Protein AF-0000000086128213 (afdb_homodimer)

Solvent-accessible surface area (backbone atoms only — not comparable to full-atom values): 48565 Å² total; per-residue (Å²): 128,81,66,23,46,34,36,31,38,19,73,45,68,38,25,42,46,24,54,49,35,20,37,54,46,65,36,55,32,73,35,34,35,38,28,21,56,48,69,54,88,73,51,80,83,50,65,62,48,69,38,49,36,29,31,48,45,47,50,52,29,46,54,71,69,47,35,66,79,56,52,76,80,42,42,78,33,49,55,42,60,59,35,61,39,79,62,55,26,59,40,31,49,88,59,57,24,44,94,56,29,32,30,35,35,42,38,42,45,57,52,43,49,53,45,51,50,52,35,52,74,66,50,39,46,73,41,56,8,30,35,69,78,40,67,49,74,59,98,70,37,32,41,37,33,24,38,48,55,66,82,80,62,69,67,78,70,81,67,69,52,72,44,77,47,52,20,48,30,38,37,26,25,48,31,75,77,21,52,54,40,57,57,67,66,50,55,70,53,66,48,76,46,75,48,46,32,32,40,31,37,27,35,32,71,44,90,70,67,64,66,49,52,32,70,44,96,57,40,34,40,34,38,34,51,41,41,96,45,30,33,35,40,34,41,41,54,44,66,87,74,50,61,57,74,80,57,81,72,75,52,66,49,69,65,58,50,40,53,51,28,32,67,44,67,71,44,50,46,56,62,72,45,71,73,35,57,37,58,44,49,62,29,34,34,46,38,78,53,36,61,59,90,54,34,34,44,31,24,38,34,31,38,37,60,46,80,63,73,40,42,48,66,35,51,10,42,52,39,18,52,60,45,15,49,46,51,19,35,56,73,69,46,73,51,63,87,43,68,67,58,45,51,50,52,59,51,42,47,38,64,42,48,50,58,31,49,50,50,49,49,38,52,40,34,38,23,49,53,43,49,67,37,74,49,74,46,39,45,29,41,43,53,50,54,44,54,47,44,68,36,64,71,53,20,36,53,50,34,27,36,73,30,64,73,53,53,70,59,64,50,76,70,71,62,91,64,59,85,80,78,57,64,83,60,65,72,55,82,88,57,60,74,43,67,88,78,37,50,60,59,53,52,27,50,46,59,62,43,87,74,86,75,83,76,76,76,73,68,80,124,130,80,66,22,47,34,35,30,37,19,72,44,67,38,25,40,45,25,53,48,35,20,38,54,47,63,37,56,32,73,35,34,34,38,28,20,56,48,70,52,89,74,52,80,83,51,64,62,49,68,39,49,37,30,30,46,45,46,51,52,30,46,54,70,70,47,36,66,78,55,52,78,81,43,40,76,33,50,53,40,60,59,34,61,37,79,61,55,27,61,41,32,50,88,60,56,23,44,95,54,29,31,30,35,36,42,39,42,44,57,53,44,50,54,44,51,50,51,37,52,74,64,49,38,48,72,42,55,8,30,36,70,76,40,66,50,75,60,97,71,36,31,40,37,32,25,37,50,55,62,83,79,61,70,66,76,70,80,68,69,51,71,43,75,48,52,21,49,28,39,35,26,24,48,32,75,76,21,54,54,40,57,58,67,66,51,55,69,53,65,48,77,45,75,48,44,33,34,41,33,35,28,35,29,71,44,90,72,67,63,67,49,51,33,70,42,96,60,38,35,40,35,39,33,52,40,41,95,45,31,33,35,40,36,41,42,54,44,69,86,73,49,59,58,72,82,58,79,73,77,51,66,50,68,64,57,50,40,53,50,28,32,67,45,66,70,44,50,45,56,62,73,46,71,72,33,60,37,61,44,48,62,29,35,33,45,38,81,54,35,61,59,91,55,35,34,43,29,26,37,32,30,38,36,58,46,81,64,73,41,42,48,66,36,51,9,42,51,39,17,52,60,44,14,50,47,51,20,36,54,74,70,45,75,52,64,86,42,70,66,57,46,50,52,52,59,52,44,45,39,66,42,47,50,57,30,50,49,50,49,49,38,53,40,34,38,24,48,54,42,51,68,38,72,49,72,48,40,45,30,41,43,53,50,54,44,53,47,45,68,37,64,71,54,21,36,52,50,33,26,36,72,29,63,71,53,50,70,57,65,49,74,70,72,62,90,63,58,84,79,77,56,63,85,60,64,74,54,81,88,57,62,72,44,66,88,80,37,48,60,60,52,51,27,49,47,60,61,42,85,74,86,74,82,76,76,76,76,67,81,124

Structure (mmCIF, N/CA/C/O backbone):
data_AF-0000000086128213-model_v1
#
loop_
_entity.id
_entity.type
_entity.pdbx_description
1 polymer 'FAD-binding domain-containing protein'
#
loop_
_atom_site.group_PDB
_atom_site.id
_atom_site.type_symbol
_atom_site.label_atom_id
_atom_site.label_alt_id
_atom_site.label_comp_id
_atom_site.label_asym_id
_atom_site.label_entity_id
_atom_site.label_seq_id
_atom_site.pdbx_PDB_ins_code
_atom_site.Cartn_x
_atom_site.Cartn_y
_atom_site.Cartn_z
_atom_site.occupancy
_atom_site.B_iso_or_equiv
_atom_site.auth_seq_id
_atom_site.auth_comp_id
_atom_site.auth_asym_id
_atom_site.auth_atom_id
_atom_site.pdbx_PDB_model_num
ATOM 1 N N . MET A 1 1 ? -2.09 47.625 29.469 1 49.41 1 MET A N 1
ATOM 2 C CA . MET A 1 1 ? -2.043 47.375 28.031 1 49.41 1 MET A CA 1
ATOM 3 C C . MET A 1 1 ? -3.449 47.281 27.453 1 49.41 1 MET A C 1
ATOM 5 O O . MET A 1 1 ? -4.359 46.781 28.125 1 49.41 1 MET A O 1
ATOM 9 N N . THR A 1 2 ? -3.857 48.062 26.469 1 73.12 2 THR A N 1
ATOM 10 C CA . THR A 1 2 ? -5.16 47.969 25.812 1 73.12 2 THR A CA 1
ATOM 11 C C . THR A 1 2 ? -5.449 46.531 25.406 1 73.12 2 THR A C 1
ATOM 13 O O . THR A 1 2 ? -4.539 45.781 25.031 1 73.12 2 THR A O 1
ATOM 16 N N . SER A 1 3 ? -6.562 46.125 25.766 1 89.25 3 SER A N 1
ATOM 17 C CA . SER A 1 3 ? -6.977 44.75 25.516 1 89.25 3 SER A CA 1
ATOM 18 C C . SER A 1 3 ? -6.875 44.406 24.031 1 89.25 3 SER A C 1
ATOM 20 O O . SER A 1 3 ? -7.457 45.094 23.188 1 89.25 3 SER A O 1
ATOM 22 N N . PRO A 1 4 ? -5.996 43.469 23.719 1 95.25 4 PRO A N 1
ATOM 23 C CA . PRO A 1 4 ? -5.914 43.062 22.312 1 95.25 4 PRO A CA 1
ATOM 24 C C . PRO A 1 4 ? -7.215 42.438 21.797 1 95.25 4 PRO A C 1
ATOM 26 O O . PRO A 1 4 ? -7.984 41.875 22.578 1 95.25 4 PRO A O 1
ATOM 29 N N . GLN A 1 5 ? -7.445 42.594 20.578 1 96.75 5 GLN A N 1
ATOM 30 C CA . GLN A 1 5 ? -8.602 41.938 19.969 1 96.75 5 GLN A CA 1
ATOM 31 C C . GLN A 1 5 ? -8.344 40.469 19.75 1 96.75 5 GLN A C 1
ATOM 33 O O . GLN A 1 5 ? -9.273 39.656 19.812 1 96.75 5 GLN A O 1
ATOM 38 N N . VAL A 1 6 ? -7.102 40.125 19.391 1 98.38 6 VAL A N 1
ATOM 39 C CA . VAL A 1 6 ? -6.719 38.719 19.219 1 98.38 6 VAL A CA 1
ATOM 40 C C . VAL A 1 6 ? -5.512 38.406 20.094 1 98.38 6 VAL A C 1
ATOM 42 O O . VAL A 1 6 ? -4.469 39.062 20 1 98.38 6 VAL A O 1
ATOM 45 N N . LEU A 1 7 ? -5.648 37.469 20.969 1 98.75 7 LEU A N 1
ATOM 46 C CA . LEU A 1 7 ? -4.566 36.938 21.797 1 98.75 7 LEU A CA 1
ATOM 47 C C . LEU A 1 7 ? -4.082 35.594 21.266 1 98.75 7 LEU A C 1
ATOM 49 O O . LEU A 1 7 ? -4.883 34.656 21.078 1 98.75 7 LEU A O 1
ATOM 53 N N . ILE A 1 8 ? -2.85 35.469 20.969 1 98.88 8 ILE A N 1
ATOM 54 C CA . ILE A 1 8 ? -2.23 34.219 20.531 1 98.88 8 ILE A CA 1
ATOM 55 C C . ILE A 1 8 ? -1.35 33.656 21.641 1 98.88 8 ILE A C 1
ATOM 57 O O . ILE A 1 8 ? -0.45 34.344 22.141 1 98.88 8 ILE A O 1
ATOM 61 N N . VAL A 1 9 ? -1.614 32.469 22.062 1 98.75 9 VAL A N 1
ATOM 62 C CA . VAL A 1 9 ? -0.809 31.812 23.094 1 98.75 9 VAL A CA 1
ATOM 63 C C . VAL A 1 9 ? 0.173 30.844 22.438 1 98.75 9 VAL A C 1
ATOM 65 O O . VAL A 1 9 ? -0.229 29.797 21.906 1 98.75 9 VAL A O 1
ATOM 68 N N . GLY A 1 10 ? 1.437 31.109 22.516 1 97.62 10 GLY A N 1
ATOM 69 C CA . GLY A 1 10 ? 2.498 30.359 21.875 1 97.62 10 GLY A CA 1
ATOM 70 C C . GLY A 1 10 ? 3.23 31.141 20.797 1 97.62 10 GLY A C 1
ATOM 71 O O . GLY A 1 10 ? 2.623 31.578 19.812 1 97.62 10 GLY A O 1
ATOM 72 N N . ALA A 1 11 ? 4.508 31.312 20.953 1 96.62 11 ALA A N 1
ATOM 73 C CA . ALA A 1 11 ? 5.324 32.062 20.016 1 96.62 11 ALA A CA 1
ATOM 74 C C . ALA A 1 11 ? 6.246 31.156 19.219 1 96.62 11 ALA A C 1
ATOM 76 O O . ALA A 1 11 ? 7.414 31.484 19 1 96.62 11 ALA A O 1
ATOM 77 N N . GLY A 1 12 ? 5.762 29.953 18.906 1 94.25 12 GLY A N 1
ATOM 78 C CA . GLY A 1 12 ? 6.422 29.125 17.922 1 94.25 12 GLY A CA 1
ATOM 79 C C . GLY A 1 12 ? 6.121 29.531 16.5 1 94.25 12 GLY A C 1
ATOM 80 O O . GLY A 1 12 ? 5.441 30.531 16.266 1 94.25 12 GLY A O 1
ATOM 81 N N . PRO A 1 13 ? 6.586 28.75 15.547 1 94.44 13 PRO A N 1
ATOM 82 C CA . PRO A 1 13 ? 6.402 29.109 14.133 1 94.44 13 PRO A CA 1
ATOM 83 C C . PRO A 1 13 ? 4.938 29.328 13.766 1 94.44 13 PRO A C 1
ATOM 85 O O . PRO A 1 13 ? 4.609 30.281 13.062 1 94.44 13 PRO A O 1
ATOM 88 N N . VAL A 1 14 ? 4.055 28.5 14.242 1 97.5 14 VAL A N 1
ATOM 89 C CA . VAL A 1 14 ? 2.643 28.578 13.891 1 97.5 14 VAL A CA 1
ATOM 90 C C . VAL A 1 14 ? 2.021 29.828 14.516 1 97.5 14 VAL A C 1
ATOM 92 O O . VAL A 1 14 ? 1.276 30.547 13.852 1 97.5 14 VAL A O 1
ATOM 95 N N . GLY A 1 15 ? 2.32 30.109 15.797 1 98.44 15 GLY A N 1
ATOM 96 C CA . GLY A 1 15 ? 1.799 31.297 16.453 1 98.44 15 GLY A CA 1
ATOM 97 C C . GLY A 1 15 ? 2.279 32.594 15.82 1 98.44 15 GLY A C 1
ATOM 98 O O . GLY A 1 15 ? 1.49 33.5 15.602 1 98.44 15 GLY A O 1
ATOM 99 N N . LEU A 1 16 ? 3.533 32.656 15.531 1 97.88 16 LEU A N 1
ATOM 100 C CA . LEU A 1 16 ? 4.113 33.844 14.914 1 97.88 16 LEU A CA 1
ATOM 101 C C . LEU A 1 16 ? 3.557 34.031 13.508 1 97.88 16 LEU A C 1
ATOM 103 O O . LEU A 1 16 ? 3.287 35.188 13.109 1 97.88 16 LEU A O 1
ATOM 107 N N . THR A 1 17 ? 3.4 32.969 12.781 1 97.94 17 THR A N 1
ATOM 108 C CA . THR A 1 17 ? 2.799 33.031 11.453 1 97.94 17 THR A CA 1
ATOM 109 C C . THR A 1 17 ? 1.35 33.5 11.547 1 97.94 17 THR A C 1
ATOM 111 O O . THR A 1 17 ? 0.891 34.312 10.727 1 97.94 17 THR A O 1
ATOM 114 N N . THR A 1 18 ? 0.648 33 12.555 1 98.62 18 THR A N 1
ATOM 115 C CA . THR A 1 18 ? -0.725 33.438 12.766 1 98.62 18 THR A CA 1
ATOM 116 C C . THR A 1 18 ? -0.777 34.969 12.977 1 98.62 18 THR A C 1
ATOM 118 O O . THR A 1 18 ? -1.593 35.656 12.367 1 98.62 18 THR A O 1
ATOM 121 N N . ALA A 1 19 ? 0.103 35.469 13.781 1 98.56 19 ALA A N 1
ATOM 122 C CA . ALA A 1 19 ? 0.157 36.906 14.078 1 98.56 19 ALA A CA 1
ATOM 123 C C . ALA A 1 19 ? 0.418 37.719 12.812 1 98.56 19 ALA A C 1
ATOM 125 O O . ALA A 1 19 ? -0.291 38.688 12.539 1 98.56 19 ALA A O 1
ATOM 126 N N . LEU A 1 20 ? 1.381 37.312 12.078 1 97.69 20 LEU A N 1
ATOM 127 C CA . LEU A 1 20 ? 1.769 38.031 10.867 1 97.69 20 LEU A CA 1
ATOM 128 C C . LEU A 1 20 ? 0.676 37.938 9.812 1 97.69 20 LEU A C 1
ATOM 130 O O . LEU A 1 20 ? 0.425 38.906 9.094 1 97.69 20 LEU A O 1
ATOM 134 N N . ALA A 1 21 ? 0.095 36.781 9.68 1 95.88 21 ALA A N 1
ATOM 135 C CA . ALA A 1 21 ? -0.978 36.594 8.703 1 95.88 21 ALA A CA 1
ATOM 136 C C . ALA A 1 21 ? -2.184 37.469 9.055 1 95.88 21 ALA A C 1
ATOM 138 O O . ALA A 1 21 ? -2.844 38 8.164 1 95.88 21 ALA A O 1
ATOM 139 N N . LEU A 1 22 ? -2.512 37.562 10.344 1 96.44 22 LEU A N 1
ATOM 140 C CA . LEU A 1 22 ? -3.574 38.469 10.789 1 96.44 22 LEU A CA 1
ATOM 141 C C . LEU A 1 22 ? -3.273 39.906 10.391 1 96.44 22 LEU A C 1
ATOM 143 O O . LEU A 1 22 ? -4.137 40.594 9.844 1 96.44 22 LEU A O 1
ATOM 147 N N . HIS A 1 23 ? -2.074 40.25 10.664 1 96.12 23 HIS A N 1
ATOM 148 C CA . HIS A 1 23 ? -1.669 41.625 10.32 1 96.12 23 HIS A CA 1
ATOM 149 C C . HIS A 1 23 ? -1.754 41.844 8.812 1 96.12 23 HIS A C 1
ATOM 151 O O . HIS A 1 23 ? -2.254 42.906 8.375 1 96.12 23 HIS A O 1
ATOM 157 N N . GLN A 1 24 ? -1.249 40.906 8.078 1 91.38 24 GLN A N 1
ATOM 158 C CA . GLN A 1 24 ? -1.293 40.969 6.625 1 91.38 24 GLN A CA 1
ATOM 159 C C . GLN A 1 24 ? -2.73 41.094 6.125 1 91.38 24 GLN A C 1
ATOM 161 O O . GLN A 1 24 ? -2.998 41.75 5.129 1 91.38 24 GLN A O 1
ATOM 166 N N . ALA A 1 25 ? -3.604 40.469 6.863 1 88.56 25 ALA A N 1
ATOM 167 C CA . ALA A 1 25 ? -5.012 40.469 6.469 1 88.56 25 ALA A CA 1
ATOM 168 C C . ALA A 1 25 ? -5.727 41.719 6.922 1 88.56 25 ALA A C 1
ATOM 170 O O . ALA A 1 25 ? -6.918 41.906 6.652 1 88.56 25 ALA A O 1
ATOM 171 N N . GLY A 1 26 ? -5.051 42.562 7.672 1 90.19 26 GLY A N 1
ATOM 172 C CA . GLY A 1 26 ? -5.625 43.875 7.93 1 90.19 26 GLY A CA 1
ATOM 173 C C . GLY A 1 26 ? -5.836 44.156 9.406 1 90.19 26 GLY A C 1
ATOM 174 O O . GLY A 1 26 ? -6.262 45.25 9.781 1 90.19 26 GLY A O 1
ATOM 175 N N . VAL A 1 27 ? -5.531 43.312 10.297 1 94.81 27 VAL A N 1
ATOM 176 C CA . VAL A 1 27 ? -5.656 43.531 11.727 1 94.81 27 VAL A CA 1
ATOM 177 C C . VAL A 1 27 ? -4.496 44.406 12.203 1 94.81 27 VAL A C 1
ATOM 179 O O . VAL A 1 27 ? -3.33 44.094 11.969 1 94.81 27 VAL A O 1
ATOM 182 N N . PRO A 1 28 ? -4.824 45.5 12.828 1 95.5 28 PRO A N 1
ATOM 183 C CA . PRO A 1 28 ? -3.732 46.344 13.32 1 95.5 28 PRO A CA 1
ATOM 184 C C . PRO A 1 28 ? -2.803 45.594 14.273 1 95.5 28 PRO A C 1
ATOM 186 O O . PRO A 1 28 ? -3.264 44.781 15.102 1 95.5 28 PRO A O 1
ATOM 189 N N . ALA A 1 29 ? -1.559 45.844 14.164 1 97.25 29 ALA A N 1
ATOM 190 C CA . ALA A 1 29 ? -0.564 45.219 15.008 1 97.25 29 ALA A CA 1
ATOM 191 C C . ALA A 1 29 ? -0.905 45.375 16.484 1 97.25 29 ALA A C 1
ATOM 193 O O . ALA A 1 29 ? -0.747 44.438 17.281 1 97.25 29 ALA A O 1
ATOM 194 N N . SER A 1 30 ? -1.435 46.531 16.828 1 96.31 30 SER A N 1
ATOM 195 C CA . SER A 1 30 ? -1.74 46.875 18.219 1 96.31 30 SER A CA 1
ATOM 196 C C . SER A 1 30 ? -2.916 46.031 18.734 1 96.31 30 SER A C 1
ATOM 198 O O . SER A 1 30 ? -3.127 45.938 19.938 1 96.31 30 SER A O 1
ATOM 200 N N . ALA A 1 31 ? -3.65 45.469 17.812 1 97.31 31 ALA A N 1
ATOM 201 C CA . ALA A 1 31 ? -4.824 44.688 18.188 1 97.31 31 ALA A CA 1
ATOM 202 C C . ALA A 1 31 ? -4.457 43.219 18.391 1 97.31 31 ALA A C 1
ATOM 204 O O . ALA A 1 31 ? -5.309 42.406 18.781 1 97.31 31 ALA A O 1
ATOM 205 N N . ILE A 1 32 ? -3.227 42.875 18.188 1 98.44 32 ILE A N 1
ATOM 206 C CA . ILE A 1 32 ? -2.727 41.5 18.328 1 98.44 32 ILE A CA 1
ATOM 207 C C . ILE A 1 32 ? -1.748 41.438 19.5 1 98.44 32 ILE A C 1
ATOM 209 O O . ILE A 1 32 ? -0.925 42.344 19.688 1 98.44 32 ILE A O 1
ATOM 213 N N . LEU A 1 33 ? -1.835 40.375 20.281 1 98.62 33 LEU A N 1
ATOM 214 C CA . LEU A 1 33 ? -0.857 40.125 21.328 1 98.62 33 LEU A CA 1
ATOM 215 C C . LEU A 1 33 ? -0.41 38.656 21.297 1 98.62 33 LEU A C 1
ATOM 217 O O . LEU A 1 33 ? -1.242 37.75 21.25 1 98.62 33 LEU A O 1
ATOM 221 N N . VAL A 1 34 ? 0.89 38.438 21.234 1 98.5 34 VAL A N 1
ATOM 222 C CA . VAL A 1 34 ? 1.445 37.094 21.328 1 98.5 34 VAL A CA 1
ATOM 223 C C . VAL A 1 34 ? 2.033 36.875 22.719 1 98.5 34 VAL A C 1
ATOM 225 O O . VAL A 1 34 ? 2.924 37.625 23.141 1 98.5 34 VAL A O 1
ATOM 228 N N . ALA A 1 35 ? 1.541 35.875 23.406 1 97.75 35 ALA A N 1
ATOM 229 C CA . ALA A 1 35 ? 2.041 35.531 24.734 1 97.75 35 ALA A CA 1
ATOM 230 C C . ALA A 1 35 ? 2.766 34.188 24.719 1 97.75 35 ALA A C 1
ATOM 232 O O . ALA A 1 35 ? 2.359 33.25 24 1 97.75 35 ALA A O 1
ATOM 233 N N . ASP A 1 36 ? 3.764 34.062 25.484 1 96.5 36 ASP A N 1
ATOM 234 C CA . ASP A 1 36 ? 4.527 32.812 25.562 1 96.5 36 ASP A CA 1
ATOM 235 C C . ASP A 1 36 ? 5.137 32.625 26.953 1 96.5 36 ASP A C 1
ATOM 237 O O . ASP A 1 36 ? 5.422 33.625 27.641 1 96.5 36 ASP A O 1
ATOM 241 N N . VAL A 1 37 ? 5.387 31.406 27.266 1 93.5 37 VAL A N 1
ATOM 242 C CA . VAL A 1 37 ? 5.938 31.078 28.578 1 93.5 37 VAL A CA 1
ATOM 243 C C . VAL A 1 37 ? 7.438 31.344 28.594 1 93.5 37 VAL A C 1
ATOM 245 O O . VAL A 1 37 ? 8.023 31.562 29.656 1 93.5 37 VAL A O 1
ATOM 248 N N . ARG A 1 38 ? 8.102 31.531 27.406 1 89.88 38 ARG A N 1
ATOM 249 C CA . ARG A 1 38 ? 9.523 31.875 27.359 1 89.88 38 ARG A CA 1
ATOM 250 C C . ARG A 1 38 ? 9.766 33.25 27.938 1 89.88 38 ARG A C 1
ATOM 252 O O . ARG A 1 38 ? 9.008 34.188 27.688 1 89.88 38 ARG A O 1
ATOM 259 N N . PRO A 1 39 ? 10.789 33.25 28.672 1 83.5 39 PRO A N 1
ATOM 260 C CA . PRO A 1 39 ? 11.031 34.531 29.391 1 83.5 39 PRO A CA 1
ATOM 261 C C . PRO A 1 39 ? 11.398 35.656 28.453 1 83.5 39 PRO A C 1
ATOM 263 O O . PRO A 1 39 ? 11.211 36.844 28.812 1 83.5 39 PRO A O 1
ATOM 266 N N . SER A 1 40 ? 12.008 35.312 27.406 1 82.56 40 SER A N 1
ATOM 267 C CA . SER A 1 40 ? 12.398 36.344 26.453 1 82.56 40 SER A CA 1
ATOM 268 C C . SER A 1 40 ? 12.398 35.812 25.031 1 82.56 40 SER A C 1
ATOM 270 O O . SER A 1 40 ? 12.078 34.656 24.797 1 82.56 40 SER A O 1
ATOM 272 N N . ARG A 1 41 ? 12.727 36.719 24.219 1 79.88 41 ARG A N 1
ATOM 273 C CA . ARG A 1 41 ? 12.812 36.344 22.812 1 79.88 41 ARG A CA 1
ATOM 274 C C . ARG A 1 41 ? 14.078 35.562 22.516 1 79.88 41 ARG A C 1
ATOM 276 O O . ARG A 1 41 ? 14.336 35.156 21.375 1 79.88 41 ARG A O 1
ATOM 283 N N . ASP A 1 42 ? 14.844 35.312 23.5 1 76.5 42 ASP A N 1
ATOM 284 C CA . ASP A 1 42 ? 16.125 34.625 23.344 1 76.5 42 ASP A CA 1
ATOM 285 C C . ASP A 1 42 ? 15.93 33.188 22.875 1 76.5 42 ASP A C 1
ATOM 287 O O . ASP A 1 42 ? 15.211 32.438 23.516 1 76.5 42 ASP A O 1
ATOM 291 N N . LEU A 1 43 ? 16.531 32.938 21.719 1 70.44 43 LEU A N 1
ATOM 292 C CA . LEU A 1 43 ? 16.391 31.625 21.094 1 70.44 43 LEU A CA 1
ATOM 293 C C . LEU A 1 43 ? 17.594 30.734 21.375 1 70.44 43 LEU A C 1
ATOM 295 O O . LEU A 1 43 ? 17.766 29.688 20.75 1 70.44 43 LEU A O 1
ATOM 299 N N . THR A 1 44 ? 18.5 31.203 22.109 1 59.91 44 THR A N 1
ATOM 300 C CA . THR A 1 44 ? 19.781 30.547 22.344 1 59.91 44 THR A CA 1
ATOM 301 C C . THR A 1 44 ? 19.578 29.094 22.766 1 59.91 44 THR A C 1
ATOM 303 O O . THR A 1 44 ? 20.406 28.234 22.469 1 59.91 44 THR A O 1
ATOM 306 N N . HIS A 1 45 ? 18.641 28.859 23.547 1 50.69 45 HIS A N 1
ATOM 307 C CA . HIS A 1 45 ? 18.516 27.516 24.078 1 50.69 45 HIS A CA 1
ATOM 308 C C . HIS A 1 45 ? 17.828 26.594 23.094 1 50.69 45 HIS A C 1
ATOM 310 O O . HIS A 1 45 ? 17.625 25.406 23.359 1 50.69 45 HIS A O 1
ATOM 316 N N . ASN A 1 46 ? 17.484 27.188 21.984 1 53.66 46 ASN A N 1
ATOM 317 C CA . ASN A 1 46 ? 16.688 26.359 21.078 1 53.66 46 ASN A CA 1
ATOM 318 C C . ASN A 1 46 ? 17.578 25.5 20.203 1 53.66 46 ASN A C 1
ATOM 320 O O . ASN A 1 46 ? 18.562 25.969 19.641 1 53.66 46 ASN A O 1
ATOM 324 N N . TRP A 1 47 ? 17.672 24.281 20.547 1 54.16 47 TRP A N 1
ATOM 325 C CA . TRP A 1 47 ? 18.375 23.281 19.75 1 54.16 47 TRP A CA 1
ATOM 326 C C . TRP A 1 47 ? 17.984 23.375 18.281 1 54.16 47 TRP A C 1
ATOM 328 O O . TRP A 1 47 ? 16.891 23.859 17.953 1 54.16 47 TRP A O 1
ATOM 338 N N . SER A 1 48 ? 18.922 23.234 17.312 1 62.09 48 SER A N 1
ATOM 339 C CA . SER A 1 48 ? 19.062 23.453 15.883 1 62.09 48 SER A CA 1
ATOM 340 C C . SER A 1 48 ? 18.297 22.391 15.094 1 62.09 48 SER A C 1
ATOM 342 O O . SER A 1 48 ? 18.797 21.875 14.086 1 62.09 48 SER A O 1
ATOM 344 N N . LYS A 1 49 ? 17.109 22.047 15.609 1 70.19 49 LYS A N 1
ATOM 345 C CA . LYS A 1 49 ? 16.359 21.125 14.766 1 70.19 49 LYS A CA 1
ATOM 346 C C . LYS A 1 49 ? 16.016 21.766 13.422 1 70.19 49 LYS A C 1
ATOM 348 O O . LYS A 1 49 ? 15.578 22.906 13.367 1 70.19 49 LYS A O 1
ATOM 353 N N . GLY A 1 50 ? 16.484 21.156 12.422 1 73.31 50 GLY A N 1
ATOM 354 C CA . GLY A 1 50 ? 16.078 21.547 11.086 1 73.31 50 GLY A CA 1
ATOM 355 C C . GLY A 1 50 ? 14.609 21.266 10.805 1 73.31 50 GLY A C 1
ATOM 356 O O . GLY A 1 50 ? 14.102 20.188 11.125 1 73.31 50 GLY A O 1
ATOM 357 N N . LEU A 1 51 ? 13.938 22.328 10.414 1 79.12 51 LEU A N 1
ATOM 358 C CA . LEU A 1 51 ? 12.547 22.188 10.016 1 79.12 51 LEU A CA 1
ATOM 359 C C . LEU A 1 51 ? 12.414 22.203 8.492 1 79.12 51 LEU A C 1
ATOM 361 O O . LEU A 1 51 ? 13.047 23.016 7.816 1 79.12 51 LEU A O 1
ATOM 365 N N . THR A 1 52 ? 11.703 21.266 8 1 87.81 52 THR A N 1
ATOM 366 C CA . THR A 1 52 ? 11.438 21.234 6.566 1 87.81 52 THR A CA 1
ATOM 367 C C . THR A 1 52 ? 10.211 22.094 6.23 1 87.81 52 THR A C 1
ATOM 369 O O . THR A 1 52 ? 9.156 21.953 6.852 1 87.81 52 THR A O 1
ATOM 372 N N . PHE A 1 53 ? 10.414 22.969 5.266 1 92.56 53 PHE A N 1
ATOM 373 C CA . PHE A 1 53 ? 9.32 23.797 4.762 1 92.56 53 PHE A CA 1
ATOM 374 C C . PHE A 1 53 ? 8.906 23.359 3.363 1 92.56 53 PHE A C 1
ATOM 376 O O . PHE A 1 53 ? 9.742 23.266 2.465 1 92.56 53 PHE A O 1
ATOM 383 N N . SER A 1 54 ? 7.684 23.109 3.248 1 94.44 54 SER A N 1
ATOM 384 C CA . SER A 1 54 ? 7.125 22.703 1.963 1 94.44 54 SER A CA 1
ATOM 385 C C . SER A 1 54 ? 6.871 23.922 1.064 1 94.44 54 SER A C 1
ATOM 387 O O . SER A 1 54 ? 6.863 25.062 1.533 1 94.44 54 SER A O 1
ATOM 389 N N . ALA A 1 55 ? 6.59 23.641 -0.147 1 91.31 55 ALA A N 1
ATOM 390 C CA . ALA A 1 55 ? 6.309 24.688 -1.135 1 91.31 55 ALA A CA 1
ATOM 391 C C . ALA A 1 55 ? 5.105 25.531 -0.717 1 91.31 55 ALA A C 1
ATOM 393 O O . ALA A 1 55 ? 5.086 26.734 -0.936 1 91.31 55 ALA A O 1
ATOM 394 N N . SER A 1 56 ? 4.133 24.938 -0.121 1 90.94 56 SER A N 1
ATOM 395 C CA . SER A 1 56 ? 2.957 25.672 0.324 1 90.94 56 SER A CA 1
ATOM 396 C C . SER A 1 56 ? 3.303 26.641 1.452 1 90.94 56 SER A C 1
ATOM 398 O O . SER A 1 56 ? 2.775 27.75 1.508 1 90.94 56 SER A O 1
ATOM 400 N N . SER A 1 57 ? 4.152 26.203 2.35 1 93.38 57 SER A N 1
ATOM 401 C CA . SER A 1 57 ? 4.602 27.062 3.432 1 93.38 57 SER A CA 1
ATOM 402 C C . SER A 1 57 ? 5.43 28.234 2.896 1 93.38 57 SER A C 1
ATOM 404 O O . SER A 1 57 ? 5.316 29.359 3.387 1 93.38 57 SER A O 1
ATOM 406 N N . LEU A 1 58 ? 6.219 27.938 1.919 1 90.81 58 LEU A N 1
ATOM 407 C CA . LEU A 1 58 ? 7.008 29 1.301 1 90.81 58 LEU A CA 1
ATOM 408 C C . LEU A 1 58 ? 6.109 30.031 0.627 1 90.81 58 LEU A C 1
ATOM 410 O O . LEU A 1 58 ? 6.426 31.219 0.607 1 90.81 58 LEU A O 1
ATOM 414 N N . GLU A 1 59 ? 5.035 29.594 0.112 1 87.25 59 GLU A N 1
ATOM 415 C CA . GLU A 1 59 ? 4.062 30.516 -0.463 1 87.25 59 GLU A CA 1
ATOM 416 C C . GLU A 1 59 ? 3.463 31.422 0.609 1 87.25 59 GLU A C 1
ATOM 418 O O . GLU A 1 59 ? 3.217 32.594 0.364 1 87.25 59 GLU A O 1
ATOM 423 N N . ILE A 1 60 ? 3.195 30.844 1.74 1 89.88 60 ILE A N 1
ATOM 424 C CA . ILE A 1 60 ? 2.707 31.641 2.857 1 89.88 60 ILE A CA 1
ATOM 425 C C . ILE A 1 60 ? 3.75 32.688 3.236 1 89.88 60 ILE A C 1
ATOM 427 O O . ILE A 1 60 ? 3.426 33.875 3.395 1 89.88 60 ILE A O 1
ATOM 431 N N . PHE A 1 61 ? 4.98 32.281 3.299 1 92.19 61 PHE A N 1
ATOM 432 C CA . PHE A 1 61 ? 6.051 33.219 3.652 1 92.19 61 PHE A CA 1
ATOM 433 C C . PHE A 1 61 ? 6.203 34.312 2.59 1 92.19 61 PHE A C 1
ATOM 435 O O . PHE A 1 61 ? 6.527 35.438 2.906 1 92.19 61 PHE A O 1
ATOM 442 N N . ARG A 1 62 ? 5.98 33.875 1.4 1 86.38 62 ARG A N 1
ATOM 443 C CA . ARG A 1 62 ? 6.004 34.844 0.314 1 86.38 62 ARG A CA 1
ATOM 444 C C . ARG A 1 62 ? 4.93 35.938 0.514 1 86.38 62 ARG A C 1
ATOM 446 O O . ARG A 1 62 ? 5.203 37.125 0.381 1 86.38 62 ARG A O 1
ATOM 453 N N . THR A 1 63 ? 3.775 35.5 0.864 1 83.75 63 THR A N 1
ATOM 454 C CA . THR A 1 63 ? 2.66 36.406 1.07 1 83.75 63 THR A CA 1
ATOM 455 C C . THR A 1 63 ? 2.922 37.312 2.268 1 83.75 63 THR A C 1
ATOM 457 O O . THR A 1 63 ? 2.492 38.469 2.283 1 83.75 63 THR A O 1
ATOM 460 N N . LEU A 1 64 ? 3.719 36.812 3.203 1 89 64 LEU A N 1
ATOM 461 C CA . LEU A 1 64 ? 4.027 37.594 4.406 1 89 64 LEU A CA 1
ATOM 462 C C . LEU A 1 64 ? 5.242 38.469 4.184 1 89 64 LEU A C 1
ATOM 464 O O . LEU A 1 64 ? 5.621 39.25 5.066 1 89 64 LEU A O 1
ATOM 468 N N . GLY A 1 65 ? 5.918 38.312 3.016 1 84.56 65 GLY A N 1
ATOM 469 C CA . GLY A 1 65 ? 7.043 39.156 2.639 1 84.56 65 GLY A CA 1
ATOM 470 C C . GLY A 1 65 ? 8.344 38.719 3.295 1 84.56 65 GLY A C 1
ATOM 471 O O . GLY A 1 65 ? 9.258 39.562 3.453 1 84.56 65 GLY A O 1
ATOM 472 N N . ILE A 1 66 ? 8.422 37.531 3.703 1 90.56 66 ILE A N 1
ATOM 473 C CA . ILE A 1 66 ? 9.617 37.125 4.441 1 90.56 66 ILE A CA 1
ATOM 474 C C . ILE A 1 66 ? 10.305 35.969 3.744 1 90.56 66 ILE A C 1
ATOM 476 O O . ILE A 1 66 ? 11.328 35.469 4.211 1 90.56 66 ILE A O 1
ATOM 480 N N . ALA A 1 67 ? 9.82 35.5 2.635 1 88.44 67 ALA A N 1
ATOM 481 C CA . ALA A 1 67 ? 10.367 34.312 1.969 1 88.44 67 ALA A CA 1
ATOM 482 C C . ALA A 1 67 ? 11.844 34.531 1.636 1 88.44 67 ALA A C 1
ATOM 484 O O . ALA A 1 67 ? 12.656 33.594 1.811 1 88.44 67 ALA A O 1
ATOM 485 N N . THR A 1 68 ? 12.219 35.625 1.189 1 87.69 68 THR A N 1
ATOM 486 C CA . THR A 1 68 ? 13.578 35.906 0.736 1 87.69 68 THR A CA 1
ATOM 487 C C . THR A 1 68 ? 14.562 35.844 1.901 1 87.69 68 THR A C 1
ATOM 489 O O . THR A 1 68 ? 15.727 35.469 1.717 1 87.69 68 THR A O 1
ATOM 492 N N . ARG A 1 69 ? 14.055 36.188 3.08 1 89.38 69 ARG A N 1
ATOM 493 C CA . ARG A 1 69 ? 14.898 36.125 4.27 1 89.38 69 ARG A CA 1
ATOM 494 C C . ARG A 1 69 ? 15.297 34.688 4.582 1 89.38 69 ARG A C 1
ATOM 496 O O . ARG A 1 69 ? 16.328 34.438 5.207 1 89.38 69 ARG A O 1
ATOM 503 N N . PHE A 1 70 ? 14.477 33.812 4.152 1 85.88 70 PHE A N 1
ATOM 504 C CA . PHE A 1 70 ? 14.75 32.375 4.371 1 85.88 70 PHE A CA 1
ATOM 505 C C . PHE A 1 70 ? 15.562 31.797 3.221 1 85.88 70 PHE A C 1
ATOM 507 O O . PHE A 1 70 ? 16.484 31.016 3.439 1 85.88 70 PHE A O 1
ATOM 514 N N . LEU A 1 71 ? 15.328 32.188 2.035 1 85.19 71 LEU A N 1
ATOM 515 C CA . LEU A 1 71 ? 15.789 31.484 0.833 1 85.19 71 LEU A CA 1
ATOM 516 C C . LEU A 1 71 ? 17.219 31.906 0.479 1 85.19 71 LEU A C 1
ATOM 518 O O . LEU A 1 71 ? 17.891 31.219 -0.292 1 85.19 71 LEU A O 1
ATOM 522 N N . GLU A 1 72 ? 17.703 33 1.035 1 77.56 72 GLU A N 1
ATOM 523 C CA . GLU A 1 72 ? 19.047 33.469 0.724 1 77.56 72 GLU A CA 1
ATOM 524 C C . GLU A 1 72 ? 20.094 32.406 1.023 1 77.56 72 GLU A C 1
ATOM 526 O O . GLU A 1 72 ? 21.047 32.25 0.269 1 77.56 72 GLU A O 1
ATOM 531 N N . ASP A 1 73 ? 19.906 31.641 1.992 1 70.25 73 ASP A N 1
ATOM 532 C CA . ASP A 1 73 ? 20.891 30.641 2.369 1 70.25 73 ASP A CA 1
ATOM 533 C C . ASP A 1 73 ? 20.297 29.234 2.367 1 70.25 73 ASP A C 1
ATOM 535 O O . ASP A 1 73 ? 20.891 28.297 2.906 1 70.25 73 ASP A O 1
ATOM 539 N N . ALA A 1 74 ? 19.188 29.172 1.682 1 76.44 74 ALA A N 1
ATOM 540 C CA . ALA A 1 74 ? 18.484 27.891 1.78 1 76.44 74 ALA A CA 1
ATOM 541 C C . ALA A 1 74 ? 18.906 26.938 0.659 1 76.44 74 ALA A C 1
ATOM 543 O O . ALA A 1 74 ? 19.266 27.391 -0.433 1 76.44 74 ALA A O 1
ATOM 544 N N . THR A 1 75 ? 19 25.688 0.987 1 77.38 75 THR A N 1
ATOM 545 C CA . THR A 1 75 ? 19.203 24.656 -0.023 1 77.38 75 THR A CA 1
ATOM 546 C C . THR A 1 75 ? 17.875 24.094 -0.503 1 77.38 75 THR A C 1
ATOM 548 O O . THR A 1 75 ? 17.109 23.547 0.288 1 77.38 75 THR A O 1
ATOM 551 N N . ALA A 1 76 ? 17.609 24.344 -1.808 1 85.31 76 ALA A N 1
ATOM 552 C CA . ALA A 1 76 ? 16.406 23.781 -2.416 1 85.31 76 ALA A CA 1
ATOM 553 C C . ALA A 1 76 ? 16.5 22.266 -2.549 1 85.31 76 ALA A C 1
ATOM 555 O O . ALA A 1 76 ? 17.516 21.75 -3.006 1 85.31 76 ALA A O 1
ATOM 556 N N . VAL A 1 77 ? 15.523 21.609 -2.141 1 86.88 77 VAL A N 1
ATOM 557 C CA . VAL A 1 77 ? 15.43 20.172 -2.295 1 86.88 77 VAL A CA 1
ATOM 558 C C . VAL A 1 77 ? 14.312 19.828 -3.283 1 86.88 77 VAL A C 1
ATOM 560 O O . VAL A 1 77 ? 13.133 19.859 -2.932 1 86.88 77 VAL A O 1
ATOM 563 N N . PRO A 1 78 ? 14.641 19.438 -4.469 1 90.5 78 PRO A N 1
ATOM 564 C CA . PRO A 1 78 ? 13.656 19.25 -5.535 1 90.5 78 PRO A CA 1
ATOM 565 C C . PRO A 1 78 ? 12.945 17.891 -5.457 1 90.5 78 PRO A C 1
ATOM 567 O O . PRO A 1 78 ? 12.344 17.453 -6.438 1 90.5 78 PRO A O 1
ATOM 570 N N . ASN A 1 79 ? 13.078 17.219 -4.32 1 92.69 79 ASN A N 1
ATOM 571 C CA . ASN A 1 79 ? 12.422 15.93 -4.113 1 92.69 79 ASN A CA 1
ATOM 572 C C . ASN A 1 79 ? 11.898 15.789 -2.688 1 92.69 79 ASN A C 1
ATOM 574 O O . ASN A 1 79 ? 12.32 16.516 -1.791 1 92.69 79 ASN A O 1
ATOM 578 N N . ALA A 1 80 ? 11.031 14.953 -2.561 1 94.12 80 ALA A N 1
ATOM 579 C CA . ALA A 1 80 ? 10.539 14.547 -1.244 1 94.12 80 ALA A CA 1
ATOM 580 C C . ALA A 1 80 ? 10.484 13.023 -1.125 1 94.12 80 ALA A C 1
ATOM 582 O O . ALA A 1 80 ? 10.172 12.328 -2.096 1 94.12 80 ALA A O 1
ATOM 583 N N . HIS A 1 81 ? 10.898 12.523 -0.014 1 93.69 81 HIS A N 1
ATOM 584 C CA . HIS A 1 81 ? 10.703 11.094 0.199 1 93.69 81 HIS A CA 1
ATOM 585 C C . HIS A 1 81 ? 9.281 10.797 0.662 1 93.69 81 HIS A C 1
ATOM 587 O O . HIS A 1 81 ? 8.578 11.688 1.139 1 93.69 81 HIS A O 1
ATOM 593 N N . PHE A 1 82 ? 8.836 9.641 0.532 1 96.31 82 PHE A N 1
ATOM 594 C CA . PHE A 1 82 ? 7.574 9.117 1.035 1 96.31 82 PHE A CA 1
ATOM 595 C C . PHE A 1 82 ? 7.793 7.812 1.793 1 96.31 82 PHE A C 1
ATOM 597 O O . PHE A 1 82 ? 7.949 6.75 1.184 1 96.31 82 PHE A O 1
ATOM 604 N N . GLY A 1 83 ? 7.824 7.867 3.148 1 94.5 83 GLY A N 1
ATOM 605 C CA . GLY A 1 83 ? 8.039 6.68 3.959 1 94.5 83 GLY A CA 1
ATOM 606 C C . GLY A 1 83 ? 9.43 6.09 3.789 1 94.5 83 GLY A C 1
ATOM 607 O O . GLY A 1 83 ? 9.602 4.871 3.824 1 94.5 83 GLY A O 1
ATOM 608 N N . ALA A 1 84 ? 10.344 6.941 3.369 1 93.38 84 ALA A N 1
ATOM 609 C CA . ALA A 1 84 ? 11.727 6.527 3.158 1 93.38 84 ALA A CA 1
ATOM 610 C C . ALA A 1 84 ? 11.844 5.574 1.974 1 93.38 84 ALA A C 1
ATOM 612 O O . ALA A 1 84 ? 12.672 4.66 1.98 1 93.38 84 ALA A O 1
ATOM 613 N N . LEU A 1 85 ? 11.016 5.691 1.058 1 94.44 85 LEU A N 1
ATOM 614 C CA . LEU A 1 85 ? 11.156 4.934 -0.179 1 94.44 85 LEU A CA 1
ATOM 615 C C . LEU A 1 85 ? 12.367 5.418 -0.975 1 94.44 85 LEU A C 1
ATOM 617 O O . LEU A 1 85 ? 12.734 6.594 -0.901 1 94.44 85 LEU A O 1
ATOM 621 N N . ARG A 1 86 ? 12.906 4.508 -1.747 1 91 86 ARG A N 1
ATOM 622 C CA . ARG A 1 86 ? 13.977 4.895 -2.66 1 91 86 ARG A CA 1
ATOM 623 C C . ARG A 1 86 ? 13.445 5.777 -3.785 1 91 86 ARG A C 1
ATOM 625 O O . ARG A 1 86 ? 14.125 6.711 -4.223 1 91 86 ARG A O 1
ATOM 632 N N . ARG A 1 87 ? 12.266 5.414 -4.246 1 94.44 87 ARG A N 1
ATOM 633 C CA . ARG A 1 87 ? 11.633 6.266 -5.246 1 94.44 87 ARG A CA 1
ATOM 634 C C . ARG A 1 87 ? 11.094 7.547 -4.613 1 94.44 87 ARG A C 1
ATOM 636 O O . ARG A 1 87 ? 10.211 7.504 -3.762 1 94.44 87 ARG A O 1
ATOM 643 N N . LEU A 1 88 ? 11.617 8.633 -5.062 1 95.56 88 LEU A N 1
ATOM 644 C CA . LEU A 1 88 ? 11.258 9.93 -4.492 1 95.56 88 LEU A CA 1
ATOM 645 C C . LEU A 1 88 ? 10.117 10.57 -5.281 1 95.56 88 LEU A C 1
ATOM 647 O O . LEU A 1 88 ? 9.82 10.156 -6.402 1 95.56 88 LEU A O 1
ATOM 651 N N . LEU A 1 89 ? 9.438 11.5 -4.656 1 96.25 89 LEU A N 1
ATOM 652 C CA . LEU A 1 89 ? 8.492 12.383 -5.328 1 96.25 89 LEU A CA 1
ATOM 653 C C . LEU A 1 89 ? 9.203 13.562 -5.965 1 96.25 89 LEU A C 1
ATOM 655 O O . LEU A 1 89 ? 10.047 14.203 -5.328 1 96.25 89 LEU A O 1
ATOM 659 N N . ASP A 1 90 ? 8.898 13.844 -7.156 1 94.38 90 ASP A N 1
ATOM 660 C CA . ASP A 1 90 ? 9.578 14.898 -7.902 1 94.38 90 ASP A CA 1
ATOM 661 C C . ASP A 1 90 ? 8.867 16.234 -7.723 1 94.38 90 ASP A C 1
ATOM 663 O O . ASP A 1 90 ? 7.664 16.344 -7.965 1 94.38 90 ASP A O 1
ATOM 667 N N . LEU A 1 91 ? 9.648 17.234 -7.328 1 94.38 91 LEU A N 1
ATOM 668 C CA . LEU A 1 91 ? 9.133 18.578 -7.168 1 94.38 91 LEU A CA 1
ATOM 669 C C . LEU A 1 91 ? 9.719 19.516 -8.219 1 94.38 91 LEU A C 1
ATOM 671 O O . LEU A 1 91 ? 10.945 19.609 -8.352 1 94.38 91 LEU A O 1
ATOM 675 N N . ASN A 1 92 ? 8.906 20.156 -8.984 1 92.5 92 ASN A N 1
ATOM 676 C CA . ASN A 1 92 ? 9.312 21.172 -9.953 1 92.5 92 ASN A CA 1
ATOM 677 C C . ASN A 1 92 ? 8.148 22.094 -10.312 1 92.5 92 ASN A C 1
ATOM 679 O O . ASN A 1 92 ? 7.031 21.906 -9.82 1 92.5 92 ASN A O 1
ATOM 683 N N . TYR A 1 93 ? 8.453 23.016 -11.109 1 89.31 93 TYR A N 1
ATOM 684 C CA . TYR A 1 93 ? 7.461 24.031 -11.469 1 89.31 93 TYR A CA 1
ATOM 685 C C . TYR A 1 93 ? 6.273 23.391 -12.188 1 89.31 93 TYR A C 1
ATOM 687 O O . TYR A 1 93 ? 5.125 23.781 -11.961 1 89.31 93 TYR A O 1
ATOM 695 N N . ASP A 1 94 ? 6.566 22.438 -12.984 1 86.81 94 ASP A N 1
ATOM 696 C CA . ASP A 1 94 ? 5.492 21.797 -13.742 1 86.81 94 ASP A CA 1
ATOM 697 C C . ASP A 1 94 ? 4.535 21.047 -12.812 1 86.81 94 ASP A C 1
ATOM 699 O O . ASP A 1 94 ? 3.334 20.969 -13.086 1 86.81 94 ASP A O 1
ATOM 703 N N . VAL A 1 95 ? 5.062 20.547 -11.773 1 90.38 95 VAL A N 1
ATOM 704 C CA . VAL A 1 95 ? 4.285 19.734 -10.844 1 90.38 95 VAL A CA 1
ATOM 705 C C . VAL A 1 95 ? 3.533 20.625 -9.867 1 90.38 95 VAL A C 1
ATOM 707 O O . VAL A 1 95 ? 2.326 20.469 -9.672 1 90.38 95 VAL A O 1
ATOM 710 N N . LEU A 1 96 ? 4.203 21.625 -9.328 1 90.25 96 LEU A N 1
ATOM 711 C CA . LEU A 1 96 ? 3.643 22.359 -8.203 1 90.25 96 LEU A CA 1
ATOM 712 C C . LEU A 1 96 ? 3.045 23.688 -8.664 1 90.25 96 LEU A C 1
ATOM 714 O O . LEU A 1 96 ? 2.178 24.25 -7.988 1 90.25 96 LEU A O 1
ATOM 718 N N . GLY A 1 97 ? 3.584 24.297 -9.758 1 85.06 97 GLY A N 1
ATOM 719 C CA . GLY A 1 97 ? 3.035 25.516 -10.336 1 85.06 97 GLY A CA 1
ATOM 720 C C . GLY A 1 97 ? 3.211 26.734 -9.445 1 85.06 97 GLY A C 1
ATOM 721 O O . GLY A 1 97 ? 2.326 27.594 -9.367 1 85.06 97 GLY A O 1
ATOM 722 N N . THR A 1 98 ? 4.254 26.766 -8.625 1 85.56 98 THR A N 1
ATOM 723 C CA . THR A 1 98 ? 4.535 27.891 -7.746 1 85.56 98 THR A CA 1
ATOM 724 C C . THR A 1 98 ? 5.969 28.375 -7.934 1 85.56 98 THR A C 1
ATOM 726 O O . THR A 1 98 ? 6.797 27.672 -8.523 1 85.56 98 THR A O 1
ATOM 729 N N . LYS A 1 99 ? 6.234 29.562 -7.508 1 83.81 99 LYS A N 1
ATOM 730 C CA . LYS A 1 99 ? 7.547 30.188 -7.645 1 83.81 99 LYS A CA 1
ATOM 731 C C . LYS A 1 99 ? 8.625 29.375 -6.938 1 83.81 99 LYS A C 1
ATOM 733 O O . LYS A 1 99 ? 9.758 29.297 -7.402 1 83.81 99 LYS A O 1
ATOM 738 N N . TYR A 1 100 ? 8.25 28.891 -5.82 1 88.56 100 TYR A N 1
ATOM 739 C CA . TYR A 1 100 ? 9.172 28.078 -5.031 1 88.56 100 TYR A CA 1
ATOM 740 C C . TYR A 1 100 ? 8.758 26.609 -5.051 1 88.56 100 TYR A C 1
ATOM 742 O O . TYR A 1 100 ? 8.289 26.078 -4.047 1 88.56 100 TYR A O 1
ATOM 750 N N . PRO A 1 101 ? 9.023 25.938 -6.191 1 90.69 101 PRO A N 1
ATOM 751 C CA . PRO A 1 101 ? 8.523 24.578 -6.391 1 90.69 101 PRO A CA 1
ATOM 752 C C . PRO A 1 101 ? 9.445 23.516 -5.797 1 90.69 101 PRO A C 1
ATOM 754 O O . PRO A 1 101 ? 9.812 22.547 -6.484 1 90.69 101 PRO A O 1
ATOM 757 N N . PHE A 1 102 ? 9.844 23.688 -4.52 1 91.06 102 PHE A N 1
ATOM 758 C CA . PHE A 1 102 ? 10.766 22.797 -3.818 1 91.06 102 PHE A CA 1
ATOM 759 C C . PHE A 1 102 ? 10.531 22.859 -2.312 1 91.06 102 PHE A C 1
ATOM 761 O O . PHE A 1 102 ? 9.742 23.672 -1.832 1 91.06 102 PHE A O 1
ATOM 768 N N . ASN A 1 103 ? 11.094 21.953 -1.6 1 90.38 103 ASN A N 1
ATOM 769 C CA . ASN A 1 103 ? 11.188 22.016 -0.146 1 90.38 103 ASN A CA 1
ATOM 770 C C . ASN A 1 103 ? 12.516 22.625 0.298 1 90.38 103 ASN A C 1
ATOM 772 O O . ASN A 1 103 ? 13.492 22.625 -0.46 1 90.38 103 ASN A O 1
ATOM 776 N N . CYS A 1 104 ? 12.492 23.25 1.409 1 89 104 CYS A N 1
ATOM 777 C CA . CYS A 1 104 ? 13.711 23.75 2.02 1 89 104 CYS A CA 1
ATOM 778 C C . CYS A 1 104 ? 13.734 23.469 3.516 1 89 104 CYS A C 1
ATOM 780 O O . CYS A 1 104 ? 12.688 23.25 4.129 1 89 104 CYS A O 1
ATOM 782 N N . THR A 1 105 ? 14.914 23.375 4.008 1 86.12 105 THR A N 1
ATOM 783 C CA . THR A 1 105 ? 15.07 23.141 5.441 1 86.12 105 THR A CA 1
ATOM 784 C C . THR A 1 105 ? 15.789 24.328 6.102 1 86.12 105 THR A C 1
ATOM 786 O O . THR A 1 105 ? 16.797 24.812 5.582 1 86.12 105 THR A O 1
ATOM 789 N N . PHE A 1 106 ? 15.211 24.781 7.188 1 83.19 106 PHE A N 1
ATOM 790 C CA . PHE A 1 106 ? 15.82 25.828 8 1 83.19 106 PHE A CA 1
ATOM 791 C C . PHE A 1 106 ? 15.906 25.406 9.461 1 83.19 106 PHE A C 1
ATOM 793 O O . PHE A 1 106 ? 15.016 24.719 9.969 1 83.19 106 PHE A O 1
ATOM 800 N N . PRO A 1 107 ? 17 25.828 10.039 1 79.62 107 PRO A N 1
ATOM 801 C CA . PRO A 1 107 ? 16.984 25.625 11.492 1 79.62 107 PRO A CA 1
ATOM 802 C C . PRO A 1 107 ? 15.82 26.328 12.172 1 79.62 107 PRO A C 1
ATOM 804 O O . PRO A 1 107 ? 15.453 27.438 11.781 1 79.62 107 PRO A O 1
ATOM 807 N N . GLN A 1 108 ? 15.281 25.656 13.094 1 80.19 108 GLN A N 1
ATOM 808 C CA . GLN A 1 108 ? 14.148 26.219 13.805 1 80.19 108 GLN A CA 1
ATOM 809 C C . GLN A 1 108 ? 14.508 27.578 14.406 1 80.19 108 GLN A C 1
ATOM 811 O O . GLN A 1 108 ? 13.695 28.516 14.375 1 80.19 108 GLN A O 1
ATOM 816 N N . VAL A 1 109 ? 15.695 27.766 14.891 1 81.5 109 VAL A N 1
ATOM 817 C CA . VAL A 1 109 ? 16.141 29 15.5 1 81.5 109 VAL A CA 1
ATOM 818 C C . VAL A 1 109 ? 16.094 30.141 14.477 1 81.5 109 VAL A C 1
ATOM 820 O O . VAL A 1 109 ? 15.656 31.25 14.781 1 81.5 109 VAL A O 1
ATOM 823 N N . LYS A 1 110 ? 16.531 29.828 13.367 1 83.38 110 LYS A N 1
ATOM 824 C CA . LYS A 1 110 ? 16.469 30.828 12.297 1 83.38 110 LYS A CA 1
ATOM 825 C C . LYS A 1 110 ? 15.031 31.172 11.945 1 83.38 110 LYS A C 1
ATOM 827 O O . LYS A 1 110 ? 14.711 32.344 11.711 1 83.38 110 LYS A O 1
ATOM 832 N N . THR A 1 111 ? 14.227 30.188 11.867 1 88.44 111 THR A N 1
ATOM 833 C CA . THR A 1 111 ? 12.82 30.391 11.516 1 88.44 111 THR A CA 1
ATOM 834 C C . THR A 1 111 ? 12.141 31.312 12.516 1 88.44 111 THR A C 1
ATOM 836 O O . THR A 1 111 ? 11.508 32.281 12.125 1 88.44 111 THR A O 1
ATOM 839 N N . GLU A 1 112 ? 12.305 31.031 13.742 1 90.12 112 GLU A N 1
ATOM 840 C CA . GLU A 1 112 ? 11.672 31.844 14.781 1 90.12 112 GLU A CA 1
ATOM 841 C C . GLU A 1 112 ? 12.266 33.25 14.82 1 90.12 112 GLU A C 1
ATOM 843 O O . GLU A 1 112 ? 11.539 34.219 15.016 1 90.12 112 GLU A O 1
ATOM 848 N N . ALA A 1 113 ? 13.539 33.312 14.594 1 90.38 113 ALA A N 1
ATOM 849 C CA . ALA A 1 113 ? 14.195 34.625 14.586 1 90.38 113 ALA A CA 1
ATOM 850 C C . ALA A 1 113 ? 13.625 35.5 13.492 1 90.38 113 ALA A C 1
ATOM 852 O O . ALA A 1 113 ? 13.344 36.688 13.727 1 90.38 113 ALA A O 1
ATOM 853 N N . VAL A 1 114 ? 13.492 34.938 12.359 1 91.94 114 VAL A N 1
ATOM 854 C CA . VAL A 1 114 ? 12.977 35.719 11.227 1 91.94 114 VAL A CA 1
ATOM 855 C C . VAL A 1 114 ? 11.539 36.125 11.5 1 91.94 114 VAL A C 1
ATOM 857 O O . VAL A 1 114 ? 11.172 37.281 11.258 1 91.94 114 VAL A O 1
ATOM 860 N N . LEU A 1 115 ? 10.781 35.281 12.039 1 95.19 115 LEU A N 1
ATOM 861 C CA . LEU A 1 115 ? 9.375 35.562 12.289 1 95.19 115 LEU A CA 1
ATOM 862 C C . LEU A 1 115 ? 9.219 36.562 13.406 1 95.19 115 LEU A C 1
ATOM 864 O O . LEU A 1 115 ? 8.414 37.5 13.289 1 95.19 115 LEU A O 1
ATOM 868 N N . ILE A 1 116 ? 9.992 36.438 14.477 1 95.88 116 ILE A N 1
ATOM 869 C CA . ILE A 1 116 ? 9.945 37.375 15.594 1 95.88 116 ILE A CA 1
ATOM 870 C C . ILE A 1 116 ? 10.352 38.75 15.117 1 95.88 116 ILE A C 1
ATOM 872 O O . ILE A 1 116 ? 9.664 39.75 15.406 1 95.88 116 ILE A O 1
ATOM 876 N N . LYS A 1 117 ? 11.414 38.781 14.375 1 95.44 117 LYS A N 1
ATOM 877 C CA . LYS A 1 117 ? 11.898 40.062 13.867 1 95.44 117 LYS A CA 1
ATOM 878 C C . LYS A 1 117 ? 10.836 40.75 13.016 1 95.44 117 LYS A C 1
ATOM 880 O O . LYS A 1 117 ? 10.617 41.938 13.141 1 95.44 117 LYS A O 1
ATOM 885 N N . ARG A 1 118 ? 10.219 39.969 12.18 1 96.31 118 ARG A N 1
ATOM 886 C CA . ARG A 1 118 ? 9.18 40.562 11.32 1 96.31 118 ARG A CA 1
ATOM 887 C C . ARG A 1 118 ? 8.008 41.062 12.148 1 96.31 118 ARG A C 1
ATOM 889 O O . ARG A 1 118 ? 7.453 42.125 11.852 1 96.31 118 ARG A O 1
ATOM 896 N N . CYS A 1 119 ? 7.609 40.344 13.172 1 97.38 119 CYS A N 1
ATOM 897 C CA . CYS A 1 119 ? 6.551 40.781 14.078 1 97.38 119 CYS A CA 1
ATOM 898 C C . CYS A 1 119 ? 6.918 42.125 14.734 1 97.38 119 CYS A C 1
ATOM 900 O O . CYS A 1 119 ? 6.09 43.031 14.797 1 97.38 119 CYS A O 1
ATOM 902 N N . GLU A 1 120 ? 8.133 42.188 15.125 1 96.69 120 GLU A N 1
ATOM 903 C CA . GLU A 1 120 ? 8.609 43.438 15.766 1 96.69 120 GLU A CA 1
ATOM 904 C C . GLU A 1 120 ? 8.617 44.594 14.781 1 96.69 120 GLU A C 1
ATOM 906 O O . GLU A 1 120 ? 8.234 45.719 15.133 1 96.69 120 GLU A O 1
ATOM 911 N N . GLU A 1 121 ? 9.062 44.312 13.602 1 96.75 121 GLU A N 1
ATOM 912 C CA . GLU A 1 121 ? 9.125 45.344 12.562 1 96.75 121 GLU A CA 1
ATOM 913 C C . GLU A 1 121 ? 7.75 45.938 12.305 1 96.75 121 GLU A C 1
ATOM 915 O O . GLU A 1 121 ? 7.637 47.125 12.016 1 96.75 121 GLU A O 1
ATOM 920 N N . VAL A 1 122 ? 6.727 45.156 12.414 1 96.31 122 VAL A N 1
ATOM 921 C CA . VAL A 1 122 ? 5.398 45.656 12.078 1 96.31 122 VAL A CA 1
ATOM 922 C C . VAL A 1 122 ? 4.684 46.125 13.344 1 96.31 122 VAL A C 1
ATOM 924 O O . VAL A 1 122 ? 3.559 46.625 13.273 1 96.31 122 VAL A O 1
ATOM 927 N N . GLY A 1 123 ? 5.266 45.875 14.508 1 97.44 123 GLY A N 1
ATOM 928 C CA . GLY A 1 123 ? 4.789 46.5 15.75 1 97.44 123 GLY A CA 1
ATOM 929 C C . GLY A 1 123 ? 3.893 45.562 16.547 1 97.44 123 GLY A C 1
ATOM 930 O O . GLY A 1 123 ? 3.129 46.031 17.406 1 97.44 123 GLY A O 1
ATOM 931 N N . ILE A 1 124 ? 3.91 44.281 16.344 1 97.94 124 ILE A N 1
ATOM 932 C CA . ILE A 1 124 ? 3.109 43.312 17.109 1 97.94 124 ILE A CA 1
ATOM 933 C C . ILE A 1 124 ? 3.732 43.125 18.484 1 97.94 124 ILE A C 1
ATOM 935 O O . ILE A 1 124 ? 4.906 42.75 18.609 1 97.94 124 ILE A O 1
ATOM 939 N N . PRO A 1 125 ? 2.988 43.375 19.484 1 97.5 125 PRO A N 1
ATOM 940 C CA . PRO A 1 125 ? 3.549 43.25 20.828 1 97.5 125 PRO A CA 1
ATOM 941 C C . PRO A 1 125 ? 3.631 41.781 21.297 1 97.5 125 PRO A C 1
ATOM 943 O O . PRO A 1 125 ? 2.84 40.969 20.859 1 97.5 125 PRO A O 1
ATOM 946 N N . PHE A 1 126 ? 4.57 41.562 22.219 1 97 126 PHE A N 1
ATOM 947 C CA . PHE A 1 126 ? 4.773 40.25 22.844 1 97 126 PHE A CA 1
ATOM 948 C C . PHE A 1 126 ? 4.625 40.344 24.359 1 97 126 PHE A C 1
ATOM 950 O O . PHE A 1 126 ? 4.957 41.344 24.953 1 97 126 PHE A O 1
ATOM 957 N N . ALA A 1 127 ? 4.039 39.375 24.984 1 96 127 ALA A N 1
ATOM 958 C CA . ALA A 1 127 ? 4.078 39.156 26.422 1 96 127 ALA A CA 1
ATOM 959 C C . ALA A 1 127 ? 4.879 37.906 26.766 1 96 127 ALA A C 1
ATOM 961 O O . ALA A 1 127 ? 4.328 36.812 26.828 1 96 127 ALA A O 1
ATOM 962 N N . TRP A 1 128 ? 6.145 38.094 27.016 1 94.69 128 TRP A N 1
ATOM 963 C CA . TRP A 1 128 ? 7.043 37 27.359 1 94.69 128 TRP A CA 1
ATOM 964 C C . TRP A 1 128 ? 6.91 36.594 28.828 1 94.69 128 TRP A C 1
ATOM 966 O O . TRP A 1 128 ? 6.422 37.406 29.641 1 94.69 128 TRP A O 1
ATOM 976 N N . GLY A 1 129 ? 7.293 35.344 29.188 1 93.06 129 GLY A N 1
ATOM 977 C CA . GLY A 1 129 ? 7.258 34.844 30.562 1 93.06 129 GLY A CA 1
ATOM 978 C C . GLY A 1 129 ? 5.852 34.688 31.094 1 93.06 129 GLY A C 1
ATOM 979 O O . GLY A 1 129 ? 5.605 34.906 32.281 1 93.06 129 GLY A O 1
ATOM 980 N N . ARG A 1 130 ? 4.918 34.469 30.25 1 95.06 130 ARG A N 1
ATOM 981 C CA . ARG A 1 130 ? 3.518 34.312 30.625 1 95.06 130 ARG A CA 1
ATOM 982 C C . ARG A 1 130 ? 3.064 32.875 30.391 1 95.06 130 ARG A C 1
ATOM 984 O O . ARG A 1 130 ? 2.85 32.469 29.25 1 95.06 130 ARG A O 1
ATOM 991 N N . LYS A 1 131 ? 2.955 32.156 31.422 1 96.06 131 LYS A N 1
ATOM 992 C CA . LYS A 1 131 ? 2.428 30.797 31.328 1 96.06 131 LYS A CA 1
ATOM 993 C C . LYS A 1 131 ? 0.902 30.797 31.375 1 96.06 131 LYS A C 1
ATOM 995 O O . LYS A 1 131 ? 0.308 31.188 32.375 1 96.06 131 LYS A O 1
ATOM 1000 N N . PHE A 1 132 ? 0.307 30.375 30.328 1 97.94 132 PHE A N 1
ATOM 1001 C CA . PHE A 1 132 ? -1.146 30.266 30.297 1 97.94 132 PHE A CA 1
ATOM 1002 C C . PHE A 1 132 ? -1.623 29.172 31.234 1 97.94 132 PHE A C 1
ATOM 1004 O O . PHE A 1 132 ? -1.131 28.047 31.188 1 97.94 132 PHE A O 1
ATOM 1011 N N . VAL A 1 133 ? -2.717 29.453 32.062 1 96.75 133 VAL A N 1
ATOM 1012 C CA . VAL A 1 133 ? -3.1 28.438 33.031 1 96.75 133 VAL A CA 1
ATOM 1013 C C . VAL A 1 133 ? -4.609 28.219 33 1 96.75 133 VAL A C 1
ATOM 1015 O O . VAL A 1 133 ? -5.121 27.25 33.562 1 96.75 133 VAL A O 1
ATOM 1018 N N . GLY A 1 134 ? -5.297 29.156 32.281 1 97.62 134 GLY A N 1
ATOM 1019 C CA . GLY A 1 134 ? -6.734 28.953 32.219 1 97.62 134 GLY A CA 1
ATOM 1020 C C . GLY A 1 134 ? -7.457 30.078 31.484 1 97.62 134 GLY A C 1
ATOM 1021 O O . GLY A 1 134 ? -6.832 31.047 31.062 1 97.62 134 GLY A O 1
ATOM 1022 N N . LEU A 1 135 ? -8.828 29.844 31.328 1 97.94 135 LEU A N 1
ATOM 1023 C CA . LEU A 1 135 ? -9.625 30.875 30.672 1 97.94 135 LEU A CA 1
ATOM 1024 C C . LEU A 1 135 ? -11.078 30.812 31.125 1 97.94 135 LEU A C 1
ATOM 1026 O O . LEU A 1 135 ? -11.516 29.797 31.672 1 97.94 135 LEU A O 1
ATOM 1030 N N . GLU A 1 136 ? -11.727 31.969 31.047 1 97.25 136 GLU A N 1
ATOM 1031 C CA . GLU A 1 136 ? -13.18 32.094 31.094 1 97.25 136 GLU A CA 1
ATOM 1032 C C . GLU A 1 136 ? -13.711 32.812 29.859 1 97.25 136 GLU A C 1
ATOM 1034 O O . GLU A 1 136 ? -13.102 33.781 29.391 1 97.25 136 GLU A O 1
ATOM 1039 N N . GLN A 1 137 ? -14.727 32.25 29.25 1 96.12 137 GLN A N 1
ATOM 1040 C CA . GLN A 1 137 ? -15.25 32.875 28.047 1 96.12 137 GLN A CA 1
ATOM 1041 C C . GLN A 1 137 ? -16.703 33.281 28.234 1 96.12 137 GLN A C 1
ATOM 1043 O O . GLN A 1 137 ? -17.484 32.562 28.875 1 96.12 137 GLN A O 1
ATOM 1048 N N . LYS A 1 138 ? -17.016 34.469 27.797 1 94.75 138 LYS A N 1
ATOM 1049 C CA . LYS A 1 138 ? -18.375 35 27.625 1 94.75 138 LYS A CA 1
ATOM 1050 C C . LYS A 1 138 ? -18.703 35.188 26.141 1 94.75 138 LYS A C 1
ATOM 1052 O O . LYS A 1 138 ? -17.953 34.75 25.266 1 94.75 138 LYS A O 1
ATOM 1057 N N . ALA A 1 139 ? -19.875 35.75 25.859 1 91.12 139 ALA A N 1
ATOM 1058 C CA . ALA A 1 139 ? -20.359 35.875 24.484 1 91.12 139 ALA A CA 1
ATOM 1059 C C . ALA A 1 139 ? -19.453 36.781 23.672 1 91.12 139 ALA A C 1
ATOM 1061 O O . ALA A 1 139 ? -19.281 36.594 22.469 1 91.12 139 ALA A O 1
ATOM 1062 N N . ASP A 1 140 ? -18.797 37.75 24.406 1 91.31 140 ASP A N 1
ATOM 1063 C CA . ASP A 1 140 ? -18.109 38.75 23.625 1 91.31 140 ASP A CA 1
ATOM 1064 C C . ASP A 1 140 ? -16.656 38.906 24.062 1 91.31 140 ASP A C 1
ATOM 1066 O O . ASP A 1 140 ? -15.914 39.719 23.484 1 91.31 140 ASP A O 1
ATOM 1070 N N . VAL A 1 141 ? -16.266 38.094 25.078 1 95.88 141 VAL A N 1
ATOM 1071 C CA . VAL A 1 141 ? -14.93 38.312 25.594 1 95.88 141 VAL A CA 1
ATOM 1072 C C . VAL A 1 141 ? -14.367 37.031 26.188 1 95.88 141 VAL A C 1
ATOM 1074 O O . VAL A 1 141 ? -15.125 36.188 26.656 1 95.88 141 VAL A O 1
ATOM 1077 N N . VAL A 1 142 ? -13.078 36.844 26.062 1 98 142 VAL A N 1
ATOM 1078 C CA . VAL A 1 142 ? -12.336 35.781 26.734 1 98 142 VAL A CA 1
ATOM 1079 C C . VAL A 1 142 ? -11.375 36.375 27.75 1 98 142 VAL A C 1
ATOM 1081 O O . VAL A 1 142 ? -10.633 37.312 27.438 1 98 142 VAL A O 1
ATOM 1084 N N . SER A 1 143 ? -11.477 35.906 28.953 1 98.19 143 SER A N 1
ATOM 1085 C CA . SER A 1 143 ? -10.492 36.25 29.984 1 98.19 143 SER A CA 1
ATOM 1086 C C . SER A 1 143 ? -9.43 35.156 30.109 1 98.19 143 SER A C 1
ATOM 1088 O O . SER A 1 143 ? -9.695 34.094 30.641 1 98.19 143 SER A O 1
ATOM 1090 N N . ALA A 1 144 ? -8.242 35.438 29.641 1 98.25 144 ALA A N 1
ATOM 1091 C CA . ALA A 1 144 ? -7.133 34.5 29.703 1 98.25 144 ALA A CA 1
ATOM 1092 C C . ALA A 1 144 ? -6.301 34.719 30.969 1 98.25 144 ALA A C 1
ATOM 1094 O O . ALA A 1 144 ? -5.91 35.844 31.266 1 98.25 144 ALA A O 1
ATOM 1095 N N . ILE A 1 145 ? -6.023 33.688 31.656 1 97.75 145 ILE A N 1
ATOM 1096 C CA . ILE A 1 145 ? -5.309 33.75 32.938 1 97.75 145 ILE A CA 1
ATOM 1097 C C . ILE A 1 145 ? -3.871 33.281 32.75 1 97.75 145 ILE A C 1
ATOM 1099 O O . ILE A 1 145 ? -3.641 32.188 32.219 1 97.75 145 ILE A O 1
ATOM 1103 N N . PHE A 1 146 ? -2.908 34.125 33.156 1 96.75 146 PHE A N 1
ATOM 1104 C CA . PHE A 1 146 ? -1.494 33.812 33.031 1 96.75 146 PHE A CA 1
ATOM 1105 C C . PHE A 1 146 ? -0.798 33.844 34.375 1 96.75 146 PHE A C 1
ATOM 1107 O O . PHE A 1 146 ? -1.155 34.625 35.25 1 96.75 146 PHE A O 1
ATOM 1114 N N . GLU A 1 147 ? 0.142 32.969 34.562 1 95.31 147 GLU A N 1
ATOM 1115 C CA . GLU A 1 147 ? 1.133 33.062 35.656 1 95.31 147 GLU A CA 1
ATOM 1116 C C . GLU A 1 147 ? 2.412 33.719 35.125 1 95.31 147 GLU A C 1
ATOM 1118 O O . GLU A 1 147 ? 2.977 33.312 34.125 1 95.31 147 GLU A O 1
ATOM 1123 N N . ARG A 1 148 ? 2.826 34.75 35.781 1 90.38 148 ARG A N 1
ATOM 1124 C CA . ARG A 1 148 ? 4.047 35.438 35.375 1 90.38 148 ARG A CA 1
ATOM 1125 C C . ARG A 1 148 ? 5.277 34.781 35.969 1 90.38 148 ARG A C 1
ATOM 1127 O O . ARG A 1 148 ? 5.309 34.5 37.188 1 90.38 148 ARG A O 1
ATOM 1134 N N . HIS A 1 149 ? 6.137 34.25 35.062 1 78.12 149 HIS A N 1
ATOM 1135 C CA . HIS A 1 149 ? 7.387 33.656 35.531 1 78.12 149 HIS A CA 1
ATOM 1136 C C . HIS A 1 149 ? 8.555 34.594 35.344 1 78.12 149 HIS A C 1
ATOM 1138 O O . HIS A 1 149 ? 8.758 35.125 34.25 1 78.12 149 HIS A O 1
ATOM 1144 N N . GLY A 1 150 ? 8.68 35.844 35.594 1 57.53 150 GLY A N 1
ATOM 1145 C CA . GLY A 1 150 ? 9.719 36.844 35.344 1 57.53 150 GLY A CA 1
ATOM 1146 C C . GLY A 1 150 ? 10.992 36.562 36.125 1 57.53 150 GLY A C 1
ATOM 1147 O O . GLY A 1 150 ? 10.977 35.875 37.125 1 57.53 150 GLY A O 1
ATOM 1148 N N . SER A 1 151 ? 12.188 36.656 35.375 1 50.34 151 SER A N 1
ATOM 1149 C CA . SER A 1 151 ? 13.516 36.656 36 1 50.34 151 SER A CA 1
ATOM 1150 C C . SER A 1 151 ? 13.555 37.531 37.25 1 50.34 151 SER A C 1
ATOM 1152 O O . SER A 1 151 ? 14.305 37.25 38.188 1 50.34 151 SER A O 1
ATOM 1154 N N . ASP A 1 152 ? 13.328 38.969 36.906 1 42.31 152 ASP A N 1
ATOM 1155 C CA . ASP A 1 152 ? 13.875 39.938 37.844 1 42.31 152 ASP A CA 1
ATOM 1156 C C . ASP A 1 152 ? 13.211 39.844 39.219 1 42.31 152 ASP A C 1
ATOM 1158 O O . ASP A 1 152 ? 13.367 40.719 40.062 1 42.31 152 ASP A O 1
ATOM 1162 N N . ASN A 1 153 ? 12.109 39.219 39.219 1 39.34 153 ASN A N 1
ATOM 1163 C CA . ASN A 1 153 ? 11.617 39.344 40.594 1 39.34 153 ASN A CA 1
ATOM 1164 C C . ASN A 1 153 ? 12.523 38.656 41.594 1 39.34 153 ASN A C 1
ATOM 1166 O O . ASN A 1 153 ? 12.602 37.406 41.594 1 39.34 153 ASN A O 1
ATOM 1170 N N . ASN A 1 154 ? 13.695 39.188 41.812 1 38.16 154 ASN A N 1
ATOM 1171 C CA . ASN A 1 154 ? 14.414 38.938 43.062 1 38.16 154 ASN A CA 1
ATOM 1172 C C . ASN A 1 154 ? 13.469 38.594 44.219 1 38.16 154 ASN A C 1
ATOM 1174 O O . ASN A 1 154 ? 13.883 38.5 45.344 1 38.16 154 ASN A O 1
ATOM 1178 N N . ASP A 1 155 ? 12.352 39.406 44.281 1 39.38 155 ASP A N 1
ATOM 1179 C CA . ASP A 1 155 ? 11.68 39.188 45.562 1 39.38 155 ASP A CA 1
ATOM 1180 C C . ASP A 1 155 ? 11.242 37.719 45.719 1 39.38 155 ASP A C 1
ATOM 1182 O O . ASP A 1 155 ? 10.695 37.125 44.812 1 39.38 155 ASP A O 1
ATOM 1186 N N . ASP A 1 156 ? 11.977 36.938 46.438 1 39.66 156 ASP A N 1
ATOM 1187 C CA . ASP A 1 156 ? 11.773 35.656 47.125 1 39.66 156 ASP A CA 1
ATOM 1188 C C . ASP A 1 156 ? 10.289 35.344 47.25 1 39.66 156 ASP A C 1
ATOM 1190 O O . ASP A 1 156 ? 9.906 34.406 47.938 1 39.66 156 ASP A O 1
ATOM 1194 N N . ASN A 1 157 ? 9.453 36.406 47.5 1 40 157 ASN A N 1
ATOM 1195 C CA . ASN A 1 157 ? 8.164 35.969 48 1 40 157 ASN A CA 1
ATOM 1196 C C . ASN A 1 157 ? 7.375 35.219 46.938 1 40 157 ASN A C 1
ATOM 1198 O O . ASN A 1 157 ? 7.227 35.656 45.812 1 40 157 ASN A O 1
ATOM 1202 N N . GLY A 1 158 ? 7.41 33.875 46.719 1 44.56 158 GLY A N 1
ATOM 1203 C CA . GLY A 1 158 ? 6.68 32.75 46.156 1 44.56 158 GLY A CA 1
ATOM 1204 C C . GLY A 1 158 ? 5.441 33.156 45.406 1 44.56 158 GLY A C 1
ATOM 1205 O O . GLY A 1 158 ? 4.578 32.344 45.094 1 44.56 158 GLY A O 1
ATOM 1206 N N . ASP A 1 159 ? 4.914 34.312 45.531 1 47.81 159 ASP A N 1
ATOM 1207 C CA . ASP A 1 159 ? 3.539 34.5 45.062 1 47.81 159 ASP A CA 1
ATOM 1208 C C . ASP A 1 159 ? 3.475 34.625 43.562 1 47.81 159 ASP A C 1
ATOM 1210 O O . ASP A 1 159 ? 4.059 35.562 43 1 47.81 159 ASP A O 1
ATOM 1214 N N . ASN A 1 160 ? 3.541 33.656 42.75 1 58.75 160 ASN A N 1
ATOM 1215 C CA . ASN A 1 160 ? 3.184 33.656 41.344 1 58.75 160 ASN A CA 1
ATOM 1216 C C . ASN A 1 160 ? 2.064 34.656 41.062 1 58.75 160 ASN A C 1
ATOM 1218 O O . ASN A 1 160 ? 0.977 34.562 41.625 1 58.75 160 ASN A O 1
ATOM 1222 N N . ASP A 1 161 ? 2.371 35.875 40.531 1 81.94 161 ASP A N 1
ATOM 1223 C CA . ASP A 1 161 ? 1.379 36.906 40.188 1 81.94 161 ASP A CA 1
ATOM 1224 C C . ASP A 1 161 ? 0.543 36.469 39 1 81.94 161 ASP A C 1
ATOM 1226 O O . ASP A 1 161 ? 1.081 36 38 1 81.94 161 ASP A O 1
ATOM 1230 N N . VAL A 1 162 ? -0.6 36.281 39.156 1 90.56 162 VAL A N 1
ATOM 1231 C CA . VAL A 1 162 ? -1.596 35.938 38.156 1 90.56 162 VAL A CA 1
ATOM 1232 C C . VAL A 1 162 ? -2.07 37.188 37.438 1 90.56 162 VAL A C 1
ATOM 1234 O O . VAL A 1 162 ? -2.268 38.25 38.062 1 90.56 162 VAL A O 1
ATOM 1237 N N . GLU A 1 163 ? -2.021 37.125 36.188 1 93.25 163 GLU A N 1
ATOM 1238 C CA . GLU A 1 163 ? -2.482 38.188 35.312 1 93.25 163 GLU A CA 1
ATOM 1239 C C . GLU A 1 163 ? -3.617 37.75 34.406 1 93.25 163 GLU A C 1
ATOM 1241 O O . GLU A 1 163 ? -3.627 36.594 33.938 1 93.25 163 GLU A O 1
ATOM 1246 N N . THR A 1 164 ? -4.594 38.625 34.25 1 95.81 164 THR A N 1
ATOM 1247 C CA . THR A 1 164 ? -5.695 38.312 33.344 1 95.81 164 THR A CA 1
ATOM 1248 C C . THR A 1 164 ? -5.656 39.25 32.125 1 95.81 164 THR A C 1
ATOM 1250 O O . THR A 1 164 ? -5.52 40.469 32.25 1 95.81 164 THR A O 1
ATOM 1253 N N . VAL A 1 165 ? -5.719 38.688 30.953 1 96.94 165 VAL A N 1
ATOM 1254 C CA . VAL A 1 165 ? -5.793 39.438 29.719 1 96.94 165 VAL A CA 1
ATOM 1255 C C . VAL A 1 165 ? -7.156 39.25 29.062 1 96.94 165 VAL A C 1
ATOM 1257 O O . VAL A 1 165 ? -7.555 38.125 28.781 1 96.94 165 VAL A O 1
ATOM 1260 N N . GLU A 1 166 ? -7.895 40.344 28.875 1 97.69 166 GLU A N 1
ATOM 1261 C CA . GLU A 1 166 ? -9.164 40.281 28.141 1 97.69 166 GLU A CA 1
ATOM 1262 C C . GLU A 1 166 ? -8.953 40.406 26.641 1 97.69 166 GLU A C 1
ATOM 1264 O O . GLU A 1 166 ? -8.164 41.25 26.203 1 97.69 166 GLU A O 1
ATOM 1269 N N . THR A 1 167 ? -9.594 39.562 25.875 1 97.94 167 THR A N 1
ATOM 1270 C CA . THR A 1 167 ? -9.469 39.594 24.422 1 97.94 167 THR A CA 1
ATOM 1271 C C . THR A 1 167 ? -10.781 39.188 23.766 1 97.94 167 THR A C 1
ATOM 1273 O O . THR A 1 167 ? -11.648 38.594 24.406 1 97.94 167 THR A O 1
ATOM 1276 N N . SER A 1 168 ? -11.008 39.594 22.578 1 96.38 168 SER A N 1
ATOM 1277 C CA . SER A 1 168 ? -12.195 39.188 21.844 1 96.38 168 SER A CA 1
ATOM 1278 C C . SER A 1 168 ? -12.055 37.75 21.328 1 96.38 168 SER A C 1
ATOM 1280 O O . SER A 1 168 ? -13.031 37 21.297 1 96.38 168 SER A O 1
ATOM 1282 N N . TRP A 1 169 ? -10.836 37.375 20.875 1 97.75 169 TRP A N 1
ATOM 1283 C CA . TRP A 1 169 ? -10.555 36.062 20.297 1 97.75 169 TRP A CA 1
ATOM 1284 C C . TRP A 1 169 ? -9.227 35.531 20.812 1 97.75 169 TRP A C 1
ATOM 1286 O O . TRP A 1 169 ? -8.258 36.281 20.953 1 97.75 169 TRP A O 1
ATOM 1296 N N . LEU A 1 170 ? -9.211 34.219 21.125 1 98.75 170 LEU A N 1
ATOM 1297 C CA . LEU A 1 170 ? -8.008 33.562 21.625 1 98.75 170 LEU A CA 1
ATOM 1298 C C . LEU A 1 170 ? -7.602 32.438 20.688 1 98.75 170 LEU A C 1
ATOM 1300 O O . LEU A 1 170 ? -8.438 31.625 20.281 1 98.75 170 LEU A O 1
ATOM 1304 N N . VAL A 1 171 ? -6.391 32.375 20.266 1 98.88 171 VAL A N 1
ATOM 1305 C CA . VAL A 1 171 ? -5.863 31.297 19.422 1 98.88 171 VAL A CA 1
ATOM 1306 C C . VAL A 1 171 ? -4.781 30.531 20.188 1 98.88 171 VAL A C 1
ATOM 1308 O O . VAL A 1 171 ? -3.75 31.094 20.547 1 98.88 171 VAL A O 1
ATOM 1311 N N . GLY A 1 172 ? -5.027 29.297 20.453 1 98.88 172 GLY A N 1
ATOM 1312 C CA . GLY A 1 172 ? -4.027 28.438 21.047 1 98.88 172 GLY A CA 1
ATOM 1313 C C . GLY A 1 172 ? -3.049 27.859 20.031 1 98.88 172 GLY A C 1
ATOM 1314 O O . GLY A 1 172 ? -3.436 27.094 19.156 1 98.88 172 GLY A O 1
ATOM 1315 N N . CYS A 1 173 ? -1.829 28.203 20.094 1 98.69 173 CYS A N 1
ATOM 1316 C CA . CYS A 1 173 ? -0.688 27.688 19.344 1 98.69 173 CYS A CA 1
ATOM 1317 C C . CYS A 1 173 ? 0.41 27.203 20.281 1 98.69 173 CYS A C 1
ATOM 1319 O O . CYS A 1 173 ? 1.593 27.453 20.031 1 98.69 173 CYS A O 1
ATOM 1321 N N . ASP A 1 174 ? 0.02 26.531 21.328 1 97.94 174 ASP A N 1
ATOM 1322 C CA . ASP A 1 174 ? 0.928 26.281 22.438 1 97.94 174 ASP A CA 1
ATOM 1323 C C . ASP A 1 174 ? 1.371 24.812 22.469 1 97.94 174 ASP A C 1
ATOM 1325 O O . ASP A 1 174 ? 1.675 24.266 23.531 1 97.94 174 ASP A O 1
ATOM 1329 N N . GLY A 1 175 ? 1.303 24.125 21.391 1 96.25 175 GLY A N 1
ATOM 1330 C CA . GLY A 1 175 ? 1.987 22.859 21.203 1 96.25 175 GLY A CA 1
ATOM 1331 C C . GLY A 1 175 ? 1.125 21.656 21.562 1 96.25 175 GLY A C 1
ATOM 1332 O O . GLY A 1 175 ? -0.08 21.797 21.781 1 96.25 175 GLY A O 1
ATOM 1333 N N . THR A 1 176 ? 1.751 20.5 21.625 1 95.19 176 THR A N 1
ATOM 1334 C CA . THR A 1 176 ? 1.083 19.203 21.766 1 95.19 176 THR A CA 1
ATOM 1335 C C . THR A 1 176 ? 0.423 19.078 23.125 1 95.19 176 THR A C 1
ATOM 1337 O O . THR A 1 176 ? -0.578 18.375 23.281 1 95.19 176 THR A O 1
ATOM 1340 N N . HIS A 1 177 ? 0.95 19.781 24.141 1 96.56 177 HIS A N 1
ATOM 1341 C CA . HIS A 1 177 ? 0.372 19.781 25.469 1 96.56 177 HIS A CA 1
ATOM 1342 C C . HIS A 1 177 ? -0.427 21.047 25.734 1 96.56 177 HIS A C 1
ATOM 1344 O O . HIS A 1 177 ? -0.436 21.562 26.859 1 96.56 177 HIS A O 1
ATOM 1350 N N . SER A 1 178 ? -1.001 21.453 24.797 1 98.31 178 SER A N 1
ATOM 1351 C CA . SER A 1 178 ? -1.708 22.719 24.781 1 98.31 178 SER A CA 1
ATOM 1352 C C . SER A 1 178 ? -2.578 22.875 26.031 1 98.31 178 SER A C 1
ATOM 1354 O O . SER A 1 178 ? -3.551 22.141 26.203 1 98.31 178 SER A O 1
ATOM 1356 N N . ALA A 1 179 ? -2.275 23.875 26.844 1 98.44 179 ALA A N 1
ATOM 1357 C CA . ALA A 1 179 ? -3.105 24.266 27.984 1 98.44 179 ALA A CA 1
ATOM 1358 C C . ALA A 1 179 ? -4.402 24.922 27.516 1 98.44 179 ALA A C 1
ATOM 1360 O O . ALA A 1 179 ? -5.445 24.766 28.156 1 98.44 179 ALA A O 1
ATOM 1361 N N . VAL A 1 180 ? -4.34 25.594 26.391 1 98.81 180 VAL A N 1
ATOM 1362 C CA . VAL A 1 180 ? -5.523 26.234 25.844 1 98.81 180 VAL A CA 1
ATOM 1363 C C . VAL A 1 180 ? -6.555 25.188 25.438 1 98.81 180 VAL A C 1
ATOM 1365 O O . VAL A 1 180 ? -7.738 25.312 25.766 1 98.81 180 VAL A O 1
ATOM 1368 N N . ARG A 1 181 ? -6.117 24.109 24.703 1 98.69 181 ARG A N 1
ATOM 1369 C CA . ARG A 1 181 ? -7.012 23.031 24.312 1 98.69 181 ARG A CA 1
ATOM 1370 C C . ARG A 1 181 ? -7.691 22.406 25.531 1 98.69 181 ARG A C 1
ATOM 1372 O O . ARG A 1 181 ? -8.906 22.188 25.516 1 98.69 181 ARG A O 1
ATOM 1379 N N . LYS A 1 182 ? -6.895 22.156 26.562 1 98.38 182 LYS A N 1
ATOM 1380 C CA . LYS A 1 182 ? -7.406 21.547 27.797 1 98.38 182 LYS A CA 1
ATOM 1381 C C . LYS A 1 182 ? -8.414 22.453 28.484 1 98.38 182 LYS A C 1
ATOM 1383 O O . LYS A 1 182 ? -9.469 22 28.938 1 98.38 182 LYS A O 1
ATOM 1388 N N . ALA A 1 183 ? -8.062 23.75 28.578 1 98.38 183 ALA A N 1
ATOM 1389 C CA . ALA A 1 183 ? -8.938 24.719 29.234 1 98.38 183 ALA A CA 1
ATOM 1390 C C . ALA A 1 183 ? -10.258 24.859 28.484 1 98.38 183 ALA A C 1
ATOM 1392 O O . ALA A 1 183 ? -11.305 25.094 29.094 1 98.38 183 ALA A O 1
ATOM 1393 N N . ALA A 1 184 ? -10.195 24.75 27.219 1 97.81 184 ALA A N 1
ATOM 1394 C CA . ALA A 1 184 ? -11.391 24.859 26.375 1 97.81 184 ALA A CA 1
ATOM 1395 C C . ALA A 1 184 ? -12.172 23.547 26.375 1 97.81 184 ALA A C 1
ATOM 1397 O O . ALA A 1 184 ? -13.242 23.453 25.766 1 97.81 184 ALA A O 1
ATOM 1398 N N . ARG A 1 185 ? -11.625 22.469 26.922 1 96.62 185 ARG A N 1
ATOM 1399 C CA . ARG A 1 185 ? -12.234 21.141 27.031 1 96.62 185 ARG A CA 1
ATOM 1400 C C . ARG A 1 185 ? -12.492 20.531 25.656 1 96.62 185 ARG A C 1
ATOM 1402 O O . ARG A 1 185 ? -13.531 19.922 25.438 1 96.62 185 ARG A O 1
ATOM 1409 N N . ILE A 1 186 ? -11.609 20.859 24.75 1 97.94 186 ILE A N 1
ATOM 1410 C CA . ILE A 1 186 ? -11.688 20.25 23.438 1 97.94 186 ILE A CA 1
ATOM 1411 C C . ILE A 1 186 ? -11.102 18.844 23.484 1 97.94 186 ILE A C 1
ATOM 1413 O O . ILE A 1 186 ? -9.977 18.641 23.953 1 97.94 186 ILE A O 1
ATOM 1417 N N . SER A 1 187 ? -11.859 17.875 22.984 1 97.88 187 SER A N 1
ATOM 1418 C CA . SER A 1 187 ? -11.453 16.469 22.984 1 97.88 187 SER A CA 1
ATOM 1419 C C . SER A 1 187 ? -10.188 16.25 22.172 1 97.88 187 SER A C 1
ATOM 1421 O O . SER A 1 187 ? -9.992 16.906 21.141 1 97.88 187 SER A O 1
ATOM 1423 N N . TRP A 1 188 ? -9.383 15.266 22.578 1 97.31 188 TRP A N 1
ATOM 1424 C CA . TRP A 1 188 ? -8.055 15.008 22.047 1 97.31 188 TRP A CA 1
ATOM 1425 C C . TRP A 1 188 ? -7.855 13.516 21.766 1 97.31 188 TRP A C 1
ATOM 1427 O O . TRP A 1 188 ? -6.949 12.891 22.328 1 97.31 188 TRP A O 1
ATOM 1437 N N . PRO A 1 189 ? -8.633 12.961 20.891 1 97.38 189 PRO A N 1
ATOM 1438 C CA . PRO A 1 189 ? -8.484 11.531 20.609 1 97.38 189 PRO A CA 1
ATOM 1439 C C . PRO A 1 189 ? -7.219 11.219 19.812 1 97.38 189 PRO A C 1
ATOM 1441 O O . PRO A 1 189 ? -6.742 12.055 19.031 1 97.38 189 PRO A O 1
ATOM 1444 N N . GLY A 1 190 ? -6.652 10.008 20.016 1 95.19 190 GLY A N 1
ATOM 1445 C CA . GLY A 1 190 ? -5.469 9.555 19.297 1 95.19 190 GLY A CA 1
ATOM 1446 C C . GLY A 1 190 ? -4.969 8.203 19.766 1 95.19 190 GLY A C 1
ATOM 1447 O O . GLY A 1 190 ? -5.707 7.449 20.406 1 95.19 190 GLY A O 1
ATOM 1448 N N . THR A 1 191 ? -3.824 7.844 19.297 1 92.31 191 THR A N 1
ATOM 1449 C CA . THR A 1 191 ? -3.189 6.578 19.656 1 92.31 191 THR A CA 1
ATOM 1450 C C . THR A 1 191 ? -1.813 6.82 20.266 1 92.31 191 THR A C 1
ATOM 1452 O O . THR A 1 191 ? -1.075 7.699 19.812 1 92.31 191 THR A O 1
ATOM 1455 N N . GLN A 1 192 ? -1.504 6 21.203 1 91.12 192 GLN A N 1
ATOM 1456 C CA . GLN A 1 192 ? -0.194 6.082 21.844 1 91.12 192 GLN A CA 1
ATOM 1457 C C . GLN A 1 192 ? 0.891 5.496 20.938 1 91.12 192 GLN A C 1
ATOM 1459 O O . GLN A 1 192 ? 0.608 4.652 20.078 1 91.12 192 GLN A O 1
ATOM 1464 N N . ALA A 1 193 ? 2.074 5.902 21.188 1 90.12 193 ALA A N 1
ATOM 1465 C CA . ALA A 1 193 ? 3.213 5.391 20.422 1 90.12 193 ALA A CA 1
ATOM 1466 C C . ALA A 1 193 ? 3.506 3.939 20.781 1 90.12 193 ALA A C 1
ATOM 1468 O O . ALA A 1 193 ? 3.514 3.578 21.969 1 90.12 193 ALA A O 1
ATOM 1469 N N . THR A 1 194 ? 3.705 3.117 19.766 1 87.5 194 THR A N 1
ATOM 1470 C CA . THR A 1 194 ? 4.098 1.728 19.969 1 87.5 194 THR A CA 1
ATOM 1471 C C . THR A 1 194 ? 5.41 1.426 19.25 1 87.5 194 THR A C 1
ATOM 1473 O O . THR A 1 194 ? 6.043 0.4 19.516 1 87.5 194 THR A O 1
ATOM 1476 N N . ARG A 1 195 ? 5.707 2.244 18.391 1 88.88 195 ARG A N 1
ATOM 1477 C CA . ARG A 1 195 ? 6.953 2.154 17.625 1 88.88 195 ARG A CA 1
ATOM 1478 C C . ARG A 1 195 ? 7.723 3.471 17.688 1 88.88 195 ARG A C 1
ATOM 1480 O O . ARG A 1 195 ? 7.121 4.543 17.797 1 88.88 195 ARG A O 1
ATOM 1487 N N . TYR A 1 196 ? 9.039 3.348 17.562 1 90.19 196 TYR A N 1
ATOM 1488 C CA . TYR A 1 196 ? 9.859 4.543 17.734 1 90.19 196 TYR A CA 1
ATOM 1489 C C . TYR A 1 196 ? 10.938 4.613 16.656 1 90.19 196 TYR A C 1
ATOM 1491 O O . TYR A 1 196 ? 11.344 3.588 16.109 1 90.19 196 TYR A O 1
ATOM 1499 N N . GLY A 1 197 ? 11.32 5.785 16.328 1 90.69 197 GLY A N 1
ATOM 1500 C CA . GLY A 1 197 ? 12.516 6.133 15.57 1 90.69 197 GLY A CA 1
ATOM 1501 C C . GLY A 1 197 ? 13.305 7.27 16.188 1 90.69 197 GLY A C 1
ATOM 1502 O O . GLY A 1 197 ? 12.977 7.742 17.281 1 90.69 197 GLY A O 1
ATOM 1503 N N . TRP A 1 198 ? 14.406 7.527 15.602 1 91.5 198 TRP A N 1
ATOM 1504 C CA . TRP A 1 198 ? 15.18 8.664 16.078 1 91.5 198 TRP A CA 1
ATOM 1505 C C . TRP A 1 198 ? 15.602 9.57 14.93 1 91.5 198 TRP A C 1
ATOM 1507 O O . TRP A 1 198 ? 15.625 9.133 13.773 1 91.5 198 TRP A O 1
ATOM 1517 N N . LEU A 1 199 ? 15.812 10.789 15.242 1 92.88 199 LEU A N 1
ATOM 1518 C CA . LEU A 1 199 ? 16.312 11.82 14.336 1 92.88 199 LEU A CA 1
ATOM 1519 C C . LEU A 1 199 ? 17.594 12.438 14.883 1 92.88 199 LEU A C 1
ATOM 1521 O O . LEU A 1 199 ? 17.734 12.617 16.094 1 92.88 199 LEU A O 1
ATOM 1525 N N . ALA A 1 200 ? 18.5 12.781 13.969 1 94.06 200 ALA A N 1
ATOM 1526 C CA . ALA A 1 200 ? 19.719 13.461 14.359 1 94.06 200 ALA A CA 1
ATOM 1527 C C . ALA A 1 200 ? 20.219 14.391 13.25 1 94.06 200 ALA A C 1
ATOM 1529 O O . ALA A 1 200 ? 20.297 13.992 12.086 1 94.06 200 ALA A O 1
ATOM 1530 N N . ASP A 1 201 ? 20.469 15.602 13.602 1 92.56 201 ASP A N 1
ATOM 1531 C CA . ASP A 1 201 ? 21.172 16.531 12.719 1 92.56 201 ASP A CA 1
ATOM 1532 C C . ASP A 1 201 ? 22.672 16.516 12.984 1 92.56 201 ASP A C 1
ATOM 1534 O O . ASP A 1 201 ? 23.109 16.828 14.094 1 92.56 201 ASP A O 1
ATOM 1538 N N . CYS A 1 202 ? 23.375 16.234 11.922 1 94.44 202 CYS A N 1
ATOM 1539 C CA . CYS A 1 202 ? 24.812 16.016 12.086 1 94.44 202 CYS A CA 1
ATOM 1540 C C . CYS A 1 202 ? 25.609 16.859 11.102 1 94.44 202 CYS A C 1
ATOM 1542 O O . CYS A 1 202 ? 25.141 17.125 9.984 1 94.44 202 CYS A O 1
ATOM 1544 N N . THR A 1 203 ? 26.766 17.234 11.562 1 94.88 203 THR A N 1
ATOM 1545 C CA . THR A 1 203 ? 27.734 17.828 10.648 1 94.88 203 THR A CA 1
ATOM 1546 C C . THR A 1 203 ? 28.609 16.766 10.016 1 94.88 203 THR A C 1
ATOM 1548 O O . THR A 1 203 ? 29.078 15.844 10.695 1 94.88 203 THR A O 1
ATOM 1551 N N . VAL A 1 204 ? 28.766 16.875 8.711 1 96.19 204 VAL A N 1
ATOM 1552 C CA . VAL A 1 204 ? 29.547 15.891 7.969 1 96.19 204 VAL A CA 1
ATOM 1553 C C . VAL A 1 204 ? 30.578 16.594 7.098 1 96.19 204 VAL A C 1
ATOM 1555 O O . VAL A 1 204 ? 30.422 17.781 6.77 1 96.19 204 VAL A O 1
ATOM 1558 N N . GLN A 1 205 ? 31.609 15.883 6.715 1 96.56 205 GLN A N 1
ATOM 1559 C CA . GLN A 1 205 ? 32.719 16.453 5.949 1 96.56 205 GLN A CA 1
ATOM 1560 C C . GLN A 1 205 ? 32.531 16.219 4.453 1 96.56 205 GLN A C 1
ATOM 1562 O O . GLN A 1 205 ? 32.875 17.078 3.639 1 96.56 205 GLN A O 1
ATOM 1567 N N . ASP A 1 206 ? 31.953 15.102 4.129 1 95.44 206 ASP A N 1
ATOM 1568 C CA . ASP A 1 206 ? 31.859 14.695 2.73 1 95.44 206 ASP A CA 1
ATOM 1569 C C . ASP A 1 206 ? 30.625 15.273 2.066 1 95.44 206 ASP A C 1
ATOM 1571 O O . ASP A 1 206 ? 29.672 15.672 2.752 1 95.44 206 ASP A O 1
ATOM 1575 N N . LYS A 1 207 ? 30.75 15.422 0.743 1 92.5 207 LYS A N 1
ATOM 1576 C CA . LYS A 1 207 ? 29.547 15.758 -0.014 1 92.5 207 LYS A CA 1
ATOM 1577 C C . LYS A 1 207 ? 28.5 14.656 0.102 1 92.5 207 LYS A C 1
ATOM 1579 O O . LYS A 1 207 ? 28.844 13.469 0.074 1 92.5 207 LYS A O 1
ATOM 1584 N N . THR A 1 208 ? 27.328 15.07 0.33 1 92.5 208 THR A N 1
ATOM 1585 C CA . THR A 1 208 ? 26.234 14.109 0.508 1 92.5 208 THR A CA 1
ATOM 1586 C C . THR A 1 208 ? 25.203 14.25 -0.604 1 92.5 208 THR A C 1
ATOM 1588 O O . THR A 1 208 ? 25.047 15.336 -1.172 1 92.5 208 THR A O 1
ATOM 1591 N N . PRO A 1 209 ? 24.562 13.07 -0.91 1 89.19 209 PRO A N 1
ATOM 1592 C CA . PRO A 1 209 ? 23.391 13.219 -1.772 1 89.19 209 PRO A CA 1
ATOM 1593 C C . PRO A 1 209 ? 22.25 13.961 -1.089 1 89.19 209 PRO A C 1
ATOM 1595 O O . PRO A 1 209 ? 22.297 14.195 0.121 1 89.19 209 PRO A O 1
ATOM 1598 N N . GLY A 1 210 ? 21.266 14.43 -1.862 1 87.5 210 GLY A N 1
ATOM 1599 C CA . GLY A 1 210 ? 20.109 15.125 -1.302 1 87.5 210 GLY A CA 1
ATOM 1600 C C . GLY A 1 210 ? 19.328 14.266 -0.33 1 87.5 210 GLY A C 1
ATOM 1601 O O . GLY A 1 210 ? 19.125 14.656 0.824 1 87.5 210 GLY A O 1
ATOM 1602 N N . ILE A 1 211 ? 18.922 13.141 -0.769 1 92.75 211 ILE A N 1
ATOM 1603 C CA . ILE A 1 211 ? 18.188 12.164 0.024 1 92.75 211 ILE A CA 1
ATOM 1604 C C . ILE A 1 211 ? 18.672 10.758 -0.305 1 92.75 211 ILE A C 1
ATOM 1606 O O . ILE A 1 211 ? 18.891 10.43 -1.474 1 92.75 211 ILE A O 1
ATOM 1610 N N . ARG A 1 212 ? 18.906 10 0.686 1 93.94 212 ARG A N 1
ATOM 1611 C CA . ARG A 1 212 ? 19.312 8.609 0.518 1 93.94 212 ARG A CA 1
ATOM 1612 C C . ARG A 1 212 ? 18.641 7.715 1.553 1 93.94 212 ARG A C 1
ATOM 1614 O O . ARG A 1 212 ? 18.516 8.086 2.723 1 93.94 212 ARG A O 1
ATOM 1621 N N . THR A 1 213 ? 18.156 6.566 1.111 1 93.62 213 THR A N 1
ATOM 1622 C CA . THR A 1 213 ? 17.547 5.586 1.998 1 93.62 213 THR A CA 1
ATOM 1623 C C . THR A 1 213 ? 18.156 4.207 1.798 1 93.62 213 THR A C 1
ATOM 1625 O O . THR A 1 213 ? 18.609 3.873 0.696 1 93.62 213 THR A O 1
ATOM 1628 N N . ALA A 1 214 ? 18.234 3.498 2.842 1 91.38 214 ALA A N 1
ATOM 1629 C CA . ALA A 1 214 ? 18.703 2.113 2.775 1 91.38 214 ALA A CA 1
ATOM 1630 C C . ALA A 1 214 ? 18.078 1.275 3.893 1 91.38 214 ALA A C 1
ATOM 1632 O O . ALA A 1 214 ? 17.703 1.807 4.941 1 91.38 214 ALA A O 1
ATOM 1633 N N . MET A 1 215 ? 17.875 0.095 3.568 1 86.25 215 MET A N 1
ATOM 1634 C CA . MET A 1 215 ? 17.469 -0.889 4.562 1 86.25 215 MET A CA 1
ATOM 1635 C C . MET A 1 215 ? 18.391 -2.096 4.559 1 86.25 215 MET A C 1
ATOM 1637 O O . MET A 1 215 ? 18.594 -2.727 3.521 1 86.25 215 MET A O 1
ATOM 1641 N N . VAL A 1 216 ? 18.953 -2.373 5.645 1 82.69 216 VAL A N 1
ATOM 1642 C CA . VAL A 1 216 ? 19.844 -3.518 5.801 1 82.69 216 VAL A CA 1
ATOM 1643 C C . VAL A 1 216 ? 19.484 -4.289 7.066 1 82.69 216 VAL A C 1
ATOM 1645 O O . VAL A 1 216 ? 19.438 -3.713 8.156 1 82.69 216 VAL A O 1
ATOM 1648 N N . GLN A 1 217 ? 19.25 -5.605 6.93 1 75.88 217 GLN A N 1
ATOM 1649 C CA . GLN A 1 217 ? 18.953 -6.5 8.047 1 75.88 217 GLN A CA 1
ATOM 1650 C C . GLN A 1 217 ? 17.828 -5.949 8.914 1 75.88 217 GLN A C 1
ATOM 1652 O O . GLN A 1 217 ? 17.953 -5.891 10.141 1 75.88 217 GLN A O 1
ATOM 1657 N N . GLY A 1 218 ? 16.922 -5.262 8.328 1 72.69 218 GLY A N 1
ATOM 1658 C CA . GLY A 1 218 ? 15.742 -4.812 9.039 1 72.69 218 GLY A CA 1
ATOM 1659 C C . GLY A 1 218 ? 15.859 -3.391 9.562 1 72.69 218 GLY A C 1
ATOM 1660 O O . GLY A 1 218 ? 14.891 -2.824 10.062 1 72.69 218 GLY A O 1
ATOM 1661 N N . GLU A 1 219 ? 17.078 -2.893 9.516 1 77.31 219 GLU A N 1
ATOM 1662 C CA . GLU A 1 219 ? 17.281 -1.508 9.938 1 77.31 219 GLU A CA 1
ATOM 1663 C C . GLU A 1 219 ? 17.172 -0.55 8.758 1 77.31 219 GLU A C 1
ATOM 1665 O O . GLU A 1 219 ? 17.938 -0.647 7.797 1 77.31 219 GLU A O 1
ATOM 1670 N N . LYS A 1 220 ? 16.266 0.287 8.898 1 89.31 220 LYS A N 1
ATOM 1671 C CA . LYS A 1 220 ? 16.047 1.281 7.852 1 89.31 220 LYS A CA 1
ATOM 1672 C C . LYS A 1 220 ? 16.594 2.646 8.273 1 89.31 220 LYS A C 1
ATOM 1674 O O . LYS A 1 220 ? 16.422 3.059 9.422 1 89.31 220 LYS A O 1
ATOM 1679 N N . MET A 1 221 ? 17.328 3.34 7.379 1 93.38 221 MET A N 1
ATOM 1680 C CA . MET A 1 221 ? 17.875 4.668 7.648 1 93.38 221 MET A CA 1
ATOM 1681 C C . MET A 1 221 ? 17.625 5.605 6.469 1 93.38 221 MET A C 1
ATOM 1683 O O . MET A 1 221 ? 17.719 5.191 5.312 1 93.38 221 MET A O 1
ATOM 1687 N N . LEU A 1 222 ? 17.25 6.797 6.82 1 94.81 222 LEU A N 1
ATOM 1688 C CA . LEU A 1 222 ? 17.078 7.887 5.863 1 94.81 222 LEU A CA 1
ATOM 1689 C C . LEU A 1 222 ? 18.047 9.023 6.152 1 94.81 222 LEU A C 1
ATOM 1691 O O . LEU A 1 222 ? 18.25 9.391 7.312 1 94.81 222 LEU A O 1
ATOM 1695 N N . MET A 1 223 ? 18.703 9.492 5.137 1 94.5 223 MET A N 1
ATOM 1696 C CA . MET A 1 223 ? 19.562 10.664 5.219 1 94.5 223 MET A CA 1
ATOM 1697 C C . MET A 1 223 ? 19.062 11.773 4.301 1 94.5 223 MET A C 1
ATOM 1699 O O . MET A 1 223 ? 18.719 11.523 3.143 1 94.5 223 MET A O 1
ATOM 1703 N N . GLN A 1 224 ? 18.984 12.922 4.816 1 91.81 224 GLN A N 1
ATOM 1704 C CA . GLN A 1 224 ? 18.625 14.102 4.039 1 91.81 224 GLN A CA 1
ATOM 1705 C C . GLN A 1 224 ? 19.594 15.25 4.281 1 91.81 224 GLN A C 1
ATOM 1707 O O . GLN A 1 224 ? 19.875 15.602 5.43 1 91.81 224 GLN A O 1
ATOM 1712 N N . THR A 1 225 ? 20.078 15.781 3.256 1 89.12 225 THR A N 1
ATOM 1713 C CA . THR A 1 225 ? 20.906 16.969 3.389 1 89.12 225 THR A CA 1
ATOM 1714 C C . THR A 1 225 ? 20.062 18.203 3.686 1 89.12 225 THR A C 1
ATOM 1716 O O . THR A 1 225 ? 19.141 18.531 2.932 1 89.12 225 THR A O 1
ATOM 1719 N N . ILE A 1 226 ? 20.312 18.859 4.762 1 83.81 226 ILE A N 1
ATOM 1720 C CA . ILE A 1 226 ? 19.547 20.031 5.191 1 83.81 226 ILE A CA 1
ATOM 1721 C C . ILE A 1 226 ? 20.234 21.312 4.719 1 83.81 226 ILE A C 1
ATOM 1723 O O . ILE A 1 226 ? 19.578 22.281 4.359 1 83.81 226 ILE A O 1
ATOM 1727 N N . SER A 1 227 ? 21.531 21.344 4.754 1 80.81 227 SER A N 1
ATOM 1728 C CA . SER A 1 227 ? 22.406 22.406 4.277 1 80.81 227 SER A CA 1
ATOM 1729 C C . SER A 1 227 ? 23.812 21.875 4 1 80.81 227 SER A C 1
ATOM 1731 O O . SER A 1 227 ? 24.125 20.734 4.324 1 80.81 227 SER A O 1
ATOM 1733 N N . PRO A 1 228 ? 24.547 22.672 3.268 1 82.25 228 PRO A N 1
ATOM 1734 C CA . PRO A 1 228 ? 25.891 22.188 3.014 1 82.25 228 PRO A CA 1
ATOM 1735 C C . PRO A 1 228 ? 26.625 21.781 4.293 1 82.25 228 PRO A C 1
ATOM 1737 O O . PRO A 1 228 ? 26.766 22.594 5.207 1 82.25 228 PRO A O 1
ATOM 1740 N N . GLY A 1 229 ? 26.969 20.531 4.406 1 88.38 229 GLY A N 1
ATOM 1741 C CA . GLY A 1 229 ? 27.75 20.031 5.523 1 88.38 229 GLY A CA 1
ATOM 1742 C C . GLY A 1 229 ? 26.891 19.578 6.691 1 88.38 229 GLY A C 1
ATOM 1743 O O . GLY A 1 229 ? 27.406 19.109 7.707 1 88.38 229 GLY A O 1
ATOM 1744 N N . VAL A 1 230 ? 25.656 19.703 6.582 1 89.69 230 VAL A N 1
ATOM 1745 C CA . VAL A 1 230 ? 24.75 19.281 7.641 1 89.69 230 VAL A CA 1
ATOM 1746 C C . VAL A 1 230 ? 23.719 18.312 7.074 1 89.69 230 VAL A C 1
ATOM 1748 O O . VAL A 1 230 ? 23.062 18.609 6.07 1 89.69 230 VAL A O 1
ATOM 1751 N N . VAL A 1 231 ? 23.609 17.156 7.73 1 92.25 231 VAL A N 1
ATOM 1752 C CA . VAL A 1 231 ? 22.641 16.172 7.281 1 92.25 231 VAL A CA 1
ATOM 1753 C C . VAL A 1 231 ? 21.734 15.773 8.445 1 92.25 231 VAL A C 1
ATOM 1755 O O . VAL A 1 231 ? 22.125 15.852 9.609 1 92.25 231 VAL A O 1
ATOM 1758 N N . ARG A 1 232 ? 20.516 15.414 8.086 1 93.5 232 ARG A N 1
ATOM 1759 C CA . ARG A 1 232 ? 19.609 14.75 9.016 1 93.5 232 ARG A CA 1
ATOM 1760 C C . ARG A 1 232 ? 19.547 13.25 8.758 1 93.5 232 ARG A C 1
ATOM 1762 O O . ARG A 1 232 ? 19.297 12.812 7.633 1 93.5 232 ARG A O 1
ATOM 1769 N N . TYR A 1 233 ? 19.828 12.531 9.836 1 93.94 233 TYR A N 1
ATOM 1770 C CA . TYR A 1 233 ? 19.625 11.086 9.82 1 93.94 233 TYR A CA 1
ATOM 1771 C C . TYR A 1 233 ? 18.344 10.711 10.547 1 93.94 233 TYR A C 1
ATOM 1773 O O . TYR A 1 233 ? 18.016 11.289 11.586 1 93.94 233 TYR A O 1
ATOM 1781 N N . MET A 1 234 ? 17.656 9.812 9.984 1 93.62 234 MET A N 1
ATOM 1782 C CA . MET A 1 234 ? 16.531 9.18 10.648 1 93.62 234 MET A CA 1
ATOM 1783 C C . MET A 1 234 ? 16.688 7.664 10.688 1 93.62 234 MET A C 1
ATOM 1785 O O . MET A 1 234 ? 16.969 7.039 9.664 1 93.62 234 MET A O 1
ATOM 1789 N N . GLY A 1 235 ? 16.625 7.117 11.852 1 92.12 235 GLY A N 1
ATOM 1790 C CA . GLY A 1 235 ? 16.625 5.676 12.023 1 92.12 235 GLY A CA 1
ATOM 1791 C C . GLY A 1 235 ? 15.32 5.137 12.57 1 92.12 235 GLY A C 1
ATOM 1792 O O . GLY A 1 235 ? 14.734 5.719 13.484 1 92.12 235 GLY A O 1
ATOM 1793 N N . LEU A 1 236 ? 14.836 4.094 11.984 1 84.12 236 LEU A N 1
ATOM 1794 C CA . LEU A 1 236 ? 13.609 3.451 12.445 1 84.12 236 LEU A CA 1
ATOM 1795 C C . LEU A 1 236 ? 13.922 2.156 13.188 1 84.12 236 LEU A C 1
ATOM 1797 O O . LEU A 1 236 ? 14.562 1.258 12.641 1 84.12 236 LEU A O 1
ATOM 1801 N N . ILE A 1 237 ? 13.445 2.104 14.367 1 74.25 237 ILE A N 1
ATOM 1802 C CA . ILE A 1 237 ? 13.812 1.018 15.273 1 74.25 237 ILE A CA 1
ATOM 1803 C C . ILE A 1 237 ? 12.898 -0.182 15.031 1 74.25 237 ILE A C 1
ATOM 1805 O O . ILE A 1 237 ? 11.672 -0.056 15.086 1 74.25 237 ILE A O 1
ATOM 1809 N N . PRO A 1 238 ? 13.516 -1.253 14.727 1 67.94 238 PRO A N 1
ATOM 1810 C CA . PRO A 1 238 ? 12.695 -2.453 14.555 1 67.94 238 PRO A CA 1
ATOM 1811 C C 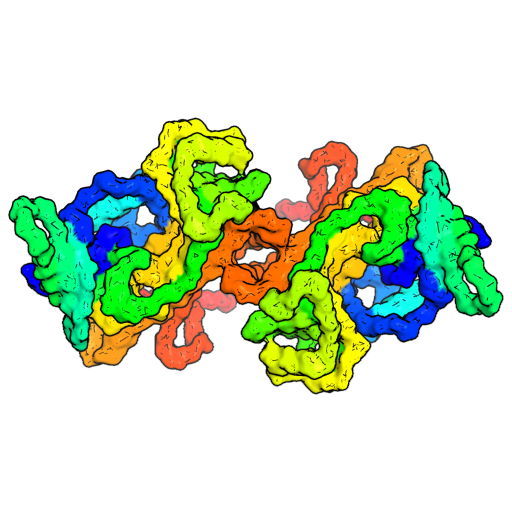. PRO A 1 238 ? 11.977 -2.867 15.836 1 67.94 238 PRO A C 1
ATOM 1813 O O . PRO A 1 238 ? 12.438 -2.557 16.938 1 67.94 238 PRO A O 1
ATOM 1816 N N . PRO A 1 239 ? 10.766 -3.379 15.688 1 60.88 239 PRO A N 1
ATOM 1817 C CA . PRO A 1 239 ? 10.008 -3.809 16.859 1 60.88 239 PRO A CA 1
ATOM 1818 C C . PRO A 1 239 ? 10.836 -4.668 17.812 1 60.88 239 PRO A C 1
ATOM 1820 O O . PRO A 1 239 ? 10.617 -4.637 19.031 1 60.88 239 PRO A O 1
ATOM 1823 N N . SER A 1 240 ? 11.508 -5.625 17.25 1 53.62 240 SER A N 1
ATOM 1824 C CA . SER A 1 240 ? 12.25 -6.531 18.125 1 53.62 240 SER A CA 1
ATOM 1825 C C . SER A 1 240 ? 13.133 -5.762 19.094 1 53.62 240 SER A C 1
ATOM 1827 O O . SER A 1 240 ? 13.438 -6.246 20.188 1 53.62 240 SER A O 1
ATOM 1829 N N . ALA A 1 241 ? 13.695 -4.766 18.641 1 48.38 241 ALA A N 1
ATOM 1830 C CA . ALA A 1 241 ? 14.602 -4.027 19.531 1 48.38 241 ALA A CA 1
ATOM 1831 C C . ALA A 1 241 ? 13.82 -3.168 20.516 1 48.38 241 ALA A C 1
ATOM 1833 O O . ALA A 1 241 ? 14.406 -2.572 21.422 1 48.38 241 ALA A O 1
ATOM 1834 N N . ALA A 1 242 ? 12.539 -2.881 20 1 50.91 242 ALA A N 1
ATOM 1835 C CA . ALA A 1 242 ? 11.727 -2.008 20.844 1 50.91 242 ALA A CA 1
ATOM 1836 C C . ALA A 1 242 ? 11.406 -2.672 22.188 1 50.91 242 ALA A C 1
ATOM 1838 O O . ALA A 1 242 ? 10.922 -3.807 22.219 1 50.91 242 ALA A O 1
ATOM 1839 N N . THR A 1 243 ? 12.078 -2.414 23.094 1 48.44 243 THR A N 1
ATOM 1840 C CA . THR A 1 243 ? 11.828 -2.812 24.469 1 48.44 243 THR A CA 1
ATOM 1841 C C . THR A 1 243 ? 10.344 -2.727 24.797 1 48.44 243 THR A C 1
ATOM 1843 O O . THR A 1 243 ? 9.539 -2.32 23.969 1 48.44 243 THR A O 1
ATOM 1846 N N . ASP A 1 244 ? 9.992 -2.662 26.031 1 50.59 244 ASP A N 1
ATOM 1847 C CA . ASP A 1 244 ? 8.719 -2.479 26.734 1 50.59 244 ASP A CA 1
ATOM 1848 C C . ASP A 1 244 ? 7.953 -1.285 26.172 1 50.59 244 ASP A C 1
ATOM 1850 O O . ASP A 1 244 ? 8.492 -0.177 26.094 1 50.59 244 ASP A O 1
ATOM 1854 N N . PRO A 1 245 ? 6.883 -1.688 25.312 1 53.81 245 PRO A N 1
ATOM 1855 C CA . PRO A 1 245 ? 6.07 -0.576 24.812 1 53.81 245 PRO A CA 1
ATOM 1856 C C . PRO A 1 245 ? 6.133 0.654 25.719 1 53.81 245 PRO A C 1
ATOM 1858 O O . PRO A 1 245 ? 5.84 1.767 25.266 1 53.81 245 PRO A O 1
ATOM 1861 N N . VAL A 1 246 ? 6.484 0.355 26.984 1 54.75 246 VAL A N 1
ATOM 1862 C CA . VAL A 1 246 ? 6.328 1.416 27.969 1 54.75 246 VAL A CA 1
ATOM 1863 C C . VAL A 1 246 ? 7.578 2.291 28 1 54.75 246 VAL A C 1
ATOM 1865 O O . VAL A 1 246 ? 7.508 3.477 28.328 1 54.75 246 VAL A O 1
ATOM 1868 N N . GLN A 1 247 ? 8.695 1.706 27.453 1 64.88 247 GLN A N 1
ATOM 1869 C CA . GLN A 1 247 ? 9.82 2.584 27.75 1 64.88 247 GLN A CA 1
ATOM 1870 C C . GLN A 1 247 ? 10.328 3.279 26.484 1 64.88 247 GLN A C 1
ATOM 1872 O O . GLN A 1 247 ? 10.695 2.619 25.516 1 64.88 247 GLN A O 1
ATOM 1877 N N . ARG A 1 248 ? 10.242 4.539 26.312 1 77.69 248 ARG A N 1
ATOM 1878 C CA . ARG A 1 248 ? 10.773 5.422 25.266 1 77.69 248 ARG A CA 1
ATOM 1879 C C . ARG A 1 248 ? 12.281 5.277 25.141 1 77.69 248 ARG A C 1
ATOM 1881 O O . ARG A 1 248 ? 13.008 5.387 26.141 1 77.69 248 ARG A O 1
ATOM 1888 N N . PRO A 1 249 ? 12.805 4.961 23.953 1 83.25 249 PRO A N 1
ATOM 1889 C CA . PRO A 1 249 ? 14.25 4.844 23.766 1 83.25 249 PRO A CA 1
ATOM 1890 C C . PRO A 1 249 ? 14.984 6.168 23.984 1 83.25 249 PRO A C 1
ATOM 1892 O O . PRO A 1 249 ? 14.359 7.23 23.969 1 83.25 249 PRO A O 1
ATOM 1895 N N . ALA A 1 250 ? 16.25 6.086 24.312 1 86.12 250 ALA A N 1
ATOM 1896 C CA . ALA A 1 250 ? 17.094 7.273 24.406 1 86.12 250 ALA A CA 1
ATOM 1897 C C . ALA A 1 250 ? 17.5 7.77 23.016 1 86.12 250 ALA A C 1
ATOM 1899 O O . ALA A 1 250 ? 17.578 6.984 22.078 1 86.12 250 ALA A O 1
ATOM 1900 N N . PRO A 1 251 ? 17.75 9.078 22.906 1 90.12 251 PRO A N 1
ATOM 1901 C CA . PRO A 1 251 ? 18.297 9.57 21.641 1 90.12 251 PRO A CA 1
ATOM 1902 C C . PRO A 1 251 ? 19.625 8.922 21.266 1 90.12 251 PRO A C 1
ATOM 1904 O O . PRO A 1 251 ? 20.391 8.539 22.156 1 90.12 251 PRO A O 1
ATOM 1907 N N . PRO A 1 252 ? 19.828 8.828 19.984 1 91.75 252 PRO A N 1
ATOM 1908 C CA . PRO A 1 252 ? 21.078 8.188 19.578 1 91.75 252 PRO A CA 1
ATOM 1909 C C . PRO A 1 252 ? 22.312 9.055 19.844 1 91.75 252 PRO A C 1
ATOM 1911 O O . PRO A 1 252 ? 22.234 10.281 19.797 1 91.75 252 PRO A O 1
ATOM 1914 N N . ASP A 1 253 ? 23.375 8.43 20.141 1 93.94 253 ASP A N 1
ATOM 1915 C CA . ASP A 1 253 ? 24.656 9.133 20.219 1 93.94 253 ASP A CA 1
ATOM 1916 C C . ASP A 1 253 ? 25.438 9.016 18.922 1 93.94 253 ASP A C 1
ATOM 1918 O O . ASP A 1 253 ? 24.969 8.359 17.969 1 93.94 253 ASP A O 1
ATOM 1922 N N . LYS A 1 254 ? 26.562 9.672 18.953 1 96.5 254 LYS A N 1
ATOM 1923 C CA . LYS A 1 254 ? 27.375 9.75 17.734 1 96.5 254 LYS A CA 1
ATOM 1924 C C . LYS A 1 254 ? 27.797 8.359 17.266 1 96.5 254 LYS A C 1
ATOM 1926 O O . LYS A 1 254 ? 27.766 8.062 16.062 1 96.5 254 LYS A O 1
ATOM 1931 N N . ASP A 1 255 ? 28.109 7.512 18.141 1 95.75 255 ASP A N 1
ATOM 1932 C CA . ASP A 1 255 ? 28.594 6.176 17.7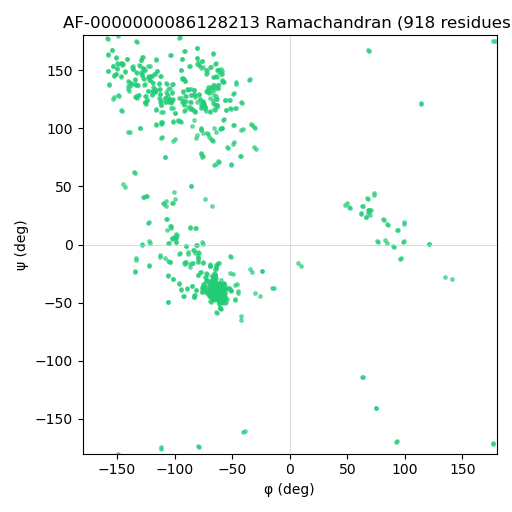97 1 95.75 255 ASP A CA 1
ATOM 1933 C C . ASP A 1 255 ? 27.484 5.344 17.156 1 95.75 255 ASP A C 1
ATOM 1935 O O . ASP A 1 255 ? 27.719 4.633 16.172 1 95.75 255 ASP A O 1
ATOM 1939 N N . LEU A 1 256 ? 26.344 5.418 17.75 1 93 256 LEU A N 1
ATOM 1940 C CA . LEU A 1 256 ? 25.219 4.672 17.203 1 93 256 LEU A CA 1
ATOM 1941 C C . LEU A 1 256 ? 24.891 5.156 15.797 1 93 256 LEU A C 1
ATOM 1943 O O . LEU A 1 256 ? 24.625 4.348 14.906 1 93 256 LEU A O 1
ATOM 1947 N N . ILE A 1 257 ? 24.891 6.43 15.602 1 95.69 257 ILE A N 1
ATOM 1948 C CA . ILE A 1 257 ? 24.562 7.012 14.305 1 95.69 257 ILE A CA 1
ATOM 1949 C C . ILE A 1 257 ? 25.578 6.559 13.258 1 95.69 257 ILE A C 1
ATOM 1951 O O . ILE A 1 257 ? 25.219 6.152 12.156 1 95.69 257 ILE A O 1
ATOM 1955 N N . ARG A 1 258 ? 26.812 6.586 13.656 1 96.19 258 ARG A N 1
ATOM 1956 C CA . ARG A 1 258 ? 27.891 6.168 12.758 1 96.19 258 ARG A CA 1
ATOM 1957 C C . ARG A 1 258 ? 27.734 4.699 12.367 1 96.19 258 ARG A C 1
ATOM 1959 O O . ARG A 1 258 ? 27.891 4.34 11.203 1 96.19 258 ARG A O 1
ATOM 1966 N N . LYS A 1 259 ? 27.5 3.949 13.305 1 93.88 259 LYS A N 1
ATOM 1967 C CA . LYS A 1 259 ? 27.344 2.518 13.07 1 93.88 259 LYS A CA 1
ATOM 1968 C C . LYS A 1 259 ? 26.203 2.248 12.086 1 93.88 259 LYS A C 1
ATOM 1970 O O . LYS A 1 259 ? 26.344 1.432 11.172 1 93.88 259 LYS A O 1
ATOM 1975 N N . TRP A 1 260 ? 25.094 2.881 12.328 1 92.81 260 TRP A N 1
ATOM 1976 C CA . TRP A 1 260 ? 23.953 2.701 11.438 1 92.81 260 TRP A CA 1
ATOM 1977 C C . TRP A 1 260 ? 24.266 3.197 10.031 1 92.81 260 TRP A C 1
ATOM 1979 O O . TRP A 1 260 ? 23.906 2.551 9.039 1 92.81 260 TRP A O 1
ATOM 1989 N N . ALA A 1 261 ? 24.891 4.348 9.945 1 95.38 261 ALA A N 1
ATOM 1990 C CA . ALA A 1 261 ? 25.234 4.93 8.648 1 95.38 261 ALA A CA 1
ATOM 1991 C C . ALA A 1 261 ? 26.188 4.02 7.883 1 95.38 261 ALA A C 1
ATOM 1993 O O . ALA A 1 261 ? 26.016 3.793 6.684 1 95.38 261 ALA A O 1
ATOM 1994 N N . ASP A 1 262 ? 27.109 3.469 8.555 1 95 262 ASP A N 1
ATOM 1995 C CA . ASP A 1 262 ? 28.062 2.564 7.93 1 95 262 ASP A CA 1
ATOM 1996 C C . ASP A 1 262 ? 27.375 1.3 7.426 1 95 262 ASP A C 1
ATOM 1998 O O . ASP A 1 262 ? 27.688 0.815 6.332 1 95 262 ASP A O 1
ATOM 2002 N N . ARG A 1 263 ? 26.609 0.847 8.203 1 93.44 263 ARG A N 1
ATOM 2003 C CA . ARG A 1 263 ? 25.906 -0.383 7.848 1 93.44 263 ARG A CA 1
ATOM 2004 C C . ARG A 1 263 ? 24.953 -0.152 6.676 1 93.44 263 ARG A C 1
ATOM 2006 O O . ARG A 1 263 ? 24.922 -0.949 5.734 1 93.44 263 ARG A O 1
ATOM 2013 N N . CYS A 1 264 ? 24.203 0.871 6.719 1 93 264 CYS A N 1
ATOM 2014 C CA . CYS A 1 264 ? 23.141 1.109 5.742 1 93 264 CYS A CA 1
ATOM 2015 C C . CYS A 1 264 ? 23.703 1.724 4.465 1 93 264 CYS A C 1
ATOM 2017 O O . CYS A 1 264 ? 23.281 1.363 3.363 1 93 264 CYS A O 1
ATOM 2019 N N . PHE A 1 265 ? 24.672 2.648 4.637 1 94.62 265 PHE A N 1
ATOM 2020 C CA . PHE A 1 265 ? 25.109 3.426 3.482 1 94.62 265 PHE A CA 1
ATOM 2021 C C . PHE A 1 265 ? 26.531 3.08 3.102 1 94.62 265 PHE A C 1
ATOM 2023 O O . PHE A 1 265 ? 27.016 3.488 2.041 1 94.62 265 PHE A O 1
ATOM 2030 N N . GLY A 1 266 ? 27.266 2.346 3.891 1 95.19 266 GLY A N 1
ATOM 2031 C CA . GLY A 1 266 ? 28.672 2.061 3.656 1 95.19 266 GLY A CA 1
ATOM 2032 C C . GLY A 1 266 ? 29.578 3.225 4 1 95.19 266 GLY A C 1
ATOM 2033 O O . GLY A 1 266 ? 30.781 3.17 3.754 1 95.19 266 GLY A O 1
ATOM 2034 N N . THR A 1 267 ? 28.984 4.328 4.512 1 96.5 267 THR A N 1
ATOM 2035 C CA . THR A 1 267 ? 29.719 5.539 4.879 1 96.5 267 THR A CA 1
ATOM 2036 C C . THR A 1 267 ? 28.922 6.355 5.895 1 96.5 267 THR A C 1
ATOM 2038 O O . THR A 1 267 ? 27.688 6.332 5.895 1 96.5 267 THR A O 1
ATOM 2041 N N . ASP A 1 268 ? 29.656 7.027 6.715 1 95.38 268 ASP A N 1
ATOM 2042 C CA . ASP A 1 268 ? 29.016 7.992 7.598 1 95.38 268 ASP A CA 1
ATOM 2043 C C . ASP A 1 268 ? 29.203 9.422 7.09 1 95.38 268 ASP A C 1
ATOM 2045 O O . ASP A 1 268 ? 28.922 10.383 7.805 1 95.38 268 ASP A O 1
ATOM 2049 N N . TYR A 1 269 ? 29.828 9.516 5.871 1 96.19 269 TYR A N 1
ATOM 2050 C CA . TYR A 1 269 ? 30.094 10.766 5.168 1 96.19 269 TYR A CA 1
ATOM 2051 C C . TYR A 1 269 ? 31.016 11.664 5.988 1 96.19 269 TYR A C 1
ATOM 2053 O O . TYR A 1 269 ? 30.875 12.891 5.957 1 96.19 269 TYR A O 1
ATOM 2061 N N . GLY A 1 270 ? 31.812 11.055 6.82 1 97.25 270 GLY A N 1
ATOM 2062 C CA . GLY A 1 270 ? 32.719 11.836 7.648 1 97.25 270 GLY A CA 1
ATOM 2063 C C . GLY A 1 270 ? 32 12.57 8.773 1 97.25 270 GLY A C 1
ATOM 2064 O O . GLY A 1 270 ? 32.219 13.766 8.984 1 97.25 270 GLY A O 1
ATOM 2065 N N . LEU A 1 271 ? 31.141 11.922 9.398 1 97.5 271 LEU A N 1
ATOM 2066 C CA . LEU A 1 271 ? 30.359 12.492 10.5 1 97.5 271 LEU A CA 1
ATOM 2067 C C . LEU A 1 271 ? 31.281 13.109 11.547 1 97.5 271 LEU A C 1
ATOM 2069 O O . LEU A 1 271 ? 32.188 12.438 12.062 1 97.5 271 LEU A O 1
ATOM 2073 N N . GLN A 1 272 ? 31.062 14.383 11.852 1 96.38 272 GLN A N 1
ATOM 2074 C CA . GLN A 1 272 ? 31.938 15.117 12.758 1 96.38 272 GLN A CA 1
ATOM 2075 C C . GLN A 1 272 ? 31.266 15.32 14.117 1 96.38 272 GLN A C 1
ATOM 2077 O O . GLN A 1 272 ? 31.891 15.102 15.164 1 96.38 272 GLN A O 1
ATOM 2082 N N . ASP A 1 273 ? 30.062 15.781 14.086 1 94.56 273 ASP A N 1
ATOM 2083 C CA . ASP A 1 273 ? 29.375 16.125 15.328 1 94.56 273 ASP A CA 1
ATOM 2084 C C . ASP A 1 273 ? 27.859 15.93 15.188 1 94.56 273 ASP A C 1
ATOM 2086 O O . ASP A 1 273 ? 27.328 15.938 14.078 1 94.56 273 ASP A O 1
ATOM 2090 N N . VAL A 1 274 ? 27.25 15.648 16.328 1 93.88 274 VAL A N 1
ATOM 2091 C CA . VAL A 1 274 ? 25.781 15.594 16.422 1 93.88 274 VAL A CA 1
ATOM 2092 C C . VAL A 1 274 ? 25.266 16.875 17.062 1 93.88 274 VAL A C 1
ATOM 2094 O O . VAL A 1 274 ? 25.344 17.031 18.281 1 93.88 274 VAL A O 1
ATOM 2097 N N . GLY A 1 275 ? 24.703 17.703 16.297 1 88.94 275 GLY A N 1
ATOM 2098 C CA . GLY A 1 275 ? 24.172 18.969 16.797 1 88.94 275 GLY A CA 1
ATOM 2099 C C . GLY A 1 275 ? 22.875 18.812 17.562 1 88.94 275 GLY A C 1
ATOM 2100 O O . GLY A 1 275 ? 22.609 19.562 18.5 1 88.94 275 GLY A O 1
ATOM 2101 N N . TRP A 1 276 ? 22.094 17.891 17.156 1 89.19 276 TRP A N 1
ATOM 2102 C CA . TRP A 1 276 ? 20.781 17.641 17.766 1 89.19 276 TRP A CA 1
ATOM 2103 C C . TRP A 1 276 ? 20.328 16.203 17.5 1 89.19 276 TRP A C 1
ATOM 2105 O O . TRP A 1 276 ? 20.562 15.672 16.406 1 89.19 276 TRP A O 1
ATOM 2115 N N . SER A 1 277 ? 19.781 15.555 18.5 1 91.88 277 SER A N 1
ATOM 2116 C CA . SER A 1 277 ? 19.141 14.25 18.297 1 91.88 277 SER A CA 1
ATOM 2117 C C . SER A 1 277 ? 17.891 14.109 19.172 1 91.88 277 SER A C 1
ATOM 2119 O O . SER A 1 277 ? 17.781 14.75 20.203 1 91.88 277 SER A O 1
ATOM 2121 N N . SER A 1 278 ? 16.969 13.391 18.688 1 90.06 278 SER A N 1
ATOM 2122 C CA . SER A 1 278 ? 15.719 13.164 19.406 1 90.06 278 SER A CA 1
ATOM 2123 C C . SER A 1 278 ? 15.102 11.82 19.047 1 90.06 278 SER A C 1
ATOM 2125 O O . SER A 1 278 ? 15.516 11.188 18.062 1 90.06 278 SER A O 1
ATOM 2127 N N . VAL A 1 279 ? 14.203 11.352 19.906 1 91.12 279 VAL A N 1
ATOM 2128 C CA . VAL A 1 279 ? 13.414 10.148 19.641 1 91.12 279 VAL A CA 1
ATOM 2129 C C . VAL A 1 279 ? 11.969 10.547 19.328 1 91.12 279 VAL A C 1
ATOM 2131 O O . VAL A 1 279 ? 11.43 11.477 19.938 1 91.12 279 VAL A O 1
ATOM 2134 N N . THR A 1 280 ? 11.43 9.922 18.406 1 89.19 280 THR A N 1
ATOM 2135 C CA . THR A 1 280 ? 10.047 10.188 18.016 1 89.19 280 THR A CA 1
ATOM 2136 C C . THR A 1 280 ? 9.242 8.891 18.016 1 89.19 280 THR A C 1
ATOM 2138 O O . THR A 1 280 ? 9.75 7.832 17.641 1 89.19 280 THR A O 1
ATOM 2141 N N . GLY A 1 281 ? 8.031 8.984 18.547 1 90.19 281 GLY A N 1
ATOM 2142 C CA . GLY A 1 281 ? 7.094 7.871 18.516 1 90.19 281 GLY A CA 1
ATOM 2143 C C . GLY A 1 281 ? 6.008 8.031 17.469 1 90.19 281 GLY A C 1
ATOM 2144 O O . GLY A 1 281 ? 5.758 9.148 17 1 90.19 281 GLY A O 1
ATOM 2145 N N . ASN A 1 282 ? 5.355 6.918 17.156 1 91.06 282 ASN A N 1
ATOM 2146 C CA . ASN A 1 282 ? 4.352 6.934 16.094 1 91.06 282 ASN A CA 1
ATOM 2147 C C . ASN A 1 282 ? 2.98 7.34 16.641 1 91.06 282 ASN A C 1
ATOM 2149 O O . ASN A 1 282 ? 1.963 7.137 15.969 1 91.06 282 ASN A O 1
ATOM 2153 N N . GLY A 1 283 ? 2.91 7.891 17.828 1 92.88 283 GLY A N 1
ATOM 2154 C CA . GLY A 1 283 ? 1.653 8.375 18.375 1 92.88 283 GLY A CA 1
ATOM 2155 C C . GLY A 1 283 ? 1.145 9.625 17.672 1 92.88 283 GLY A C 1
ATOM 2156 O O . GLY A 1 283 ? 1.926 10.516 17.328 1 92.88 283 GLY A O 1
ATOM 2157 N N . MET A 1 284 ? -0.144 9.656 17.359 1 96.56 284 MET A N 1
ATOM 2158 C CA . MET A 1 284 ? -0.781 10.812 16.734 1 96.56 284 MET A CA 1
ATOM 2159 C C . MET A 1 284 ? -2.102 11.141 17.422 1 96.56 284 MET A C 1
ATOM 2161 O O . MET A 1 284 ? -2.836 10.242 17.828 1 96.56 284 MET A O 1
ATOM 2165 N N . TYR A 1 285 ? -2.34 12.406 17.547 1 97.88 285 TYR A N 1
ATOM 2166 C CA . TYR A 1 285 ? -3.566 12.922 18.141 1 97.88 285 TYR A CA 1
ATOM 2167 C C . TYR A 1 285 ? -4.16 14.031 17.281 1 97.88 285 TYR A C 1
ATOM 2169 O O . TYR A 1 285 ? -3.432 14.758 16.609 1 97.88 285 TYR A O 1
ATOM 2177 N N . HIS A 1 286 ? -5.441 14.117 17.281 1 98.25 286 HIS A N 1
ATOM 2178 C CA . HIS A 1 286 ? -6.168 15.062 16.453 1 98.25 286 HIS A CA 1
ATOM 2179 C C . HIS A 1 286 ? -7.422 15.57 17.141 1 98.25 286 HIS A C 1
ATOM 2181 O O . HIS A 1 286 ? -8.352 14.805 17.391 1 98.25 286 HIS A O 1
ATOM 2187 N N . ALA A 1 287 ? -7.422 16.859 17.422 1 98.69 287 ALA A N 1
ATOM 2188 C CA . ALA A 1 287 ? -8.547 17.469 18.141 1 98.69 287 ALA A CA 1
ATOM 2189 C C . ALA A 1 287 ? -9.852 17.281 17.375 1 98.69 287 ALA A C 1
ATOM 2191 O O . ALA A 1 287 ? -9.875 17.391 16.141 1 98.69 287 ALA A O 1
ATOM 2192 N N . ASP A 1 288 ? -10.977 17.125 18.047 1 97.75 288 ASP A N 1
ATOM 2193 C CA . ASP A 1 288 ? -12.273 16.906 17.422 1 97.75 288 ASP A CA 1
ATOM 2194 C C . ASP A 1 288 ? -12.797 18.172 16.766 1 97.75 288 ASP A C 1
ATOM 2196 O O . ASP A 1 288 ? -13.609 18.109 15.836 1 97.75 288 ASP A O 1
ATOM 2200 N N . THR A 1 289 ? -12.367 19.297 17.328 1 98.25 289 THR A N 1
ATOM 2201 C CA . THR A 1 289 ? -12.711 20.609 16.766 1 98.25 289 THR A CA 1
ATOM 2202 C C . THR A 1 289 ? -11.562 21.594 16.953 1 98.25 289 THR A C 1
ATOM 2204 O O . THR A 1 289 ? -10.695 21.391 17.812 1 98.25 289 THR A O 1
ATOM 2207 N N . TYR A 1 290 ? -11.562 22.578 16.094 1 98.5 290 TYR A N 1
ATOM 2208 C CA . TYR A 1 290 ? -10.516 23.578 16.156 1 98.5 290 TYR A CA 1
ATOM 2209 C C . TYR A 1 290 ? -11.047 24.891 16.734 1 98.5 290 TYR A C 1
ATOM 2211 O O . TYR A 1 290 ? -10.305 25.859 16.875 1 98.5 290 TYR A O 1
ATOM 2219 N N . ARG A 1 291 ? -12.328 24.812 17.078 1 98.31 291 ARG A N 1
ATOM 2220 C CA . ARG A 1 291 ? -12.961 26.016 17.625 1 98.31 291 ARG A CA 1
ATOM 2221 C C . ARG A 1 291 ? -13.898 25.656 18.766 1 98.31 291 ARG A C 1
ATOM 2223 O O . ARG A 1 291 ? -14.609 24.656 18.719 1 98.31 291 ARG A O 1
ATOM 2230 N N . TRP A 1 292 ? -13.898 26.469 19.781 1 97.56 292 TRP A N 1
ATOM 2231 C CA . TRP A 1 292 ? -14.867 26.453 20.859 1 97.56 292 TRP A CA 1
ATOM 2232 C C . TRP A 1 292 ? -15.242 27.875 21.266 1 97.56 292 TRP A C 1
ATOM 2234 O O . TRP A 1 292 ? -14.57 28.5 22.094 1 97.56 292 TRP A O 1
ATOM 2244 N N . GLY A 1 293 ? -16.406 28.359 20.688 1 96.5 293 GLY A N 1
ATOM 2245 C CA . GLY A 1 293 ? -16.75 29.766 20.906 1 96.5 293 GLY A CA 1
ATOM 2246 C C . GLY A 1 293 ? -15.75 30.734 20.312 1 96.5 293 GLY A C 1
ATOM 2247 O O . GLY A 1 293 ? -15.523 30.719 19.094 1 96.5 293 GLY A O 1
ATOM 2248 N N . ARG A 1 294 ? -15.078 31.469 21.188 1 97.44 294 ARG A N 1
ATOM 2249 C CA . ARG A 1 294 ? -14.133 32.5 20.766 1 97.44 294 ARG A CA 1
ATOM 2250 C C . ARG A 1 294 ? -12.703 31.969 20.797 1 97.44 294 ARG A C 1
ATOM 2252 O O . ARG A 1 294 ? -11.758 32.719 20.547 1 97.44 294 ARG A O 1
ATOM 2259 N N . ILE A 1 295 ? -12.547 30.625 21.031 1 98.56 295 ILE A N 1
ATOM 2260 C CA . ILE A 1 295 ? -11.242 30 21.156 1 98.56 295 ILE A CA 1
ATOM 2261 C C . ILE A 1 295 ? -10.953 29.172 19.906 1 98.56 295 ILE A C 1
ATOM 2263 O O . ILE A 1 295 ? -11.797 28.391 19.469 1 98.56 295 ILE A O 1
ATOM 2267 N N . PHE A 1 296 ? -9.797 29.328 19.328 1 98.81 296 PHE A N 1
ATOM 2268 C CA . PHE A 1 296 ? -9.344 28.547 18.172 1 98.81 296 PHE A CA 1
ATOM 2269 C C . PHE A 1 296 ? -8.039 27.844 18.484 1 98.81 296 PHE A C 1
ATOM 2271 O O . PHE A 1 296 ? -7.285 28.266 19.375 1 98.81 296 PHE A O 1
ATOM 2278 N N . LEU A 1 297 ? -7.773 26.75 17.828 1 98.88 297 LEU A N 1
ATOM 2279 C CA . LEU A 1 297 ? -6.512 26.016 17.906 1 98.88 297 LEU A CA 1
ATOM 2280 C C . LEU A 1 297 ? -5.828 25.984 16.531 1 98.88 297 LEU A C 1
ATOM 2282 O O . LEU A 1 297 ? -6.496 25.906 15.508 1 98.88 297 LEU A O 1
ATOM 2286 N N . ALA A 1 298 ? -4.508 26 16.5 1 98.75 298 ALA A N 1
ATOM 2287 C CA . ALA A 1 298 ? -3.727 25.828 15.281 1 98.75 298 ALA A CA 1
ATOM 2288 C C . ALA A 1 298 ? -2.424 25.094 15.555 1 98.75 298 ALA A C 1
ATOM 2290 O O . ALA A 1 298 ? -1.818 25.25 16.625 1 98.75 298 ALA A O 1
ATOM 2291 N N . GLY A 1 299 ? -1.985 24.266 14.609 1 98.06 299 GLY A N 1
ATOM 2292 C CA . GLY A 1 299 ? -0.735 23.531 14.727 1 98.06 299 GLY A CA 1
ATOM 2293 C C . GLY A 1 299 ? -0.814 22.359 15.688 1 98.06 299 GLY A C 1
ATOM 2294 O O . GLY A 1 299 ? -1.827 21.656 15.742 1 98.06 299 GLY A O 1
ATOM 2295 N N . ASP A 1 300 ? 0.286 22.172 16.453 1 97.38 300 ASP A N 1
ATOM 2296 C CA . ASP A 1 300 ? 0.408 21.016 17.344 1 97.38 300 ASP A CA 1
ATOM 2297 C C . ASP A 1 300 ? -0.634 21.062 18.453 1 97.38 300 ASP A C 1
ATOM 2299 O O . ASP A 1 300 ? -0.943 20.047 19.062 1 97.38 300 ASP A O 1
ATOM 2303 N N . ALA A 1 301 ? -1.142 22.234 18.703 1 98.62 301 ALA A N 1
ATOM 2304 C CA . ALA A 1 301 ? -2.229 22.344 19.672 1 98.62 301 ALA A CA 1
ATOM 2305 C C . ALA A 1 301 ? -3.48 21.625 19.172 1 98.62 301 ALA A C 1
ATOM 2307 O O . ALA A 1 301 ? -4.305 21.188 19.969 1 98.62 301 ALA A O 1
ATOM 2308 N N . ALA A 1 302 ? -3.598 21.5 17.844 1 98.62 302 ALA A N 1
ATOM 2309 C CA . ALA A 1 302 ? -4.781 20.891 17.25 1 98.62 302 ALA A CA 1
ATOM 2310 C C . ALA A 1 302 ? -4.477 19.484 16.734 1 98.62 302 ALA A C 1
ATOM 2312 O O . ALA A 1 302 ? -5.379 18.656 16.625 1 98.62 302 ALA A O 1
ATOM 2313 N N . HIS A 1 303 ? -3.254 19.234 16.391 1 98.25 303 HIS A N 1
ATOM 2314 C CA . HIS A 1 303 ? -2.9 17.938 15.812 1 98.25 303 HIS A CA 1
ATOM 2315 C C . HIS A 1 303 ? -1.439 17.594 16.078 1 98.25 303 HIS A C 1
ATOM 2317 O O . HIS A 1 303 ? -0.552 18.406 15.844 1 98.25 303 HIS A O 1
ATOM 2323 N N . GLN A 1 304 ? -1.194 16.484 16.641 1 97.31 304 GLN A N 1
ATOM 2324 C CA . GLN A 1 304 ? 0.127 15.883 16.812 1 97.31 304 GLN A CA 1
ATOM 2325 C C . GLN A 1 304 ? 0.37 14.781 15.781 1 97.31 304 GLN A C 1
ATOM 2327 O O . GLN A 1 304 ? -0.336 13.773 15.766 1 97.31 304 GLN A O 1
ATOM 2332 N N . LEU A 1 305 ? 1.314 14.992 14.992 1 96.5 305 LEU A N 1
ATOM 2333 C CA . LEU A 1 305 ? 1.549 14.086 13.867 1 96.5 305 LEU A CA 1
ATOM 2334 C C . LEU A 1 305 ? 2.938 13.461 13.953 1 96.5 305 LEU A C 1
ATOM 2336 O O . LEU A 1 305 ? 3.881 14.102 14.43 1 96.5 305 LEU A O 1
ATOM 2340 N N . PHE A 1 306 ? 3.07 12.242 13.547 1 94.31 306 PHE A N 1
ATOM 2341 C CA . PHE A 1 306 ? 4.371 11.617 13.352 1 94.31 306 PHE A CA 1
ATOM 2342 C C . PHE A 1 306 ? 5.172 12.344 12.281 1 94.31 306 PHE A C 1
ATOM 2344 O O . PHE A 1 306 ? 4.621 12.75 11.258 1 94.31 306 PHE A O 1
ATOM 2351 N N . PRO A 1 307 ? 6.43 12.531 12.555 1 91.31 307 PRO A N 1
ATOM 2352 C CA . PRO A 1 307 ? 7.219 13.312 11.594 1 91.31 307 PRO A CA 1
ATOM 2353 C C . PRO A 1 307 ? 7.578 12.523 10.344 1 91.31 307 PRO A C 1
ATOM 2355 O O . PRO A 1 307 ? 8.742 12.156 10.148 1 91.31 307 PRO A O 1
ATOM 2358 N N . ALA A 1 308 ? 6.68 12.328 9.492 1 91.31 308 ALA A N 1
ATOM 2359 C CA . ALA A 1 308 ? 6.879 11.688 8.195 1 91.31 308 ALA A CA 1
ATOM 2360 C C . ALA A 1 308 ? 6.992 12.727 7.078 1 91.31 308 ALA A C 1
ATOM 2362 O O . ALA A 1 308 ? 6 13.047 6.422 1 91.31 308 ALA A O 1
ATOM 2363 N N . GLY A 1 309 ? 8.148 13.172 6.77 1 84.75 309 GLY A N 1
ATOM 2364 C CA . GLY A 1 309 ? 8.352 14.133 5.695 1 84.75 309 GLY A CA 1
ATOM 2365 C C . GLY A 1 309 ? 8.133 15.57 6.129 1 84.75 309 GLY A C 1
ATOM 2366 O O . GLY A 1 309 ? 7.828 16.438 5.305 1 84.75 309 GLY A O 1
ATOM 2367 N N . GLY A 1 310 ? 8.156 15.789 7.422 1 87.81 310 GLY A N 1
ATOM 2368 C CA . GLY A 1 310 ? 8.07 17.141 7.926 1 87.81 310 GLY A CA 1
ATOM 2369 C C . GLY A 1 310 ? 6.73 17.797 7.664 1 87.81 310 GLY A C 1
ATOM 2370 O O . GLY A 1 310 ? 6.664 19 7.367 1 87.81 310 GLY A O 1
ATOM 2371 N N . GLN A 1 311 ? 5.715 17.125 7.789 1 91.25 311 GLN A N 1
ATOM 2372 C CA . GLN A 1 311 ? 4.414 17.656 7.395 1 91.25 311 GLN A CA 1
ATOM 2373 C C . GLN A 1 311 ? 3.729 18.359 8.562 1 91.25 311 GLN A C 1
ATOM 2375 O O . GLN A 1 311 ? 2.797 19.141 8.367 1 91.25 311 GLN A O 1
ATOM 2380 N N . GLY A 1 312 ? 4.16 18.172 9.812 1 93.12 312 GLY A N 1
ATOM 2381 C CA . GLY A 1 312 ? 3.48 18.703 10.984 1 93.12 312 GLY A CA 1
ATOM 2382 C C . GLY A 1 312 ? 3.453 20.219 11.031 1 93.12 312 GLY A C 1
ATOM 2383 O O . GLY A 1 312 ? 2.381 20.812 11 1 93.12 312 GLY A O 1
ATOM 2384 N N . MET A 1 313 ? 4.641 20.781 11.016 1 93.06 313 MET A N 1
ATOM 2385 C CA . MET A 1 313 ? 4.727 22.234 11.078 1 93.06 313 MET A CA 1
ATOM 2386 C C . MET A 1 313 ? 4.078 22.875 9.852 1 93.06 313 MET A C 1
ATOM 2388 O O . MET A 1 313 ? 3.35 23.859 9.961 1 93.06 313 MET A O 1
ATOM 2392 N N . ASN A 1 314 ? 4.332 22.281 8.711 1 95.5 314 ASN A N 1
ATOM 2393 C CA . ASN A 1 314 ? 3.768 22.812 7.473 1 95.5 314 ASN A CA 1
ATOM 2394 C C . ASN A 1 314 ? 2.242 22.828 7.516 1 95.5 314 ASN A C 1
ATOM 2396 O O . ASN A 1 314 ? 1.613 23.781 7.066 1 95.5 314 ASN A O 1
ATOM 2400 N N . THR A 1 315 ? 1.701 21.781 8.047 1 95.56 315 THR A N 1
ATOM 2401 C CA . THR A 1 315 ? 0.255 21.719 8.219 1 95.56 315 THR A CA 1
ATOM 2402 C C . THR A 1 315 ? -0.223 22.812 9.172 1 95.56 315 THR A C 1
ATOM 2404 O O . THR A 1 315 ? -1.27 23.422 8.945 1 95.56 315 THR A O 1
ATOM 2407 N N . GLY A 1 316 ? 0.496 23.062 10.188 1 97.06 316 GLY A N 1
ATOM 2408 C CA . GLY A 1 316 ? 0.173 24.109 11.133 1 97.06 316 GLY A CA 1
ATOM 2409 C C . GLY A 1 316 ? 0.207 25.5 10.516 1 97.06 316 GLY A C 1
ATOM 2410 O O . GLY A 1 316 ? -0.616 26.359 10.844 1 97.06 316 GLY A O 1
ATOM 2411 N N . LEU A 1 317 ? 1.166 25.734 9.641 1 96.69 317 LEU A N 1
ATOM 2412 C CA . LEU A 1 317 ? 1.255 27.016 8.961 1 96.69 317 LEU A CA 1
ATOM 2413 C C . LEU A 1 317 ? 0.038 27.25 8.07 1 96.69 317 LEU A C 1
ATOM 2415 O O . LEU A 1 317 ? -0.439 28.375 7.938 1 96.69 317 LEU A O 1
ATOM 2419 N N . LEU A 1 318 ? -0.412 26.156 7.484 1 94.31 318 LEU A N 1
ATOM 2420 C CA . LEU A 1 318 ? -1.625 26.266 6.68 1 94.31 318 LEU A CA 1
ATOM 2421 C C . LEU A 1 318 ? -2.836 26.562 7.559 1 94.31 318 LEU A C 1
ATOM 2423 O O . LEU A 1 318 ? -3.744 27.281 7.137 1 94.31 318 LEU A O 1
ATOM 2427 N N . ASP A 1 319 ? -2.857 26.016 8.781 1 96.81 319 ASP A N 1
ATOM 2428 C CA . ASP A 1 319 ? -3.895 26.391 9.742 1 96.81 319 ASP A CA 1
ATOM 2429 C C . ASP A 1 319 ? -3.877 27.891 10 1 96.81 319 ASP A C 1
ATOM 2431 O O . ASP A 1 319 ? -4.922 28.547 9.961 1 96.81 319 ASP A O 1
ATOM 2435 N N . ALA A 1 320 ? -2.693 28.391 10.258 1 97.38 320 ALA A N 1
ATOM 2436 C CA . ALA A 1 320 ? -2.506 29.797 10.594 1 97.38 320 ALA A CA 1
ATOM 2437 C C . ALA A 1 320 ? -3.045 30.703 9.492 1 97.38 320 ALA A C 1
ATOM 2439 O O . ALA A 1 320 ? -3.801 31.641 9.758 1 97.38 320 ALA A O 1
ATOM 2440 N N . ALA A 1 321 ? -2.676 30.375 8.281 1 93.06 321 ALA A N 1
ATOM 2441 C CA . ALA A 1 321 ? -3.088 31.188 7.137 1 93.06 321 ALA A CA 1
ATOM 2442 C C . ALA A 1 321 ? -4.602 31.125 6.945 1 93.06 321 ALA A C 1
ATOM 2444 O O . ALA A 1 321 ? -5.234 32.156 6.684 1 93.06 321 ALA A O 1
ATOM 2445 N N . ASN A 1 322 ? -5.125 29.938 7.059 1 92.88 322 ASN A N 1
ATOM 2446 C CA . ASN A 1 322 ? -6.562 29.766 6.883 1 92.88 322 ASN A CA 1
ATOM 2447 C C . ASN A 1 322 ? -7.355 30.516 7.949 1 92.88 322 ASN A C 1
ATOM 2449 O O . ASN A 1 322 ? -8.328 31.203 7.633 1 92.88 322 ASN A O 1
ATOM 2453 N N . LEU A 1 323 ? -6.941 30.469 9.164 1 97.06 323 LEU A N 1
ATOM 2454 C CA . LEU A 1 323 ? -7.645 31.094 10.273 1 97.06 323 LEU A CA 1
ATOM 2455 C C . LEU A 1 323 ? -7.527 32.625 10.203 1 97.06 323 LEU A C 1
ATOM 2457 O O . LEU A 1 323 ? -8.484 33.344 10.5 1 97.06 323 LEU A O 1
ATOM 2461 N N . ALA A 1 324 ? -6.383 33.094 9.828 1 95.44 324 ALA A N 1
ATOM 2462 C CA . ALA A 1 324 ? -6.055 34.5 9.906 1 95.44 324 ALA A CA 1
ATOM 2463 C C . ALA A 1 324 ? -7.023 35.344 9.078 1 95.44 324 ALA A C 1
ATOM 2465 O O . ALA A 1 324 ? -7.555 36.344 9.555 1 95.44 324 ALA A O 1
ATOM 2466 N N . TRP A 1 325 ? -7.254 34.969 7.844 1 88.88 325 TRP A N 1
ATOM 2467 C CA . TRP A 1 325 ? -8.117 35.812 7.016 1 88.88 325 TRP A CA 1
ATOM 2468 C C . TRP A 1 325 ? -9.547 35.781 7.539 1 88.88 325 TRP A C 1
ATOM 2470 O O . TRP A 1 325 ? -10.258 36.781 7.449 1 88.88 325 TRP A O 1
ATOM 2480 N N . LYS A 1 326 ? -10 34.719 8.117 1 91.31 326 LYS A N 1
ATOM 2481 C CA . LYS A 1 326 ? -11.344 34.594 8.672 1 91.31 326 LYS A CA 1
ATOM 2482 C C . LYS A 1 326 ? -11.508 35.5 9.898 1 91.31 326 LYS A C 1
ATOM 2484 O O . LYS A 1 326 ? -12.477 36.25 9.992 1 91.31 326 LYS A O 1
ATOM 2489 N N . LEU A 1 327 ? -10.586 35.406 10.773 1 94.25 327 LEU A N 1
ATOM 2490 C CA . LEU A 1 327 ? -10.633 36.219 11.984 1 94.25 327 LEU A CA 1
ATOM 2491 C C . LEU A 1 327 ? -10.492 37.688 11.656 1 94.25 327 LEU A C 1
ATOM 2493 O O . LEU A 1 327 ? -11.141 38.531 12.273 1 94.25 327 LEU A O 1
ATOM 2497 N N . ALA A 1 328 ? -9.633 38 10.711 1 92.81 328 ALA A N 1
ATOM 2498 C CA . ALA A 1 328 ? -9.438 39.375 10.281 1 92.81 328 ALA A CA 1
ATOM 2499 C C . ALA A 1 328 ? -10.734 39.969 9.727 1 92.81 328 ALA A C 1
ATOM 2501 O O . ALA A 1 328 ? -11.047 41.125 9.969 1 92.81 328 ALA A O 1
ATOM 2502 N N . ALA A 1 329 ? -11.422 39.156 8.969 1 88.06 329 ALA A N 1
ATOM 2503 C CA . ALA A 1 329 ? -12.688 39.594 8.391 1 88.06 329 ALA A CA 1
ATOM 2504 C C . ALA A 1 329 ? -13.688 39.969 9.484 1 88.06 329 ALA A C 1
ATOM 2506 O O . ALA A 1 329 ? -14.484 40.875 9.32 1 88.06 329 ALA A O 1
ATOM 2507 N N . VAL A 1 330 ? -13.609 39.312 10.547 1 90.19 330 VAL A N 1
ATOM 2508 C CA . VAL A 1 330 ? -14.539 39.531 11.648 1 90.19 330 VAL A CA 1
ATOM 2509 C C . VAL A 1 330 ? -14.055 40.719 12.492 1 90.19 330 VAL A C 1
ATOM 2511 O O . VAL A 1 330 ? -14.844 41.594 12.852 1 90.19 330 VAL A O 1
ATOM 2514 N N . VAL A 1 331 ? -12.773 40.781 12.766 1 89.94 331 VAL A N 1
ATOM 2515 C CA . VAL A 1 331 ? -12.18 41.812 13.602 1 89.94 331 VAL A CA 1
ATOM 2516 C C . VAL A 1 331 ? -12.273 43.156 12.906 1 89.94 331 VAL A C 1
ATOM 2518 O O . VAL A 1 331 ? -12.508 44.188 13.547 1 89.94 331 VAL A O 1
ATOM 2521 N N . GLY A 1 332 ? -12.078 43.188 11.602 1 84.56 332 GLY A N 1
ATOM 2522 C CA . GLY A 1 332 ? -12.094 44.438 10.82 1 84.56 332 GLY A CA 1
ATOM 2523 C C . GLY A 1 332 ? -13.492 44.938 10.523 1 84.56 332 GLY A C 1
ATOM 2524 O O . GLY A 1 332 ? -13.664 46.031 10 1 84.56 332 GLY A O 1
ATOM 2525 N N . GLY A 1 333 ? -14.492 44.219 10.82 1 78.12 333 GLY A N 1
ATOM 2526 C CA . GLY A 1 333 ? -15.867 44.656 10.602 1 78.12 333 GLY A CA 1
ATOM 2527 C C . GLY A 1 333 ? -16.344 44.375 9.18 1 78.12 333 GLY A C 1
ATOM 2528 O O . GLY A 1 333 ? -17.391 44.906 8.773 1 78.12 333 GLY A O 1
ATOM 2529 N N . GLY A 1 334 ? -15.5 43.781 8.398 1 67.75 334 GLY A N 1
ATOM 2530 C CA . GLY A 1 334 ? -15.875 43.531 7.016 1 67.75 334 GLY A CA 1
ATOM 2531 C C . GLY A 1 334 ? -17.094 42.625 6.898 1 67.75 334 GLY A C 1
ATOM 2532 O O . GLY A 1 334 ? -17.812 42.688 5.902 1 67.75 334 GLY A O 1
ATOM 2533 N N . ILE A 1 335 ? -17.266 41.688 7.727 1 66.31 335 ILE A N 1
ATOM 2534 C CA . ILE A 1 335 ? -18.422 40.812 7.75 1 66.31 335 ILE A CA 1
ATOM 2535 C C . ILE A 1 335 ? -19.312 41.156 8.938 1 66.31 335 ILE A C 1
ATOM 2537 O O . ILE A 1 335 ? -20.188 40.375 9.32 1 66.31 335 ILE A O 1
ATOM 2541 N N . SER A 1 336 ? -19.391 42.562 9.219 1 61 336 SER A N 1
ATOM 2542 C CA . SER A 1 336 ? -20.094 43.062 10.391 1 61 336 SER A CA 1
ATOM 2543 C C . SER A 1 336 ? -21.594 43.156 10.141 1 61 336 SER A C 1
ATOM 2545 O O . SER A 1 336 ? -22.031 43.25 8.992 1 61 336 SER A O 1
ATOM 2547 N N . GLY A 1 337 ? -22.562 42.531 11.031 1 63.03 337 GLY A N 1
ATOM 2548 C CA . GLY A 1 337 ? -23.984 42.844 11.188 1 63.03 337 GLY A CA 1
ATOM 2549 C C . GLY A 1 337 ? -24.859 41.594 11.219 1 63.03 337 GLY A C 1
ATOM 2550 O O . GLY A 1 337 ? -25.984 41.656 11.734 1 63.03 337 GLY A O 1
ATOM 2551 N N . GLN A 1 338 ? -24.375 40.688 10.602 1 76.06 338 GLN A N 1
ATOM 2552 C CA . GLN A 1 338 ? -25.25 39.531 10.727 1 76.06 338 GLN A CA 1
ATOM 2553 C C . GLN A 1 338 ? -24.547 38.406 11.453 1 76.06 338 GLN A C 1
ATOM 2555 O O . GLN A 1 338 ? -23.625 37.781 10.906 1 76.06 338 GLN A O 1
ATOM 2560 N N . GLU A 1 339 ? -24.828 38.188 12.672 1 82.44 339 GLU A N 1
ATOM 2561 C CA . GLU A 1 339 ? -24.25 37.188 13.57 1 82.44 339 GLU A CA 1
ATOM 2562 C C . GLU A 1 339 ? -24.156 35.812 12.898 1 82.44 339 GLU A C 1
ATOM 2564 O O . GLU A 1 339 ? -23.156 35.094 13.078 1 82.44 339 GLU A O 1
ATOM 2569 N N . GLU A 1 340 ? -25.062 35.562 12.109 1 85.12 340 GLU A N 1
ATOM 2570 C CA . GLU A 1 340 ? -25.094 34.281 11.445 1 85.12 340 GLU A CA 1
ATOM 2571 C C . GLU A 1 340 ? -23.938 34.125 10.453 1 85.12 340 GLU A C 1
ATOM 2573 O O . GLU A 1 340 ? -23.359 33.062 10.312 1 85.12 340 GLU A O 1
ATOM 2578 N N . VAL A 1 341 ? -23.641 35.188 9.789 1 84.81 341 VAL A N 1
ATOM 2579 C CA . VAL A 1 341 ? -22.578 35.156 8.797 1 84.81 341 VAL A CA 1
ATOM 2580 C C . VAL A 1 341 ? -21.219 35.062 9.5 1 84.81 341 VAL A C 1
ATOM 2582 O O . VAL A 1 341 ? -20.328 34.312 9.055 1 84.81 341 VAL A O 1
ATOM 2585 N N . VAL A 1 342 ? -21.125 35.781 10.562 1 88.12 342 VAL A N 1
ATOM 2586 C CA . VAL A 1 342 ? -19.891 35.75 11.344 1 88.12 342 VAL A CA 1
ATOM 2587 C C . VAL A 1 342 ? -19.625 34.344 11.836 1 88.12 342 VAL A C 1
ATOM 2589 O O . VAL A 1 342 ? -18.531 33.812 11.656 1 88.12 342 VAL A O 1
ATOM 2592 N N . GLU A 1 343 ? -20.688 33.688 12.344 1 92 343 GLU A N 1
ATOM 2593 C CA . GLU A 1 343 ? -20.547 32.344 12.859 1 92 343 GLU A CA 1
ATOM 2594 C C . GLU A 1 343 ? -20.203 31.344 11.742 1 92 343 GLU A C 1
ATOM 2596 O O . GLU A 1 343 ? -19.391 30.438 11.938 1 92 343 GLU A O 1
ATOM 2601 N N . ARG A 1 344 ? -20.766 31.531 10.656 1 89.12 344 ARG A N 1
ATOM 2602 C CA . ARG A 1 344 ? -20.516 30.641 9.516 1 89.12 344 ARG A CA 1
ATOM 2603 C C . ARG A 1 344 ? -19.062 30.75 9.055 1 89.12 344 ARG A C 1
ATOM 2605 O O . ARG A 1 344 ? -18.438 29.734 8.742 1 89.12 344 ARG A O 1
ATOM 2612 N N . VAL A 1 345 ? -18.547 31.922 9 1 88.88 345 VAL A N 1
ATOM 2613 C CA . VAL A 1 345 ? -17.172 32.156 8.57 1 88.88 345 VAL A CA 1
ATOM 2614 C C . VAL A 1 345 ? -16.203 31.531 9.586 1 88.88 345 VAL A C 1
ATOM 2616 O O . VAL A 1 345 ? -15.281 30.812 9.211 1 88.88 345 VAL A O 1
ATOM 2619 N N . LEU A 1 346 ? -16.5 31.75 10.828 1 93.81 346 LEU A N 1
ATOM 2620 C CA . LEU A 1 346 ? -15.609 31.234 11.875 1 93.81 346 LEU A CA 1
ATOM 2621 C C . LEU A 1 346 ? -15.68 29.719 11.945 1 93.81 346 LEU A C 1
ATOM 2623 O O . LEU A 1 346 ? -14.656 29.047 12.109 1 93.81 346 LEU A O 1
ATOM 2627 N N . ASP A 1 347 ? -16.828 29.125 11.719 1 93.81 347 ASP A N 1
ATOM 2628 C CA . ASP A 1 347 ? -17.031 27.688 11.773 1 93.81 347 ASP A CA 1
ATOM 2629 C C . ASP A 1 347 ? -16.375 27 10.57 1 93.81 347 ASP A C 1
ATOM 2631 O O . ASP A 1 347 ? -16.062 25.797 10.633 1 93.81 347 ASP A O 1
ATOM 2635 N N . SER A 1 348 ? -16.234 27.719 9.523 1 91 348 SER A N 1
ATOM 2636 C CA . SER A 1 348 ? -15.633 27.125 8.328 1 91 348 SER A CA 1
ATOM 2637 C C . SER A 1 348 ? -14.188 26.719 8.578 1 91 348 SER A C 1
ATOM 2639 O O . SER A 1 348 ? -13.641 25.875 7.863 1 91 348 SER A O 1
ATOM 2641 N N . TYR A 1 349 ? -13.602 27.297 9.625 1 94.94 349 TYR A N 1
ATOM 2642 C CA . TYR A 1 349 ? -12.227 26.938 9.953 1 94.94 349 TYR A CA 1
ATOM 2643 C C . TYR A 1 349 ? -12.102 25.453 10.266 1 94.94 349 TYR A C 1
ATOM 2645 O O . TYR A 1 349 ? -11.328 24.734 9.617 1 94.94 349 TYR A O 1
ATOM 2653 N N . THR A 1 350 ? -12.891 25 11.188 1 96.56 350 THR A N 1
ATOM 2654 C CA . THR A 1 350 ? -12.883 23.578 11.516 1 96.56 350 THR A CA 1
ATOM 2655 C C . THR A 1 350 ? -13.32 22.734 10.32 1 96.56 350 THR A C 1
ATOM 2657 O O . THR A 1 350 ? -12.711 21.703 10.016 1 96.56 350 THR A O 1
ATOM 2660 N N . ARG A 1 351 ? -14.258 23.172 9.656 1 92.62 351 ARG A N 1
ATOM 2661 C CA . ARG A 1 351 ? -14.836 22.422 8.547 1 92.62 351 ARG A CA 1
ATOM 2662 C C . ARG A 1 351 ? -13.828 22.25 7.418 1 92.62 351 ARG A C 1
ATOM 2664 O O . ARG A 1 351 ? -13.859 21.25 6.699 1 92.62 351 ARG A O 1
ATOM 2671 N N . GLU A 1 352 ? -12.969 23.188 7.301 1 89.19 352 GLU A N 1
ATOM 2672 C CA . GLU A 1 352 ? -12 23.141 6.215 1 89.19 352 GLU A CA 1
ATOM 2673 C C . GLU A 1 352 ? -10.711 22.453 6.664 1 89.19 352 GLU A C 1
ATOM 2675 O O . GLU A 1 352 ? -10.188 21.578 5.965 1 89.19 352 GLU A O 1
ATOM 2680 N N . ARG A 1 353 ? -10.25 22.781 7.801 1 94.38 353 ARG A N 1
ATOM 2681 C CA . ARG A 1 353 ? -8.906 22.375 8.18 1 94.38 353 ARG A CA 1
ATOM 2682 C C . ARG A 1 353 ? -8.914 20.953 8.766 1 94.38 353 ARG A C 1
ATOM 2684 O O . ARG A 1 353 ? -7.969 20.188 8.562 1 94.38 353 ARG A O 1
ATOM 2691 N N . ARG A 1 354 ? -9.938 20.594 9.492 1 95.12 354 ARG A N 1
ATOM 2692 C CA . ARG A 1 354 ? -9.93 19.281 10.133 1 95.12 354 ARG A CA 1
ATOM 2693 C C . ARG A 1 354 ? -9.883 18.172 9.094 1 95.12 354 ARG A C 1
ATOM 2695 O O . ARG A 1 354 ? -9.062 17.25 9.188 1 95.12 354 ARG A O 1
ATOM 2702 N N . PRO A 1 355 ? -10.758 18.219 8.016 1 92 355 PRO A N 1
ATOM 2703 C CA . PRO A 1 355 ? -10.641 17.172 6.988 1 92 355 PRO A CA 1
ATOM 2704 C C . PRO A 1 355 ? -9.297 17.203 6.27 1 92 355 PRO A C 1
ATOM 2706 O O . PRO A 1 355 ? -8.781 16.156 5.863 1 92 355 PRO A O 1
ATOM 2709 N N . ALA A 1 356 ? -8.734 18.359 6.102 1 90.94 356 ALA A N 1
ATOM 2710 C CA . ALA A 1 356 ? -7.414 18.453 5.477 1 90.94 356 ALA A CA 1
ATOM 2711 C C . ALA A 1 356 ? -6.355 17.734 6.309 1 90.94 356 ALA A C 1
ATOM 2713 O O . ALA A 1 356 ? -5.527 17 5.77 1 90.94 356 ALA A O 1
ATOM 2714 N N . VAL A 1 357 ? -6.422 17.969 7.586 1 95.19 357 VAL A N 1
ATOM 2715 C CA . VAL A 1 357 ? -5.461 17.328 8.477 1 95.19 357 VAL A CA 1
ATOM 2716 C C . VAL A 1 357 ? -5.715 15.82 8.523 1 95.19 357 VAL A C 1
ATOM 2718 O O . VAL A 1 357 ? -4.773 15.031 8.617 1 95.19 357 VAL A O 1
ATOM 2721 N N . GLN A 1 358 ? -6.973 15.445 8.461 1 94 358 GLN A N 1
ATOM 2722 C CA . GLN A 1 358 ? -7.285 14.016 8.391 1 94 358 GLN A CA 1
ATOM 2723 C C . GLN A 1 358 ? -6.645 13.375 7.164 1 94 358 GLN A C 1
ATOM 2725 O O . GLN A 1 358 ? -6.184 12.234 7.227 1 94 358 GLN A O 1
ATOM 2730 N N . ALA A 1 359 ? -6.664 14.07 6.113 1 92.69 359 ALA A N 1
ATOM 2731 C CA . ALA A 1 359 ? -6.008 13.578 4.902 1 92.69 359 ALA A CA 1
ATOM 2732 C C . ALA A 1 359 ? -4.504 13.438 5.109 1 92.69 359 ALA A C 1
ATOM 2734 O O . ALA A 1 359 ? -3.895 12.469 4.645 1 92.69 359 ALA A O 1
ATOM 2735 N N . VAL A 1 360 ? -3.916 14.359 5.77 1 94.88 360 VAL A N 1
ATOM 2736 C CA . VAL A 1 360 ? -2.49 14.305 6.082 1 94.88 360 VAL A CA 1
ATOM 2737 C C . VAL A 1 360 ? -2.211 13.109 6.992 1 94.88 360 VAL A C 1
ATOM 2739 O O . VAL A 1 360 ? -1.212 12.406 6.816 1 94.88 360 VAL A O 1
ATOM 2742 N N . ILE A 1 361 ? -3.078 12.93 7.91 1 95.56 361 ILE A N 1
ATOM 2743 C CA . ILE A 1 361 ? -2.93 11.805 8.828 1 95.56 361 ILE A CA 1
ATOM 2744 C C . ILE A 1 361 ? -2.953 10.492 8.047 1 95.56 361 ILE A C 1
ATOM 2746 O O . ILE A 1 361 ? -2.137 9.602 8.297 1 95.56 361 ILE A O 1
ATOM 2750 N N . LYS A 1 362 ? -3.873 10.359 7.137 1 93.69 362 LYS A N 1
ATOM 2751 C CA . LYS A 1 362 ? -3.936 9.164 6.309 1 93.69 362 LYS A CA 1
ATOM 2752 C C . LYS A 1 362 ? -2.646 8.977 5.516 1 93.69 362 LYS A C 1
ATOM 2754 O O . LYS A 1 362 ? -2.139 7.855 5.398 1 93.69 362 LYS A O 1
ATOM 2759 N N . ASN A 1 363 ? -2.219 10.031 5.012 1 93.81 363 ASN A N 1
ATOM 2760 C CA . ASN A 1 363 ? -0.939 10.055 4.312 1 93.81 363 ASN A CA 1
ATOM 2761 C C . ASN A 1 363 ? 0.194 9.547 5.203 1 93.81 363 ASN A C 1
ATOM 2763 O O . ASN A 1 363 ? 0.985 8.703 4.785 1 93.81 363 ASN A O 1
ATOM 2767 N N . ILE A 1 364 ? 0.257 10.07 6.348 1 96.19 364 ILE A N 1
ATOM 2768 C CA . ILE A 1 364 ? 1.307 9.727 7.301 1 96.19 364 ILE A CA 1
ATOM 2769 C C . ILE A 1 364 ? 1.177 8.258 7.707 1 96.19 364 ILE A C 1
ATOM 2771 O O . ILE A 1 364 ? 2.182 7.559 7.859 1 96.19 364 ILE A O 1
ATOM 2775 N N . LYS A 1 365 ? -0.014 7.816 7.855 1 96.12 365 LYS A N 1
ATOM 2776 C CA . LYS A 1 365 ? -0.241 6.414 8.203 1 96.12 365 LYS A CA 1
ATOM 2777 C C . LYS A 1 365 ? 0.31 5.484 7.125 1 96.12 365 LYS A C 1
ATOM 2779 O O . LYS A 1 365 ? 0.89 4.441 7.438 1 96.12 365 LYS A O 1
ATOM 2784 N N . VAL A 1 366 ? 0.134 5.801 5.883 1 96.62 366 VAL A N 1
ATOM 2785 C CA . VAL A 1 366 ? 0.728 5.023 4.797 1 96.62 366 VAL A CA 1
ATOM 2786 C C . VAL A 1 366 ? 2.25 5.039 4.926 1 96.62 366 VAL A C 1
ATOM 2788 O O . VAL A 1 366 ? 2.896 3.994 4.84 1 96.62 366 VAL A O 1
ATOM 2791 N N . GLN A 1 367 ? 2.754 6.188 5.148 1 96.31 367 GLN A N 1
ATOM 2792 C CA . GLN A 1 367 ? 4.203 6.309 5.27 1 96.31 367 GLN A CA 1
ATOM 2793 C C . GLN A 1 367 ? 4.727 5.492 6.449 1 96.31 367 GLN A C 1
ATOM 2795 O O . GLN A 1 367 ? 5.789 4.871 6.359 1 96.31 367 GLN A O 1
ATOM 2800 N N . MET A 1 368 ? 4.004 5.516 7.551 1 94.19 368 MET A N 1
ATOM 2801 C CA . MET A 1 368 ? 4.414 4.762 8.734 1 94.19 368 MET A CA 1
ATOM 2802 C C . MET A 1 368 ? 4.516 3.271 8.414 1 94.19 368 MET A C 1
ATOM 2804 O O . MET A 1 368 ? 5.441 2.598 8.867 1 94.19 368 MET A O 1
ATOM 2808 N N . ALA A 1 369 ? 3.549 2.807 7.648 1 93.25 369 ALA A N 1
ATOM 2809 C CA . ALA A 1 369 ? 3.584 1.402 7.25 1 93.25 369 ALA A CA 1
ATOM 2810 C C . ALA A 1 369 ? 4.844 1.093 6.445 1 93.25 369 ALA A C 1
ATOM 2812 O O . ALA A 1 369 ? 5.395 -0.006 6.539 1 93.25 369 ALA A O 1
ATOM 2813 N N . LEU A 1 370 ? 5.277 1.993 5.668 1 94.06 370 LEU A N 1
ATOM 2814 C CA . LEU A 1 370 ? 6.473 1.828 4.852 1 94.06 370 LEU A CA 1
ATOM 2815 C C . LEU A 1 370 ? 7.734 1.963 5.699 1 94.06 370 LEU A C 1
ATOM 2817 O O . LEU A 1 370 ? 8.672 1.175 5.555 1 94.06 370 LEU A O 1
ATOM 2821 N N . PHE A 1 371 ? 7.711 2.936 6.617 1 91.69 371 PHE A N 1
ATOM 2822 C CA . PHE A 1 371 ? 8.844 3.189 7.5 1 91.69 371 PHE A CA 1
ATOM 2823 C C . PHE A 1 371 ? 9.172 1.954 8.328 1 91.69 371 PHE A C 1
ATOM 2825 O O . PHE A 1 371 ? 10.336 1.576 8.453 1 91.69 371 PHE A O 1
ATOM 2832 N N . PHE A 1 372 ? 8.203 1.341 8.805 1 89.75 372 PHE A N 1
ATOM 2833 C CA . PHE A 1 372 ? 8.414 0.323 9.828 1 89.75 372 PHE A CA 1
ATOM 2834 C C . PHE A 1 372 ? 8.289 -1.075 9.234 1 89.75 372 PHE A C 1
ATOM 2836 O O . PHE A 1 372 ? 8.117 -2.053 9.961 1 89.75 372 PHE A O 1
ATOM 2843 N N . ALA A 1 373 ? 8.352 -1.158 7.93 1 90.31 373 ALA A N 1
ATOM 2844 C CA . ALA A 1 373 ? 8.211 -2.453 7.266 1 90.31 373 ALA A CA 1
ATOM 2845 C C . ALA A 1 373 ? 9.359 -3.385 7.645 1 90.31 373 ALA A C 1
ATOM 2847 O O . ALA A 1 373 ? 10.531 -3.041 7.465 1 90.31 373 ALA A O 1
ATOM 2848 N N . THR A 1 374 ? 9 -4.645 8.18 1 84.75 374 THR A N 1
ATOM 2849 C CA . THR A 1 374 ? 10.031 -5.602 8.57 1 84.75 374 THR A CA 1
ATOM 2850 C C . THR A 1 374 ? 9.695 -7 8.055 1 84.75 374 THR A C 1
ATOM 2852 O O . THR A 1 374 ? 10.578 -7.844 7.91 1 84.75 374 THR A O 1
ATOM 2855 N N . THR A 1 375 ? 8.414 -7.254 7.797 1 87.25 375 THR A N 1
ATOM 2856 C CA . THR A 1 375 ? 7.988 -8.57 7.34 1 87.25 375 THR A CA 1
ATOM 2857 C C . THR A 1 375 ? 7.996 -8.648 5.816 1 87.25 375 THR A C 1
ATOM 2859 O O . THR A 1 375 ? 8.047 -7.613 5.141 1 87.25 375 THR A O 1
ATOM 2862 N N . GLU A 1 376 ? 7.898 -9.844 5.305 1 89.62 376 GLU A N 1
ATOM 2863 C CA . GLU A 1 376 ? 7.848 -10.031 3.857 1 89.62 376 GLU A CA 1
ATOM 2864 C C . GLU A 1 376 ? 6.613 -9.37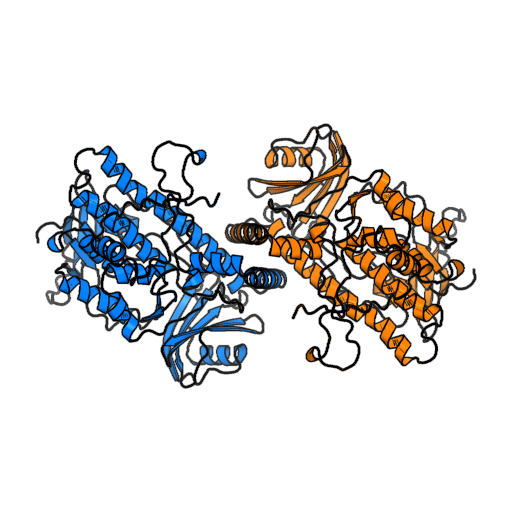5 3.254 1 89.62 376 GLU A C 1
ATOM 2866 O O . GLU A 1 376 ? 6.668 -8.82 2.152 1 89.62 376 GLU A O 1
ATOM 2871 N N . GLN A 1 377 ? 5.539 -9.484 3.945 1 92.12 377 GLN A N 1
ATOM 2872 C CA . GLN A 1 377 ? 4.312 -8.867 3.459 1 92.12 377 GLN A CA 1
ATOM 2873 C C . GLN A 1 377 ? 4.445 -7.348 3.404 1 92.12 377 GLN A C 1
ATOM 2875 O O . GLN A 1 377 ? 4.023 -6.715 2.43 1 92.12 377 GLN A O 1
ATOM 2880 N N . GLU A 1 378 ? 5.031 -6.781 4.43 1 91.94 378 GLU A N 1
ATOM 2881 C CA . GLU A 1 378 ? 5.238 -5.336 4.461 1 91.94 378 GLU A CA 1
ATOM 2882 C C . GLU A 1 378 ? 6.207 -4.895 3.369 1 91.94 378 GLU A C 1
ATOM 2884 O O . GLU A 1 378 ? 6.023 -3.838 2.762 1 91.94 378 GLU A O 1
ATOM 2889 N N . GLN A 1 379 ? 7.195 -5.711 3.17 1 92.19 379 GLN A N 1
ATOM 2890 C CA . GLN A 1 379 ? 8.148 -5.398 2.105 1 92.19 379 GLN A CA 1
ATOM 2891 C C . GLN A 1 379 ? 7.477 -5.457 0.736 1 92.19 379 GLN A C 1
ATOM 2893 O O . GLN A 1 379 ? 7.805 -4.672 -0.156 1 92.19 379 GLN A O 1
ATOM 2898 N N . ALA A 1 380 ? 6.562 -6.391 0.549 1 94.56 380 ALA A N 1
ATOM 2899 C CA . ALA A 1 380 ? 5.797 -6.441 -0.693 1 94.56 380 ALA A CA 1
ATOM 2900 C C . ALA A 1 380 ? 5.008 -5.152 -0.906 1 94.56 380 ALA A C 1
ATOM 2902 O O . ALA A 1 380 ? 4.902 -4.664 -2.031 1 94.56 380 ALA A O 1
ATOM 2903 N N . MET A 1 381 ? 4.477 -4.621 0.151 1 95.69 381 MET A N 1
ATOM 2904 C CA . MET A 1 381 ? 3.752 -3.354 0.085 1 95.69 381 MET A CA 1
ATOM 2905 C C . MET A 1 381 ? 4.691 -2.209 -0.286 1 95.69 381 MET A C 1
ATOM 2907 O O . MET A 1 381 ? 4.328 -1.339 -1.08 1 95.69 381 MET A O 1
ATOM 2911 N N . VAL A 1 382 ? 5.883 -2.238 0.326 1 94.69 382 VAL A N 1
ATOM 2912 C CA . VAL A 1 382 ? 6.891 -1.235 -0.011 1 94.69 382 VAL A CA 1
ATOM 2913 C C . VAL A 1 382 ? 7.164 -1.263 -1.513 1 94.69 382 VAL A C 1
ATOM 2915 O O . VAL A 1 382 ? 7.164 -0.218 -2.17 1 94.69 382 VAL A O 1
ATOM 2918 N N . ASP A 1 383 ? 7.332 -2.482 -2.047 1 94.69 383 ASP A N 1
ATOM 2919 C CA . ASP A 1 383 ? 7.609 -2.639 -3.473 1 94.69 383 ASP A CA 1
ATOM 2920 C C . ASP A 1 383 ? 6.438 -2.146 -4.316 1 94.69 383 ASP A C 1
ATOM 2922 O O . ASP A 1 383 ? 6.637 -1.503 -5.352 1 94.69 383 ASP A O 1
ATOM 2926 N N . PHE A 1 384 ? 5.281 -2.453 -3.893 1 96.5 384 PHE A N 1
ATOM 2927 C CA . PHE A 1 384 ? 4.082 -2.037 -4.613 1 96.5 384 PHE A CA 1
ATOM 2928 C C . PHE A 1 384 ? 3.99 -0.517 -4.68 1 96.5 384 PHE A C 1
ATOM 2930 O O . PHE A 1 384 ? 3.777 0.051 -5.754 1 96.5 384 PHE A O 1
ATOM 2937 N N . VAL A 1 385 ? 4.125 0.188 -3.51 1 97.62 385 VAL A N 1
ATOM 2938 C CA . VAL A 1 385 ? 4.004 1.641 -3.443 1 97.62 385 VAL A CA 1
ATOM 2939 C C . VAL A 1 385 ? 5.113 2.291 -4.27 1 97.62 385 VAL A C 1
ATOM 2941 O O . VAL A 1 385 ? 4.879 3.289 -4.953 1 97.62 385 VAL A O 1
ATOM 2944 N N . THR A 1 386 ? 6.309 1.704 -4.227 1 96 386 THR A N 1
ATOM 2945 C CA . THR A 1 386 ? 7.426 2.191 -5.031 1 96 386 THR A CA 1
ATOM 2946 C C . THR A 1 386 ? 7.07 2.17 -6.516 1 96 386 THR A C 1
ATOM 2948 O O . THR A 1 386 ? 7.277 3.158 -7.227 1 96 386 THR A O 1
ATOM 2951 N N . GLU A 1 387 ? 6.492 1.087 -6.898 1 95.56 387 GLU A N 1
ATOM 2952 C CA . GLU A 1 387 ? 6.117 0.947 -8.305 1 95.56 387 GLU A CA 1
ATOM 2953 C C . GLU A 1 387 ? 4.996 1.914 -8.672 1 95.56 387 GLU A C 1
ATOM 2955 O O . GLU A 1 387 ? 4.965 2.436 -9.789 1 95.56 387 GLU A O 1
ATOM 2960 N N . ALA A 1 388 ? 4.047 2.113 -7.773 1 97 388 ALA A N 1
ATOM 2961 C CA . ALA A 1 388 ? 2.98 3.08 -8.016 1 97 388 ALA A CA 1
ATOM 2962 C C . ALA A 1 388 ? 3.551 4.469 -8.281 1 97 388 ALA A C 1
ATOM 2964 O O . ALA A 1 388 ? 3.1 5.168 -9.195 1 97 388 ALA A O 1
ATOM 2965 N N . PHE A 1 389 ? 4.594 4.82 -7.574 1 97.19 389 PHE A N 1
ATOM 2966 C CA . PHE A 1 389 ? 5.176 6.152 -7.703 1 97.19 389 PHE A CA 1
ATOM 2967 C C . PHE A 1 389 ? 6.059 6.238 -8.945 1 97.19 389 PHE A C 1
ATOM 2969 O O . PHE A 1 389 ? 6.465 7.328 -9.344 1 97.19 389 PHE A O 1
ATOM 2976 N N . ASP A 1 390 ? 6.352 5.078 -9.555 1 95.19 390 ASP A N 1
ATOM 2977 C CA . ASP A 1 390 ? 7.023 5.109 -10.852 1 95.19 390 ASP A CA 1
ATOM 2978 C C . ASP A 1 390 ? 6.098 5.652 -11.938 1 95.19 390 ASP A C 1
ATOM 2980 O O . ASP A 1 390 ? 6.555 6.035 -13.016 1 95.19 390 ASP A O 1
ATOM 2984 N N . GLN A 1 391 ? 4.797 5.637 -11.648 1 95.12 391 GLN A N 1
ATOM 2985 C CA . GLN A 1 391 ? 3.842 6.27 -12.555 1 95.12 391 GLN A CA 1
ATOM 2986 C C . GLN A 1 391 ? 3.9 7.793 -12.438 1 95.12 391 GLN A C 1
ATOM 2988 O O . GLN A 1 391 ? 3.58 8.352 -11.391 1 95.12 391 GLN A O 1
ATOM 2993 N N . PRO A 1 392 ? 4.188 8.477 -13.5 1 95.12 392 PRO A N 1
ATOM 2994 C CA . PRO A 1 392 ? 4.422 9.922 -13.406 1 95.12 392 PRO A CA 1
ATOM 2995 C C . PRO A 1 392 ? 3.203 10.688 -12.898 1 95.12 392 PRO A C 1
ATOM 2997 O O . PRO A 1 392 ? 3.342 11.594 -12.078 1 95.12 392 PRO A O 1
ATOM 3000 N N . THR A 1 393 ? 2.025 10.328 -13.367 1 94.25 393 THR A N 1
ATOM 3001 C CA . THR A 1 393 ? 0.823 11.047 -12.961 1 94.25 393 THR A CA 1
ATOM 3002 C C . THR A 1 393 ? 0.55 10.852 -11.469 1 94.25 393 THR A C 1
ATOM 3004 O O . THR A 1 393 ? 0.135 11.781 -10.781 1 94.25 393 THR A O 1
ATOM 3007 N N . PHE A 1 394 ? 0.797 9.656 -11.023 1 96 394 PHE A N 1
ATOM 3008 C CA . PHE A 1 394 ? 0.568 9.367 -9.609 1 96 394 PHE A CA 1
ATOM 3009 C C . PHE A 1 394 ? 1.619 10.047 -8.742 1 96 394 PHE A C 1
ATOM 3011 O O . PHE A 1 394 ? 1.303 10.562 -7.664 1 96 394 PHE A O 1
ATOM 3018 N N . ASN A 1 395 ? 2.867 10.031 -9.203 1 96.88 395 ASN A N 1
ATOM 3019 C CA . ASN A 1 395 ? 3.949 10.734 -8.516 1 96.88 395 ASN A CA 1
ATOM 3020 C C . ASN A 1 395 ? 3.646 12.219 -8.375 1 96.88 395 ASN A C 1
ATOM 3022 O O . ASN A 1 395 ? 3.766 12.781 -7.277 1 96.88 395 ASN A O 1
ATOM 3026 N N . ARG A 1 396 ? 3.141 12.852 -9.414 1 94.19 396 ARG A N 1
ATOM 3027 C CA . ARG A 1 396 ? 2.818 14.273 -9.398 1 94.19 396 ARG A CA 1
ATOM 3028 C C . ARG A 1 396 ? 1.702 14.57 -8.406 1 94.19 396 ARG A C 1
ATOM 3030 O O . ARG A 1 396 ? 1.758 15.57 -7.68 1 94.19 396 ARG A O 1
ATOM 3037 N N . LEU A 1 397 ? 0.731 13.727 -8.398 1 92.81 397 LEU A N 1
ATOM 3038 C CA . LEU A 1 397 ? -0.407 13.898 -7.504 1 92.81 397 LEU A CA 1
ATOM 3039 C C . LEU A 1 397 ? 0.044 13.898 -6.047 1 92.81 397 LEU A C 1
ATOM 3041 O O . LEU A 1 397 ? -0.336 14.781 -5.277 1 92.81 397 LEU A O 1
ATOM 3045 N N . TRP A 1 398 ? 0.854 12.969 -5.715 1 95.25 398 TRP A N 1
ATOM 3046 C CA . TRP A 1 398 ? 1.25 12.82 -4.316 1 95.25 398 TRP A CA 1
ATOM 3047 C C . TRP A 1 398 ? 2.326 13.836 -3.945 1 95.25 398 TRP A C 1
ATOM 3049 O O . TRP A 1 398 ? 2.43 14.242 -2.785 1 95.25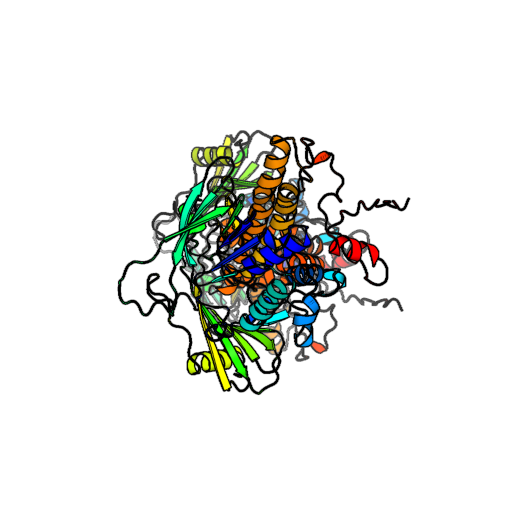 398 TRP A O 1
ATOM 3059 N N . ALA A 1 399 ? 3.125 14.297 -4.926 1 95.38 399 ALA A N 1
ATOM 3060 C CA . ALA A 1 399 ? 4.027 15.422 -4.688 1 95.38 399 ALA A CA 1
ATOM 3061 C C . ALA A 1 399 ? 3.252 16.656 -4.25 1 95.38 399 ALA A C 1
ATOM 3063 O O . ALA A 1 399 ? 3.639 17.328 -3.295 1 95.38 399 ALA A O 1
ATOM 3064 N N . ARG A 1 400 ? 2.168 16.922 -4.906 1 92.56 400 ARG A N 1
ATOM 3065 C CA . ARG A 1 400 ? 1.325 18.062 -4.555 1 92.56 400 ARG A CA 1
ATOM 3066 C C . ARG A 1 400 ? 0.706 17.875 -3.174 1 92.56 400 ARG A C 1
ATOM 3068 O O . ARG A 1 400 ? 0.646 18.828 -2.385 1 92.56 400 ARG A O 1
ATOM 3075 N N . ARG A 1 401 ? 0.336 16.672 -2.875 1 92.12 401 ARG A N 1
ATOM 3076 C CA . ARG A 1 401 ? -0.309 16.406 -1.596 1 92.12 401 ARG A CA 1
ATOM 3077 C C . ARG A 1 401 ? 0.671 16.562 -0.44 1 92.12 401 ARG A C 1
ATOM 3079 O O . ARG A 1 401 ? 0.363 17.234 0.549 1 92.12 401 ARG A O 1
ATOM 3086 N N . VAL A 1 402 ? 1.891 16.031 -0.596 1 93.94 402 VAL A N 1
ATOM 3087 C CA . VAL A 1 402 ? 2.834 16.031 0.517 1 93.94 402 VAL A CA 1
ATOM 3088 C C . VAL A 1 402 ? 3.408 17.438 0.706 1 93.94 402 VAL A C 1
ATOM 3090 O O . VAL A 1 402 ? 3.998 17.734 1.747 1 93.94 402 VAL A O 1
ATOM 3093 N N . THR A 1 403 ? 3.217 18.297 -0.342 1 93.06 403 THR A N 1
ATOM 3094 C CA . THR A 1 403 ? 3.717 19.672 -0.227 1 93.06 403 THR A CA 1
ATOM 3095 C C . THR A 1 403 ? 2.584 20.625 0.121 1 93.06 403 THR A C 1
ATOM 3097 O O . THR A 1 403 ? 2.754 21.844 0.044 1 93.06 403 THR A O 1
ATOM 3100 N N . GLY A 1 404 ? 1.406 20.141 0.379 1 89.19 404 GLY A N 1
ATOM 3101 C CA . GLY A 1 404 ? 0.327 20.922 0.954 1 89.19 404 GLY A CA 1
ATOM 3102 C C . GLY A 1 404 ? -0.6 21.516 -0.09 1 89.19 404 GLY A C 1
ATOM 3103 O O . GLY A 1 404 ? -1.368 22.438 0.205 1 89.19 404 GLY A O 1
ATOM 3104 N N . PHE A 1 405 ? -0.627 21.172 -1.433 1 78.19 405 PHE A N 1
ATOM 3105 C CA . PHE A 1 405 ? -1.428 21.797 -2.482 1 78.19 405 PHE A CA 1
ATOM 3106 C C . PHE A 1 405 ? -2.611 20.906 -2.854 1 78.19 405 PHE A C 1
ATOM 3108 O O . PHE A 1 405 ? -3.555 21.359 -3.504 1 78.19 405 PHE A O 1
ATOM 3115 N N . ASP A 1 406 ? -2.713 19.656 -2.529 1 67.94 406 ASP A N 1
ATOM 3116 C CA . ASP A 1 406 ? -3.801 18.812 -3.012 1 67.94 406 ASP A CA 1
ATOM 3117 C C . ASP A 1 406 ? -4.516 18.125 -1.851 1 67.94 406 ASP A C 1
ATOM 3119 O O . ASP A 1 406 ? -4.898 16.953 -1.952 1 67.94 406 ASP A O 1
ATOM 3123 N N . ASP A 1 407 ? -4.676 18.891 -0.89 1 61.44 407 ASP A N 1
ATOM 3124 C CA . ASP A 1 407 ? -5.516 18.359 0.179 1 61.44 407 ASP A CA 1
ATOM 3125 C C . ASP A 1 407 ? -6.992 18.422 -0.2 1 61.44 407 ASP A C 1
ATOM 3127 O O . ASP A 1 407 ? -7.422 19.344 -0.892 1 61.44 407 ASP A O 1
ATOM 3131 N N . PRO A 1 408 ? -7.711 17.219 -0.237 1 53.66 408 PRO A N 1
ATOM 3132 C CA . PRO A 1 408 ? -9.133 17.312 -0.578 1 53.66 408 PRO A CA 1
ATOM 3133 C C . PRO A 1 408 ? -9.836 18.469 0.141 1 53.66 408 PRO A C 1
ATOM 3135 O O . PRO A 1 408 ? -9.805 18.547 1.372 1 53.66 408 PRO A O 1
ATOM 3138 N N . THR A 1 409 ? -9.633 19.703 -0.311 1 46.88 409 THR A N 1
ATOM 3139 C CA . THR A 1 409 ? -10.406 20.75 0.339 1 46.88 409 THR A CA 1
ATOM 3140 C C . THR A 1 409 ? -11.906 20.484 0.202 1 46.88 409 THR A C 1
ATOM 3142 O O . THR A 1 409 ? -12.359 19.969 -0.823 1 46.88 409 THR A O 1
ATOM 3145 N N . GLU A 1 410 ? -12.555 19.969 1.188 1 44.44 410 GLU A N 1
ATOM 3146 C CA . GLU A 1 410 ? -13.992 20.125 1.019 1 44.44 410 GLU A CA 1
ATOM 3147 C C . GLU A 1 410 ? -14.32 21.438 0.312 1 44.44 410 GLU A C 1
ATOM 3149 O O . GLU A 1 410 ? -13.891 22.516 0.743 1 44.44 410 GLU A O 1
ATOM 3154 N N . PRO A 1 411 ? -14.641 21.375 -0.879 1 41.84 411 PRO A N 1
ATOM 3155 C CA . PRO A 1 411 ? -14.992 22.625 -1.538 1 41.84 411 PRO A CA 1
ATOM 3156 C C . PRO A 1 411 ? -15.859 23.531 -0.663 1 41.84 411 PRO A C 1
ATOM 3158 O O . PRO A 1 411 ? -16.609 23.047 0.186 1 41.84 411 PRO A O 1
ATOM 3161 N N . TYR A 1 412 ? -15.383 24.719 -0.433 1 40.84 412 TYR A N 1
ATOM 3162 C CA . TYR A 1 412 ? -16.266 25.734 0.115 1 40.84 412 TYR A CA 1
ATOM 3163 C C . TYR A 1 412 ? -17.703 25.516 -0.362 1 40.84 412 TYR A C 1
ATOM 3165 O O . TYR A 1 412 ? -17.953 25.438 -1.565 1 40.84 412 TYR A O 1
ATOM 3173 N N . HIS A 1 413 ? -18.406 24.688 0.291 1 41 413 HIS A N 1
ATOM 3174 C CA . HIS A 1 413 ? -19.828 24.578 -0.038 1 41 413 HIS A CA 1
ATOM 3175 C C . HIS A 1 413 ? -20.5 25.938 -0.04 1 41 413 HIS A C 1
ATOM 3177 O O . HIS A 1 413 ? -20.719 26.531 1.021 1 41 413 HIS A O 1
ATOM 3183 N N . LEU A 1 414 ? -20.047 26.609 -1.034 1 36.81 414 LEU A N 1
ATOM 3184 C CA . LEU A 1 414 ? -20.906 27.766 -1.235 1 36.81 414 LEU A CA 1
ATOM 3185 C C . LEU A 1 414 ? -22.344 27.344 -1.471 1 36.81 414 LEU A C 1
ATOM 3187 O O . LEU A 1 414 ? -22.641 26.656 -2.459 1 36.81 414 LEU A O 1
ATOM 3191 N N . GLY A 1 415 ? -23.172 27.562 -0.515 1 43.31 415 GLY A N 1
ATOM 3192 C CA . GLY A 1 415 ? -24.609 27.391 -0.435 1 43.31 415 GLY A CA 1
ATOM 3193 C C . GLY A 1 415 ? -25.031 25.922 -0.448 1 43.31 415 GLY A C 1
ATOM 3194 O O . GLY A 1 415 ? -24.188 25.031 -0.465 1 43.31 415 GLY A O 1
ATOM 3195 N N . ASP A 1 416 ? -26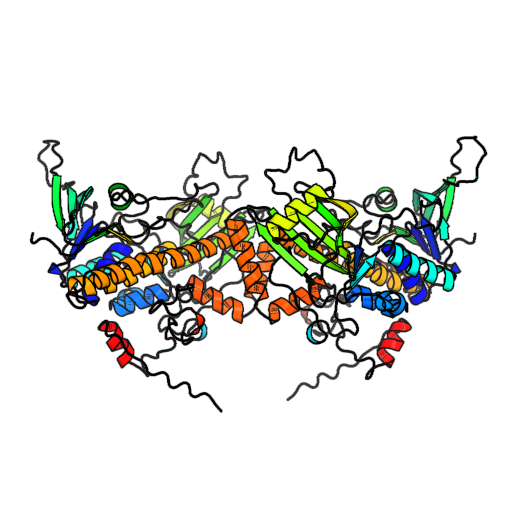.266 25.641 -0.115 1 42.88 416 ASP A N 1
ATOM 3196 C CA . ASP A 1 416 ? -27.016 24.391 -0.021 1 42.88 416 ASP A CA 1
ATOM 3197 C C . ASP A 1 416 ? -26.891 23.578 -1.306 1 42.88 416 ASP A C 1
ATOM 3199 O O . ASP A 1 416 ? -27.641 22.625 -1.521 1 42.88 416 ASP A O 1
ATOM 3203 N N . GLU A 1 417 ? -26.328 24.172 -2.342 1 46 417 GLU A N 1
ATOM 3204 C CA . GLU A 1 417 ? -26.484 23.438 -3.592 1 46 417 GLU A CA 1
ATOM 3205 C C . GLU A 1 417 ? -25.594 22.203 -3.625 1 46 417 GLU A C 1
ATOM 3207 O O . GLU A 1 417 ? -24.469 22.234 -3.117 1 46 417 GLU A O 1
ATOM 3212 N N . GLY A 1 418 ? -26.125 21.016 -3.684 1 46.16 418 GLY A N 1
ATOM 3213 C CA . GLY A 1 418 ? -25.531 19.688 -3.82 1 46.16 418 GLY A CA 1
ATOM 3214 C C . GLY A 1 418 ? -24.297 19.672 -4.699 1 46.16 418 GLY A C 1
ATOM 3215 O O . GLY A 1 418 ? -24.062 20.594 -5.477 1 46.16 418 GLY A O 1
ATOM 3216 N N . PRO A 1 419 ? -23.297 18.953 -4.41 1 50.06 419 PRO A N 1
ATOM 3217 C CA . PRO A 1 419 ? -22.062 18.781 -5.176 1 50.06 419 PRO A CA 1
ATOM 3218 C C . PRO A 1 419 ? -22.281 18.859 -6.684 1 50.06 419 PRO A C 1
ATOM 3220 O O . PRO A 1 419 ? -21.344 19.109 -7.445 1 50.06 419 PRO A O 1
ATOM 3223 N N . GLN A 1 420 ? -23.422 18.609 -7.121 1 49.84 420 GLN A N 1
ATOM 3224 C CA . GLN A 1 420 ? -23.688 18.391 -8.539 1 49.84 420 GLN A CA 1
ATOM 3225 C C . GLN A 1 420 ? -23.609 19.688 -9.328 1 49.84 420 GLN A C 1
ATOM 3227 O O . GLN A 1 420 ? -23.469 19.672 -10.547 1 49.84 420 GLN A O 1
ATOM 3232 N N . THR A 1 421 ? -23.938 20.828 -8.727 1 51.16 421 THR A N 1
ATOM 3233 C CA . THR A 1 421 ? -24.094 21.984 -9.609 1 51.16 421 THR A CA 1
ATOM 3234 C C . THR A 1 421 ? -22.828 22.844 -9.586 1 51.16 421 THR A C 1
ATOM 3236 O O . THR A 1 421 ? -22.797 23.906 -10.219 1 51.16 421 THR A O 1
ATOM 3239 N N . ARG A 1 422 ? -21.922 22.375 -8.969 1 54.81 422 ARG A N 1
ATOM 3240 C CA . ARG A 1 422 ? -20.781 23.25 -8.852 1 54.81 422 ARG A CA 1
ATOM 3241 C C . ARG A 1 422 ? -19.781 23.031 -9.984 1 54.81 422 ARG A C 1
ATOM 3243 O O . ARG A 1 422 ? -19.625 21.891 -10.453 1 54.81 422 ARG A O 1
ATOM 3250 N N . HIS A 1 423 ? -19.266 24.328 -10.406 1 56.22 423 HIS A N 1
ATOM 3251 C CA . HIS A 1 423 ? -18.234 24.234 -11.422 1 56.22 423 HIS A CA 1
ATOM 3252 C C . HIS A 1 423 ? -16.969 23.578 -10.867 1 56.22 423 HIS A C 1
ATOM 3254 O O . HIS A 1 423 ? -16.609 23.781 -9.711 1 56.22 423 HIS A O 1
ATOM 3260 N N . ARG A 1 424 ? -16.281 22.844 -11.539 1 59.19 424 ARG A N 1
ATOM 3261 C CA . ARG A 1 424 ? -15.133 22.016 -11.164 1 59.19 424 ARG A CA 1
ATOM 3262 C C . ARG A 1 424 ? -13.984 22.891 -10.656 1 59.19 424 ARG A C 1
ATOM 3264 O O . ARG A 1 424 ? -13.148 22.422 -9.875 1 59.19 424 ARG A O 1
ATOM 3271 N N . LEU A 1 425 ? -14.062 24.172 -10.922 1 59.28 425 LEU A N 1
ATOM 3272 C CA . LEU A 1 425 ? -12.938 25.031 -10.57 1 59.28 425 LEU A CA 1
ATOM 3273 C C . LEU A 1 425 ? -13.109 25.609 -9.172 1 59.28 425 LEU A C 1
ATOM 3275 O O . LEU A 1 425 ? -12.148 26.109 -8.578 1 59.28 425 LEU A O 1
ATOM 3279 N N . VAL A 1 426 ? -14.297 25.5 -8.766 1 58.69 426 VAL A N 1
ATOM 3280 C CA . VAL A 1 426 ? -14.539 26.062 -7.438 1 58.69 426 VAL A CA 1
ATOM 3281 C C . VAL A 1 426 ? -13.758 25.25 -6.398 1 58.69 426 VAL A C 1
ATOM 3283 O O . VAL A 1 426 ? -13.875 24.031 -6.328 1 58.69 426 VAL A O 1
ATOM 3286 N N . GLY A 1 427 ? -12.844 25.875 -5.746 1 61.78 427 GLY A N 1
ATOM 3287 C CA . GLY A 1 427 ? -12.062 25.219 -4.707 1 61.78 427 GLY A CA 1
ATOM 3288 C C . GLY A 1 427 ? -10.711 24.75 -5.188 1 61.78 427 GLY A C 1
ATOM 3289 O O . GLY A 1 427 ? -9.93 24.188 -4.414 1 61.78 427 GLY A O 1
ATOM 3290 N N . THR A 1 428 ? -10.531 25.094 -6.477 1 64.19 428 THR A N 1
ATOM 3291 C CA . THR A 1 428 ? -9.25 24.656 -7.023 1 64.19 428 THR A CA 1
ATOM 3292 C C . THR A 1 428 ? -8.195 25.75 -6.879 1 64.19 428 THR A C 1
ATOM 3294 O O . THR A 1 428 ? -8.5 26.938 -7.031 1 64.19 428 THR A O 1
ATOM 3297 N N . ARG A 1 429 ? -7.012 25.344 -6.617 1 69.06 429 ARG A N 1
ATOM 3298 C CA . ARG A 1 429 ? -5.875 26.25 -6.504 1 69.06 429 ARG A CA 1
ATOM 3299 C C . ARG A 1 429 ? -5.461 26.781 -7.875 1 69.06 429 ARG A C 1
ATOM 3301 O O . ARG A 1 429 ? -5.426 26.031 -8.852 1 69.06 429 ARG A O 1
ATOM 3308 N N . LEU A 1 430 ? -5.289 28.094 -7.926 1 65.94 430 LEU A N 1
ATOM 3309 C CA . LEU A 1 430 ? -4.688 28.688 -9.117 1 65.94 430 LEU A CA 1
ATOM 3310 C C . LEU A 1 430 ? -3.178 28.484 -9.125 1 65.94 430 LEU A C 1
ATOM 3312 O O . LEU A 1 430 ? -2.494 28.844 -8.164 1 65.94 430 LEU A O 1
ATOM 3316 N N . THR A 1 431 ? -2.738 27.766 -10.117 1 71.69 431 THR A N 1
ATOM 3317 C CA . THR A 1 431 ? -1.32 27.438 -10.195 1 71.69 431 THR A CA 1
ATOM 3318 C C . THR A 1 431 ? -0.683 28.062 -11.43 1 71.69 431 THR A C 1
ATOM 3320 O O . THR A 1 431 ? -1.383 28.594 -12.297 1 71.69 431 THR A O 1
ATOM 3323 N N . HIS A 1 432 ? 0.623 28.234 -11.461 1 64.75 432 HIS A N 1
ATOM 3324 C CA . HIS A 1 432 ? 1.425 28.656 -12.602 1 64.75 432 HIS A CA 1
ATOM 3325 C C . HIS A 1 432 ? 1.174 30.125 -12.938 1 64.75 432 HIS A C 1
ATOM 3327 O O . HIS A 1 432 ? 1.054 30.484 -14.109 1 64.75 432 HIS A O 1
ATOM 3333 N N . VAL A 1 433 ? 0.852 30.734 -11.836 1 61.44 433 VAL A N 1
ATOM 3334 C CA . VAL A 1 433 ? 0.688 32.188 -12.039 1 61.44 433 VAL A CA 1
ATOM 3335 C C . VAL A 1 433 ? 2.055 32.844 -12.039 1 61.44 433 VAL A C 1
ATOM 3337 O O . VAL A 1 433 ? 2.822 32.719 -11.078 1 61.44 433 VAL A O 1
ATOM 3340 N N . SER A 1 434 ? 2.66 33.031 -13.211 1 56.66 434 SER A N 1
ATOM 3341 C CA . SER A 1 434 ? 4.004 33.594 -13.344 1 56.66 434 SER A CA 1
ATOM 3342 C C . SER A 1 434 ? 4.047 35.031 -12.891 1 56.66 434 SER A C 1
ATOM 3344 O O . SER A 1 434 ? 3.068 35.781 -13.055 1 56.66 434 SER A O 1
ATOM 3346 N N . ASP A 1 435 ? 5.02 35.406 -11.961 1 55.94 435 ASP A N 1
ATOM 3347 C CA . ASP A 1 435 ? 5.285 36.781 -11.578 1 55.94 435 ASP A CA 1
ATOM 3348 C C . ASP A 1 435 ? 5.34 37.688 -12.805 1 55.94 435 ASP A C 1
ATOM 3350 O O . ASP A 1 435 ? 4.941 38.875 -12.742 1 55.94 435 ASP A O 1
ATOM 3354 N N . GLU A 1 436 ? 5.953 37.156 -13.758 1 51.5 436 GLU A N 1
ATOM 3355 C CA . GLU A 1 436 ? 6.152 37.969 -14.938 1 51.5 436 GLU A CA 1
ATOM 3356 C C . GLU A 1 436 ? 4.828 38.312 -15.617 1 51.5 436 GLU A C 1
ATOM 3358 O O . GLU A 1 436 ? 4.641 39.406 -16.141 1 51.5 436 GLU A O 1
ATOM 3363 N N . HIS A 1 437 ? 3.912 37.406 -15.508 1 48.78 437 HIS A N 1
ATOM 3364 C CA . HIS A 1 437 ? 2.738 37.594 -16.344 1 48.78 437 HIS A CA 1
ATOM 3365 C C . HIS A 1 437 ? 1.524 38 -15.516 1 48.78 437 HIS A C 1
ATOM 3367 O O . HIS A 1 437 ? 0.491 38.375 -16.062 1 48.78 437 HIS A O 1
ATOM 3373 N N . ALA A 1 438 ? 1.649 37.875 -14.117 1 53.34 438 ALA A N 1
ATOM 3374 C CA . ALA A 1 438 ? 0.464 38.281 -13.352 1 53.34 438 ALA A CA 1
ATOM 3375 C C . ALA A 1 438 ? 0.85 38.969 -12.055 1 53.34 438 ALA A C 1
ATOM 3377 O O . ALA A 1 438 ? 0.448 38.531 -10.969 1 53.34 438 ALA A O 1
ATOM 3378 N N . PRO A 1 439 ? 1.712 39.906 -12.172 1 53.53 439 PRO A N 1
ATOM 3379 C CA . PRO A 1 439 ? 2.125 40.625 -10.961 1 53.53 439 PRO A CA 1
ATOM 3380 C C . PRO A 1 439 ? 0.939 41.094 -10.133 1 53.53 439 PRO A C 1
ATOM 3382 O O . PRO A 1 439 ? 1.026 41.156 -8.906 1 53.53 439 PRO A O 1
ATOM 3385 N N . ASP A 1 440 ? -0.071 41.25 -10.82 1 52.03 440 ASP A N 1
ATOM 3386 C CA . ASP A 1 440 ? -1.242 41.844 -10.172 1 52.03 440 ASP A CA 1
ATOM 3387 C C . ASP A 1 440 ? -1.898 40.844 -9.227 1 52.03 440 ASP A C 1
ATOM 3389 O O . ASP A 1 440 ? -2.383 41.219 -8.156 1 52.03 440 ASP A O 1
ATOM 3393 N N . ILE A 1 441 ? -1.875 39.594 -9.625 1 57.44 441 ILE A N 1
ATOM 3394 C CA . ILE A 1 441 ? -2.508 38.594 -8.781 1 57.44 441 ILE A CA 1
ATOM 3395 C C . ILE A 1 441 ? -1.692 38.406 -7.504 1 57.44 441 ILE A C 1
ATOM 3397 O O . ILE A 1 441 ? -2.254 38.281 -6.41 1 57.44 441 ILE A O 1
ATOM 3401 N N . LEU A 1 442 ? -0.46 38.562 -7.703 1 56.22 442 LEU A N 1
ATOM 3402 C CA . LEU A 1 442 ? 0.405 38.438 -6.535 1 56.22 442 LEU A CA 1
ATOM 3403 C C . LEU A 1 442 ? 0.276 39.656 -5.629 1 56.22 442 LEU A C 1
ATOM 3405 O O . LEU A 1 442 ? 0.272 39.531 -4.402 1 56.22 442 LEU A O 1
ATOM 3409 N N . GLU A 1 443 ? 0.191 40.781 -6.355 1 57.56 443 GLU A N 1
ATOM 3410 C CA . GLU A 1 443 ? -0.008 42 -5.582 1 57.56 443 GLU A CA 1
ATOM 3411 C C . GLU A 1 443 ? -1.334 41.969 -4.828 1 57.56 443 GLU A C 1
ATOM 3413 O O . GLU A 1 443 ? -1.415 42.406 -3.682 1 57.56 443 GLU A O 1
ATOM 3418 N N . ALA A 1 444 ? -2.246 41.375 -5.496 1 57.06 444 ALA A N 1
ATOM 3419 C CA . ALA A 1 444 ? -3.553 41.25 -4.852 1 57.06 444 ALA A CA 1
ATOM 3420 C C . ALA A 1 444 ? -3.486 40.281 -3.658 1 57.06 444 ALA A C 1
ATOM 3422 O O . ALA A 1 444 ? -4.078 40.562 -2.609 1 57.06 444 ALA A O 1
ATOM 3423 N N . ALA A 1 445 ? -2.754 39.312 -3.793 1 58.59 445 ALA A N 1
ATOM 3424 C CA . ALA A 1 445 ? -2.588 38.375 -2.705 1 58.59 445 ALA A CA 1
ATOM 3425 C C . ALA A 1 445 ? -1.84 39 -1.531 1 58.59 445 ALA A C 1
ATOM 3427 O O . ALA A 1 445 ? -2.184 38.75 -0.371 1 58.59 445 ALA A O 1
ATOM 3428 N N . ARG A 1 446 ? -0.921 39.844 -1.959 1 55.41 446 ARG A N 1
ATOM 3429 C CA . ARG A 1 446 ? -0.141 40.531 -0.935 1 55.41 446 ARG A CA 1
ATOM 3430 C C . ARG A 1 446 ? -1.022 41.469 -0.108 1 55.41 446 ARG A C 1
ATOM 3432 O O . ARG A 1 446 ? -0.77 41.656 1.08 1 55.41 446 ARG A O 1
ATOM 3439 N N . LYS A 1 447 ? -2.074 41.812 -0.833 1 54.78 447 LYS A N 1
ATOM 3440 C CA . LYS A 1 447 ? -2.949 42.781 -0.179 1 54.78 447 LYS A CA 1
ATOM 3441 C C . LYS A 1 447 ? -4.234 42.125 0.307 1 54.78 447 LYS A C 1
ATOM 3443 O O . LYS A 1 447 ? -5.188 42.812 0.692 1 54.78 447 LYS A O 1
ATOM 3448 N N . ASN A 1 448 ? -4.141 40.719 0.269 1 52.75 448 ASN A N 1
ATOM 3449 C CA . ASN A 1 448 ? -5.289 39.906 0.686 1 52.75 448 ASN A CA 1
ATOM 3450 C C . ASN A 1 448 ? -6.57 40.375 -0.009 1 52.75 448 ASN A C 1
ATOM 3452 O O . ASN A 1 448 ? -7.605 40.531 0.638 1 52.75 448 ASN A O 1
ATOM 3456 N N . VAL A 1 449 ? -6.406 40.812 -1.293 1 52.25 449 VAL A N 1
ATOM 3457 C CA . VAL A 1 449 ? -7.562 41.219 -2.092 1 52.25 449 VAL A CA 1
ATOM 3458 C C . VAL A 1 449 ? -8.07 40 -2.881 1 52.25 449 VAL A C 1
ATOM 3460 O O . VAL A 1 449 ? -7.285 39.25 -3.461 1 52.25 449 VAL A O 1
ATOM 3463 N N . PHE A 1 450 ? -9.266 39.688 -2.699 1 54.53 450 PHE A N 1
ATOM 3464 C CA . PHE A 1 450 ? -9.891 38.625 -3.473 1 54.53 450 PHE A CA 1
ATOM 3465 C C . PHE A 1 450 ? -9.922 39 -4.957 1 54.53 450 PHE A C 1
ATOM 3467 O O . PHE A 1 450 ? -10.203 40.125 -5.324 1 54.53 450 PHE A O 1
ATOM 3474 N N . VAL A 1 451 ? -9.258 38.125 -5.734 1 53.78 451 VAL A N 1
ATOM 3475 C CA . VAL A 1 451 ? -9.273 38.344 -7.18 1 53.78 451 VAL A CA 1
ATOM 3476 C C . VAL A 1 451 ? -10.359 37.469 -7.816 1 53.78 451 VAL A C 1
ATOM 3478 O O . VAL A 1 451 ? -10.406 36.281 -7.578 1 53.78 451 VAL A O 1
ATOM 3481 N N . LEU A 1 452 ? -11.438 38.031 -8.219 1 47.59 452 LEU A N 1
ATOM 3482 C CA . LEU A 1 452 ? -12.398 37.312 -9.031 1 47.59 452 LEU A CA 1
ATOM 3483 C C . LEU A 1 452 ? -11.859 37.094 -10.445 1 47.59 452 LEU A C 1
ATOM 3485 O O . LEU A 1 452 ? -11.539 38.062 -11.148 1 47.59 452 LEU A O 1
ATOM 3489 N N . ALA A 1 453 ? -11.289 35.906 -10.609 1 48.44 453 ALA A N 1
ATOM 3490 C CA . ALA A 1 453 ? -10.82 35.625 -11.961 1 48.44 453 ALA A CA 1
ATOM 3491 C C . ALA A 1 453 ? -11.922 35 -12.805 1 48.44 453 ALA A C 1
ATOM 3493 O O . ALA A 1 453 ? -12.68 34.156 -12.312 1 48.44 453 ALA A O 1
ATOM 3494 N N . PHE A 1 454 ? -12.328 35.688 -13.922 1 41.81 454 PHE A N 1
ATOM 3495 C CA . PHE A 1 454 ? -13.188 35.062 -14.93 1 41.81 454 PHE A CA 1
ATOM 3496 C C . PHE A 1 454 ? -12.391 34.125 -15.812 1 41.81 454 PHE A C 1
ATOM 3498 O O . PHE A 1 454 ? -11.328 34.469 -16.328 1 41.81 454 PHE A O 1
ATOM 3505 N N . VAL A 1 455 ? -12.484 32.906 -15.461 1 44.25 455 VAL A N 1
ATOM 3506 C CA . VAL A 1 455 ? -11.875 31.891 -16.328 1 44.25 455 VAL A CA 1
ATOM 3507 C C . VAL A 1 455 ? -12.766 31.641 -17.547 1 44.25 455 VAL A C 1
ATOM 3509 O O . VAL A 1 455 ? -13.945 31.328 -17.406 1 44.25 455 VAL A O 1
ATOM 3512 N N . TYR A 1 456 ? -12.383 32.25 -18.641 1 36.91 456 TYR A N 1
ATOM 3513 C CA . TYR A 1 456 ? -13.023 31.891 -19.906 1 36.91 456 TYR A CA 1
ATOM 3514 C C . TYR A 1 456 ? -12.602 30.484 -20.344 1 36.91 456 TYR A C 1
ATOM 3516 O O . TYR A 1 456 ? -11.406 30.203 -20.469 1 36.91 456 TYR A O 1
ATOM 3524 N N . LEU A 1 457 ? -13.352 29.547 -19.969 1 37.84 457 LEU A N 1
ATOM 3525 C CA . LEU A 1 457 ? -13.148 28.203 -20.516 1 37.84 457 LEU A CA 1
ATOM 3526 C C . LEU A 1 457 ? -13.18 28.219 -22.031 1 37.84 457 LEU A C 1
ATOM 3528 O O . LEU A 1 457 ? -14.195 28.594 -22.625 1 37.84 457 LEU A O 1
ATOM 3532 N N . ILE A 1 458 ? -12.117 28.516 -22.641 1 35.47 458 ILE A N 1
ATOM 3533 C CA . ILE A 1 458 ? -12.094 28.328 -24.078 1 35.47 458 ILE A CA 1
ATOM 3534 C C . ILE A 1 458 ? -12.297 26.859 -24.422 1 35.47 458 ILE A C 1
ATOM 3536 O O . ILE A 1 458 ? -11.469 26.016 -24.062 1 35.47 458 ILE A O 1
ATOM 3540 N N . THR A 1 459 ? -13.461 26.422 -24.234 1 35.41 459 THR A N 1
ATOM 3541 C CA . THR A 1 459 ? -13.797 25.109 -24.766 1 35.41 459 THR A CA 1
ATOM 3542 C C . THR A 1 459 ? -13.367 24.984 -26.234 1 35.41 459 THR A C 1
ATOM 3544 O O . THR A 1 459 ? -13.672 25.859 -27.047 1 35.41 459 THR A O 1
ATOM 3547 N N . SER A 1 460 ? -12.172 24.578 -26.438 1 33.16 460 SER A N 1
ATOM 3548 C CA . SER A 1 460 ? -11.914 24.25 -27.828 1 33.16 460 SER A CA 1
ATOM 3549 C C . SER A 1 460 ? -13.102 23.516 -28.453 1 33.16 460 SER A C 1
ATOM 3551 O O . SER A 1 460 ? -13.57 22.516 -27.891 1 33.16 460 SER A O 1
ATOM 3553 N N . THR A 1 461 ? -13.922 24.172 -29.172 1 31.83 461 THR A N 1
ATOM 3554 C CA . THR A 1 461 ? -14.797 23.531 -30.141 1 31.83 461 THR A CA 1
ATOM 3555 C C . THR A 1 461 ? -14 22.547 -31 1 31.83 461 THR A C 1
ATOM 3557 O O . THR A 1 461 ? -12.898 22.859 -31.453 1 31.83 461 THR A O 1
ATOM 3560 N N . MET B 1 1 ? 2.852 -53.156 -18.609 1 49.44 1 MET B N 1
ATOM 3561 C CA . MET B 1 1 ? 2.732 -51.906 -19.344 1 49.44 1 MET B CA 1
ATOM 3562 C C . MET B 1 1 ? 4.105 -51.344 -19.703 1 49.44 1 MET B C 1
ATOM 3564 O O . MET B 1 1 ? 5.074 -51.562 -18.969 1 49.44 1 MET B O 1
ATOM 3568 N N . THR B 1 2 ? 4.438 -51.062 -20.984 1 73.25 2 THR B N 1
ATOM 3569 C CA . THR B 1 2 ? 5.695 -50.469 -21.406 1 73.25 2 THR B CA 1
ATOM 3570 C C . THR B 1 2 ? 6.016 -49.25 -20.562 1 73.25 2 THR B C 1
ATOM 3572 O O . THR B 1 2 ? 5.113 -48.5 -20.172 1 73.25 2 THR B O 1
ATOM 3575 N N . SER B 1 3 ? 7.172 -49.25 -20.094 1 89.12 3 SER B N 1
ATOM 3576 C CA . SER B 1 3 ? 7.621 -48.156 -19.203 1 89.12 3 SER B CA 1
ATOM 3577 C C . SER B 1 3 ? 7.438 -46.812 -19.859 1 89.12 3 SER B C 1
ATOM 3579 O O . SER B 1 3 ? 7.941 -46.562 -20.969 1 89.12 3 SER B O 1
ATOM 3581 N N . PRO B 1 4 ? 6.562 -45.969 -19.281 1 95.12 4 PRO B N 1
ATOM 3582 C CA . PRO B 1 4 ? 6.402 -44.625 -19.844 1 95.12 4 PRO B CA 1
ATOM 3583 C C . PRO B 1 4 ? 7.688 -43.812 -19.781 1 95.12 4 PRO B C 1
ATOM 3585 O O . PRO B 1 4 ? 8.516 -44.031 -18.891 1 95.12 4 PRO B O 1
ATOM 3588 N N . GLN B 1 5 ? 7.84 -42.969 -20.688 1 96.75 5 GLN B N 1
ATOM 3589 C CA . GLN B 1 5 ? 8.977 -42.031 -20.641 1 96.75 5 GLN B CA 1
ATOM 3590 C C . GLN B 1 5 ? 8.75 -40.938 -19.609 1 96.75 5 GLN B C 1
ATOM 3592 O O . GLN B 1 5 ? 9.703 -40.438 -19 1 96.75 5 GLN B O 1
ATOM 3597 N N . VAL B 1 6 ? 7.496 -40.5 -19.5 1 98.38 6 VAL B N 1
ATOM 3598 C CA . VAL B 1 6 ? 7.145 -39.5 -18.5 1 98.38 6 VAL B CA 1
ATOM 3599 C C . VAL B 1 6 ? 6.004 -40 -17.625 1 98.38 6 VAL B C 1
ATOM 3601 O O . VAL B 1 6 ? 4.941 -40.375 -18.125 1 98.38 6 VAL B O 1
ATOM 3604 N N . LEU B 1 7 ? 6.23 -40.062 -16.344 1 98.75 7 LEU B N 1
ATOM 3605 C CA . LEU B 1 7 ? 5.219 -40.406 -15.352 1 98.75 7 LEU B CA 1
ATOM 3606 C C . LEU B 1 7 ? 4.742 -39.156 -14.609 1 98.75 7 LEU B C 1
ATOM 3608 O O . LEU B 1 7 ? 5.555 -38.406 -14.062 1 98.75 7 LEU B O 1
ATOM 3612 N N . ILE B 1 8 ? 3.49 -38.906 -14.633 1 98.88 8 ILE B N 1
ATOM 3613 C CA . ILE B 1 8 ? 2.881 -37.781 -13.906 1 98.88 8 ILE B CA 1
ATOM 3614 C C . ILE B 1 8 ? 2.088 -38.312 -12.719 1 98.88 8 ILE B C 1
ATOM 3616 O O . ILE B 1 8 ? 1.201 -39.156 -12.883 1 98.88 8 ILE B O 1
ATOM 3620 N N . VAL B 1 9 ? 2.416 -37.875 -11.539 1 98.75 9 VAL B N 1
ATOM 3621 C CA . VAL B 1 9 ? 1.693 -38.281 -10.336 1 98.75 9 VAL B CA 1
ATOM 3622 C C . VAL B 1 9 ? 0.7 -37.188 -9.938 1 98.75 9 VAL B C 1
ATOM 3624 O O . VAL B 1 9 ? 1.098 -36.125 -9.484 1 98.75 9 VAL B O 1
ATOM 3627 N N . GLY B 1 10 ? -0.573 -37.469 -10.023 1 97.62 10 GLY B N 1
ATOM 3628 C CA . GLY B 1 10 ? -1.651 -36.531 -9.773 1 97.62 10 GLY B CA 1
ATOM 3629 C C . GLY B 1 10 ? -2.469 -36.219 -11.008 1 97.62 10 GLY B C 1
ATOM 3630 O O . GLY B 1 10 ? -1.935 -35.719 -12 1 97.62 10 GLY B O 1
ATOM 3631 N N . ALA B 1 11 ? -3.74 -36.469 -10.969 1 96.62 11 ALA B N 1
ATOM 3632 C CA . ALA B 1 11 ? -4.633 -36.25 -12.102 1 96.62 11 ALA B CA 1
ATOM 3633 C C . ALA B 1 11 ? -5.578 -35.094 -11.836 1 96.62 11 ALA B C 1
ATOM 3635 O O . ALA B 1 11 ? -6.77 -35.156 -12.148 1 96.62 11 ALA B O 1
ATOM 3636 N N . GLY B 1 12 ? -5.07 -34.062 -11.133 1 94.25 12 GLY B N 1
ATOM 3637 C CA . GLY B 1 12 ? -5.766 -32.812 -11.062 1 94.25 12 GLY B CA 1
ATOM 3638 C C . GLY B 1 12 ? -5.566 -31.938 -12.297 1 94.25 12 GLY B C 1
ATOM 3639 O O . GLY B 1 12 ? -4.938 -32.375 -13.266 1 94.25 12 GLY B O 1
ATOM 3640 N N . PRO B 1 13 ? -6.059 -30.734 -12.258 1 94.5 13 PRO B N 1
ATOM 3641 C CA . PRO B 1 13 ? -5.977 -29.859 -13.43 1 94.5 13 PRO B CA 1
ATOM 3642 C C . PRO B 1 13 ? -4.543 -29.656 -13.922 1 94.5 13 PRO B C 1
ATOM 3644 O O . PRO B 1 13 ? -4.289 -29.734 -15.133 1 94.5 13 PRO B O 1
ATOM 3647 N N . VAL B 1 14 ? -3.609 -29.484 -13.039 1 97.5 14 VAL B N 1
ATOM 3648 C CA . VAL B 1 14 ? -2.223 -29.219 -13.406 1 97.5 14 VAL B CA 1
ATOM 3649 C C . VAL B 1 14 ? -1.603 -30.469 -14.016 1 97.5 14 VAL B C 1
ATOM 3651 O O . VAL B 1 14 ? -0.918 -30.391 -15.039 1 97.5 14 VAL B O 1
ATOM 3654 N N . GLY B 1 15 ? -1.832 -31.656 -13.406 1 98.44 15 GLY B N 1
ATOM 3655 C CA . GLY B 1 15 ? -1.307 -32.906 -13.945 1 98.44 15 GLY B CA 1
ATOM 3656 C C . GLY B 1 15 ? -1.86 -33.25 -15.312 1 98.44 15 GLY B C 1
ATOM 3657 O O . GLY B 1 15 ? -1.111 -33.625 -16.219 1 98.44 15 GLY B O 1
ATOM 3658 N N . LEU B 1 16 ? -3.131 -33.094 -15.469 1 97.88 16 LEU B N 1
ATOM 3659 C CA . LEU B 1 16 ? -3.781 -33.375 -16.75 1 97.88 16 LEU B CA 1
ATOM 3660 C C . LEU B 1 16 ? -3.316 -32.406 -17.828 1 97.88 16 LEU B C 1
ATOM 3662 O O . LEU B 1 16 ? -3.1 -32.812 -18.969 1 97.88 16 LEU B O 1
ATOM 3666 N N . THR B 1 17 ? -3.174 -31.141 -17.453 1 97.94 17 THR B N 1
ATOM 3667 C CA . THR B 1 17 ? -2.658 -30.156 -18.391 1 97.94 17 THR B CA 1
ATOM 3668 C C . THR B 1 17 ? -1.22 -30.484 -18.781 1 97.94 17 THR B C 1
ATOM 3670 O O . THR B 1 17 ? -0.839 -30.328 -19.953 1 97.94 17 THR B O 1
ATOM 3673 N N . THR B 1 18 ? -0.445 -30.906 -17.797 1 98.56 18 THR B N 1
ATOM 3674 C CA . THR B 1 18 ? 0.925 -31.312 -18.094 1 98.56 18 THR B CA 1
ATOM 3675 C C . THR B 1 18 ? 0.947 -32.438 -19.141 1 98.56 18 THR B C 1
ATOM 3677 O O . THR B 1 18 ? 1.7 -32.375 -20.109 1 98.56 18 THR B O 1
ATOM 3680 N N . ALA B 1 19 ? 0.094 -33.406 -18.969 1 98.56 19 ALA B N 1
ATOM 3681 C CA . ALA B 1 19 ? 0.018 -34.562 -19.891 1 98.56 19 ALA B CA 1
ATOM 3682 C C . ALA B 1 19 ? -0.344 -34.094 -21.297 1 98.56 19 ALA B C 1
ATOM 3684 O O . ALA B 1 19 ? 0.323 -34.469 -22.266 1 98.56 19 ALA B O 1
ATOM 3685 N N . LEU B 1 20 ? -1.33 -33.281 -21.391 1 97.69 20 LEU B N 1
ATOM 3686 C CA . LEU B 1 20 ? -1.812 -32.812 -22.688 1 97.69 20 LEU B CA 1
ATOM 3687 C C . LEU B 1 20 ? -0.783 -31.922 -23.359 1 97.69 20 LEU B C 1
ATOM 3689 O O . LEU B 1 20 ? -0.6 -31.969 -24.578 1 97.69 20 LEU B O 1
ATOM 3693 N N . ALA B 1 21 ? -0.179 -31.062 -22.562 1 95.88 21 ALA B N 1
ATOM 3694 C CA . ALA B 1 21 ? 0.836 -30.156 -23.094 1 95.88 21 ALA B CA 1
ATOM 3695 C C . ALA B 1 21 ? 2.037 -30.938 -23.625 1 95.88 21 ALA B C 1
ATOM 3697 O O . ALA B 1 21 ? 2.625 -30.578 -24.641 1 95.88 21 ALA B O 1
ATOM 3698 N N . LEU B 1 22 ? 2.441 -32 -22.906 1 96.38 22 LEU B N 1
ATOM 3699 C CA . LEU B 1 22 ? 3.504 -32.875 -23.391 1 96.38 22 LEU B CA 1
ATOM 3700 C C . LEU B 1 22 ? 3.139 -33.469 -24.734 1 96.38 22 LEU B C 1
ATOM 3702 O O . LEU B 1 22 ? 3.947 -33.469 -25.672 1 96.38 22 LEU B O 1
ATOM 3706 N N . HIS B 1 23 ? 1.948 -33.969 -24.781 1 96.06 23 HIS B N 1
ATOM 3707 C CA . HIS B 1 23 ? 1.482 -34.562 -26.016 1 96.06 23 HIS B CA 1
ATOM 3708 C C . HIS B 1 23 ? 1.469 -33.531 -27.156 1 96.06 23 HIS B C 1
ATOM 3710 O O . HIS B 1 23 ? 1.916 -33.844 -28.266 1 96.06 23 HIS B O 1
ATOM 3716 N N . GLN B 1 24 ? 0.949 -32.375 -26.844 1 91.25 24 GLN B N 1
ATOM 3717 C CA . GLN B 1 24 ? 0.9 -31.312 -27.828 1 91.25 24 GLN B CA 1
ATOM 3718 C C . GLN B 1 24 ? 2.299 -30.938 -28.312 1 91.25 24 GLN B C 1
ATOM 3720 O O . GLN B 1 24 ? 2.486 -30.594 -29.484 1 91.25 24 GLN B O 1
ATOM 3725 N N . ALA B 1 25 ? 3.234 -31.109 -27.422 1 88.5 25 ALA B N 1
ATOM 3726 C CA . ALA B 1 25 ? 4.613 -30.75 -27.75 1 88.5 25 ALA B CA 1
ATOM 3727 C C . ALA B 1 25 ? 5.32 -31.875 -28.484 1 88.5 25 ALA B C 1
ATOM 3729 O O . ALA B 1 25 ? 6.484 -31.734 -28.875 1 88.5 25 ALA B O 1
ATOM 3730 N N . GLY B 1 26 ? 4.668 -33 -28.625 1 90.25 26 GLY B N 1
ATOM 3731 C CA . GLY B 1 26 ? 5.219 -34 -29.516 1 90.25 26 GLY B CA 1
ATOM 3732 C C . GLY B 1 26 ? 5.512 -35.312 -28.828 1 90.25 26 GLY B C 1
ATOM 3733 O O . GLY B 1 26 ? 5.934 -36.281 -29.453 1 90.25 26 GLY B O 1
ATOM 3734 N N . VAL B 1 27 ? 5.285 -35.5 -27.578 1 94.75 27 VAL B N 1
ATOM 3735 C CA . VAL B 1 27 ? 5.488 -36.75 -26.875 1 94.75 27 VAL B CA 1
ATOM 3736 C C . VAL B 1 27 ? 4.336 -37.688 -27.172 1 94.75 27 VAL B C 1
ATOM 3738 O O . VAL B 1 27 ? 3.168 -37.344 -27.016 1 94.75 27 VAL B O 1
ATOM 3741 N N . PRO B 1 28 ? 4.66 -38.844 -27.641 1 95.5 28 PRO B N 1
ATOM 3742 C CA . PRO B 1 28 ? 3.576 -39.781 -27.922 1 95.5 28 PRO B CA 1
ATOM 3743 C C . PRO B 1 28 ? 2.73 -40.094 -26.688 1 95.5 28 PRO B C 1
ATOM 3745 O O . PRO B 1 28 ? 3.262 -40.219 -25.578 1 95.5 28 PRO B O 1
ATOM 3748 N N . ALA B 1 29 ? 1.471 -40.219 -26.891 1 97.25 29 ALA B N 1
ATOM 3749 C CA . ALA B 1 29 ? 0.55 -40.469 -25.781 1 97.25 29 ALA B CA 1
ATOM 3750 C C . ALA B 1 29 ? 0.974 -41.719 -25.016 1 97.25 29 ALA B C 1
ATOM 3752 O O . ALA B 1 29 ? 0.902 -41.75 -23.781 1 97.25 29 ALA B O 1
ATOM 3753 N N . SER B 1 30 ? 1.487 -42.719 -25.734 1 96.25 30 SER B N 1
ATOM 3754 C CA . SER B 1 30 ? 1.866 -43.969 -25.125 1 96.25 30 SER B CA 1
ATOM 3755 C C . SER B 1 30 ? 3.094 -43.812 -24.234 1 96.25 30 SER B C 1
ATOM 3757 O O . SER B 1 30 ? 3.385 -44.688 -23.406 1 96.25 30 SER B O 1
ATOM 3759 N N . ALA B 1 31 ? 3.799 -42.719 -24.422 1 97.25 31 ALA B N 1
ATOM 3760 C CA . ALA B 1 31 ? 5.016 -42.5 -23.656 1 97.25 31 ALA B CA 1
ATOM 3761 C C . ALA B 1 31 ? 4.707 -41.75 -22.359 1 97.25 31 ALA B C 1
ATOM 3763 O O . ALA B 1 31 ? 5.598 -41.5 -21.547 1 97.25 31 ALA B O 1
ATOM 3764 N N . ILE B 1 32 ? 3.479 -41.406 -22.141 1 98.44 32 ILE B N 1
ATOM 3765 C CA . ILE B 1 32 ? 3.029 -40.656 -20.969 1 98.44 32 ILE B CA 1
ATOM 3766 C C . ILE B 1 32 ? 2.127 -41.562 -20.109 1 98.44 32 ILE B C 1
ATOM 3768 O O . ILE B 1 32 ? 1.286 -42.281 -20.641 1 98.44 32 ILE B O 1
ATOM 3772 N N . LEU B 1 33 ? 2.293 -41.5 -18.812 1 98.62 33 LEU B N 1
ATOM 3773 C CA . LEU B 1 33 ? 1.39 -42.156 -17.891 1 98.62 33 LEU B CA 1
ATOM 3774 C C . LEU B 1 33 ? 0.983 -41.219 -16.75 1 98.62 33 LEU B C 1
ATOM 3776 O O . LEU B 1 33 ? 1.838 -40.594 -16.125 1 98.62 33 LEU B O 1
ATOM 3780 N N . VAL B 1 34 ? -0.314 -41.094 -16.547 1 98.5 34 VAL B N 1
ATOM 3781 C CA . VAL B 1 34 ? -0.824 -40.312 -15.414 1 98.5 34 VAL B CA 1
ATOM 3782 C C . VAL B 1 34 ? -1.323 -41.281 -14.336 1 98.5 34 VAL B C 1
ATOM 3784 O O . VAL B 1 34 ? -2.205 -42.094 -14.586 1 98.5 34 VAL B O 1
ATOM 3787 N N . ALA B 1 35 ? -0.753 -41.156 -13.148 1 97.75 35 ALA B N 1
ATOM 3788 C CA . ALA B 1 35 ? -1.163 -42 -12.016 1 97.75 35 ALA B CA 1
ATOM 3789 C C . ALA B 1 35 ? -1.849 -41.156 -10.945 1 97.75 35 ALA B C 1
ATOM 3791 O O . ALA B 1 35 ? -1.462 -40 -10.703 1 97.75 35 ALA B O 1
ATOM 3792 N N . ASP B 1 36 ? -2.797 -41.688 -10.312 1 96.56 36 ASP B N 1
ATOM 3793 C CA . ASP B 1 36 ? -3.52 -41 -9.258 1 96.56 36 ASP B CA 1
ATOM 3794 C C . ASP B 1 36 ? -4.035 -41.969 -8.203 1 96.56 36 ASP B C 1
ATOM 3796 O O . ASP B 1 36 ? -4.312 -43.125 -8.508 1 96.56 36 ASP B O 1
ATOM 3800 N N . VAL B 1 37 ? -4.223 -41.438 -7.027 1 93.5 37 VAL B N 1
ATOM 3801 C CA . VAL B 1 37 ? -4.68 -42.281 -5.91 1 93.5 37 VAL B CA 1
ATOM 3802 C C . VAL B 1 37 ? -6.188 -42.5 -6.023 1 93.5 37 VAL B C 1
ATOM 3804 O O . VAL B 1 37 ? -6.715 -43.469 -5.48 1 93.5 37 VAL B O 1
ATOM 3807 N N . ARG B 1 38 ? -6.93 -41.688 -6.879 1 89.69 38 ARG B N 1
ATOM 3808 C CA . ARG B 1 38 ? -8.359 -41.938 -7.09 1 89.69 38 ARG B CA 1
ATOM 3809 C C . ARG B 1 38 ? -8.602 -43.25 -7.781 1 89.69 38 ARG B C 1
ATOM 3811 O O . ARG B 1 38 ? -7.883 -43.625 -8.711 1 89.69 38 ARG B O 1
ATOM 3818 N N . PRO B 1 39 ? -9.586 -43.875 -7.254 1 83.56 39 PRO B N 1
ATOM 3819 C CA . PRO B 1 39 ? -9.812 -45.219 -7.762 1 83.56 39 PRO B CA 1
ATOM 3820 C C . PRO B 1 39 ? -10.266 -45.25 -9.219 1 83.56 39 PRO B C 1
ATOM 3822 O O . PRO B 1 39 ? -10.102 -46.25 -9.906 1 83.56 39 PRO B O 1
ATOM 3825 N N . SER B 1 40 ? -10.93 -44.219 -9.57 1 83.12 40 SER B N 1
ATOM 3826 C CA . SER B 1 40 ? -11.406 -44.156 -10.945 1 83.12 40 SER B CA 1
ATOM 3827 C C . SER B 1 40 ? -11.484 -42.719 -11.43 1 83.12 40 SER B C 1
ATOM 3829 O O . SER B 1 40 ? -11.156 -41.781 -10.688 1 83.12 40 SER B O 1
ATOM 3831 N N . ARG B 1 41 ? -11.891 -42.656 -12.602 1 80.62 41 ARG B N 1
ATOM 3832 C CA . ARG B 1 41 ? -12.062 -41.344 -13.219 1 80.62 41 ARG B CA 1
ATOM 3833 C C . ARG B 1 41 ? -13.32 -40.656 -12.695 1 80.62 41 ARG B C 1
ATOM 3835 O O . ARG B 1 41 ? -13.633 -39.531 -13.102 1 80.62 41 ARG B O 1
ATOM 3842 N N . ASP B 1 42 ? -14.008 -41.281 -11.836 1 76.94 42 ASP B N 1
ATOM 3843 C CA . ASP B 1 42 ? -15.281 -40.75 -11.328 1 76.94 42 ASP B CA 1
ATOM 3844 C C . ASP B 1 42 ? -15.07 -39.5 -10.523 1 76.94 42 ASP B C 1
ATOM 3846 O O . ASP B 1 42 ? -14.281 -39.469 -9.578 1 76.94 42 ASP B O 1
ATOM 3850 N N . LEU B 1 43 ? -15.742 -38.438 -11.008 1 71.44 43 LEU B N 1
ATOM 3851 C CA . LEU B 1 43 ? -15.594 -37.125 -10.414 1 71.44 43 LEU B CA 1
ATOM 3852 C C . LEU B 1 43 ? -16.75 -36.812 -9.461 1 71.44 43 LEU B C 1
ATOM 3854 O O . LEU B 1 43 ? -16.922 -35.656 -9.047 1 71.44 43 LEU B O 1
ATOM 3858 N N . THR B 1 44 ? -17.594 -37.688 -9.289 1 60.91 44 THR B N 1
ATOM 3859 C CA . THR B 1 44 ? -18.844 -37.5 -8.539 1 60.91 44 THR B CA 1
ATOM 3860 C C . THR B 1 44 ? -18.562 -36.906 -7.168 1 60.91 44 THR B C 1
ATOM 3862 O O . THR B 1 44 ? -19.375 -36.156 -6.629 1 60.91 44 THR B O 1
ATOM 3865 N N . HIS B 1 45 ? -17.531 -37.344 -6.582 1 51.5 45 HIS B N 1
ATOM 3866 C CA . HIS B 1 45 ? -17.297 -36.875 -5.215 1 51.5 45 HIS B CA 1
ATOM 3867 C C . HIS B 1 45 ? -16.656 -35.5 -5.191 1 51.5 45 HIS B C 1
ATOM 3869 O O . HIS B 1 45 ? -16.391 -34.938 -4.121 1 51.5 45 HIS B O 1
ATOM 3875 N N . ASN B 1 46 ? -16.438 -35.031 -6.402 1 54.44 46 ASN B N 1
ATOM 3876 C CA . ASN B 1 46 ? -15.688 -33.781 -6.414 1 54.44 46 ASN B CA 1
ATOM 3877 C C . ASN B 1 46 ? -16.594 -32.562 -6.18 1 54.44 46 ASN B C 1
ATOM 3879 O O . ASN B 1 46 ? -17.688 -32.469 -6.75 1 54.44 46 ASN B O 1
ATOM 3883 N N . TRP B 1 47 ? -16.484 -32.031 -5.062 1 55.19 47 TRP B N 1
ATOM 3884 C CA . TRP B 1 47 ? -17.172 -30.797 -4.648 1 55.19 47 TRP B CA 1
ATOM 3885 C C . TRP B 1 47 ? -17.047 -29.719 -5.711 1 55.19 47 TRP B C 1
ATOM 3887 O O . TRP B 1 47 ? -16.094 -29.719 -6.5 1 55.19 47 TRP B O 1
ATOM 3897 N N . SER B 1 48 ? -18.109 -28.953 -6.023 1 62.06 48 SER B N 1
ATOM 3898 C CA . SER B 1 48 ? -18.484 -27.938 -7.008 1 62.06 48 SER B CA 1
ATOM 3899 C C . SER B 1 48 ? -17.703 -26.656 -6.809 1 62.06 48 SER B C 1
ATOM 3901 O O . SER B 1 48 ? -18.188 -25.562 -7.113 1 62.06 48 SER B O 1
ATOM 3903 N N . LYS B 1 49 ? -16.453 -26.828 -6.352 1 72.19 49 LYS B N 1
ATOM 3904 C CA . LYS B 1 49 ? -15.68 -25.609 -6.234 1 72.19 49 LYS B CA 1
ATOM 3905 C C . LYS B 1 49 ? -15.453 -24.969 -7.602 1 72.19 49 LYS B C 1
ATOM 3907 O O . LYS B 1 49 ? -15.062 -25.641 -8.555 1 72.19 49 LYS B O 1
ATOM 3912 N N . GLY B 1 50 ? -15.906 -23.797 -7.73 1 74.31 50 GLY B N 1
ATOM 3913 C CA . GLY B 1 50 ? -15.578 -23.016 -8.914 1 74.31 50 GLY B CA 1
ATOM 3914 C C . GLY B 1 50 ? -14.125 -22.594 -8.969 1 74.31 50 GLY B C 1
ATOM 3915 O O . GLY B 1 50 ? -13.57 -22.141 -7.969 1 74.31 50 GLY B O 1
ATOM 3916 N N . LEU B 1 51 ? -13.516 -22.938 -10.078 1 79.38 51 LEU B N 1
ATOM 3917 C CA . LEU B 1 51 ? -12.148 -22.5 -10.312 1 79.38 51 LEU B CA 1
ATOM 3918 C C . LEU B 1 51 ? -12.109 -21.328 -11.281 1 79.38 51 LEU B C 1
ATOM 3920 O O . LEU B 1 51 ? -12.797 -21.328 -12.305 1 79.38 51 LEU B O 1
ATOM 3924 N N . THR B 1 52 ? -11.406 -20.328 -10.898 1 88.06 52 THR B N 1
ATOM 3925 C CA . THR B 1 52 ? -11.234 -19.188 -11.789 1 88.06 52 THR B CA 1
ATOM 3926 C C . THR B 1 52 ? -10.062 -19.422 -12.742 1 88.06 52 THR B C 1
ATOM 3928 O O . THR B 1 52 ? -8.969 -19.797 -12.305 1 88.06 52 THR B O 1
ATOM 3931 N N . PHE B 1 53 ? -10.336 -19.234 -14.016 1 92.62 53 PHE B N 1
ATOM 3932 C CA . PHE B 1 53 ? -9.305 -19.328 -15.047 1 92.62 53 PHE B CA 1
ATOM 3933 C C . PHE B 1 53 ? -8.969 -17.953 -15.609 1 92.62 53 PHE B C 1
ATOM 3935 O O . PHE B 1 53 ? -9.859 -17.219 -16.047 1 92.62 53 PHE B O 1
ATOM 3942 N N . SER B 1 54 ? -7.746 -17.672 -15.562 1 94.5 54 SER B N 1
ATOM 3943 C CA . SER B 1 54 ? -7.258 -16.406 -16.094 1 94.5 54 SER B CA 1
ATOM 3944 C C . SER B 1 54 ? -7.098 -16.469 -17.609 1 94.5 54 SER B C 1
ATOM 3946 O O . SER B 1 54 ? -7.09 -17.547 -18.188 1 94.5 54 SER B O 1
ATOM 3948 N N . ALA B 1 55 ? -6.887 -15.344 -18.172 1 91.25 55 ALA B N 1
ATOM 3949 C CA . ALA B 1 55 ? -6.695 -15.227 -19.609 1 91.25 55 ALA B CA 1
ATOM 3950 C C . ALA B 1 55 ? -5.496 -16.047 -20.078 1 91.25 55 ALA B C 1
ATOM 3952 O O . ALA B 1 55 ? -5.527 -16.656 -21.156 1 91.25 55 ALA B O 1
ATOM 3953 N N . SER B 1 56 ? -4.473 -16.109 -19.312 1 90.88 56 SER B N 1
ATOM 3954 C CA . SER B 1 56 ? -3.291 -16.891 -19.672 1 90.88 56 SER B CA 1
ATOM 3955 C C . SER B 1 56 ? -3.596 -18.375 -19.688 1 90.88 56 SER B C 1
ATOM 3957 O O . SER B 1 56 ? -3.102 -19.109 -20.547 1 90.88 56 SER B O 1
ATOM 3959 N N . SER B 1 57 ? -4.375 -18.828 -18.734 1 93.38 57 SER B N 1
ATOM 3960 C CA . SER B 1 57 ? -4.781 -20.219 -18.688 1 93.38 57 SER B CA 1
ATOM 3961 C C . SER B 1 57 ? -5.676 -20.578 -19.875 1 93.38 57 SER B C 1
ATOM 3963 O O . SER B 1 57 ? -5.566 -21.656 -20.453 1 93.38 57 SER B O 1
ATOM 3965 N N . LEU B 1 58 ? -6.516 -19.656 -20.219 1 90.69 58 LEU B N 1
ATOM 3966 C CA . LEU B 1 58 ? -7.375 -19.875 -21.375 1 90.69 58 LEU B CA 1
ATOM 3967 C C . LEU B 1 58 ? -6.547 -19.969 -22.656 1 90.69 58 LEU B C 1
ATOM 3969 O O . LEU B 1 58 ? -6.898 -20.719 -23.562 1 90.69 58 LEU B O 1
ATOM 3973 N N . GLU B 1 59 ? -5.496 -19.25 -22.719 1 87.31 59 GLU B N 1
ATOM 3974 C CA . GLU B 1 59 ? -4.594 -19.359 -23.859 1 87.31 59 GLU B CA 1
ATOM 3975 C C . GLU B 1 59 ? -3.949 -20.734 -23.922 1 87.31 59 GLU B C 1
ATOM 3977 O O . GLU B 1 59 ? -3.756 -21.297 -25 1 87.31 59 GLU B O 1
ATOM 3982 N N . ILE B 1 60 ? -3.592 -21.25 -22.781 1 89.88 60 ILE B N 1
ATOM 3983 C CA . ILE B 1 60 ? -3.057 -22.609 -22.719 1 89.88 60 ILE B CA 1
ATOM 3984 C C . ILE B 1 60 ? -4.105 -23.594 -23.234 1 89.88 60 ILE B C 1
ATOM 3986 O O . ILE B 1 60 ? -3.803 -24.453 -24.062 1 89.88 60 ILE B O 1
ATOM 3990 N N . PHE B 1 61 ? -5.32 -23.438 -22.797 1 92 61 PHE B N 1
ATOM 3991 C CA . PHE B 1 61 ? -6.391 -24.328 -23.234 1 92 61 PHE B CA 1
ATOM 3992 C C . PHE B 1 61 ? -6.641 -24.188 -24.719 1 92 61 PHE B C 1
ATOM 3994 O O . PHE B 1 61 ? -6.977 -25.172 -25.391 1 92 61 PHE B O 1
ATOM 4001 N N . ARG B 1 62 ? -6.484 -22.984 -25.156 1 86.19 62 ARG B N 1
ATOM 4002 C CA . ARG B 1 62 ? -6.602 -22.766 -26.594 1 86.19 62 ARG B CA 1
ATOM 4003 C C . ARG B 1 62 ? -5.551 -23.562 -27.359 1 86.19 62 ARG B C 1
ATOM 4005 O O . ARG B 1 62 ? -5.867 -24.219 -28.359 1 86.19 62 ARG B O 1
ATOM 4012 N N . THR B 1 63 ? -4.359 -23.531 -26.891 1 83.62 63 THR B N 1
ATOM 4013 C CA . THR B 1 63 ? -3.264 -24.234 -27.531 1 83.62 63 THR B CA 1
ATOM 4014 C C . THR B 1 63 ? -3.475 -25.75 -27.469 1 83.62 63 THR B C 1
ATOM 4016 O O . THR B 1 63 ? -3.074 -26.484 -28.375 1 83.62 63 THR B O 1
ATOM 4019 N N . LEU B 1 64 ? -4.195 -26.172 -26.453 1 88.88 64 LEU B N 1
ATOM 4020 C CA . LEU B 1 64 ? -4.449 -27.609 -26.266 1 88.88 64 LEU B CA 1
ATOM 4021 C C . LEU B 1 64 ? -5.699 -28.031 -27.031 1 88.88 64 LEU B C 1
ATOM 4023 O O . LEU B 1 64 ? -6.039 -29.219 -27.047 1 88.88 64 LEU B O 1
ATOM 4027 N N . GLY B 1 65 ? -6.441 -27.031 -27.578 1 84.12 65 GLY B N 1
ATOM 4028 C CA . GLY B 1 65 ? -7.609 -27.312 -28.406 1 84.12 65 GLY B CA 1
ATOM 4029 C C . GLY B 1 65 ? -8.859 -27.594 -27.594 1 84.12 65 GLY B C 1
ATOM 4030 O O . GLY B 1 65 ? -9.781 -28.266 -28.078 1 84.12 65 GLY B O 1
ATOM 4031 N N . ILE B 1 66 ? -8.867 -27.156 -26.391 1 90.44 66 ILE B N 1
ATOM 4032 C CA . ILE B 1 66 ? -10.008 -27.516 -25.562 1 90.44 66 ILE B CA 1
ATOM 4033 C C . ILE B 1 66 ? -10.703 -26.25 -25.047 1 90.44 66 ILE B C 1
ATOM 4035 O O . ILE B 1 66 ? -11.688 -26.328 -24.312 1 90.44 66 ILE B O 1
ATOM 4039 N N . ALA B 1 67 ? -10.273 -25.094 -25.422 1 88.31 67 ALA B N 1
ATOM 4040 C CA . ALA B 1 67 ? -10.828 -23.844 -24.891 1 88.31 67 ALA B CA 1
ATOM 4041 C C . ALA B 1 67 ? -12.328 -23.75 -25.172 1 88.31 67 ALA B C 1
ATOM 4043 O O . ALA B 1 67 ? -13.102 -23.344 -24.297 1 88.31 67 ALA B O 1
ATOM 4044 N N . THR B 1 68 ? -12.758 -24.125 -26.297 1 87.5 68 THR B N 1
ATOM 4045 C CA . THR B 1 68 ? -14.148 -23.984 -26.703 1 87.5 68 THR B CA 1
ATOM 4046 C C . THR B 1 68 ? -15.055 -24.875 -25.844 1 87.5 68 THR B C 1
ATOM 4048 O O . THR B 1 68 ? -16.219 -24.547 -25.625 1 87.5 68 THR B O 1
ATOM 4051 N N . ARG B 1 69 ? -14.492 -26 -25.406 1 89.38 69 ARG B N 1
ATOM 4052 C CA . ARG B 1 69 ? -15.25 -26.906 -24.562 1 89.38 69 ARG B CA 1
ATOM 4053 C C . ARG B 1 69 ? -15.586 -26.25 -23.234 1 89.38 69 ARG B C 1
ATOM 4055 O O . ARG B 1 69 ? -16.578 -26.609 -22.578 1 89.38 69 ARG B O 1
ATOM 4062 N N . PHE B 1 70 ? -14.773 -25.328 -22.859 1 85.88 70 PHE B N 1
ATOM 4063 C CA . PHE B 1 70 ? -14.984 -24.609 -21.609 1 85.88 70 PHE B CA 1
ATOM 4064 C C . PHE B 1 70 ? -15.852 -23.375 -21.828 1 85.88 70 PHE B C 1
ATOM 4066 O O . PHE B 1 70 ? -16.734 -23.078 -21.031 1 85.88 70 PHE B O 1
ATOM 4073 N N . LEU B 1 71 ? -15.703 -22.688 -22.891 1 85.12 71 LEU B N 1
ATOM 4074 C CA . LEU B 1 71 ? -16.219 -21.344 -23.094 1 85.12 71 LEU B CA 1
ATOM 4075 C C . LEU B 1 71 ? -17.672 -21.375 -23.547 1 85.12 71 LEU B C 1
ATOM 4077 O O . LEU B 1 71 ? -18.375 -20.359 -23.469 1 85.12 71 LEU B O 1
ATOM 4081 N N . GLU B 1 72 ? -18.156 -22.516 -24 1 77.56 72 GLU B N 1
ATOM 4082 C CA . GLU B 1 72 ? -19.531 -22.609 -24.484 1 77.56 72 GLU B CA 1
ATOM 4083 C C . GLU B 1 72 ? -20.531 -22.188 -23.406 1 77.56 72 GLU B C 1
ATOM 4085 O O . GLU B 1 72 ? -21.516 -21.531 -23.688 1 77.56 72 GLU B O 1
ATOM 4090 N N . ASP B 1 73 ? -20.25 -22.453 -22.203 1 70.06 73 ASP B N 1
ATOM 4091 C CA . ASP B 1 73 ? -21.188 -22.141 -21.125 1 70.06 73 ASP B CA 1
ATOM 4092 C C . ASP B 1 73 ? -20.547 -21.219 -20.078 1 70.06 73 ASP B C 1
ATOM 4094 O O . ASP B 1 73 ? -21.078 -21.062 -18.984 1 70.06 73 ASP B O 1
ATOM 4098 N N . ALA B 1 74 ? -19.5 -20.609 -20.547 1 76.44 74 ALA B N 1
ATOM 4099 C CA . ALA B 1 74 ? -18.75 -19.859 -19.531 1 76.44 74 ALA B CA 1
ATOM 4100 C C . ALA B 1 74 ? -19.219 -18.406 -19.484 1 76.44 74 ALA B C 1
ATOM 4102 O O . ALA B 1 74 ? -19.672 -17.859 -20.484 1 76.44 74 ALA B O 1
ATOM 4103 N N . THR B 1 75 ? -19.266 -17.875 -18.297 1 77.56 75 THR B N 1
ATOM 4104 C CA . THR B 1 75 ? -19.5 -16.438 -18.109 1 77.56 75 THR B CA 1
ATOM 4105 C C . THR B 1 75 ? -18.172 -15.68 -18.062 1 77.56 75 THR B C 1
ATOM 4107 O O . THR B 1 75 ? -17.359 -15.914 -17.172 1 77.56 75 THR B O 1
ATOM 4110 N N . ALA B 1 76 ? -18 -14.812 -19.078 1 85.25 76 ALA B N 1
ATOM 4111 C CA . ALA B 1 76 ? -16.812 -13.961 -19.109 1 85.25 76 ALA B CA 1
ATOM 4112 C C . ALA B 1 76 ? -16.859 -12.898 -18.016 1 85.25 76 ALA B C 1
ATOM 4114 O O . ALA B 1 76 ? -17.891 -12.234 -17.844 1 85.25 76 ALA B O 1
ATOM 4115 N N . VAL B 1 77 ? -15.852 -12.789 -17.312 1 86.94 77 VAL B N 1
ATOM 4116 C CA . VAL B 1 77 ? -15.719 -11.742 -16.297 1 86.94 77 VAL B CA 1
ATOM 4117 C C . VAL B 1 77 ? -14.664 -10.734 -16.719 1 86.94 77 VAL B C 1
ATOM 4119 O O . VAL B 1 77 ? -13.461 -11 -16.625 1 86.94 77 VAL B O 1
ATOM 4122 N N . PRO B 1 78 ? -15.047 -9.578 -17.156 1 90.5 78 PRO B N 1
ATOM 4123 C CA . PRO B 1 78 ? -14.125 -8.602 -17.734 1 90.5 78 PRO B CA 1
ATOM 4124 C C . PRO B 1 78 ? -13.375 -7.793 -16.688 1 90.5 78 PRO B C 1
ATOM 4126 O O . PRO B 1 78 ? -12.82 -6.73 -17 1 90.5 78 PRO B O 1
ATOM 4129 N N . ASN B 1 79 ? -13.414 -8.258 -15.438 1 92.69 79 ASN B N 1
ATOM 4130 C CA . ASN B 1 79 ? -12.703 -7.586 -14.352 1 92.69 79 ASN B CA 1
ATOM 4131 C C . ASN B 1 79 ? -12.086 -8.586 -13.383 1 92.69 79 ASN B C 1
ATOM 4133 O O . ASN B 1 79 ? -12.477 -9.758 -13.367 1 92.69 79 ASN B O 1
ATOM 4137 N N . ALA B 1 80 ? -11.188 -8.125 -12.703 1 94.19 80 ALA B N 1
ATOM 4138 C CA . ALA B 1 80 ? -10.609 -8.875 -11.586 1 94.19 80 ALA B CA 1
ATOM 4139 C C . ALA B 1 80 ? -10.5 -8 -10.344 1 94.19 80 ALA B C 1
ATOM 4141 O O . ALA B 1 80 ? -10.227 -6.805 -10.438 1 94.19 80 ALA B O 1
ATOM 4142 N N . HIS B 1 81 ? -10.844 -8.555 -9.227 1 93.75 81 HIS B N 1
ATOM 4143 C CA . HIS B 1 81 ? -10.594 -7.812 -8 1 93.75 81 HIS B CA 1
ATOM 4144 C C . HIS B 1 81 ? -9.141 -7.938 -7.562 1 93.75 81 HIS B C 1
ATOM 4146 O O . HIS B 1 81 ? -8.43 -8.852 -7.996 1 93.75 81 HIS B O 1
ATOM 4152 N N . PHE B 1 82 ? -8.672 -7.098 -6.777 1 96.31 82 PHE B N 1
ATOM 4153 C CA . PHE B 1 82 ? -7.363 -7.121 -6.133 1 96.31 82 PHE B CA 1
ATOM 4154 C C . PHE B 1 82 ? -7.496 -6.891 -4.633 1 96.31 82 PHE B C 1
ATOM 4156 O O . PHE B 1 82 ? -7.664 -5.758 -4.184 1 96.31 82 PHE B O 1
ATOM 4163 N N . GLY B 1 83 ? -7.441 -7.977 -3.822 1 94.5 83 GLY B N 1
ATOM 4164 C CA . GLY B 1 83 ? -7.578 -7.859 -2.379 1 94.5 83 GLY B CA 1
ATOM 4165 C C . GLY B 1 83 ? -8.953 -7.398 -1.946 1 94.5 83 GLY B C 1
ATOM 4166 O O . GLY B 1 83 ? -9.086 -6.66 -0.969 1 94.5 83 GLY B O 1
ATOM 4167 N N . ALA B 1 84 ? -9.922 -7.641 -2.809 1 93.44 84 ALA B N 1
ATOM 4168 C CA . ALA B 1 84 ? -11.305 -7.258 -2.537 1 93.44 84 ALA B CA 1
ATOM 4169 C C . ALA B 1 84 ? -11.461 -5.742 -2.533 1 93.44 84 ALA B C 1
ATOM 4171 O O . ALA B 1 84 ? -12.258 -5.195 -1.767 1 93.44 84 ALA B O 1
ATOM 4172 N N . LEU B 1 85 ? -10.695 -5.082 -3.262 1 94.44 85 LEU B N 1
ATOM 4173 C CA . LEU B 1 85 ? -10.898 -3.646 -3.439 1 94.44 85 LEU B CA 1
ATOM 4174 C C . LEU B 1 85 ? -12.164 -3.371 -4.242 1 94.44 85 LEU B C 1
ATOM 4176 O O . LEU B 1 85 ? -12.555 -4.18 -5.086 1 94.44 85 LEU B O 1
ATOM 4180 N N . ARG B 1 86 ? -12.727 -2.203 -3.984 1 91 86 ARG B N 1
ATOM 4181 C CA . ARG B 1 86 ? -13.859 -1.771 -4.793 1 91 86 ARG B CA 1
ATOM 4182 C C . ARG B 1 86 ? -13.422 -1.442 -6.219 1 91 86 ARG B C 1
ATOM 4184 O O . ARG B 1 86 ? -14.156 -1.716 -7.176 1 91 86 ARG B O 1
ATOM 4191 N N . ARG B 1 87 ? -12.273 -0.823 -6.297 1 94.44 87 ARG B N 1
ATOM 4192 C CA . ARG B 1 87 ? -11.727 -0.568 -7.625 1 94.44 87 ARG B CA 1
ATOM 4193 C C . ARG B 1 87 ? -11.188 -1.852 -8.25 1 94.44 87 ARG B C 1
ATOM 4195 O O . ARG B 1 87 ? -10.25 -2.457 -7.73 1 94.44 87 ARG B O 1
ATOM 4202 N N . LEU B 1 88 ? -11.766 -2.209 -9.344 1 95.62 88 LEU B N 1
ATOM 4203 C CA . LEU B 1 88 ? -11.406 -3.457 -10.008 1 95.62 88 LEU B CA 1
ATOM 4204 C C . LEU B 1 88 ? -10.336 -3.219 -11.078 1 95.62 88 LEU B C 1
ATOM 4206 O O . LEU B 1 88 ? -10.094 -2.076 -11.477 1 95.62 88 LEU B O 1
ATOM 4210 N N . LEU B 1 89 ? -9.641 -4.27 -11.438 1 96.25 89 LEU B N 1
ATOM 4211 C CA . LEU B 1 89 ? -8.758 -4.277 -12.602 1 96.25 89 LEU B CA 1
ATOM 4212 C C . LEU B 1 89 ? -9.547 -4.551 -13.875 1 96.25 89 LEU B C 1
ATOM 4214 O O . LEU B 1 89 ? -10.359 -5.473 -13.922 1 96.25 89 LEU B O 1
ATOM 4218 N N . ASP B 1 90 ? -9.312 -3.789 -14.852 1 94.44 90 ASP B N 1
ATOM 4219 C CA . ASP B 1 90 ? -10.062 -3.893 -16.094 1 94.44 90 ASP B CA 1
ATOM 4220 C C . ASP B 1 90 ? -9.391 -4.859 -17.062 1 94.44 90 ASP B C 1
ATOM 4222 O O . ASP B 1 90 ? -8.211 -4.711 -17.375 1 94.44 90 ASP B O 1
ATOM 4226 N N . LEU B 1 91 ? -10.188 -5.824 -17.547 1 94.44 91 LEU B N 1
ATOM 4227 C CA . LEU B 1 91 ? -9.695 -6.789 -18.516 1 94.44 91 LEU B CA 1
ATOM 4228 C C . LEU B 1 91 ? -10.375 -6.582 -19.875 1 94.44 91 LEU B C 1
ATOM 4230 O O . LEU B 1 91 ? -11.609 -6.57 -19.953 1 94.44 91 LEU B O 1
ATOM 4234 N N . ASN B 1 92 ? -9.625 -6.355 -20.906 1 92.56 92 ASN B N 1
ATOM 4235 C CA . ASN B 1 92 ? -10.109 -6.262 -22.266 1 92.56 92 ASN B CA 1
ATOM 4236 C C . ASN B 1 92 ? -9 -6.523 -23.281 1 92.56 92 ASN B C 1
ATOM 4238 O O . ASN B 1 92 ? -7.852 -6.754 -22.906 1 92.56 92 ASN B O 1
ATOM 4242 N N . TYR B 1 93 ? -9.383 -6.516 -24.484 1 89.31 93 TYR B N 1
ATOM 4243 C CA . TYR B 1 93 ? -8.445 -6.848 -25.547 1 89.31 93 TYR B CA 1
ATOM 4244 C C . TYR B 1 93 ? -7.285 -5.859 -25.594 1 89.31 93 TYR B C 1
ATOM 4246 O O . TYR B 1 93 ? -6.137 -6.242 -25.812 1 89.31 93 TYR B O 1
ATOM 4254 N N . ASP B 1 94 ? -7.598 -4.637 -25.328 1 86.75 94 ASP B N 1
ATOM 4255 C CA . ASP B 1 94 ? -6.555 -3.615 -25.375 1 86.75 94 ASP B CA 1
ATOM 4256 C C . ASP B 1 94 ? -5.52 -3.84 -24.266 1 86.75 94 ASP B C 1
ATOM 4258 O O . ASP B 1 94 ? -4.336 -3.549 -24.453 1 86.75 94 ASP B O 1
ATOM 4262 N N . VAL B 1 95 ? -5.969 -4.344 -23.188 1 90.44 95 VAL B N 1
ATOM 4263 C CA . VAL B 1 95 ? -5.117 -4.52 -22.016 1 90.44 95 VAL B CA 1
ATOM 4264 C C . VAL B 1 95 ? -4.328 -5.824 -22.141 1 90.44 95 VAL B C 1
ATOM 4266 O O . VAL B 1 95 ? -3.107 -5.836 -21.969 1 90.44 95 VAL B O 1
ATOM 4269 N N . LEU B 1 96 ? -4.992 -6.883 -22.531 1 90.12 96 LEU B N 1
ATOM 4270 C CA . LEU B 1 96 ? -4.383 -8.203 -22.422 1 90.12 96 LEU B CA 1
ATOM 4271 C C . LEU B 1 96 ? -3.854 -8.672 -23.766 1 90.12 96 LEU B C 1
ATOM 4273 O O . LEU B 1 96 ? -2.965 -9.523 -23.828 1 90.12 96 LEU B O 1
ATOM 4277 N N . GLY B 1 97 ? -4.477 -8.234 -24.906 1 84.81 97 GLY B N 1
ATOM 4278 C CA . GLY B 1 97 ? -3.996 -8.547 -26.25 1 84.81 97 GLY B CA 1
ATOM 4279 C C . GLY B 1 97 ? -4.148 -10.008 -26.609 1 84.81 97 GLY B C 1
ATOM 4280 O O . GLY B 1 97 ? -3.285 -10.586 -27.281 1 84.81 97 GLY B O 1
ATOM 4281 N N . THR B 1 98 ? -5.148 -10.688 -26.062 1 85.5 98 THR B N 1
ATOM 4282 C CA . THR B 1 98 ? -5.41 -12.094 -26.359 1 85.5 98 THR B CA 1
ATOM 4283 C C . THR B 1 98 ? -6.863 -12.297 -26.766 1 85.5 98 THR B C 1
ATOM 4285 O O . THR B 1 98 ? -7.703 -11.422 -26.562 1 85.5 98 THR B O 1
ATOM 4288 N N . LYS B 1 99 ? -7.137 -13.383 -27.406 1 83.75 99 LYS B N 1
ATOM 4289 C CA . LYS B 1 99 ? -8.469 -13.711 -27.891 1 83.75 99 LYS B CA 1
ATOM 4290 C C . LYS B 1 99 ? -9.484 -13.773 -26.75 1 83.75 99 LYS B C 1
ATOM 4292 O O . LYS B 1 99 ? -10.641 -13.391 -26.922 1 83.75 99 LYS B O 1
ATOM 4297 N N . TYR B 1 100 ? -9.031 -14.32 -25.703 1 88.5 100 TYR B N 1
ATOM 4298 C CA . TYR B 1 100 ? -9.883 -14.445 -24.531 1 88.5 100 TYR B CA 1
ATOM 4299 C C . TYR B 1 100 ? -9.43 -13.492 -23.422 1 88.5 100 TYR B C 1
ATOM 4301 O O . TYR B 1 100 ? -8.883 -13.93 -22.406 1 88.5 100 TYR B O 1
ATOM 4309 N N . PRO B 1 101 ? -9.742 -12.188 -23.609 1 90.56 101 PRO B N 1
ATOM 4310 C CA . PRO B 1 101 ? -9.211 -11.164 -22.703 1 90.56 101 PRO B CA 1
ATOM 4311 C C . PRO B 1 101 ? -10.07 -10.984 -21.453 1 90.56 101 PRO B C 1
ATOM 4313 O O . PRO B 1 101 ? -10.453 -9.859 -21.109 1 90.56 101 PRO B O 1
ATOM 4316 N N . PHE B 1 102 ? -10.398 -12.094 -20.75 1 90.94 102 PHE B N 1
ATOM 4317 C CA . PHE B 1 102 ? -11.25 -12.102 -19.562 1 90.94 102 PHE B CA 1
ATOM 4318 C C . PHE B 1 102 ? -10.93 -13.297 -18.672 1 90.94 102 PHE B C 1
ATOM 4320 O O . PHE B 1 102 ? -10.141 -14.164 -19.062 1 90.94 102 PHE B O 1
ATOM 4327 N N . ASN B 1 103 ? -11.414 -13.289 -17.5 1 90.31 103 ASN B N 1
ATOM 4328 C CA . ASN B 1 103 ? -11.43 -14.461 -16.625 1 90.31 103 ASN B CA 1
ATOM 4329 C C . ASN B 1 103 ? -12.742 -15.227 -16.734 1 90.31 103 ASN B C 1
ATOM 4331 O O . ASN B 1 103 ? -13.758 -14.672 -17.156 1 90.31 103 ASN B O 1
ATOM 4335 N N . CYS B 1 104 ? -12.656 -16.484 -16.516 1 89.06 104 CYS B N 1
ATOM 4336 C CA . CYS B 1 104 ? -13.852 -17.312 -16.453 1 89.06 104 CYS B CA 1
ATOM 4337 C C . CYS B 1 104 ? -13.773 -18.297 -15.289 1 89.06 104 CYS B C 1
ATOM 4339 O O . CYS B 1 104 ? -12.688 -18.609 -14.812 1 89.06 104 CYS B O 1
ATOM 4341 N N . THR B 1 105 ? -14.93 -18.641 -14.836 1 86.38 105 THR B N 1
ATOM 4342 C CA . THR B 1 105 ? -14.984 -19.625 -13.75 1 86.38 105 THR B CA 1
ATOM 4343 C C . THR B 1 105 ? -15.703 -20.891 -14.203 1 86.38 105 THR B C 1
ATOM 4345 O O . THR B 1 105 ? -16.75 -20.812 -14.844 1 86.38 105 THR B O 1
ATOM 4348 N N . PHE B 1 106 ? -15.078 -22.016 -13.922 1 83.38 106 PHE B N 1
ATOM 4349 C CA . PHE B 1 106 ? -15.672 -23.312 -14.188 1 83.38 106 PHE B CA 1
ATOM 4350 C C . PHE B 1 106 ? -15.664 -24.188 -12.938 1 83.38 106 PHE B C 1
ATOM 4352 O O . PHE B 1 106 ? -14.727 -24.125 -12.141 1 83.38 106 PHE B O 1
ATOM 4359 N N . PRO B 1 107 ? -16.75 -24.922 -12.828 1 79.94 107 PRO B N 1
ATOM 4360 C CA . PRO B 1 107 ? -16.641 -25.922 -11.758 1 79.94 107 PRO B CA 1
ATOM 4361 C C . PRO B 1 107 ? -15.453 -26.859 -11.938 1 79.94 107 PRO B C 1
ATOM 4363 O O . PRO B 1 107 ? -15.133 -27.25 -13.07 1 79.94 107 PRO B O 1
ATOM 4366 N N . GLN B 1 108 ? -14.844 -27.141 -10.875 1 80.5 108 GLN B N 1
ATOM 4367 C CA . GLN B 1 108 ? -13.688 -28.031 -10.93 1 80.5 108 GLN B CA 1
ATOM 4368 C C . GLN B 1 108 ? -14.047 -29.359 -11.594 1 80.5 108 GLN B C 1
ATOM 4370 O O . GLN B 1 108 ? -13.266 -29.891 -12.383 1 80.5 108 GLN B O 1
ATOM 4375 N N . VAL B 1 109 ? -15.203 -29.875 -11.344 1 81.75 109 VAL B N 1
ATOM 4376 C CA . VAL B 1 109 ? -15.648 -31.141 -11.906 1 81.75 109 VAL B CA 1
ATOM 4377 C C . VAL B 1 109 ? -15.688 -31.062 -13.43 1 81.75 109 VAL B C 1
ATOM 4379 O O . VAL B 1 109 ? -15.258 -31.984 -14.125 1 81.75 109 VAL B O 1
ATOM 4382 N N . LYS B 1 110 ? -16.172 -30.016 -13.875 1 83.5 110 LYS B N 1
ATOM 4383 C CA . LYS B 1 110 ? -16.203 -29.812 -15.32 1 83.5 110 LYS B CA 1
ATOM 4384 C C . LYS B 1 110 ? -14.797 -29.719 -15.898 1 83.5 110 LYS B C 1
ATOM 4386 O O . LYS B 1 110 ? -14.516 -30.266 -16.953 1 83.5 110 LYS B O 1
ATOM 4391 N N . THR B 1 111 ? -13.969 -29.016 -15.227 1 88.44 111 THR B N 1
ATOM 4392 C CA . THR B 1 111 ? -12.594 -28.828 -15.68 1 88.44 111 THR B CA 1
ATOM 4393 C C . THR B 1 111 ? -11.883 -30.172 -15.812 1 88.44 111 THR B C 1
ATOM 4395 O O . THR B 1 111 ? -11.305 -30.469 -16.859 1 88.44 111 THR B O 1
ATOM 4398 N N . GLU B 1 112 ? -11.953 -30.953 -14.82 1 90.12 112 GLU B N 1
ATOM 4399 C CA . GLU B 1 112 ? -11.289 -32.25 -14.828 1 90.12 112 GLU B CA 1
ATOM 4400 C C . GLU B 1 112 ? -11.914 -33.188 -15.859 1 90.12 112 GLU B C 1
ATOM 4402 O O . GLU B 1 112 ? -11.203 -33.938 -16.547 1 90.12 112 GLU B O 1
ATOM 4407 N N . ALA B 1 113 ? -13.203 -33.094 -15.969 1 90.44 113 ALA B N 1
ATOM 4408 C CA . ALA B 1 113 ? -13.898 -33.938 -16.938 1 90.44 113 ALA B CA 1
ATOM 4409 C C . ALA B 1 113 ? -13.422 -33.625 -18.359 1 90.44 113 ALA B C 1
ATOM 4411 O O . ALA B 1 113 ? -13.148 -34.531 -19.141 1 90.44 113 ALA B O 1
ATOM 4412 N N . VAL B 1 114 ? -13.336 -32.375 -18.656 1 92 114 VAL B N 1
ATOM 4413 C CA . VAL B 1 114 ? -12.914 -31.969 -19.984 1 92 114 VAL B CA 1
ATOM 4414 C C . VAL B 1 114 ? -11.477 -32.406 -20.234 1 92 114 VAL B C 1
ATOM 4416 O O . VAL B 1 114 ? -11.156 -32.938 -21.297 1 92 114 VAL B O 1
ATOM 4419 N N . LEU B 1 115 ? -10.664 -32.25 -19.25 1 95.25 115 LEU B N 1
ATOM 4420 C CA . LEU B 1 115 ? -9.25 -32.594 -19.406 1 95.25 115 LEU B CA 1
ATOM 4421 C C . LEU B 1 115 ? -9.055 -34.094 -19.5 1 95.25 115 LEU B C 1
ATOM 4423 O O . LEU B 1 115 ? -8.289 -34.562 -20.344 1 95.25 115 LEU B O 1
ATOM 4427 N N . ILE B 1 116 ? -9.766 -34.844 -18.672 1 95.94 116 ILE B N 1
ATOM 4428 C CA . ILE B 1 116 ? -9.664 -36.312 -18.703 1 95.94 116 ILE B CA 1
ATOM 4429 C C . ILE B 1 116 ? -10.141 -36.844 -20.062 1 95.94 116 ILE B C 1
ATOM 4431 O O . ILE B 1 116 ? -9.469 -37.656 -20.688 1 95.94 116 ILE B O 1
ATOM 4435 N N . LYS B 1 117 ? -11.242 -36.312 -20.469 1 95.44 117 LYS B N 1
ATOM 4436 C CA . LYS B 1 117 ? -11.797 -36.719 -21.75 1 95.44 117 LYS B CA 1
ATOM 4437 C C . LYS B 1 117 ? -10.805 -36.469 -22.875 1 95.44 117 LYS B C 1
ATOM 4439 O O . LYS B 1 117 ? -10.609 -37.312 -23.75 1 95.44 117 LYS B O 1
ATOM 4444 N N . ARG B 1 118 ? -10.219 -35.312 -22.859 1 96.25 118 ARG B N 1
ATOM 4445 C CA . ARG B 1 118 ? -9.258 -34.969 -23.891 1 96.25 118 ARG B CA 1
ATOM 4446 C C . ARG B 1 118 ? -8.055 -35.906 -23.844 1 96.25 118 ARG B C 1
ATOM 4448 O O . ARG B 1 118 ? -7.551 -36.344 -24.891 1 96.25 118 ARG B O 1
ATOM 4455 N N . CYS B 1 119 ? -7.57 -36.25 -22.672 1 97.38 119 CYS B N 1
ATOM 4456 C CA . CYS B 1 119 ? -6.469 -37.188 -22.516 1 97.38 119 CYS B CA 1
ATOM 4457 C C . CYS B 1 119 ? -6.828 -38.531 -23.094 1 97.38 119 CYS B C 1
ATOM 4459 O O . CYS B 1 119 ? -6.027 -39.156 -23.812 1 97.38 119 CYS B O 1
ATOM 4461 N N . GLU B 1 120 ? -8.023 -38.938 -22.844 1 96.69 120 GLU B N 1
ATOM 4462 C CA . GLU B 1 120 ? -8.492 -40.219 -23.359 1 96.69 120 GLU B CA 1
ATOM 4463 C C . GLU B 1 120 ? -8.594 -40.188 -24.875 1 96.69 120 GLU B C 1
ATOM 4465 O O . GLU B 1 120 ? -8.219 -41.156 -25.547 1 96.69 120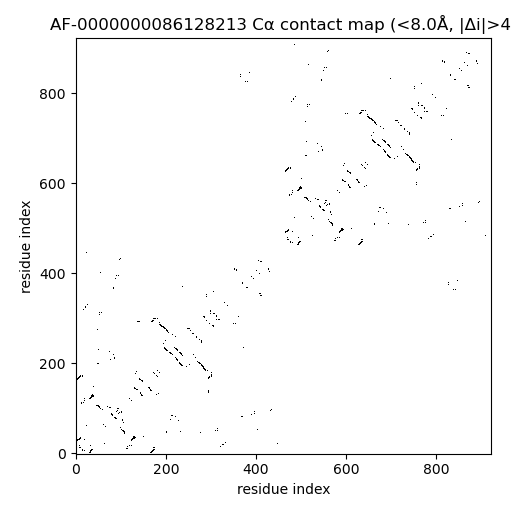 GLU B O 1
ATOM 4470 N N . GLU B 1 121 ? -9.102 -39.125 -25.391 1 96.69 121 GLU B N 1
ATOM 4471 C CA . GLU B 1 121 ? -9.266 -38.969 -26.828 1 96.69 121 GLU B CA 1
ATOM 4472 C C . GLU B 1 121 ? -7.922 -39.094 -27.547 1 96.69 121 GLU B C 1
ATOM 4474 O O . GLU B 1 121 ? -7.863 -39.625 -28.656 1 96.69 121 GLU B O 1
ATOM 4479 N N . VAL B 1 122 ? -6.871 -38.656 -26.938 1 96.25 122 VAL B N 1
ATOM 4480 C CA . VAL B 1 122 ? -5.582 -38.688 -27.609 1 96.25 122 VAL B CA 1
ATOM 4481 C C . VAL B 1 122 ? -4.805 -39.938 -27.234 1 96.25 122 VAL B C 1
ATOM 4483 O O . VAL B 1 122 ? -3.701 -40.156 -27.734 1 96.25 122 VAL B O 1
ATOM 4486 N N . GLY B 1 123 ? -5.305 -40.719 -26.266 1 97.38 123 GLY B N 1
ATOM 4487 C CA . GLY B 1 123 ? -4.77 -42.031 -26 1 97.38 123 GLY B CA 1
ATOM 4488 C C . GLY B 1 123 ? -3.801 -42.062 -24.828 1 97.38 123 GLY B C 1
ATOM 4489 O O . GLY B 1 123 ? -2.998 -42.969 -24.688 1 97.38 123 GLY B O 1
ATOM 4490 N N . ILE B 1 124 ? -3.789 -41.062 -23.953 1 97.94 124 ILE B N 1
ATOM 4491 C CA . ILE B 1 124 ? -2.916 -41.031 -22.797 1 97.94 124 ILE B CA 1
ATOM 4492 C C . ILE B 1 124 ? -3.449 -42 -21.734 1 97.94 124 ILE B C 1
ATOM 4494 O O . ILE B 1 124 ? -4.605 -41.906 -21.312 1 97.94 124 ILE B O 1
ATOM 4498 N N . PRO B 1 125 ? -2.652 -42.906 -21.344 1 97.44 125 PRO B N 1
ATOM 4499 C CA . PRO B 1 125 ? -3.127 -43.875 -20.359 1 97.44 125 PRO B CA 1
ATOM 4500 C C . PRO B 1 125 ? -3.137 -43.344 -18.938 1 97.44 125 PRO B C 1
ATOM 4502 O O . PRO B 1 125 ? -2.348 -42.438 -18.609 1 97.44 125 PRO B O 1
ATOM 4505 N N . PHE B 1 126 ? -4.012 -43.938 -18.109 1 97 126 PHE B N 1
ATOM 4506 C CA . PHE B 1 126 ? -4.137 -43.594 -16.688 1 97 126 PHE B CA 1
ATOM 4507 C C . PHE B 1 126 ? -3.896 -44.812 -15.82 1 97 126 PHE B C 1
ATOM 4509 O O . PHE B 1 126 ? -4.215 -45.938 -16.219 1 97 126 PHE B O 1
ATOM 4516 N N . ALA B 1 127 ? -3.254 -44.656 -14.719 1 96 127 ALA B N 1
ATOM 4517 C CA . ALA B 1 127 ? -3.193 -45.656 -13.641 1 96 127 ALA B CA 1
ATOM 4518 C C . ALA B 1 127 ? -3.939 -45.156 -12.398 1 96 127 ALA B C 1
ATOM 4520 O O . ALA B 1 127 ? -3.355 -44.5 -11.547 1 96 127 ALA B O 1
ATOM 4521 N N . TRP B 1 128 ? -5.199 -45.5 -12.32 1 94.62 128 TRP B N 1
ATOM 4522 C CA . TRP B 1 128 ? -6.043 -45.094 -11.203 1 94.62 128 TRP B CA 1
ATOM 4523 C C . TRP B 1 128 ? -5.816 -46 -9.992 1 94.62 128 TRP B C 1
ATOM 4525 O O . TRP B 1 128 ? -5.316 -47.094 -10.125 1 94.62 128 TRP B O 1
ATOM 4535 N N . GLY B 1 129 ? -6.113 -45.469 -8.75 1 93.06 129 GLY B N 1
ATOM 4536 C CA . GLY B 1 129 ? -5.984 -46.219 -7.523 1 93.06 129 GLY B CA 1
ATOM 4537 C C . GLY B 1 129 ? -4.543 -46.5 -7.133 1 93.06 129 GLY B C 1
ATOM 4538 O O . GLY B 1 129 ? -4.234 -47.531 -6.551 1 93.06 129 GLY B O 1
ATOM 4539 N N . ARG B 1 130 ? -3.654 -45.688 -7.578 1 95.06 130 ARG B N 1
ATOM 4540 C CA . ARG B 1 130 ? -2.23 -45.844 -7.285 1 95.06 130 ARG B CA 1
ATOM 4541 C C . ARG B 1 130 ? -1.755 -44.719 -6.344 1 95.06 130 ARG B C 1
ATOM 4543 O O . ARG B 1 130 ? -1.607 -43.594 -6.758 1 95.06 130 ARG B O 1
ATOM 4550 N N . LYS B 1 131 ? -1.564 -45.094 -5.148 1 96.06 131 LYS B N 1
ATOM 4551 C CA . LYS B 1 131 ? -1.008 -44.125 -4.184 1 96.06 131 LYS B CA 1
ATOM 4552 C C . LYS B 1 131 ? 0.517 -44.125 -4.238 1 96.06 131 LYS B C 1
ATOM 4554 O O . LYS B 1 131 ? 1.16 -45.125 -3.953 1 96.06 131 LYS B O 1
ATOM 4559 N N . PHE B 1 132 ? 1.06 -43.031 -4.621 1 97.94 132 PHE B N 1
ATOM 4560 C CA . PHE B 1 132 ? 2.51 -42.875 -4.637 1 97.94 132 PHE B CA 1
ATOM 4561 C C . PHE B 1 132 ? 3.074 -42.906 -3.223 1 97.94 132 PHE B C 1
ATOM 4563 O O . PHE B 1 132 ? 2.611 -42.188 -2.348 1 97.94 132 PHE B O 1
ATOM 4570 N N . VAL B 1 133 ? 4.207 -43.688 -2.99 1 96.75 133 VAL B N 1
ATOM 4571 C CA . VAL B 1 133 ? 4.676 -43.812 -1.613 1 96.75 133 VAL B CA 1
ATOM 4572 C C . VAL B 1 133 ? 6.188 -43.594 -1.564 1 96.75 133 VAL B C 1
ATOM 4574 O O . VAL B 1 133 ? 6.762 -43.406 -0.487 1 96.75 133 VAL B O 1
ATOM 4577 N N . GLY B 1 134 ? 6.805 -43.625 -2.77 1 97.62 134 GLY B N 1
ATOM 4578 C CA . GLY B 1 134 ? 8.242 -43.406 -2.748 1 97.62 134 GLY B CA 1
ATOM 4579 C C . GLY B 1 134 ? 8.883 -43.5 -4.117 1 97.62 134 GLY B C 1
ATOM 4580 O O . GLY B 1 134 ? 8.203 -43.812 -5.105 1 97.62 134 GLY B O 1
ATOM 4581 N N . LEU B 1 135 ? 10.25 -43.188 -4.125 1 97.94 135 LEU B N 1
ATOM 4582 C CA . LEU B 1 135 ? 10.969 -43.312 -5.387 1 97.94 135 LEU B CA 1
ATOM 4583 C C . LEU B 1 135 ? 12.453 -43.594 -5.141 1 97.94 135 LEU B C 1
ATOM 4585 O O . LEU B 1 135 ? 12.953 -43.344 -4.035 1 97.94 135 LEU B O 1
ATOM 4589 N N . GLU B 1 136 ? 13.062 -44.25 -6.113 1 97.25 136 GLU B N 1
ATOM 4590 C CA . GLU B 1 136 ? 14.516 -44.312 -6.273 1 97.25 136 GLU B CA 1
ATOM 4591 C C . GLU B 1 136 ? 14.945 -43.812 -7.645 1 97.25 136 GLU B C 1
ATOM 4593 O O . GLU B 1 136 ? 14.281 -44.062 -8.648 1 97.25 136 GLU B O 1
ATOM 4598 N N . GLN B 1 137 ? 15.938 -42.938 -7.645 1 96.06 137 GLN B N 1
ATOM 4599 C CA . GLN B 1 137 ? 16.375 -42.375 -8.922 1 96.06 137 GLN B CA 1
ATOM 4600 C C . GLN B 1 137 ? 17.828 -42.75 -9.219 1 96.06 137 GLN B C 1
ATOM 4602 O O . GLN B 1 137 ? 18.656 -42.781 -8.312 1 96.06 137 GLN B O 1
ATOM 4607 N N . LYS B 1 138 ? 18.062 -43.156 -10.445 1 94.69 138 LYS B N 1
ATOM 4608 C CA . LYS B 1 138 ? 19.391 -43.312 -11.023 1 94.69 138 LYS B CA 1
ATOM 4609 C C . LYS B 1 138 ? 19.641 -42.281 -12.125 1 94.69 138 LYS B C 1
ATOM 4611 O O . LYS B 1 138 ? 18.844 -41.375 -12.305 1 94.69 138 LYS B O 1
ATOM 4616 N N . ALA B 1 139 ? 20.766 -42.375 -12.812 1 91.06 139 ALA B N 1
ATOM 4617 C CA . ALA B 1 139 ? 21.172 -41.375 -13.797 1 91.06 139 ALA B CA 1
ATOM 4618 C C . ALA B 1 139 ? 20.188 -41.344 -14.977 1 91.06 139 ALA B C 1
ATOM 4620 O O . ALA B 1 139 ? 19.953 -40.281 -15.57 1 91.06 139 ALA B O 1
ATOM 4621 N N . ASP B 1 140 ? 19.547 -42.531 -15.195 1 91.25 140 ASP B N 1
ATOM 4622 C CA . ASP B 1 140 ? 18.781 -42.594 -16.438 1 91.25 140 ASP B CA 1
ATOM 4623 C C . ASP B 1 140 ? 17.359 -43.062 -16.188 1 91.25 140 ASP B C 1
ATOM 4625 O O . ASP B 1 140 ? 16.562 -43.156 -17.125 1 91.25 140 ASP B O 1
ATOM 4629 N N . VAL B 1 141 ? 17.062 -43.344 -14.898 1 95.81 141 VAL B N 1
ATOM 4630 C CA . VAL B 1 141 ? 15.742 -43.938 -14.664 1 95.81 141 VAL B CA 1
ATOM 4631 C C . VAL B 1 141 ? 15.258 -43.594 -13.258 1 95.81 141 VAL B C 1
ATOM 4633 O O . VAL B 1 141 ? 16.078 -43.375 -12.352 1 95.81 141 VAL B O 1
ATOM 4636 N N . VAL B 1 142 ? 13.977 -43.406 -13.117 1 97.94 142 VAL B N 1
ATOM 4637 C CA . VAL B 1 142 ? 13.305 -43.281 -11.828 1 97.94 142 VAL B CA 1
ATOM 4638 C C . VAL B 1 142 ? 12.391 -44.469 -11.586 1 97.94 142 VAL B C 1
ATOM 4640 O O . VAL B 1 142 ? 11.609 -44.844 -12.461 1 97.94 142 VAL B O 1
ATOM 4643 N N . SER B 1 143 ? 12.578 -45.125 -10.484 1 98.19 143 SER B N 1
ATOM 4644 C CA . SER B 1 143 ? 11.656 -46.156 -10.031 1 98.19 143 SER B CA 1
ATOM 4645 C C . SER B 1 143 ? 10.633 -45.594 -9.047 1 98.19 143 SER B C 1
ATOM 4647 O O . SER B 1 143 ? 10.953 -45.312 -7.891 1 98.19 143 SER B O 1
ATOM 4649 N N . ALA B 1 144 ? 9.414 -45.438 -9.492 1 98.25 144 ALA B N 1
ATOM 4650 C CA . ALA B 1 144 ? 8.336 -44.938 -8.648 1 98.25 144 ALA B CA 1
ATOM 4651 C C . ALA B 1 144 ? 7.57 -46.062 -7.984 1 98.25 144 ALA B C 1
ATOM 4653 O O . ALA B 1 144 ? 7.168 -47.031 -8.648 1 98.25 144 ALA B O 1
ATOM 4654 N N . ILE B 1 145 ? 7.367 -45.938 -6.723 1 97.75 145 ILE B N 1
ATOM 4655 C CA . ILE B 1 145 ? 6.727 -47 -5.945 1 97.75 145 ILE B CA 1
ATOM 4656 C C . ILE B 1 145 ? 5.297 -46.594 -5.602 1 97.75 145 ILE B C 1
ATOM 4658 O O . ILE B 1 145 ? 5.066 -45.5 -5.066 1 97.75 145 ILE B O 1
ATOM 4662 N N . PHE B 1 146 ? 4.344 -47.5 -5.934 1 96.75 146 PHE B N 1
ATOM 4663 C CA . PHE B 1 146 ? 2.932 -47.219 -5.684 1 96.75 146 PHE B CA 1
ATOM 4664 C C . PHE B 1 146 ? 2.318 -48.312 -4.816 1 96.75 146 PHE B C 1
ATOM 4666 O O . PHE B 1 146 ? 2.703 -49.5 -4.918 1 96.75 146 PHE B O 1
ATOM 4673 N N . GLU B 1 147 ? 1.414 -47.938 -3.945 1 95.31 147 GLU B N 1
ATOM 4674 C CA . GLU B 1 147 ? 0.487 -48.875 -3.303 1 95.31 147 GLU B CA 1
ATOM 4675 C C . GLU B 1 147 ? -0.837 -48.938 -4.059 1 95.31 147 GLU B C 1
ATOM 4677 O O . GLU B 1 147 ? -1.449 -47.906 -4.344 1 95.31 147 GLU B O 1
ATOM 4682 N N . ARG B 1 148 ? -1.25 -50.062 -4.426 1 90.44 148 ARG B N 1
ATOM 4683 C CA . ARG B 1 148 ? -2.508 -50.25 -5.145 1 90.44 148 ARG B CA 1
ATOM 4684 C C . ARG B 1 148 ? -3.684 -50.312 -4.176 1 90.44 148 ARG B C 1
ATOM 4686 O O . ARG B 1 148 ? -3.641 -51.094 -3.205 1 90.44 148 ARG B O 1
ATOM 4693 N N . HIS B 1 149 ? -4.582 -49.312 -4.262 1 78.56 149 HIS B N 1
ATOM 4694 C CA . HIS B 1 149 ? -5.781 -49.344 -3.434 1 78.56 149 HIS B CA 1
ATOM 4695 C C . HIS B 1 149 ? -6.992 -49.844 -4.223 1 78.56 149 HIS B C 1
ATOM 4697 O O . HIS B 1 149 ? -7.281 -49.312 -5.305 1 78.56 149 HIS B O 1
ATOM 4703 N N . GLY B 1 150 ? -7.109 -50.75 -5.09 1 57.97 150 GLY B N 1
ATOM 4704 C CA . GLY B 1 150 ? -8.195 -51.188 -5.957 1 57.97 150 GLY B CA 1
ATOM 4705 C C . GLY B 1 150 ? -9.383 -51.75 -5.199 1 57.97 150 GLY B C 1
ATOM 4706 O O . GLY B 1 150 ? -9.25 -52.125 -4.039 1 57.97 150 GLY B O 1
ATOM 4707 N N . SER B 1 151 ? -10.648 -51.312 -5.633 1 50.81 151 SER B N 1
ATOM 4708 C CA . SER B 1 151 ? -11.922 -51.875 -5.195 1 50.81 151 SER B CA 1
ATOM 4709 C C . SER B 1 151 ? -11.852 -53.406 -5.148 1 50.81 151 SER B C 1
ATOM 4711 O O . SER B 1 151 ? -12.562 -54.031 -4.367 1 50.81 151 SER B O 1
ATOM 4713 N N . ASP B 1 152 ? -11.586 -53.969 -6.477 1 42.69 152 ASP B N 1
ATOM 4714 C CA . ASP B 1 152 ? -12.031 -55.344 -6.676 1 42.69 152 ASP B CA 1
ATOM 4715 C C . ASP B 1 152 ? -11.289 -56.281 -5.742 1 42.69 152 ASP B C 1
ATOM 4717 O O . ASP B 1 152 ? -11.359 -57.531 -5.906 1 42.69 152 ASP B O 1
ATOM 4721 N N . ASN B 1 153 ? -10.227 -55.812 -5.219 1 39.69 153 ASN B N 1
ATOM 4722 C CA . ASN B 1 153 ? -9.648 -56.906 -4.441 1 39.69 153 ASN B CA 1
ATOM 4723 C C . ASN B 1 153 ? -10.539 -57.281 -3.27 1 39.69 153 ASN B C 1
ATOM 4725 O O . ASN B 1 153 ? -10.672 -56.531 -2.307 1 39.69 153 ASN B O 1
ATOM 4729 N N . ASN B 1 154 ? -11.68 -57.844 -3.547 1 38.44 154 ASN B N 1
ATOM 4730 C CA . ASN B 1 154 ? -12.359 -58.656 -2.545 1 38.44 154 ASN B CA 1
ATOM 4731 C C . ASN B 1 154 ? -11.375 -59.344 -1.597 1 38.44 154 ASN B C 1
ATOM 4733 O O . ASN B 1 154 ? -11.758 -60.188 -0.785 1 38.44 154 ASN B O 1
ATOM 4737 N N . ASP B 1 155 ? -10.242 -59.875 -2.189 1 39.72 155 ASP B N 1
ATOM 4738 C CA . ASP B 1 155 ? -9.523 -60.719 -1.245 1 39.72 155 ASP B CA 1
ATOM 4739 C C . ASP B 1 155 ? -9.07 -59.938 -0.024 1 39.72 155 ASP B C 1
ATOM 4741 O O . ASP B 1 155 ? -8.562 -58.812 -0.157 1 39.72 155 ASP B O 1
ATOM 4745 N N . ASP B 1 156 ? -9.75 -60 1.066 1 39.72 156 ASP B N 1
ATOM 4746 C CA . ASP B 1 156 ? -9.492 -59.719 2.471 1 39.72 156 ASP B CA 1
ATOM 4747 C C . ASP B 1 156 ? -7.992 -59.562 2.734 1 39.72 156 ASP B C 1
ATOM 4749 O O . ASP B 1 156 ? -7.57 -59.469 3.887 1 39.72 156 ASP B O 1
ATOM 4753 N N . ASN B 1 157 ? -7.164 -60.406 2.023 1 40.84 157 ASN B N 1
ATOM 4754 C CA . ASN B 1 157 ? -5.832 -60.469 2.623 1 40.84 157 ASN B CA 1
ATOM 4755 C C . ASN B 1 157 ? -5.098 -59.125 2.512 1 40.84 157 ASN B C 1
ATOM 4757 O O . ASN B 1 157 ? -5.059 -58.531 1.438 1 40.84 157 ASN B O 1
ATOM 4761 N N . GLY B 1 158 ? -5.141 -58.125 3.379 1 44.75 158 GLY B N 1
ATOM 4762 C CA . GLY B 1 158 ? -4.43 -56.969 3.857 1 44.75 158 GLY B CA 1
ATOM 4763 C C . GLY B 1 158 ? -3.236 -56.594 2.994 1 44.75 158 GLY B C 1
ATOM 4764 O O . GLY B 1 158 ? -2.4 -55.781 3.395 1 44.75 158 GLY B O 1
ATOM 4765 N N . ASP B 1 159 ? -2.713 -57.406 2.18 1 47.94 159 ASP B N 1
ATOM 4766 C CA . ASP B 1 159 ? -1.369 -57.156 1.678 1 47.94 159 ASP B CA 1
ATOM 4767 C C . ASP B 1 159 ? -1.393 -56.062 0.607 1 47.94 159 ASP B C 1
ATOM 4769 O O . ASP B 1 159 ? -2.025 -56.219 -0.438 1 47.94 159 ASP B O 1
ATOM 4773 N N . ASN B 1 160 ? -1.482 -54.781 0.871 1 59 160 ASN B N 1
ATOM 4774 C CA . ASN B 1 160 ? -1.214 -53.719 -0.062 1 59 160 ASN B CA 1
ATOM 4775 C C . ASN B 1 160 ? -0.142 -54.094 -1.078 1 59 160 ASN B C 1
ATOM 4777 O O . ASN B 1 160 ? 0.982 -54.438 -0.703 1 59 160 ASN B O 1
ATOM 4781 N N . ASP B 1 161 ? -0.507 -54.469 -2.324 1 81.88 161 ASP B N 1
ATOM 4782 C CA . ASP B 1 161 ? 0.429 -54.812 -3.383 1 81.88 161 ASP B CA 1
ATOM 4783 C C . ASP B 1 161 ? 1.197 -53.594 -3.883 1 81.88 161 ASP B C 1
ATOM 4785 O O . ASP B 1 161 ? 0.613 -52.531 -4.086 1 81.88 161 ASP B O 1
ATOM 4789 N N . VAL B 1 162 ? 2.352 -53.594 -3.676 1 90.44 162 VAL B N 1
ATOM 4790 C CA . VAL B 1 162 ? 3.291 -52.531 -4.098 1 90.44 162 VAL B CA 1
ATOM 4791 C C . VAL B 1 162 ? 3.684 -52.781 -5.555 1 90.44 162 VAL B C 1
ATOM 4793 O O . VAL B 1 162 ? 3.896 -53.906 -5.98 1 90.44 162 VAL B O 1
ATOM 4796 N N . GLU B 1 163 ? 3.557 -51.75 -6.297 1 93.25 163 GLU B N 1
ATOM 4797 C CA . GLU B 1 163 ? 3.932 -51.75 -7.711 1 93.25 163 GLU B CA 1
ATOM 4798 C C . GLU B 1 163 ? 5.02 -50.719 -7.988 1 93.25 163 GLU B C 1
ATOM 4800 O O . GLU B 1 163 ? 5.035 -49.656 -7.391 1 93.25 163 GLU B O 1
ATOM 4805 N N . THR B 1 164 ? 5.961 -51.125 -8.828 1 95.75 164 THR B N 1
ATOM 4806 C CA . THR B 1 164 ? 7.016 -50.188 -9.227 1 95.75 164 THR B CA 1
ATOM 4807 C C . THR B 1 164 ? 6.879 -49.844 -10.703 1 95.75 164 THR B C 1
ATOM 4809 O O . THR B 1 164 ? 6.703 -50.719 -11.555 1 95.75 164 THR B O 1
ATOM 4812 N N . VAL B 1 165 ? 6.891 -48.594 -11.016 1 96.88 165 VAL B N 1
ATOM 4813 C CA . VAL B 1 165 ? 6.863 -48.094 -12.391 1 96.88 165 VAL B CA 1
ATOM 4814 C C . VAL B 1 165 ? 8.188 -47.438 -12.727 1 96.88 165 VAL B C 1
ATOM 4816 O O . VAL B 1 165 ? 8.602 -46.469 -12.047 1 96.88 165 VAL B O 1
ATOM 4819 N N . GLU B 1 166 ? 8.875 -47.938 -13.734 1 97.62 166 GLU B N 1
ATOM 4820 C CA . GLU B 1 166 ? 10.102 -47.312 -14.219 1 97.62 166 GLU B CA 1
ATOM 4821 C C . GLU B 1 166 ? 9.789 -46.25 -15.258 1 97.62 166 GLU B C 1
ATOM 4823 O O . GLU B 1 166 ? 8.945 -46.438 -16.141 1 97.62 166 GLU B O 1
ATOM 4828 N N . THR B 1 167 ? 10.398 -45.094 -15.125 1 97.94 167 THR B N 1
ATOM 4829 C CA . THR B 1 167 ? 10.188 -43.969 -16.047 1 97.94 167 THR B CA 1
ATOM 4830 C C . THR B 1 167 ? 11.469 -43.156 -16.234 1 97.94 167 THR B C 1
ATOM 4832 O O . THR B 1 167 ? 12.383 -43.25 -15.414 1 97.94 167 THR B O 1
ATOM 4835 N N . SER B 1 168 ? 11.602 -42.5 -17.312 1 96.38 168 SER B N 1
ATOM 4836 C CA . SER B 1 168 ? 12.758 -41.625 -17.531 1 96.38 168 SER B CA 1
ATOM 4837 C C . SER B 1 168 ? 12.625 -40.344 -16.734 1 96.38 168 SER B C 1
ATOM 4839 O O . SER B 1 168 ? 13.617 -39.812 -16.219 1 96.38 168 SER B O 1
ATOM 4841 N N . TRP B 1 169 ? 11.398 -39.812 -16.672 1 97.75 169 TRP B N 1
ATOM 4842 C CA . TRP B 1 169 ? 11.117 -38.531 -15.992 1 97.75 169 TRP B CA 1
ATOM 4843 C C . TRP B 1 169 ? 9.844 -38.625 -15.164 1 97.75 169 TRP B C 1
ATOM 4845 O O . TRP B 1 169 ? 8.852 -39.219 -15.602 1 97.75 169 TRP B O 1
ATOM 4855 N N . LEU B 1 170 ? 9.883 -38.062 -13.969 1 98.75 170 LEU B N 1
ATOM 4856 C CA . LEU B 1 170 ? 8.734 -38.062 -13.062 1 98.75 170 LEU B CA 1
ATOM 4857 C C . LEU B 1 170 ? 8.305 -36.625 -12.742 1 98.75 170 LEU B C 1
ATOM 4859 O O . LEU B 1 170 ? 9.141 -35.781 -12.422 1 98.75 170 LEU B O 1
ATOM 4863 N N . VAL B 1 171 ? 7.062 -36.312 -12.891 1 98.88 171 VAL B N 1
ATOM 4864 C CA . VAL B 1 171 ? 6.52 -35 -12.555 1 98.88 171 VAL B CA 1
ATOM 4865 C C . VAL B 1 171 ? 5.508 -35.125 -11.422 1 98.88 171 VAL B C 1
ATOM 4867 O O . VAL B 1 171 ? 4.484 -35.781 -11.562 1 98.88 171 VAL B O 1
ATOM 4870 N N . GLY B 1 172 ? 5.812 -34.531 -10.32 1 98.88 172 GLY B N 1
ATOM 4871 C CA . GLY B 1 172 ? 4.875 -34.469 -9.211 1 98.88 172 GLY B CA 1
ATOM 4872 C C . GLY B 1 172 ? 3.854 -33.375 -9.344 1 98.88 172 GLY B C 1
ATOM 4873 O O . GLY B 1 172 ? 4.207 -32.188 -9.328 1 98.88 172 GLY B O 1
ATOM 4874 N N . CYS B 1 173 ? 2.621 -33.688 -9.5 1 98.69 173 CYS B N 1
ATOM 4875 C CA . CYS B 1 173 ? 1.451 -32.812 -9.5 1 98.69 173 CYS B CA 1
ATOM 4876 C C . CYS B 1 173 ? 0.426 -33.25 -8.469 1 98.69 173 CYS B C 1
ATOM 4878 O O . CYS B 1 173 ? -0.775 -33.281 -8.75 1 98.69 173 CYS B O 1
ATOM 4880 N N . ASP B 1 174 ? 0.909 -33.625 -7.309 1 98 174 ASP B N 1
ATOM 4881 C CA . ASP B 1 174 ? 0.076 -34.344 -6.355 1 98 174 ASP B CA 1
ATOM 4882 C C . ASP B 1 174 ? -0.323 -33.469 -5.184 1 98 174 ASP B C 1
ATOM 4884 O O . ASP B 1 174 ? -0.552 -33.938 -4.074 1 98 174 ASP B O 1
ATOM 4888 N N . GLY B 1 175 ? -0.303 -32.188 -5.336 1 96.31 175 GLY B N 1
ATOM 4889 C CA . GLY B 1 175 ? -0.96 -31.266 -4.418 1 96.31 175 GLY B CA 1
ATOM 4890 C C . GLY B 1 175 ? -0.045 -30.766 -3.314 1 96.31 175 GLY B C 1
ATOM 4891 O O . GLY B 1 175 ? 1.166 -31 -3.355 1 96.31 175 GLY B O 1
ATOM 4892 N N . THR B 1 176 ? -0.627 -30.094 -2.346 1 95.19 176 THR B N 1
ATOM 4893 C CA . THR B 1 176 ? 0.084 -29.375 -1.302 1 95.19 176 THR B CA 1
ATOM 4894 C C . THR B 1 176 ? 0.827 -30.328 -0.381 1 95.19 176 THR B C 1
ATOM 4896 O O . THR B 1 176 ? 1.854 -29.984 0.199 1 95.19 176 THR B O 1
ATOM 4899 N N . HIS B 1 177 ? 0.344 -31.562 -0.25 1 96.56 177 HIS B N 1
ATOM 4900 C CA . HIS B 1 177 ? 1.002 -32.594 0.557 1 96.56 177 HIS B CA 1
ATOM 4901 C C . HIS B 1 177 ? 1.779 -33.562 -0.319 1 96.56 177 HIS B C 1
ATOM 4903 O O . HIS B 1 177 ? 1.834 -34.75 -0.023 1 96.56 177 HIS B O 1
ATOM 4909 N N . SER B 1 178 ? 2.285 -33.062 -1.255 1 98.31 178 SER B N 1
ATOM 4910 C CA . SER B 1 178 ? 2.957 -33.844 -2.293 1 98.31 178 SER B CA 1
ATOM 4911 C C . SER B 1 178 ? 3.895 -34.875 -1.687 1 98.31 178 SER B C 1
ATOM 4913 O O . SER B 1 178 ? 4.895 -34.531 -1.056 1 98.31 178 SER B O 1
ATOM 4915 N N . ALA B 1 179 ? 3.611 -36.156 -1.925 1 98.44 179 ALA B N 1
ATOM 4916 C CA . ALA B 1 179 ? 4.496 -37.25 -1.561 1 98.44 179 ALA B CA 1
ATOM 4917 C C . ALA B 1 179 ? 5.742 -37.25 -2.439 1 98.44 179 ALA B C 1
ATOM 4919 O O . ALA B 1 179 ? 6.824 -37.625 -1.983 1 98.44 179 ALA B O 1
ATOM 4920 N N . VAL B 1 180 ? 5.59 -36.812 -3.658 1 98.81 180 VAL B N 1
ATOM 4921 C CA . VAL B 1 180 ? 6.719 -36.781 -4.582 1 98.81 180 VAL B CA 1
ATOM 4922 C C . VAL B 1 180 ? 7.754 -35.781 -4.078 1 98.81 180 VAL B C 1
ATOM 4924 O O . VAL B 1 180 ? 8.953 -36.062 -4.043 1 98.81 180 VAL B O 1
ATOM 4927 N N . ARG B 1 181 ? 7.309 -34.531 -3.691 1 98.69 181 ARG B N 1
ATOM 4928 C CA . ARG B 1 181 ? 8.203 -33.5 -3.152 1 98.69 181 ARG B CA 1
ATOM 4929 C C . ARG B 1 181 ? 8.977 -34.062 -1.947 1 98.69 181 ARG B C 1
ATOM 4931 O O . ARG B 1 181 ? 10.188 -33.875 -1.85 1 98.69 181 ARG B O 1
ATOM 4938 N N . LYS B 1 182 ? 8.242 -34.719 -1.044 1 98.38 182 LYS B N 1
ATOM 4939 C CA . LYS B 1 182 ? 8.844 -35.25 0.169 1 98.38 182 LYS B CA 1
ATOM 4940 C C . LYS B 1 182 ? 9.859 -36.344 -0.164 1 98.38 182 LYS B C 1
ATOM 4942 O O . LYS B 1 182 ? 10.961 -36.375 0.398 1 98.38 182 LYS B O 1
ATOM 4947 N N . ALA B 1 183 ? 9.484 -37.25 -1.091 1 98.31 183 ALA B N 1
ATOM 4948 C CA . ALA B 1 183 ? 10.367 -38.344 -1.477 1 98.31 183 ALA B CA 1
ATOM 4949 C C . ALA B 1 183 ? 11.633 -37.812 -2.145 1 98.31 183 ALA B C 1
ATOM 4951 O O . ALA B 1 183 ? 12.711 -38.406 -2.004 1 98.31 183 ALA B O 1
ATOM 4952 N N . ALA B 1 184 ? 11.508 -36.75 -2.848 1 97.75 184 ALA B N 1
ATOM 4953 C CA . ALA B 1 184 ? 12.648 -36.156 -3.527 1 97.75 184 ALA B CA 1
ATOM 4954 C C . ALA B 1 184 ? 13.461 -35.281 -2.564 1 97.75 184 ALA B C 1
ATOM 4956 O O . ALA B 1 184 ? 14.492 -34.719 -2.943 1 97.75 184 ALA B O 1
ATOM 4957 N N . ARG B 1 185 ? 12.969 -35.062 -1.349 1 96.62 185 ARG B N 1
ATOM 4958 C CA . ARG B 1 185 ? 13.633 -34.281 -0.292 1 96.62 185 ARG B CA 1
ATOM 4959 C C . ARG B 1 185 ? 13.82 -32.844 -0.703 1 96.62 185 ARG B C 1
ATOM 4961 O O . ARG B 1 185 ? 14.859 -32.25 -0.428 1 96.62 185 ARG B O 1
ATOM 4968 N N . ILE B 1 186 ? 12.883 -32.344 -1.473 1 97.94 186 ILE B N 1
ATOM 4969 C CA . ILE B 1 186 ? 12.898 -30.938 -1.834 1 97.94 186 ILE B CA 1
ATOM 4970 C C . ILE B 1 186 ? 12.359 -30.109 -0.677 1 97.94 186 ILE B C 1
ATOM 4972 O O . ILE B 1 186 ? 11.273 -30.375 -0.163 1 97.94 186 ILE B O 1
ATOM 4976 N N . SER B 1 187 ? 13.117 -29.078 -0.302 1 97.81 187 SER B N 1
ATOM 4977 C CA . SER B 1 187 ? 12.758 -28.219 0.815 1 97.81 187 SER B CA 1
ATOM 4978 C C . SER B 1 187 ? 11.453 -27.484 0.545 1 97.81 187 SER B C 1
ATOM 4980 O O . SER B 1 187 ? 11.172 -27.094 -0.592 1 97.81 187 SER B O 1
ATOM 4982 N N . TRP B 1 188 ? 10.703 -27.188 1.611 1 97.25 188 TRP B N 1
ATOM 4983 C CA . TRP B 1 188 ? 9.344 -26.656 1.556 1 97.25 188 TRP B CA 1
ATOM 4984 C C . TRP B 1 188 ? 9.172 -25.516 2.547 1 97.25 188 TRP B C 1
ATOM 4986 O O . TRP B 1 188 ? 8.328 -25.578 3.443 1 97.25 188 TRP B O 1
ATOM 4996 N N . PRO B 1 189 ? 9.922 -24.438 2.375 1 97.38 189 PRO B N 1
ATOM 4997 C CA . PRO B 1 189 ? 9.789 -23.328 3.314 1 97.38 189 PRO B CA 1
ATOM 4998 C C . PRO B 1 189 ? 8.484 -22.562 3.141 1 97.38 189 PRO B C 1
ATOM 5000 O O . PRO B 1 189 ? 7.941 -22.5 2.037 1 97.38 189 PRO B O 1
ATOM 5003 N N . GLY B 1 190 ? 7.969 -21.969 4.25 1 95.25 190 GLY B N 1
ATOM 5004 C CA . GLY B 1 190 ? 6.758 -21.172 4.219 1 95.25 190 GLY B CA 1
ATOM 5005 C C . GLY B 1 190 ? 6.328 -20.688 5.59 1 95.25 190 GLY B C 1
ATOM 5006 O O . GLY B 1 190 ? 7.125 -20.688 6.531 1 95.25 190 GLY B O 1
ATOM 5007 N N . THR B 1 191 ? 5.164 -20.125 5.645 1 92.38 191 THR B N 1
ATOM 5008 C CA . THR B 1 191 ? 4.59 -19.625 6.887 1 92.38 191 THR B CA 1
ATOM 5009 C C . THR B 1 191 ? 3.248 -20.297 7.168 1 92.38 191 THR B C 1
ATOM 5011 O O . THR B 1 191 ? 2.459 -20.516 6.25 1 92.38 191 THR B O 1
ATOM 5014 N N . GLN B 1 192 ? 3.012 -20.516 8.406 1 91.12 192 GLN B N 1
ATOM 5015 C CA . GLN B 1 192 ? 1.742 -21.094 8.828 1 91.12 192 GLN B CA 1
ATOM 5016 C C . GLN B 1 192 ? 0.62 -20.062 8.781 1 91.12 192 GLN B C 1
ATOM 5018 O O . GLN B 1 192 ? 0.873 -18.859 8.875 1 91.12 192 GLN B O 1
ATOM 5023 N N . ALA B 1 193 ? -0.562 -20.547 8.703 1 90.12 193 ALA B N 1
ATOM 5024 C CA . ALA B 1 193 ? -1.729 -19.672 8.695 1 90.12 193 ALA B CA 1
ATOM 5025 C C . ALA B 1 193 ? -1.956 -19.047 10.062 1 90.12 193 ALA B C 1
ATOM 5027 O O . ALA B 1 193 ? -1.88 -19.734 11.086 1 90.12 193 ALA B O 1
ATOM 5028 N N . THR B 1 194 ? -2.186 -17.734 10.062 1 87.44 194 THR B N 1
ATOM 5029 C CA . THR B 1 194 ? -2.523 -17.031 11.297 1 87.44 194 THR B CA 1
ATOM 5030 C C . THR B 1 194 ? -3.871 -16.328 11.164 1 87.44 194 THR B C 1
ATOM 5032 O O . THR B 1 194 ? -4.457 -15.898 12.164 1 87.44 194 THR B O 1
ATOM 5035 N N . ARG B 1 195 ? -4.246 -16.172 9.992 1 88.88 195 ARG B N 1
ATOM 5036 C CA . ARG B 1 195 ? -5.535 -15.578 9.672 1 88.88 195 ARG B CA 1
ATOM 5037 C C . ARG B 1 195 ? -6.332 -16.469 8.727 1 88.88 195 ARG B C 1
ATOM 5039 O O . ARG B 1 195 ? -5.758 -17.219 7.93 1 88.88 195 ARG B O 1
ATOM 5046 N N . TYR B 1 196 ? -7.656 -16.344 8.828 1 90.31 196 TYR B N 1
ATOM 5047 C CA . TYR B 1 196 ? -8.5 -17.25 8.055 1 90.31 196 TYR B CA 1
ATOM 5048 C C . TYR B 1 196 ? -9.641 -16.5 7.391 1 90.31 196 TYR B C 1
ATOM 5050 O O . TYR B 1 196 ? -10.047 -15.43 7.859 1 90.31 196 TYR B O 1
ATOM 5058 N N . GLY B 1 197 ? -10.078 -16.984 6.301 1 90.81 197 GLY B N 1
ATOM 5059 C CA . GLY B 1 197 ? -11.32 -16.656 5.625 1 90.81 197 GLY B CA 1
ATOM 5060 C C . GLY B 1 197 ? -12.109 -17.875 5.184 1 90.81 197 GLY B C 1
ATOM 5061 O O . GLY B 1 197 ? -11.719 -19.016 5.473 1 90.81 197 GLY B O 1
ATOM 5062 N N . TRP B 1 198 ? -13.25 -17.609 4.695 1 91.69 198 TRP B N 1
ATOM 5063 C CA . TRP B 1 198 ? -14.031 -18.734 4.164 1 91.69 198 TRP B CA 1
ATOM 5064 C C . TRP B 1 198 ? -14.547 -18.422 2.766 1 91.69 198 TRP B C 1
ATOM 5066 O O . TRP B 1 198 ? -14.633 -17.25 2.375 1 91.69 198 TRP B O 1
ATOM 5076 N N . LEU B 1 199 ? -14.773 -19.438 2.014 1 93.06 199 LEU B N 1
ATOM 5077 C CA . LEU B 1 199 ? -15.359 -19.406 0.679 1 93.06 199 LEU B CA 1
ATOM 5078 C C . LEU B 1 199 ? -16.625 -20.266 0.622 1 93.06 199 LEU B C 1
ATOM 5080 O O . LEU B 1 199 ? -16.703 -21.312 1.252 1 93.06 199 LEU B O 1
ATOM 5084 N N . ALA B 1 200 ? -17.578 -19.781 -0.156 1 94.25 200 ALA B N 1
ATOM 5085 C CA . ALA B 1 200 ? -18.812 -20.547 -0.361 1 94.25 200 ALA B CA 1
ATOM 5086 C C . ALA B 1 200 ? -19.391 -20.297 -1.748 1 94.25 200 ALA B C 1
ATOM 5088 O O . ALA B 1 200 ? -19.531 -19.141 -2.164 1 94.25 200 ALA B O 1
ATOM 5089 N N . ASP B 1 201 ? -19.656 -21.344 -2.461 1 92.81 201 ASP B N 1
ATOM 5090 C CA . ASP B 1 201 ? -20.438 -21.266 -3.695 1 92.81 201 ASP B CA 1
ATOM 5091 C C . ASP B 1 201 ? -21.906 -21.516 -3.432 1 92.81 201 ASP B C 1
ATOM 5093 O O . ASP B 1 201 ? -22.297 -22.578 -2.945 1 92.81 201 ASP B O 1
ATOM 5097 N N . CYS B 1 202 ? -22.672 -20.516 -3.826 1 94.56 202 CYS B N 1
ATOM 5098 C CA . CYS B 1 202 ? -24.094 -20.547 -3.473 1 94.56 202 CYS B CA 1
ATOM 5099 C C . CYS B 1 202 ? -24.969 -20.344 -4.703 1 94.56 202 CYS B C 1
ATOM 5101 O O . CYS B 1 202 ? -24.578 -19.641 -5.629 1 94.56 202 CYS B O 1
ATOM 5103 N N . THR B 1 203 ? -26.109 -20.984 -4.637 1 94.88 203 THR B N 1
ATOM 5104 C CA . THR B 1 203 ? -27.141 -20.688 -5.613 1 94.88 203 THR B CA 1
ATOM 5105 C C . THR B 1 203 ? -28.031 -19.531 -5.129 1 94.88 203 THR B C 1
ATOM 5107 O O . THR B 1 203 ? -28.422 -19.5 -3.967 1 94.88 203 THR B O 1
ATOM 5110 N N . VAL B 1 204 ? -28.25 -18.609 -6.043 1 96.12 204 VAL B N 1
ATOM 5111 C CA . VAL B 1 204 ? -29.047 -17.438 -5.695 1 96.12 204 VAL B CA 1
ATOM 5112 C C . VAL B 1 204 ? -30.156 -17.234 -6.727 1 96.12 204 VAL B C 1
ATOM 5114 O O . VAL B 1 204 ? -30.062 -17.719 -7.859 1 96.12 204 VAL B O 1
ATOM 5117 N N . GLN B 1 205 ? -31.188 -16.516 -6.352 1 96.56 205 GLN B N 1
ATOM 5118 C CA . GLN B 1 205 ? -32.344 -16.312 -7.211 1 96.56 205 GLN B CA 1
ATOM 5119 C C . GLN B 1 205 ? -32.25 -15 -7.98 1 96.56 205 GLN B C 1
ATOM 5121 O O . GLN B 1 205 ? -32.656 -14.922 -9.141 1 96.56 205 GLN B O 1
ATOM 5126 N N . ASP B 1 206 ? -31.656 -14.023 -7.352 1 95.44 206 ASP B N 1
ATOM 5127 C CA . ASP B 1 206 ? -31.641 -12.688 -7.93 1 95.44 206 ASP B CA 1
ATOM 5128 C C . ASP B 1 206 ? -30.453 -12.508 -8.867 1 95.44 206 ASP B C 1
ATOM 5130 O O . ASP B 1 206 ? -29.484 -13.258 -8.797 1 95.44 206 ASP B O 1
ATOM 5134 N N . LYS B 1 207 ? -30.656 -11.594 -9.812 1 92.5 207 LYS B N 1
ATOM 5135 C CA . LYS B 1 207 ? -29.516 -11.188 -10.617 1 92.5 207 LYS B CA 1
ATOM 5136 C C . LYS B 1 207 ? -28.438 -10.547 -9.75 1 92.5 207 LYS B C 1
ATOM 5138 O O . LYS B 1 207 ? -28.734 -9.781 -8.828 1 92.5 207 LYS B O 1
ATOM 5143 N N . THR B 1 208 ? -27.266 -10.953 -10 1 92.5 208 THR B N 1
ATOM 5144 C CA . THR B 1 208 ? -26.141 -10.453 -9.211 1 92.5 208 THR B CA 1
ATOM 5145 C C . THR B 1 208 ? -25.188 -9.648 -10.078 1 92.5 208 THR B C 1
ATOM 5147 O O . THR B 1 208 ? -25.078 -9.891 -11.281 1 92.5 208 THR B O 1
ATOM 5150 N N . PRO B 1 209 ? -24.531 -8.641 -9.398 1 89.06 209 PRO B N 1
ATOM 5151 C CA . PRO B 1 209 ? -23.406 -8.031 -10.125 1 89.06 209 PRO B CA 1
ATOM 5152 C C . PRO B 1 209 ? -22.25 -8.992 -10.344 1 89.06 209 PRO B C 1
ATOM 5154 O O . PRO B 1 209 ? -22.219 -10.078 -9.75 1 89.06 209 PRO B O 1
ATOM 5157 N N . GLY B 1 210 ? -21.328 -8.672 -11.25 1 87.38 210 GLY B N 1
ATOM 5158 C CA . GLY B 1 210 ? -20.172 -9.508 -11.5 1 87.38 210 GLY B CA 1
ATOM 5159 C C . GLY B 1 210 ? -19.297 -9.688 -10.273 1 87.38 210 GLY B C 1
ATOM 5160 O O . GLY B 1 210 ? -19.031 -10.82 -9.859 1 87.38 210 GLY B O 1
ATOM 5161 N N . ILE B 1 211 ? -18.891 -8.625 -9.719 1 92.81 211 ILE B N 1
ATOM 5162 C CA . ILE B 1 211 ? -18.078 -8.594 -8.508 1 92.81 211 ILE B CA 1
ATOM 5163 C C . ILE B 1 211 ? -18.547 -7.465 -7.594 1 92.81 211 ILE B C 1
ATOM 5165 O O . ILE B 1 211 ? -18.828 -6.359 -8.055 1 92.81 211 ILE B O 1
ATOM 5169 N N . ARG B 1 212 ? -18.719 -7.758 -6.367 1 93.88 212 ARG B N 1
ATOM 5170 C CA . ARG B 1 212 ? -19.094 -6.762 -5.371 1 93.88 212 ARG B CA 1
ATOM 5171 C C . ARG B 1 212 ? -18.328 -6.973 -4.062 1 93.88 212 ARG B C 1
ATOM 5173 O O . ARG B 1 212 ? -18.156 -8.109 -3.623 1 93.88 212 ARG B O 1
ATOM 5180 N N . THR B 1 213 ? -17.844 -5.902 -3.477 1 93.69 213 THR B N 1
ATOM 5181 C CA . THR B 1 213 ? -17.156 -5.949 -2.197 1 93.69 213 THR B CA 1
ATOM 5182 C C . THR B 1 213 ? -17.75 -4.941 -1.219 1 93.69 213 THR B C 1
ATOM 5184 O O . THR B 1 213 ? -18.234 -3.885 -1.628 1 93.69 213 THR B O 1
ATOM 5187 N N . ALA B 1 214 ? -17.75 -5.289 -0.013 1 91.38 214 ALA B N 1
ATOM 5188 C CA . ALA B 1 214 ? -18.172 -4.375 1.045 1 91.38 214 ALA B CA 1
ATOM 5189 C C . ALA B 1 214 ? -17.469 -4.691 2.359 1 91.38 214 ALA B C 1
ATOM 5191 O O . ALA B 1 214 ? -17.047 -5.828 2.588 1 91.38 214 ALA B O 1
ATOM 5192 N N . MET B 1 215 ? -17.25 -3.699 3.055 1 86.12 215 MET B N 1
ATOM 5193 C CA . MET B 1 215 ? -16.734 -3.83 4.418 1 86.12 215 MET B CA 1
ATOM 5194 C C . MET B 1 215 ? -17.641 -3.092 5.406 1 86.12 215 MET B C 1
ATOM 5196 O O . MET B 1 215 ? -17.875 -1.895 5.254 1 86.12 215 MET B O 1
ATOM 5200 N N . VAL B 1 216 ? -18.125 -3.758 6.336 1 82.56 216 VAL B N 1
ATOM 5201 C CA . VAL B 1 216 ? -18.969 -3.178 7.371 1 82.56 216 VAL B CA 1
ATOM 5202 C C . VAL B 1 216 ? -18.516 -3.664 8.742 1 82.56 216 VAL B C 1
ATOM 5204 O O . VAL B 1 216 ? -18.406 -4.871 8.977 1 82.56 216 VAL B O 1
ATOM 5207 N N . GLN B 1 217 ? -18.25 -2.725 9.68 1 75.62 217 GLN B N 1
ATOM 5208 C CA . GLN B 1 217 ? -17.875 -3.018 11.062 1 75.62 217 GLN B CA 1
ATOM 5209 C C . GLN B 1 217 ? -16.703 -3.996 11.109 1 75.62 217 GLN B C 1
ATOM 5211 O O . GLN B 1 217 ? -16.75 -4.984 11.844 1 75.62 217 GLN B O 1
ATOM 5216 N N . GLY B 1 218 ? -15.875 -3.941 10.156 1 72.56 218 GLY B N 1
ATOM 5217 C CA . GLY B 1 218 ? -14.648 -4.734 10.18 1 72.56 218 GLY B CA 1
ATOM 5218 C C . GLY B 1 218 ? -14.773 -6.039 9.422 1 72.56 218 GLY B C 1
ATOM 5219 O O . GLY B 1 218 ? -13.789 -6.758 9.242 1 72.56 218 GLY B O 1
ATOM 5220 N N . GLU B 1 219 ? -15.992 -6.355 9.078 1 77.31 219 GLU B N 1
ATOM 5221 C CA . GLU B 1 219 ? -16.203 -7.57 8.289 1 77.31 219 GLU B CA 1
ATOM 5222 C C . GLU B 1 219 ? -16.188 -7.266 6.793 1 77.31 219 GLU B C 1
ATOM 5224 O O . GLU B 1 219 ? -17.016 -6.492 6.312 1 77.31 219 GLU B O 1
ATOM 5229 N N . LYS B 1 220 ? -15.32 -7.891 6.176 1 89.06 220 LYS B N 1
ATOM 5230 C CA . LYS B 1 220 ? -15.203 -7.707 4.73 1 89.06 220 LYS B CA 1
ATOM 5231 C C . LYS B 1 220 ? -15.75 -8.914 3.977 1 89.06 220 LYS B C 1
ATOM 5233 O O . LYS B 1 220 ? -15.523 -10.055 4.375 1 89.06 220 LYS B O 1
ATOM 5238 N N . MET B 1 221 ? -16.562 -8.68 2.936 1 93.38 221 MET B N 1
ATOM 5239 C CA . MET B 1 221 ? -17.125 -9.75 2.107 1 93.38 221 MET B CA 1
ATOM 5240 C C . MET B 1 221 ? -16.969 -9.422 0.625 1 93.38 221 MET B C 1
ATOM 5242 O O . MET B 1 221 ? -17.125 -8.266 0.218 1 93.38 221 MET B O 1
ATOM 5246 N N . LEU B 1 222 ? -16.594 -10.438 -0.105 1 94.88 222 LEU B N 1
ATOM 5247 C CA . LEU B 1 222 ? -16.5 -10.383 -1.561 1 94.88 222 LEU B CA 1
ATOM 5248 C C . LEU B 1 222 ? -17.5 -11.352 -2.201 1 94.88 222 LEU B C 1
ATOM 5250 O O . LEU B 1 222 ? -17.641 -12.484 -1.743 1 94.88 222 LEU B O 1
ATOM 5254 N N . MET B 1 223 ? -18.203 -10.875 -3.166 1 94.56 223 MET B N 1
ATOM 5255 C CA . MET B 1 223 ? -19.109 -11.703 -3.971 1 94.56 223 MET B CA 1
ATOM 5256 C C . MET B 1 223 ? -18.688 -11.68 -5.438 1 94.56 223 MET B C 1
ATOM 5258 O O . MET B 1 223 ? -18.422 -10.617 -5.996 1 94.56 223 MET B O 1
ATOM 5262 N N . GLN B 1 224 ? -18.625 -12.82 -6 1 91.88 224 GLN B N 1
ATOM 5263 C CA . GLN B 1 224 ? -18.344 -12.953 -7.426 1 91.88 224 GLN B CA 1
ATOM 5264 C C . GLN B 1 224 ? -19.328 -13.891 -8.102 1 91.88 224 GLN B C 1
ATOM 5266 O O . GLN B 1 224 ? -19.562 -15.008 -7.633 1 91.88 224 GLN B O 1
ATOM 5271 N N . THR B 1 225 ? -19.891 -13.438 -9.141 1 89.19 225 THR B N 1
ATOM 5272 C CA . THR B 1 225 ? -20.75 -14.312 -9.922 1 89.19 225 THR B CA 1
ATOM 5273 C C . THR B 1 225 ? -19.922 -15.305 -10.742 1 89.19 225 THR B C 1
ATOM 5275 O O . THR B 1 225 ? -19.062 -14.898 -11.523 1 89.19 225 THR B O 1
ATOM 5278 N N . ILE B 1 226 ? -20.125 -16.562 -10.555 1 84.25 226 ILE B N 1
ATOM 5279 C CA . ILE B 1 226 ? -19.375 -17.625 -11.234 1 84.25 226 ILE B CA 1
ATOM 5280 C C . ILE B 1 226 ? -20.125 -18.078 -12.477 1 84.25 226 ILE B C 1
ATOM 5282 O O . ILE B 1 226 ? -19.516 -18.391 -13.5 1 84.25 226 ILE B O 1
ATOM 5286 N N . SER B 1 227 ? -21.406 -18.172 -12.414 1 81 227 SER B N 1
ATOM 5287 C CA . SER B 1 227 ? -22.344 -18.5 -13.484 1 81 227 SER B CA 1
ATOM 5288 C C . SER B 1 227 ? -23.75 -17.984 -13.164 1 81 227 SER B C 1
ATOM 5290 O O . SER B 1 227 ? -24 -17.516 -12.055 1 81 227 SER B O 1
ATOM 5292 N N . PRO B 1 228 ? -24.531 -17.938 -14.211 1 82.31 228 PRO B N 1
ATOM 5293 C CA . PRO B 1 228 ? -25.891 -17.469 -13.906 1 82.31 228 PRO B CA 1
ATOM 5294 C C . PRO B 1 228 ? -26.531 -18.219 -12.75 1 82.31 228 PRO B C 1
ATOM 5296 O O . PRO B 1 228 ? -26.641 -19.453 -12.797 1 82.31 228 PRO B O 1
ATOM 5299 N N . GLY B 1 229 ? -26.828 -17.531 -11.688 1 88.5 229 GLY B N 1
ATOM 5300 C CA . GLY B 1 229 ? -27.516 -18.109 -10.547 1 88.5 229 GLY B CA 1
ATOM 5301 C C . GLY B 1 229 ? -26.578 -18.688 -9.508 1 88.5 229 GLY B C 1
ATOM 5302 O O . GLY B 1 229 ? -27.031 -19.203 -8.484 1 88.5 229 GLY B O 1
ATOM 5303 N N . VAL B 1 230 ? -25.359 -18.656 -9.75 1 89.94 230 VAL B N 1
ATOM 5304 C CA . VAL B 1 230 ? -24.391 -19.188 -8.797 1 89.94 230 VAL B CA 1
ATOM 5305 C C . VAL B 1 230 ? -23.359 -18.109 -8.469 1 89.94 230 VAL B C 1
ATOM 5307 O O . VAL B 1 230 ? -22.781 -17.5 -9.375 1 89.94 230 VAL B O 1
ATOM 5310 N N . VAL B 1 231 ? -23.172 -17.875 -7.176 1 92.31 231 VAL B N 1
ATOM 5311 C CA . VAL B 1 231 ? -22.203 -16.875 -6.742 1 92.31 231 VAL B CA 1
ATOM 5312 C C . VAL B 1 231 ? -21.219 -17.5 -5.758 1 92.31 231 VAL B C 1
ATOM 5314 O O . VAL B 1 231 ? -21.547 -18.453 -5.059 1 92.31 231 VAL B O 1
ATOM 5317 N N . ARG B 1 232 ? -20.031 -16.953 -5.789 1 93.69 232 ARG B N 1
ATOM 5318 C CA . ARG B 1 232 ? -19.047 -17.234 -4.746 1 93.69 232 ARG B CA 1
ATOM 5319 C C . ARG B 1 232 ? -18.953 -16.078 -3.746 1 93.69 232 ARG B C 1
ATOM 5321 O O . ARG B 1 232 ? -18.766 -14.93 -4.137 1 93.69 232 ARG B O 1
ATOM 5328 N N . TYR B 1 233 ? -19.156 -16.469 -2.488 1 94.06 233 TYR B N 1
ATOM 5329 C CA . TYR B 1 233 ? -18.906 -15.539 -1.396 1 94.06 233 TYR B CA 1
ATOM 5330 C C . TYR B 1 233 ? -17.578 -15.828 -0.72 1 94.06 233 TYR B C 1
ATOM 5332 O O . TYR B 1 233 ? -17.203 -17 -0.536 1 94.06 233 TYR B O 1
ATOM 5340 N N . MET B 1 234 ? -16.891 -14.805 -0.421 1 93.62 234 MET B N 1
ATOM 5341 C CA . MET B 1 234 ? -15.711 -14.891 0.424 1 93.62 234 MET B CA 1
ATOM 5342 C C . MET B 1 234 ? -15.828 -13.969 1.631 1 93.62 234 MET B C 1
ATOM 5344 O O . MET B 1 234 ? -16.141 -12.781 1.481 1 93.62 234 MET B O 1
ATOM 5348 N N . GLY B 1 235 ? -15.695 -14.516 2.785 1 92.06 235 GLY B N 1
ATOM 5349 C CA . GLY B 1 235 ? -15.648 -13.734 4.012 1 92.06 235 GLY B CA 1
ATOM 5350 C C . GLY B 1 235 ? -14.297 -13.781 4.695 1 92.06 235 GLY B C 1
ATOM 5351 O O . GLY B 1 235 ? -13.68 -14.844 4.797 1 92.06 235 GLY B O 1
ATOM 5352 N N . LEU B 1 236 ? -13.805 -12.664 5.094 1 84.12 236 LEU B N 1
ATOM 5353 C CA . LEU B 1 236 ? -12.531 -12.578 5.805 1 84.12 236 LEU B CA 1
ATOM 5354 C C . LEU B 1 236 ? -12.758 -12.344 7.293 1 84.12 236 LEU B C 1
ATOM 5356 O O . LEU B 1 236 ? -13.391 -11.359 7.68 1 84.12 236 LEU B O 1
ATOM 5360 N N . ILE B 1 237 ? -12.195 -13.203 8.047 1 74.5 237 ILE B N 1
ATOM 5361 C CA . ILE B 1 237 ? -12.469 -13.219 9.484 1 74.5 237 ILE B CA 1
ATOM 5362 C C . ILE B 1 237 ? -11.531 -12.25 10.195 1 74.5 237 ILE B C 1
ATOM 5364 O O . ILE B 1 237 ? -10.305 -12.344 10.055 1 74.5 237 ILE B O 1
ATOM 5368 N N . PRO B 1 238 ? -12.133 -11.352 10.867 1 67.88 238 PRO B N 1
ATOM 5369 C CA . PRO B 1 238 ? -11.281 -10.43 11.617 1 67.88 238 PRO B CA 1
ATOM 5370 C C . PRO B 1 238 ? -10.477 -11.125 12.711 1 67.88 238 PRO B C 1
ATOM 5372 O O . PRO B 1 238 ? -10.883 -12.18 13.211 1 67.88 238 PRO B O 1
ATOM 5375 N N . PRO B 1 239 ? -9.273 -10.656 12.938 1 60.88 239 PRO B N 1
ATOM 5376 C CA . PRO B 1 239 ? -8.438 -11.266 13.977 1 60.88 239 PRO B CA 1
ATOM 5377 C C . PRO B 1 239 ? -9.18 -11.461 15.297 1 60.88 239 PRO B C 1
ATOM 5379 O O . PRO B 1 239 ? -8.898 -12.406 16.031 1 60.88 239 PRO B O 1
ATOM 5382 N N . SER B 1 240 ? -9.852 -10.438 15.695 1 53.91 240 SER B N 1
ATOM 5383 C CA . SER B 1 240 ? -10.508 -10.523 17 1 53.91 240 SER B CA 1
ATOM 5384 C C . SER B 1 240 ? -11.383 -11.773 17.094 1 53.91 240 SER B C 1
ATOM 5386 O O . SER B 1 240 ? -11.617 -12.289 18.188 1 53.91 240 SER B O 1
ATOM 5388 N N . ALA B 1 241 ? -11.984 -12.086 16.078 1 49.12 241 ALA B N 1
ATOM 5389 C CA . ALA B 1 241 ? -12.875 -13.242 16.125 1 49.12 241 ALA B CA 1
ATOM 5390 C C . ALA B 1 241 ? -12.086 -14.547 16.062 1 49.12 241 ALA B C 1
ATOM 5392 O O . ALA B 1 241 ? -12.648 -15.633 16.25 1 49.12 241 ALA B O 1
ATOM 5393 N N . ALA B 1 242 ? -10.844 -14.32 15.445 1 51.44 242 ALA B N 1
ATOM 5394 C CA . ALA B 1 242 ? -10.039 -15.531 15.242 1 51.44 242 ALA B CA 1
ATOM 5395 C C . ALA B 1 242 ? -9.609 -16.125 16.578 1 51.44 242 ALA B C 1
ATOM 5397 O O . ALA B 1 242 ? -9.109 -15.414 17.453 1 51.44 242 ALA B O 1
ATOM 5398 N N . THR B 1 243 ? -10.211 -17.031 16.984 1 49.22 243 THR B N 1
ATOM 5399 C CA . THR B 1 243 ? -9.852 -17.844 18.141 1 49.22 243 THR B CA 1
ATOM 5400 C C . THR B 1 243 ? -8.352 -18.109 18.188 1 49.22 243 THR B C 1
ATOM 5402 O O . THR B 1 243 ? -7.621 -17.672 17.281 1 49.22 243 THR B O 1
ATOM 5405 N N . ASP B 1 244 ? -7.918 -19.062 18.891 1 51.28 244 ASP B N 1
ATOM 5406 C CA . ASP B 1 244 ? -6.605 -19.672 19.094 1 51.28 244 ASP B CA 1
ATOM 5407 C C . ASP B 1 244 ? -5.922 -19.969 17.766 1 51.28 244 ASP B C 1
ATOM 5409 O O . ASP B 1 244 ? -6.492 -20.656 16.906 1 51.28 244 ASP B O 1
ATOM 5413 N N . PRO B 1 245 ? -4.922 -19.031 17.453 1 54.09 245 PRO B N 1
ATOM 5414 C CA . PRO B 1 245 ? -4.184 -19.328 16.219 1 54.09 245 PRO B CA 1
ATOM 5415 C C . PRO B 1 245 ? -4.207 -20.812 15.852 1 54.09 245 PRO B C 1
ATOM 5417 O O . PRO B 1 245 ? -3.988 -21.172 14.688 1 54.09 245 PRO B O 1
ATOM 5420 N N . VAL B 1 246 ? -4.449 -21.609 16.906 1 55.16 246 VAL B N 1
ATOM 5421 C CA . VAL B 1 246 ? -4.25 -23.047 16.703 1 55.16 246 VAL B CA 1
ATOM 5422 C C . VAL B 1 246 ? -5.52 -23.672 16.141 1 55.16 246 VAL B C 1
ATOM 5424 O O . VAL B 1 246 ? -5.465 -24.688 15.438 1 55.16 246 VAL B O 1
ATOM 5427 N N . GLN B 1 247 ? -6.645 -22.891 16.281 1 65.12 247 GLN B N 1
ATOM 5428 C CA . GLN B 1 247 ? -7.777 -23.719 15.875 1 65.12 247 GLN B CA 1
ATOM 5429 C C . GLN B 1 247 ? -8.383 -23.203 14.57 1 65.12 247 GLN B C 1
ATOM 5431 O O . GLN B 1 247 ? -8.812 -22.047 14.5 1 65.12 247 GLN B O 1
ATOM 5436 N N . ARG B 1 248 ? -8.344 -23.875 13.484 1 78.06 248 ARG B N 1
ATOM 5437 C CA . ARG B 1 248 ? -8.969 -23.641 12.188 1 78.06 248 ARG B CA 1
ATOM 5438 C C . ARG B 1 248 ? -10.484 -23.5 12.312 1 78.06 248 ARG B C 1
ATOM 5440 O O . ARG B 1 248 ? -11.141 -24.375 12.898 1 78.06 248 ARG B O 1
ATOM 5447 N N . PRO B 1 249 ? -11.07 -22.406 11.836 1 83.5 249 PRO B N 1
ATOM 5448 C CA . PRO B 1 249 ? -12.523 -22.234 11.898 1 83.5 249 PRO B CA 1
ATOM 5449 C C . PRO B 1 249 ? -13.281 -23.25 11.055 1 83.5 249 PRO B C 1
ATOM 5451 O O . PRO B 1 249 ? -12.688 -23.906 10.188 1 83.5 249 PRO B O 1
ATOM 5454 N N . ALA B 1 250 ? -14.523 -23.516 11.406 1 86.19 250 ALA B N 1
ATOM 5455 C CA . ALA B 1 250 ? -15.391 -24.359 10.594 1 86.19 250 ALA B CA 1
ATOM 5456 C C . ALA B 1 250 ? -15.891 -23.609 9.359 1 86.19 250 ALA B C 1
ATOM 5458 O O . ALA B 1 250 ? -16 -22.375 9.375 1 86.19 250 ALA B O 1
ATOM 5459 N N . PRO B 1 251 ? -16.188 -24.359 8.289 1 90.31 251 PRO B N 1
ATOM 5460 C CA . PRO B 1 251 ? -16.812 -23.703 7.137 1 90.31 251 PRO B CA 1
ATOM 5461 C C . PRO B 1 251 ? -18.141 -23.047 7.488 1 90.31 251 PRO B C 1
ATOM 5463 O O . PRO B 1 251 ? -18.859 -23.516 8.383 1 90.31 251 PRO B O 1
ATOM 5466 N N . PRO B 1 252 ? -18.438 -22 6.754 1 91.88 252 PRO B N 1
ATOM 5467 C CA . PRO B 1 252 ? -19.688 -21.312 7.066 1 91.88 252 PRO B CA 1
ATOM 5468 C C . PRO B 1 252 ? -20.922 -22.094 6.641 1 91.88 252 PRO B C 1
ATOM 5470 O O . PRO B 1 252 ? -20.875 -22.828 5.648 1 91.88 252 PRO B O 1
ATOM 5473 N N . ASP B 1 253 ? -21.953 -21.969 7.383 1 93.88 253 ASP B N 1
ATOM 5474 C CA . ASP B 1 253 ? -23.234 -22.516 6.961 1 93.88 253 ASP B CA 1
ATOM 5475 C C . ASP B 1 253 ? -24.078 -21.453 6.277 1 93.88 253 ASP B C 1
ATOM 5477 O O . ASP B 1 253 ? -23.672 -20.297 6.16 1 93.88 253 ASP B O 1
ATOM 5481 N N . LYS B 1 254 ? -25.25 -21.922 5.855 1 96.44 254 LYS B N 1
ATOM 5482 C CA . LYS B 1 254 ? -26.125 -21.047 5.078 1 96.44 254 LYS B CA 1
ATOM 5483 C C . LYS B 1 254 ? -26.531 -19.812 5.883 1 96.44 254 LYS B C 1
ATOM 5485 O O . LYS B 1 254 ? -26.562 -18.703 5.352 1 96.44 254 LYS B O 1
ATOM 5490 N N . ASP B 1 255 ? -26.766 -19.969 7.109 1 95.75 255 ASP B N 1
ATOM 5491 C CA . ASP B 1 255 ? -27.234 -18.875 7.953 1 95.75 255 ASP B CA 1
ATOM 5492 C C . ASP B 1 255 ? -26.141 -17.812 8.125 1 95.75 255 ASP B C 1
ATOM 5494 O O . ASP B 1 255 ? -26.406 -16.625 8.07 1 95.75 255 ASP B O 1
ATOM 5498 N N . LEU B 1 256 ? -24.984 -18.297 8.391 1 93.06 256 LEU B N 1
ATOM 5499 C CA . LEU B 1 256 ? -23.859 -17.359 8.547 1 93.06 256 LEU B CA 1
ATOM 5500 C C . LEU B 1 256 ? -23.625 -16.578 7.27 1 93.06 256 LEU B C 1
ATOM 5502 O O . LEU B 1 256 ? -23.406 -15.359 7.316 1 93.06 256 LEU B O 1
ATOM 5506 N N . ILE B 1 257 ? -23.688 -17.234 6.16 1 95.81 257 ILE B N 1
ATOM 5507 C CA . ILE B 1 257 ? -23.453 -16.578 4.871 1 95.81 257 ILE B CA 1
ATOM 5508 C C . ILE B 1 257 ? -24.516 -15.516 4.625 1 95.81 257 ILE B C 1
ATOM 5510 O O . ILE B 1 257 ? -24.203 -14.398 4.223 1 95.81 257 ILE B O 1
ATOM 5514 N N . ARG B 1 258 ? -25.719 -15.875 4.93 1 96.12 258 ARG B N 1
ATOM 5515 C CA . ARG B 1 258 ? -26.828 -14.945 4.754 1 96.12 258 ARG B CA 1
ATOM 5516 C C . ARG B 1 258 ? -26.656 -13.711 5.637 1 96.12 258 ARG B C 1
ATOM 5518 O O . ARG B 1 258 ? -26.859 -12.586 5.184 1 96.12 258 ARG B O 1
ATOM 5525 N N . LYS B 1 259 ? -26.344 -13.953 6.789 1 93.88 259 LYS B N 1
ATOM 5526 C CA . LYS B 1 259 ? -26.156 -12.867 7.742 1 93.88 259 LYS B CA 1
ATOM 5527 C C . LYS B 1 259 ? -25.078 -11.898 7.266 1 93.88 259 LYS B C 1
ATOM 5529 O O . LYS B 1 259 ? -25.25 -10.68 7.328 1 93.88 259 LYS B O 1
ATOM 5534 N N . TRP B 1 260 ? -23.969 -12.461 6.848 1 92.75 260 TRP B N 1
ATOM 5535 C CA . TRP B 1 260 ? -22.875 -11.625 6.359 1 92.75 260 TRP B CA 1
ATOM 5536 C C . TRP B 1 260 ? -23.297 -10.859 5.109 1 92.75 260 TRP B C 1
ATOM 5538 O O . TRP B 1 260 ? -22.984 -9.672 4.965 1 92.75 260 TRP B O 1
ATOM 5548 N N . ALA B 1 261 ? -23.969 -11.539 4.207 1 95.31 261 ALA B N 1
ATOM 5549 C CA . ALA B 1 261 ? -24.406 -10.914 2.961 1 95.31 261 ALA B CA 1
ATOM 5550 C C . ALA B 1 261 ? -25.375 -9.766 3.236 1 95.31 261 ALA B C 1
ATOM 5552 O O . ALA B 1 261 ? -25.266 -8.688 2.646 1 95.31 261 ALA B O 1
ATOM 5553 N N . ASP B 1 262 ? -26.234 -9.969 4.145 1 94.88 262 ASP B N 1
ATOM 5554 C CA . ASP B 1 262 ? -27.203 -8.938 4.504 1 94.88 262 ASP B CA 1
ATOM 5555 C C . ASP B 1 262 ? -26.5 -7.723 5.125 1 94.88 262 ASP B C 1
ATOM 5557 O O . ASP B 1 262 ? -26.859 -6.582 4.828 1 94.88 262 ASP B O 1
ATOM 5561 N N . ARG B 1 263 ? -25.672 -8.016 5.918 1 93.38 263 ARG B N 1
ATOM 5562 C CA . ARG B 1 263 ? -24.969 -6.938 6.605 1 93.38 263 ARG B CA 1
ATOM 5563 C C . ARG B 1 263 ? -24.094 -6.148 5.629 1 93.38 263 ARG B C 1
ATOM 5565 O O . ARG B 1 263 ? -24.094 -4.914 5.652 1 93.38 263 ARG B O 1
ATOM 5572 N N . CYS B 1 264 ? -23.375 -6.816 4.816 1 92.88 264 CYS B N 1
ATOM 5573 C CA . CYS B 1 264 ? -22.391 -6.184 3.957 1 92.88 264 CYS B CA 1
ATOM 5574 C C . CYS B 1 264 ? -23.047 -5.598 2.709 1 92.88 264 CYS B C 1
ATOM 5576 O O . CYS B 1 264 ? -22.672 -4.508 2.268 1 92.88 264 CYS B O 1
ATOM 5578 N N . PHE B 1 265 ? -24.031 -6.344 2.162 1 94.5 265 PHE B N 1
ATOM 5579 C CA . PHE B 1 265 ? -24.547 -5.953 0.859 1 94.5 265 PHE B CA 1
ATOM 5580 C C . PHE B 1 265 ? -26 -5.48 0.975 1 94.5 265 PHE B C 1
ATOM 5582 O O . PHE B 1 265 ? -26.547 -4.93 0.022 1 94.5 265 PHE B O 1
ATOM 5589 N N . GLY B 1 266 ? -26.641 -5.641 2.086 1 95.12 266 GLY B N 1
ATOM 5590 C CA . GLY B 1 266 ? -28.047 -5.32 2.248 1 95.12 266 GLY B CA 1
ATOM 5591 C C . GLY B 1 266 ? -28.969 -6.348 1.617 1 95.12 266 GLY B C 1
ATOM 5592 O O . GLY B 1 266 ? -30.188 -6.156 1.574 1 95.12 266 GLY B O 1
ATOM 5593 N N . THR B 1 267 ? -28.391 -7.43 1.049 1 96.5 267 THR B N 1
ATOM 5594 C CA . THR B 1 267 ? -29.125 -8.5 0.385 1 96.5 267 THR B CA 1
ATOM 5595 C C . THR B 1 267 ? -28.297 -9.781 0.345 1 96.5 267 THR B C 1
ATOM 5597 O O . THR B 1 267 ? -27.062 -9.727 0.291 1 96.5 267 THR B O 1
ATOM 5600 N N . ASP B 1 268 ? -29 -10.867 0.384 1 95.38 268 ASP B N 1
ATOM 5601 C CA . ASP B 1 268 ? -28.328 -12.141 0.154 1 95.38 268 ASP B CA 1
ATOM 5602 C C . ASP B 1 268 ? -28.594 -12.656 -1.258 1 95.38 268 ASP B C 1
ATOM 5604 O O . ASP B 1 268 ? -28.297 -13.812 -1.569 1 95.38 268 ASP B O 1
ATOM 5608 N N . TYR B 1 269 ? -29.297 -11.789 -2.061 1 96.06 269 TYR B N 1
ATOM 5609 C CA . TYR B 1 269 ? -29.641 -12.047 -3.455 1 96.06 269 TYR B CA 1
ATOM 5610 C C . TYR B 1 269 ? -30.531 -13.281 -3.586 1 96.06 269 TYR B C 1
ATOM 5612 O O . TYR B 1 269 ? -30.422 -14.031 -4.559 1 96.06 269 TYR B O 1
ATOM 5620 N N . GLY B 1 270 ? -31.266 -13.555 -2.537 1 97.25 270 GLY B N 1
ATOM 5621 C CA . GLY B 1 270 ? -32.125 -14.719 -2.574 1 97.25 270 GLY B CA 1
ATOM 5622 C C . GLY B 1 270 ? -31.375 -16.031 -2.471 1 97.25 270 GLY B C 1
ATOM 5623 O O . GLY B 1 270 ? -31.609 -16.953 -3.244 1 97.25 270 GLY B O 1
ATOM 5624 N N . LEU B 1 271 ? -30.438 -16.078 -1.63 1 97.5 271 LEU B N 1
ATOM 5625 C CA . LEU B 1 271 ? -29.625 -17.281 -1.423 1 97.5 271 LEU B CA 1
ATOM 5626 C C . LEU B 1 271 ? -30.5 -18.5 -1.185 1 97.5 271 LEU B C 1
ATOM 5628 O O . LEU B 1 271 ? -31.344 -18.5 -0.291 1 97.5 271 LEU B O 1
ATOM 5632 N N . GLN B 1 272 ? -30.297 -19.531 -1.996 1 96.31 272 GLN B N 1
ATOM 5633 C CA . GLN B 1 272 ? -31.141 -20.734 -1.939 1 96.31 272 GLN B CA 1
ATOM 5634 C C . GLN B 1 272 ? -30.391 -21.891 -1.277 1 96.31 272 GLN B C 1
ATOM 5636 O O . GLN B 1 272 ? -30.938 -22.578 -0.416 1 96.31 272 GLN B O 1
ATOM 5641 N N . ASP B 1 273 ? -29.203 -22.125 -1.728 1 94.44 273 ASP B N 1
ATOM 5642 C CA . ASP B 1 273 ? -28.453 -23.281 -1.258 1 94.44 273 ASP B CA 1
ATOM 5643 C C . ASP B 1 273 ? -26.953 -23.016 -1.281 1 94.44 273 ASP B C 1
ATOM 5645 O O . ASP B 1 273 ? -26.484 -22.141 -2.016 1 94.44 273 ASP B O 1
ATOM 5649 N N . VAL B 1 274 ? -26.266 -23.688 -0.384 1 93.88 274 VAL B N 1
ATOM 5650 C CA . VAL B 1 274 ? -24.797 -23.688 -0.365 1 93.88 274 VAL B CA 1
ATOM 5651 C C . VAL B 1 274 ? -24.266 -24.984 -0.98 1 93.88 274 VAL B C 1
ATOM 5653 O O . VAL B 1 274 ? -24.281 -26.031 -0.341 1 93.88 274 VAL B O 1
ATOM 5656 N N . GLY B 1 275 ? -23.781 -24.875 -2.146 1 89.12 275 GLY B N 1
ATOM 5657 C CA . GLY B 1 275 ? -23.25 -26.047 -2.842 1 89.12 275 GLY B CA 1
ATOM 5658 C C . GLY B 1 275 ? -21.906 -26.5 -2.318 1 89.12 275 GLY B C 1
ATOM 5659 O O . GLY B 1 275 ? -21.594 -27.688 -2.336 1 89.12 275 GLY B O 1
ATOM 5660 N N . TRP B 1 276 ? -21.125 -25.594 -1.913 1 89.56 276 TRP B N 1
ATOM 5661 C CA . TRP B 1 276 ? -19.781 -25.875 -1.412 1 89.56 276 TRP B CA 1
ATOM 5662 C C . TRP B 1 276 ? -19.312 -24.75 -0.498 1 89.56 276 TRP B C 1
ATOM 5664 O O . TRP B 1 276 ? -19.594 -23.562 -0.752 1 89.56 276 TRP B O 1
ATOM 5674 N N . SER B 1 277 ? -18.672 -25.094 0.609 1 92 277 SER B N 1
ATOM 5675 C CA . SER B 1 277 ? -18 -24.094 1.455 1 92 277 SER B CA 1
ATOM 5676 C C . SER B 1 277 ? -16.703 -24.641 2.033 1 92 277 SER B C 1
ATOM 5678 O O . SER B 1 277 ? -16.547 -25.859 2.176 1 92 277 SER B O 1
ATOM 5680 N N . SER B 1 278 ? -15.789 -23.781 2.23 1 90.31 278 SER B N 1
ATOM 5681 C CA . SER B 1 278 ? -14.492 -24.156 2.779 1 90.31 278 SER B CA 1
ATOM 5682 C C . SER B 1 278 ? -13.859 -23.016 3.557 1 90.31 278 SER B C 1
ATOM 5684 O O . SER B 1 278 ? -14.312 -21.875 3.455 1 90.31 278 SER B O 1
ATOM 5686 N N . VAL B 1 279 ? -12.898 -23.359 4.422 1 91.25 279 VAL B N 1
ATOM 5687 C CA . VAL B 1 279 ? -12.086 -22.375 5.137 1 91.25 279 VAL B CA 1
ATOM 5688 C C . VAL B 1 279 ? -10.68 -22.344 4.551 1 91.25 279 VAL B C 1
ATOM 5690 O O . VAL B 1 279 ? -10.133 -23.375 4.176 1 91.25 279 VAL B O 1
ATOM 5693 N N . THR B 1 280 ? -10.188 -21.203 4.41 1 89.25 280 THR B N 1
ATOM 5694 C CA . THR B 1 280 ? -8.836 -21.031 3.891 1 89.25 280 THR B CA 1
ATOM 5695 C C . THR B 1 280 ? -7.992 -20.188 4.844 1 89.25 280 THR B C 1
ATOM 5697 O O . THR B 1 280 ? -8.492 -19.25 5.457 1 89.25 280 THR B O 1
ATOM 5700 N N . GLY B 1 281 ? -6.754 -20.625 5.027 1 90.25 281 GLY B N 1
ATOM 5701 C CA . GLY B 1 281 ? -5.793 -19.859 5.812 1 90.25 281 GLY B CA 1
ATOM 5702 C C . GLY B 1 281 ? -4.777 -19.125 4.957 1 90.25 281 GLY B C 1
ATOM 5703 O O . GLY B 1 281 ? -4.59 -19.453 3.785 1 90.25 281 GLY B O 1
ATOM 5704 N N . ASN B 1 282 ? -4.109 -18.156 5.586 1 91.12 282 ASN B N 1
ATOM 5705 C CA . ASN B 1 282 ? -3.168 -17.328 4.844 1 91.12 282 ASN B CA 1
ATOM 5706 C C . ASN B 1 282 ? -1.782 -17.969 4.785 1 91.12 282 ASN B C 1
ATOM 5708 O O . ASN B 1 282 ? -0.8 -17.297 4.461 1 91.12 282 ASN B O 1
ATOM 5712 N N . GLY B 1 283 ? -1.659 -19.219 5.105 1 92.94 283 GLY B N 1
ATOM 5713 C CA . GLY B 1 283 ? -0.389 -19.922 4.992 1 92.94 283 GLY B CA 1
ATOM 5714 C C . GLY B 1 283 ? 0.044 -20.141 3.557 1 92.94 283 GLY B C 1
ATOM 5715 O O . GLY B 1 283 ? -0.78 -20.469 2.699 1 92.94 283 GLY B O 1
ATOM 5716 N N . MET B 1 284 ? 1.311 -19.891 3.252 1 96.62 284 MET B N 1
ATOM 5717 C CA . MET B 1 284 ? 1.877 -20.125 1.924 1 96.62 284 MET B CA 1
ATOM 5718 C C . MET B 1 284 ? 3.227 -20.828 2.02 1 96.62 284 MET B C 1
ATOM 5720 O O . MET B 1 284 ? 4.012 -20.547 2.932 1 96.62 284 MET B O 1
ATOM 5724 N N . TYR B 1 285 ? 3.439 -21.703 1.11 1 97.88 285 TYR B N 1
ATOM 5725 C CA . TYR B 1 285 ? 4.684 -22.453 1.009 1 97.88 285 TYR B CA 1
ATOM 5726 C C . TYR B 1 285 ? 5.191 -22.469 -0.428 1 97.88 285 TYR B C 1
ATOM 5728 O O . TYR B 1 285 ? 4.402 -22.422 -1.373 1 97.88 285 TYR B O 1
ATOM 5736 N N . HIS B 1 286 ? 6.457 -22.5 -0.577 1 98.25 286 HIS B N 1
ATOM 5737 C CA . HIS B 1 286 ? 7.102 -22.422 -1.883 1 98.25 286 HIS B CA 1
ATOM 5738 C C . HIS B 1 286 ? 8.383 -23.25 -1.914 1 98.25 286 HIS B C 1
ATOM 5740 O O . HIS B 1 286 ? 9.352 -22.922 -1.222 1 98.25 286 HIS B O 1
ATOM 5746 N N . ALA B 1 287 ? 8.367 -24.266 -2.734 1 98.69 287 ALA B N 1
ATOM 5747 C CA . ALA B 1 287 ? 9.516 -25.172 -2.818 1 98.69 287 ALA B CA 1
ATOM 5748 C C . ALA B 1 287 ? 10.773 -24.422 -3.24 1 98.69 287 ALA B C 1
ATOM 5750 O O . ALA B 1 287 ? 10.719 -23.531 -4.094 1 98.69 287 ALA B O 1
ATOM 5751 N N . ASP B 1 288 ? 11.945 -24.828 -2.758 1 97.81 288 ASP B N 1
ATOM 5752 C CA . ASP B 1 288 ? 13.211 -24.156 -3.049 1 97.81 288 ASP B CA 1
ATOM 5753 C C . ASP B 1 288 ? 13.656 -24.438 -4.484 1 97.81 288 ASP B C 1
ATOM 5755 O O . ASP B 1 288 ? 14.406 -23.641 -5.066 1 97.81 288 ASP B O 1
ATOM 5759 N N . THR B 1 289 ? 13.234 -25.594 -4.977 1 98.25 289 THR B N 1
ATOM 5760 C CA . THR B 1 289 ? 13.5 -25.984 -6.359 1 98.25 289 THR B CA 1
ATOM 5761 C C . THR B 1 289 ? 12.336 -26.781 -6.938 1 98.25 289 THR B C 1
ATOM 5763 O O . THR B 1 289 ? 11.539 -27.344 -6.191 1 98.25 289 THR B O 1
ATOM 5766 N N . TYR B 1 290 ? 12.25 -26.719 -8.242 1 98.44 290 TYR B N 1
ATOM 5767 C CA . TYR B 1 290 ? 11.18 -27.438 -8.914 1 98.44 290 TYR B CA 1
ATOM 5768 C C . TYR B 1 290 ? 11.703 -28.703 -9.594 1 98.44 290 TYR B C 1
ATOM 5770 O O . TYR B 1 290 ? 10.945 -29.453 -10.203 1 98.44 290 TYR B O 1
ATOM 5778 N N . ARG B 1 291 ? 13 -28.875 -9.406 1 98.25 291 ARG B N 1
ATOM 5779 C CA . ARG B 1 291 ? 13.641 -30.031 -10.031 1 98.25 291 ARG B CA 1
ATOM 5780 C C . ARG B 1 291 ? 14.656 -30.672 -9.086 1 98.25 291 ARG B C 1
ATOM 5782 O O . ARG B 1 291 ? 15.398 -29.984 -8.398 1 98.25 291 ARG B O 1
ATOM 5789 N N . TRP B 1 292 ? 14.695 -31.969 -9.07 1 97.5 292 TRP B N 1
ATOM 5790 C CA . TRP B 1 292 ? 15.734 -32.781 -8.445 1 97.5 292 TRP B CA 1
ATOM 5791 C C . TRP B 1 292 ? 16.094 -33.969 -9.32 1 97.5 292 TRP B C 1
ATOM 5793 O O . TRP B 1 292 ? 15.445 -35.031 -9.234 1 97.5 292 TRP B O 1
ATOM 5803 N N . GLY B 1 293 ? 17.203 -33.812 -10.125 1 96.5 293 GLY B N 1
ATOM 5804 C CA . GLY B 1 293 ? 17.531 -34.844 -11.086 1 96.5 293 GLY B CA 1
ATOM 5805 C C . GLY B 1 293 ? 16.453 -35.031 -12.148 1 96.5 293 GLY B C 1
ATOM 5806 O O . GLY B 1 293 ? 16.141 -34.094 -12.891 1 96.5 293 GLY B O 1
ATOM 5807 N N . ARG B 1 294 ? 15.82 -36.188 -12.125 1 97.44 294 ARG B N 1
ATOM 5808 C CA . ARG B 1 294 ? 14.82 -36.531 -13.133 1 97.44 294 ARG B CA 1
ATOM 5809 C C . ARG B 1 294 ? 13.406 -36.281 -12.609 1 97.44 294 ARG B C 1
ATOM 5811 O O . ARG B 1 294 ? 12.422 -36.594 -13.289 1 97.44 294 ARG B O 1
ATOM 5818 N N . ILE B 1 295 ? 13.305 -35.625 -11.422 1 98.56 295 ILE B N 1
ATOM 5819 C CA . ILE B 1 295 ? 12.031 -35.344 -10.773 1 98.56 295 ILE B CA 1
ATOM 5820 C C . ILE B 1 295 ? 11.688 -33.875 -10.891 1 98.56 295 ILE B C 1
ATOM 5822 O O . ILE B 1 295 ? 12.531 -33 -10.617 1 98.56 295 ILE B O 1
ATOM 5826 N N . PHE B 1 296 ? 10.492 -33.562 -11.328 1 98.81 296 PHE B N 1
ATOM 5827 C CA . PHE B 1 296 ? 10 -32.188 -11.422 1 98.81 296 PHE B CA 1
ATOM 5828 C C . PHE B 1 296 ? 8.727 -32 -10.594 1 98.81 296 PHE B C 1
ATOM 5830 O O . PHE B 1 296 ? 8.016 -32.969 -10.328 1 98.81 296 PHE B O 1
ATOM 5837 N N . LEU B 1 297 ? 8.461 -30.828 -10.141 1 98.88 297 LEU B N 1
ATOM 5838 C CA . LEU B 1 297 ? 7.227 -30.453 -9.461 1 98.88 297 LEU B CA 1
ATOM 5839 C C . LEU B 1 297 ? 6.461 -29.391 -10.25 1 98.88 297 LEU B C 1
ATOM 5841 O O . LEU B 1 297 ? 7.07 -28.516 -10.875 1 98.88 297 LEU B O 1
ATOM 5845 N N . ALA B 1 298 ? 5.145 -29.406 -10.203 1 98.75 298 ALA B N 1
ATOM 5846 C CA . ALA B 1 298 ? 4.293 -28.391 -10.797 1 98.75 298 ALA B CA 1
ATOM 5847 C C . ALA B 1 298 ? 3.031 -28.172 -9.969 1 98.75 298 ALA B C 1
ATOM 5849 O O . ALA B 1 298 ? 2.49 -29.109 -9.391 1 98.75 298 ALA B O 1
ATOM 5850 N N . GLY B 1 299 ? 2.562 -26.922 -9.891 1 98.06 299 GLY B N 1
ATOM 5851 C CA . GLY B 1 299 ? 1.343 -26.578 -9.18 1 98.06 299 GLY B CA 1
ATOM 5852 C C . GLY B 1 299 ? 1.511 -26.594 -7.668 1 98.06 299 GLY B C 1
ATOM 5853 O O . GLY B 1 299 ? 2.545 -26.172 -7.152 1 98.06 299 GLY B O 1
ATOM 5854 N N . ASP B 1 300 ? 0.462 -27.094 -6.984 1 97.38 300 ASP B N 1
ATOM 5855 C CA . ASP B 1 300 ? 0.427 -27.062 -5.527 1 97.38 300 ASP B CA 1
ATOM 5856 C C . ASP B 1 300 ? 1.533 -27.922 -4.93 1 97.38 300 ASP B C 1
ATOM 5858 O O . ASP B 1 300 ? 1.904 -27.75 -3.766 1 97.38 300 ASP B O 1
ATOM 5862 N N . ALA B 1 301 ? 2.025 -28.844 -5.715 1 98.62 301 ALA B N 1
ATOM 5863 C CA . ALA B 1 301 ? 3.168 -29.625 -5.262 1 98.62 301 ALA B CA 1
ATOM 5864 C C . ALA B 1 301 ? 4.406 -28.75 -5.09 1 98.62 301 ALA B C 1
ATOM 5866 O O . ALA B 1 301 ? 5.293 -29.062 -4.293 1 98.62 301 ALA B O 1
ATOM 5867 N N . ALA B 1 302 ? 4.438 -27.641 -5.84 1 98.62 302 ALA B N 1
ATOM 5868 C CA . ALA B 1 302 ? 5.602 -26.766 -5.82 1 98.62 302 ALA B CA 1
ATOM 5869 C C . ALA B 1 302 ? 5.309 -25.484 -5.027 1 98.62 302 ALA B C 1
ATOM 5871 O O . ALA B 1 302 ? 6.223 -24.844 -4.512 1 98.62 302 ALA B O 1
ATOM 5872 N N . HIS B 1 303 ? 4.074 -25.078 -4.973 1 98.25 303 HIS B N 1
ATOM 5873 C CA . HIS B 1 303 ? 3.725 -23.828 -4.305 1 98.25 303 HIS B CA 1
ATOM 5874 C C . HIS B 1 303 ? 2.293 -23.875 -3.781 1 98.25 303 HIS B C 1
ATOM 5876 O O . HIS B 1 303 ? 1.368 -24.234 -4.516 1 98.25 303 HIS B O 1
ATOM 5882 N N . GLN B 1 304 ? 2.125 -23.594 -2.551 1 97.38 304 GLN B N 1
ATOM 5883 C CA . GLN B 1 304 ? 0.835 -23.391 -1.899 1 97.38 304 GLN B CA 1
ATOM 5884 C C . GLN B 1 304 ? 0.561 -21.906 -1.683 1 97.38 304 GLN B C 1
ATOM 5886 O O . GLN B 1 304 ? 1.293 -21.234 -0.953 1 97.38 304 GLN B O 1
ATOM 5891 N N . LEU B 1 305 ? -0.44 -21.453 -2.287 1 96.56 305 LEU B N 1
ATOM 5892 C CA . LEU B 1 305 ? -0.716 -20.031 -2.279 1 96.56 305 LEU B CA 1
ATOM 5893 C C . LEU B 1 305 ? -2.08 -19.734 -1.659 1 96.56 305 LEU B C 1
ATOM 5895 O O . LEU B 1 305 ? -3.01 -20.531 -1.798 1 96.56 305 LEU B O 1
ATOM 5899 N N . PHE B 1 306 ? -2.1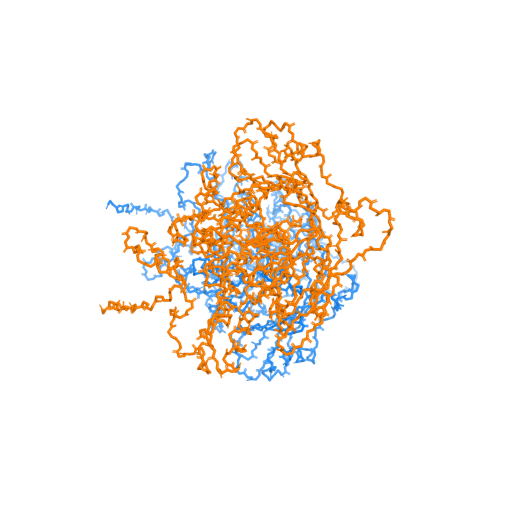97 -18.641 -0.961 1 94.44 306 PHE B N 1
ATOM 5900 C CA . PHE B 1 306 ? -3.49 -18.141 -0.515 1 94.44 306 PHE B CA 1
ATOM 5901 C C . PHE B 1 306 ? -4.375 -17.797 -1.706 1 94.44 306 PHE B C 1
ATOM 5903 O O . PHE B 1 306 ? -3.9 -17.234 -2.699 1 94.44 306 PHE B O 1
ATOM 5910 N N . PRO B 1 307 ? -5.621 -18.172 -1.602 1 91.38 307 PRO B N 1
ATOM 5911 C CA . PRO B 1 307 ? -6.496 -17.938 -2.754 1 91.38 307 PRO B CA 1
ATOM 5912 C C . PRO B 1 307 ? -6.902 -16.469 -2.898 1 91.38 307 PRO B C 1
ATOM 5914 O O . PRO B 1 307 ? -8.055 -16.109 -2.627 1 91.38 307 PRO B O 1
ATOM 5917 N N . ALA B 1 308 ? -6.062 -15.664 -3.355 1 91.44 308 ALA B N 1
ATOM 5918 C CA . ALA B 1 308 ? -6.316 -14.258 -3.654 1 91.44 308 ALA B CA 1
ATOM 5919 C C . ALA B 1 308 ? -6.527 -14.047 -5.152 1 91.44 308 ALA B C 1
ATOM 5921 O O . ALA B 1 308 ? -5.594 -13.68 -5.871 1 91.44 308 ALA B O 1
ATOM 5922 N N . GLY B 1 309 ? -7.715 -14.148 -5.621 1 84.88 309 GLY B N 1
ATOM 5923 C CA . GLY B 1 309 ? -8.016 -13.922 -7.027 1 84.88 309 GLY B CA 1
ATOM 5924 C C . GLY B 1 309 ? -7.812 -15.164 -7.883 1 84.88 309 GLY B C 1
ATOM 5925 O O . GLY B 1 309 ? -7.578 -15.055 -9.086 1 84.88 309 GLY B O 1
ATOM 5926 N N . GLY B 1 310 ? -7.746 -16.297 -7.242 1 88 310 GLY B N 1
ATOM 5927 C CA . GLY B 1 310 ? -7.676 -17.547 -7.984 1 88 310 GLY B CA 1
ATOM 5928 C C . GLY B 1 310 ? -6.371 -17.719 -8.742 1 88 310 GLY B C 1
ATOM 5929 O O . GLY B 1 310 ? -6.359 -18.25 -9.852 1 88 310 GLY B O 1
ATOM 5930 N N . GLN B 1 311 ? -5.336 -17.344 -8.203 1 91.38 311 GLN B N 1
ATOM 5931 C CA . GLN B 1 311 ? -4.078 -17.344 -8.945 1 91.38 311 GLN B CA 1
ATOM 5932 C C . GLN B 1 311 ? -3.34 -18.672 -8.789 1 91.38 311 GLN B C 1
ATOM 5934 O O . GLN B 1 311 ? -2.449 -18.984 -9.586 1 91.38 311 GLN B O 1
ATOM 5939 N N . GLY B 1 312 ? -3.688 -19.531 -7.824 1 93.25 312 GLY B N 1
ATOM 5940 C CA . GLY B 1 312 ? -2.951 -20.75 -7.531 1 93.25 312 GLY B CA 1
ATOM 5941 C C . GLY B 1 312 ? -2.965 -21.734 -8.68 1 93.25 312 GLY B C 1
ATOM 5942 O O . GLY B 1 312 ? -1.915 -22.062 -9.234 1 93.25 312 GLY B O 1
ATOM 5943 N N . MET B 1 313 ? -4.164 -22.125 -9.055 1 93.12 313 MET B N 1
ATOM 5944 C CA . MET B 1 313 ? -4.289 -23.094 -10.141 1 93.12 313 MET B CA 1
ATOM 5945 C C . MET B 1 313 ? -3.738 -22.531 -11.445 1 93.12 313 MET B C 1
ATOM 5947 O O . MET B 1 313 ? -3.025 -23.219 -12.18 1 93.12 313 MET B O 1
ATOM 5951 N N . ASN B 1 314 ? -4.043 -21.281 -11.695 1 95.62 314 ASN B N 1
ATOM 5952 C CA . ASN B 1 314 ? -3.574 -20.641 -12.922 1 95.62 314 ASN B CA 1
ATOM 5953 C C . ASN B 1 314 ? -2.051 -20.641 -13 1 95.62 314 ASN B C 1
ATOM 5955 O O . ASN B 1 314 ? -1.479 -20.891 -14.062 1 95.62 314 ASN B O 1
ATOM 5959 N N . THR B 1 315 ? -1.443 -20.375 -11.891 1 95.62 315 THR B N 1
ATOM 5960 C CA . THR B 1 315 ? 0.013 -20.422 -11.828 1 95.62 315 THR B CA 1
ATOM 5961 C C . THR B 1 315 ? 0.517 -21.844 -12.094 1 95.62 315 THR B C 1
ATOM 5963 O O . THR B 1 315 ? 1.526 -22.016 -12.781 1 95.62 315 THR B O 1
ATOM 5966 N N . GLY B 1 316 ? -0.154 -22.797 -11.594 1 97.12 316 GLY B N 1
ATOM 5967 C CA . GLY B 1 316 ? 0.197 -24.188 -11.836 1 97.12 316 GLY B CA 1
ATOM 5968 C C . GLY B 1 316 ? 0.085 -24.594 -13.297 1 97.12 316 GLY B C 1
ATOM 5969 O O . GLY B 1 316 ? 0.902 -25.359 -13.805 1 97.12 316 GLY B O 1
ATOM 5970 N N . LEU B 1 317 ? -0.934 -24.094 -13.969 1 96.75 317 LEU B N 1
ATOM 5971 C CA . LEU B 1 317 ? -1.102 -24.391 -15.391 1 96.75 317 LEU B CA 1
ATOM 5972 C C . LEU B 1 317 ? 0.05 -23.812 -16.203 1 96.75 317 LEU B C 1
ATOM 5974 O O . LEU B 1 317 ? 0.487 -24.406 -17.188 1 96.75 317 LEU B O 1
ATOM 5978 N N . LEU B 1 318 ? 0.497 -22.656 -15.758 1 94.31 318 LEU B N 1
ATOM 5979 C CA . LEU B 1 318 ? 1.656 -22.047 -16.406 1 94.31 318 LEU B CA 1
ATOM 5980 C C . LEU B 1 318 ? 2.908 -22.891 -16.172 1 94.31 318 LEU B C 1
ATOM 5982 O O . LEU B 1 318 ? 3.766 -23 -17.047 1 94.31 318 LEU B O 1
ATOM 5986 N N . ASP B 1 319 ? 3.014 -23.484 -14.969 1 96.81 319 ASP B N 1
ATOM 5987 C CA . ASP B 1 319 ? 4.098 -24.438 -14.719 1 96.81 319 ASP B CA 1
ATOM 5988 C C . ASP B 1 319 ? 4.055 -25.594 -15.719 1 96.81 319 ASP B C 1
ATOM 5990 O O . ASP B 1 319 ? 5.07 -25.938 -16.328 1 96.81 319 ASP B O 1
ATOM 5994 N N . ALA B 1 320 ? 2.881 -26.141 -15.867 1 97.38 320 ALA B N 1
ATOM 5995 C CA . ALA B 1 320 ? 2.672 -27.297 -16.734 1 97.38 320 ALA B CA 1
ATOM 5996 C C . ALA B 1 320 ? 3.115 -26.984 -18.172 1 97.38 320 ALA B C 1
ATOM 5998 O O . ALA B 1 320 ? 3.863 -27.766 -18.766 1 97.38 320 ALA B O 1
ATOM 5999 N N . ALA B 1 321 ? 2.686 -25.859 -18.656 1 93.12 321 ALA B N 1
ATOM 6000 C CA . ALA B 1 321 ? 3.004 -25.469 -20.031 1 93.12 321 ALA B CA 1
ATOM 6001 C C . ALA B 1 321 ? 4.504 -25.25 -20.203 1 93.12 321 ALA B C 1
ATOM 6003 O O . ALA B 1 321 ? 5.094 -25.672 -21.188 1 93.12 321 ALA B O 1
ATOM 6004 N N . ASN B 1 322 ? 5.066 -24.562 -19.234 1 92.94 322 ASN B N 1
ATOM 6005 C CA . ASN B 1 322 ? 6.492 -24.266 -19.297 1 92.94 322 ASN B CA 1
ATOM 6006 C C . ASN B 1 322 ? 7.328 -25.547 -19.266 1 92.94 322 ASN B C 1
ATOM 6008 O O . ASN B 1 322 ? 8.258 -25.703 -20.047 1 92.94 322 ASN B O 1
ATOM 6012 N N . LEU B 1 323 ? 6.992 -26.469 -18.438 1 97.06 323 LEU B N 1
ATOM 6013 C CA . LEU B 1 323 ? 7.746 -27.703 -18.266 1 97.06 323 LEU B CA 1
ATOM 6014 C C . LEU B 1 323 ? 7.578 -28.609 -19.484 1 97.06 323 LEU B C 1
ATOM 6016 O O . LEU B 1 323 ? 8.539 -29.266 -19.922 1 97.06 323 LEU B O 1
ATOM 6020 N N . ALA B 1 324 ? 6.402 -28.656 -20.016 1 95.38 324 ALA B N 1
ATOM 6021 C CA . ALA B 1 324 ? 6.035 -29.625 -21.047 1 95.38 324 ALA B CA 1
ATOM 6022 C C . ALA B 1 324 ? 6.926 -29.469 -22.281 1 95.38 324 ALA B C 1
ATOM 6024 O O . ALA B 1 324 ? 7.457 -30.469 -22.781 1 95.38 324 ALA B O 1
ATOM 6025 N N . TRP B 1 325 ? 7.09 -28.266 -22.766 1 88.75 325 TRP B N 1
ATOM 6026 C CA . TRP B 1 325 ? 7.879 -28.125 -24 1 88.75 325 TRP B CA 1
ATOM 6027 C C . TRP B 1 325 ? 9.336 -28.484 -23.75 1 88.75 325 TRP B C 1
ATOM 6029 O O . TRP B 1 325 ? 10.008 -29.031 -24.625 1 88.75 325 TRP B O 1
ATOM 6039 N N . LYS B 1 326 ? 9.852 -28.25 -22.562 1 91.25 326 LYS B N 1
ATOM 6040 C CA . LYS B 1 326 ? 11.234 -28.562 -22.203 1 91.25 326 LYS B CA 1
ATOM 6041 C C . LYS B 1 326 ? 11.445 -30.078 -22.141 1 91.25 326 LYS B C 1
ATOM 6043 O O . LYS B 1 326 ? 12.398 -30.594 -22.734 1 91.25 326 LYS B O 1
ATOM 6048 N N . LEU B 1 327 ? 10.578 -30.719 -21.469 1 9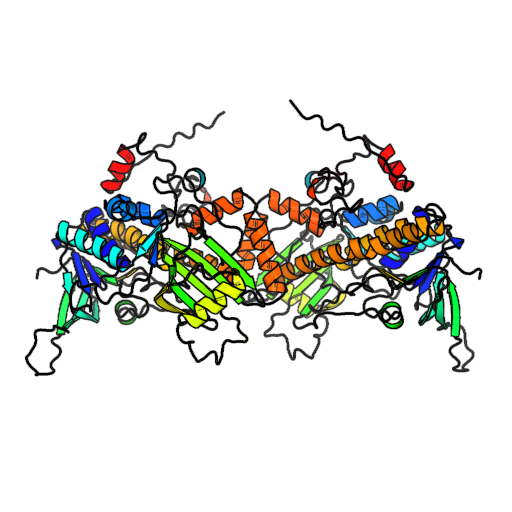4.25 327 LEU B N 1
ATOM 6049 C CA . LEU B 1 327 ? 10.68 -32.188 -21.328 1 94.25 327 LEU B CA 1
ATOM 6050 C C . LEU B 1 327 ? 10.477 -32.875 -22.672 1 94.25 327 LEU B C 1
ATOM 6052 O O . LEU B 1 327 ? 11.148 -33.844 -22.984 1 94.25 327 LEU B O 1
ATOM 6056 N N . ALA B 1 328 ? 9.547 -32.344 -23.453 1 92.88 328 ALA B N 1
ATOM 6057 C CA . ALA B 1 328 ? 9.289 -32.906 -24.781 1 92.88 328 ALA B CA 1
ATOM 6058 C C . ALA B 1 328 ? 10.531 -32.781 -25.656 1 92.88 328 ALA B C 1
ATOM 6060 O O . ALA B 1 328 ? 10.828 -33.719 -26.422 1 92.88 328 ALA B O 1
ATOM 6061 N N . ALA B 1 329 ? 11.195 -31.672 -25.547 1 88 329 ALA B N 1
ATOM 6062 C CA . ALA B 1 329 ? 12.406 -31.469 -26.344 1 88 329 ALA B CA 1
ATOM 6063 C C . ALA B 1 329 ? 13.461 -32.531 -26 1 88 329 ALA B C 1
ATOM 6065 O O . ALA B 1 329 ? 14.227 -32.938 -26.875 1 88 329 ALA B O 1
ATOM 6066 N N . VAL B 1 330 ? 13.477 -32.938 -24.812 1 90.12 330 VAL B N 1
ATOM 6067 C CA . VAL B 1 330 ? 14.461 -33.906 -24.344 1 90.12 330 VAL B CA 1
ATOM 6068 C C . VAL B 1 330 ? 14 -35.312 -24.703 1 90.12 330 VAL B C 1
ATOM 6070 O O . VAL B 1 330 ? 14.781 -36.125 -25.219 1 90.12 330 VAL B O 1
ATOM 6073 N N . VAL B 1 331 ? 12.727 -35.594 -24.5 1 90 331 VAL B N 1
ATOM 6074 C CA . VAL B 1 331 ? 12.156 -36.906 -24.734 1 90 331 VAL B CA 1
ATOM 6075 C C . VAL B 1 331 ? 12.172 -37.219 -26.234 1 90 331 VAL B C 1
ATOM 6077 O O . VAL B 1 331 ? 12.43 -38.375 -26.625 1 90 331 VAL B O 1
ATOM 6080 N N . GLY B 1 332 ? 11.906 -36.25 -27.078 1 84.56 332 GLY B N 1
ATOM 6081 C CA . GLY B 1 332 ? 11.836 -36.438 -28.516 1 84.56 332 GLY B CA 1
ATOM 6082 C C . GLY B 1 332 ? 13.203 -36.469 -29.172 1 84.56 332 GLY B C 1
ATOM 6083 O O . GLY B 1 332 ? 13.312 -36.75 -30.359 1 84.56 332 GLY B O 1
ATOM 6084 N N . GLY B 1 333 ? 14.234 -36.219 -28.516 1 78.19 333 GLY B N 1
ATOM 6085 C CA . GLY B 1 333 ? 15.586 -36.281 -29.047 1 78.19 333 GLY B CA 1
ATOM 6086 C C . GLY B 1 333 ? 15.992 -35.031 -29.781 1 78.19 333 GLY B C 1
ATOM 6087 O O . GLY B 1 333 ? 16.984 -35 -30.5 1 78.19 333 GLY B O 1
ATOM 6088 N N . GLY B 1 334 ? 15.109 -34.062 -29.766 1 67.5 334 GLY B N 1
ATOM 6089 C CA . GLY B 1 334 ? 15.414 -32.812 -30.453 1 67.5 334 GLY B CA 1
ATOM 6090 C C . GLY B 1 334 ? 16.641 -32.125 -29.906 1 67.5 334 GLY B C 1
ATOM 6091 O O . GLY B 1 334 ? 17.312 -31.359 -30.609 1 67.5 334 GLY B O 1
ATOM 6092 N N . ILE B 1 335 ? 16.891 -32.156 -28.656 1 66.25 335 ILE B N 1
ATOM 6093 C CA . ILE B 1 335 ? 18.078 -31.578 -28.047 1 66.25 335 ILE B CA 1
ATOM 6094 C C . ILE B 1 335 ? 19.031 -32.688 -27.609 1 66.25 335 ILE B C 1
ATOM 6096 O O . ILE B 1 335 ? 19.953 -32.438 -26.812 1 66.25 335 ILE B O 1
ATOM 6100 N N . SER B 1 336 ? 19.016 -33.844 -28.453 1 61.41 336 SER B N 1
ATOM 6101 C CA . SER B 1 336 ? 19.766 -35.062 -28.125 1 61.41 336 SER B CA 1
ATOM 6102 C C . SER B 1 336 ? 21.234 -34.906 -28.5 1 61.41 336 SER B C 1
ATOM 6104 O O . SER B 1 336 ? 21.578 -34.125 -29.375 1 61.41 336 SER B O 1
ATOM 6106 N N . GLY B 1 337 ? 22.328 -35.062 -27.547 1 63.25 337 GLY B N 1
ATOM 6107 C CA . GLY B 1 337 ? 23.719 -35.312 -27.797 1 63.25 337 GLY B CA 1
ATOM 6108 C C . GLY B 1 337 ? 24.656 -34.562 -26.875 1 63.25 337 GLY B C 1
ATOM 6109 O O . GLY B 1 337 ? 25.797 -35 -26.641 1 63.25 337 GLY B O 1
ATOM 6110 N N . GLN B 1 338 ? 24.172 -33.531 -26.531 1 76.31 338 GLN B N 1
ATOM 6111 C CA . GLN B 1 338 ? 25.078 -32.875 -25.609 1 76.31 338 GLN B CA 1
ATOM 6112 C C . GLN B 1 338 ? 24.453 -32.75 -24.219 1 76.31 338 GLN B C 1
ATOM 6114 O O . GLN B 1 338 ? 23.531 -31.938 -24.031 1 76.31 338 GLN B O 1
ATOM 6119 N N . GLU B 1 339 ? 24.828 -33.531 -23.312 1 82.56 339 GLU B N 1
ATOM 6120 C CA . GLU B 1 339 ? 24.328 -33.625 -21.938 1 82.56 339 GLU B CA 1
ATOM 6121 C C . GLU B 1 339 ? 24.234 -32.25 -21.297 1 82.56 339 GLU B C 1
ATOM 6123 O O . GLU B 1 339 ? 23.281 -31.969 -20.562 1 82.56 339 GLU B O 1
ATOM 6128 N N . GLU B 1 340 ? 25.109 -31.469 -21.641 1 85.25 340 GLU B N 1
ATOM 6129 C CA . GLU B 1 340 ? 25.141 -30.141 -21.047 1 85.25 340 GLU B CA 1
ATOM 6130 C C . GLU B 1 340 ? 23.938 -29.312 -21.5 1 85.25 340 GLU B C 1
ATOM 6132 O O . GLU B 1 340 ? 23.375 -28.547 -20.703 1 85.25 340 GLU B O 1
ATOM 6137 N N . VAL B 1 341 ? 23.562 -29.453 -22.703 1 84.88 341 VAL B N 1
ATOM 6138 C CA . VAL B 1 341 ? 22.438 -28.703 -23.25 1 84.88 341 VAL B CA 1
ATOM 6139 C C . VAL B 1 341 ? 21.141 -29.219 -22.641 1 84.88 341 VAL B C 1
ATOM 6141 O O . VAL B 1 341 ? 20.25 -28.438 -22.281 1 84.88 341 VAL B O 1
ATOM 6144 N N . VAL B 1 342 ? 21.062 -30.516 -22.547 1 88.25 342 VAL B N 1
ATOM 6145 C CA . VAL B 1 342 ? 19.891 -31.141 -21.953 1 88.25 342 VAL B CA 1
ATOM 6146 C C . VAL B 1 342 ? 19.703 -30.625 -20.516 1 88.25 342 VAL B C 1
ATOM 6148 O O . VAL B 1 342 ? 18.609 -30.188 -20.156 1 88.25 342 VAL B O 1
ATOM 6151 N N . GLU B 1 343 ? 20.812 -30.594 -19.766 1 92 343 GLU B N 1
ATOM 6152 C CA . GLU B 1 343 ? 20.75 -30.141 -18.375 1 92 343 GLU B CA 1
ATOM 6153 C C . GLU B 1 343 ? 20.359 -28.672 -18.297 1 92 343 GLU B C 1
ATOM 6155 O O . GLU B 1 343 ? 19.578 -28.266 -17.422 1 92 343 GLU B O 1
ATOM 6160 N N . ARG B 1 344 ? 20.844 -27.922 -19.156 1 89.25 344 ARG B N 1
ATOM 6161 C CA . ARG B 1 344 ? 20.562 -26.484 -19.172 1 89.25 344 ARG B CA 1
ATOM 6162 C C . ARG B 1 344 ? 19.078 -26.234 -19.453 1 89.25 344 ARG B C 1
ATOM 6164 O O . ARG B 1 344 ? 18.469 -25.359 -18.828 1 89.25 344 ARG B O 1
ATOM 6171 N N . VAL B 1 345 ? 18.531 -26.938 -20.375 1 89 345 VAL B N 1
ATOM 6172 C CA . VAL B 1 345 ? 17.125 -26.797 -20.734 1 89 345 VAL B CA 1
ATOM 6173 C C . VAL B 1 345 ? 16.234 -27.219 -19.562 1 89 345 VAL B C 1
ATOM 6175 O O . VAL B 1 345 ? 15.312 -26.5 -19.188 1 89 345 VAL B O 1
ATOM 6178 N N . LEU B 1 346 ? 16.594 -28.312 -18.969 1 93.81 346 LEU B N 1
ATOM 6179 C CA . LEU B 1 346 ? 15.789 -28.828 -17.859 1 93.81 346 LEU B CA 1
ATOM 6180 C C . LEU B 1 346 ? 15.906 -27.922 -16.641 1 93.81 346 LEU B C 1
ATOM 6182 O O . LEU B 1 346 ? 14.906 -27.656 -15.961 1 93.81 346 LEU B O 1
ATOM 6186 N N . ASP B 1 347 ? 17.062 -27.328 -16.391 1 93.88 347 ASP B N 1
ATOM 6187 C CA . ASP B 1 347 ? 17.297 -26.453 -15.25 1 93.88 347 ASP B CA 1
ATOM 6188 C C . ASP B 1 347 ? 16.594 -25.109 -15.43 1 93.88 347 ASP B C 1
ATOM 6190 O O . ASP B 1 347 ? 16.312 -24.422 -14.453 1 93.88 347 ASP B O 1
ATOM 6194 N N . SER B 1 348 ? 16.359 -24.766 -16.641 1 91.12 348 SER B N 1
ATOM 6195 C CA . SER B 1 348 ? 15.703 -23.484 -16.906 1 91.12 348 SER B CA 1
ATOM 6196 C C . SER B 1 348 ? 14.281 -23.453 -16.344 1 91.12 348 SER B C 1
ATOM 6198 O O . SER B 1 348 ? 13.719 -22.391 -16.109 1 91.12 348 SER B O 1
ATOM 6200 N N . TYR B 1 349 ? 13.758 -24.641 -16.094 1 95 349 TYR B N 1
ATOM 6201 C CA . TYR B 1 349 ? 12.414 -24.719 -15.523 1 95 349 TYR B CA 1
ATOM 6202 C C . TYR B 1 349 ? 12.352 -24.031 -14.172 1 95 349 TYR B C 1
ATOM 6204 O O . TYR B 1 349 ? 11.562 -23.094 -13.977 1 95 349 TYR B O 1
ATOM 6212 N N . THR B 1 350 ? 13.211 -24.422 -13.281 1 96.56 350 THR B N 1
ATOM 6213 C CA . THR B 1 350 ? 13.266 -23.781 -11.977 1 96.56 350 THR B CA 1
ATOM 6214 C C . THR B 1 350 ? 13.648 -22.312 -12.109 1 96.56 350 THR B C 1
ATOM 6216 O O . THR B 1 350 ? 13.047 -21.453 -11.469 1 96.56 350 THR B O 1
ATOM 6219 N N . ARG B 1 351 ? 14.531 -22.047 -12.93 1 92.69 351 ARG B N 1
ATOM 6220 C CA . ARG B 1 351 ? 15.062 -20.703 -13.078 1 92.69 351 ARG B CA 1
ATOM 6221 C C . ARG B 1 351 ? 13.992 -19.734 -13.594 1 92.69 351 ARG B C 1
ATOM 6223 O O . ARG B 1 351 ? 14.016 -18.547 -13.281 1 92.69 351 ARG B O 1
ATOM 6230 N N . GLU B 1 352 ? 13.109 -20.266 -14.344 1 89.19 352 GLU B N 1
ATOM 6231 C CA . GLU B 1 352 ? 12.07 -19.422 -14.93 1 89.19 352 GLU B CA 1
ATOM 6232 C C . GLU B 1 352 ? 10.828 -19.375 -14.039 1 89.19 352 GLU B C 1
ATOM 6234 O O . GLU B 1 352 ? 10.297 -18.297 -13.766 1 89.19 352 GLU B O 1
ATOM 6239 N N . ARG B 1 353 ? 10.43 -20.469 -13.547 1 94.38 353 ARG B N 1
ATOM 6240 C CA . ARG B 1 353 ? 9.125 -20.547 -12.898 1 94.38 353 ARG B CA 1
ATOM 6241 C C . ARG B 1 353 ? 9.211 -20.109 -11.438 1 94.38 353 ARG B C 1
ATOM 6243 O O . ARG B 1 353 ? 8.281 -19.5 -10.914 1 94.38 353 ARG B O 1
ATOM 6250 N N . ARG B 1 354 ? 10.289 -20.406 -10.766 1 95.12 354 ARG B N 1
ATOM 6251 C CA . ARG B 1 354 ? 10.359 -20.078 -9.344 1 95.12 354 ARG B CA 1
ATOM 6252 C C . ARG B 1 354 ? 10.281 -18.562 -9.133 1 95.12 354 ARG B C 1
ATOM 6254 O O . ARG B 1 354 ? 9.492 -18.078 -8.32 1 95.12 354 ARG B O 1
ATOM 6261 N N . PRO B 1 355 ? 11.086 -17.734 -9.906 1 92 355 PRO B N 1
ATOM 6262 C CA . PRO B 1 355 ? 10.938 -16.281 -9.742 1 92 355 PRO B CA 1
ATOM 6263 C C . PRO B 1 355 ? 9.547 -15.789 -10.133 1 92 355 PRO B C 1
ATOM 6265 O O . PRO B 1 355 ? 9.047 -14.828 -9.547 1 92 355 PRO B O 1
ATOM 6268 N N . ALA B 1 356 ? 8.945 -16.391 -11.094 1 91.06 356 ALA B N 1
ATOM 6269 C CA . ALA B 1 356 ? 7.59 -16.016 -11.484 1 91.06 356 ALA B CA 1
ATOM 6270 C C . ALA B 1 356 ? 6.605 -16.25 -10.344 1 91.06 356 ALA B C 1
ATOM 6272 O O . ALA B 1 356 ? 5.77 -15.383 -10.055 1 91.06 356 ALA B O 1
ATOM 6273 N N . VAL B 1 357 ? 6.742 -17.375 -9.719 1 95.25 357 VAL B N 1
ATOM 6274 C CA . VAL B 1 357 ? 5.852 -17.688 -8.602 1 95.25 357 VAL B CA 1
ATOM 6275 C C . VAL B 1 357 ? 6.152 -16.766 -7.426 1 95.25 357 VAL B C 1
ATOM 6277 O O . VAL B 1 357 ? 5.242 -16.375 -6.695 1 95.25 357 VAL B O 1
ATOM 6280 N N . GLN B 1 358 ? 7.422 -16.438 -7.246 1 94.06 358 GLN B N 1
ATOM 6281 C CA . GLN B 1 358 ? 7.773 -15.484 -6.207 1 94.06 358 GLN B CA 1
ATOM 6282 C C . GLN B 1 358 ? 7.074 -14.148 -6.438 1 94.06 358 GLN B C 1
ATOM 6284 O O . GLN B 1 358 ? 6.648 -13.492 -5.484 1 94.06 358 GLN B O 1
ATOM 6289 N N . ALA B 1 359 ? 7.004 -13.766 -7.641 1 92.75 359 ALA B N 1
ATOM 6290 C CA . ALA B 1 359 ? 6.297 -12.539 -7.977 1 92.75 359 ALA B CA 1
ATOM 6291 C C . ALA B 1 359 ? 4.809 -12.656 -7.648 1 92.75 359 ALA B C 1
ATOM 6293 O O . ALA B 1 359 ? 4.199 -11.703 -7.156 1 92.75 359 ALA B O 1
ATOM 6294 N N . VAL B 1 360 ? 4.234 -13.766 -7.91 1 94.94 360 VAL B N 1
ATOM 6295 C CA . VAL B 1 360 ? 2.834 -14.016 -7.582 1 94.94 360 VAL B CA 1
ATOM 6296 C C . VAL B 1 360 ? 2.643 -13.977 -6.07 1 94.94 360 VAL B C 1
ATOM 6298 O O . VAL B 1 360 ? 1.655 -13.422 -5.578 1 94.94 360 VAL B O 1
ATOM 6301 N N . ILE B 1 361 ? 3.578 -14.547 -5.406 1 95.62 361 ILE B N 1
ATOM 6302 C CA . ILE B 1 361 ? 3.518 -14.555 -3.949 1 95.62 361 ILE B CA 1
ATOM 6303 C C . ILE B 1 361 ? 3.531 -13.117 -3.426 1 95.62 361 ILE B C 1
ATOM 6305 O O . ILE B 1 361 ? 2.758 -12.766 -2.529 1 95.62 361 ILE B O 1
ATOM 6309 N N . LYS B 1 362 ? 4.387 -12.297 -3.953 1 93.75 362 LYS B N 1
ATOM 6310 C CA . LYS B 1 362 ? 4.438 -10.898 -3.549 1 93.75 362 LYS B CA 1
ATOM 6311 C C . LYS B 1 362 ? 3.107 -10.203 -3.826 1 93.75 362 LYS B C 1
ATOM 6313 O O . LYS B 1 362 ? 2.625 -9.422 -3.002 1 93.75 362 LYS B O 1
ATOM 6318 N N . ASN B 1 363 ? 2.617 -10.492 -4.938 1 93.75 363 ASN B N 1
ATOM 6319 C CA . ASN B 1 363 ? 1.296 -10.008 -5.316 1 93.75 363 ASN B CA 1
ATOM 6320 C C . ASN B 1 363 ? 0.234 -10.406 -4.297 1 93.75 363 ASN B C 1
ATOM 6322 O O . ASN B 1 363 ? -0.557 -9.57 -3.855 1 93.75 363 ASN B O 1
ATOM 6326 N N . ILE B 1 364 ? 0.236 -11.617 -3.971 1 96.19 364 ILE B N 1
ATOM 6327 C CA . ILE B 1 364 ? -0.744 -12.172 -3.041 1 96.19 364 ILE B CA 1
ATOM 6328 C C . ILE B 1 364 ? -0.547 -11.555 -1.658 1 96.19 364 ILE B C 1
ATOM 6330 O O . ILE B 1 364 ? -1.52 -11.266 -0.956 1 96.19 364 ILE B O 1
ATOM 6334 N N . LYS B 1 365 ? 0.659 -11.359 -1.295 1 96.12 365 LYS B N 1
ATOM 6335 C CA . LYS B 1 365 ? 0.948 -10.734 -0.005 1 96.12 365 LYS B CA 1
ATOM 6336 C C . LYS B 1 365 ? 0.358 -9.328 0.072 1 96.12 365 LYS B C 1
ATOM 6338 O O . LYS B 1 365 ? -0.172 -8.93 1.111 1 96.12 365 LYS B O 1
ATOM 6343 N N . VAL B 1 366 ? 0.446 -8.562 -0.964 1 96.56 366 VAL B N 1
ATOM 6344 C CA . VAL B 1 366 ? -0.191 -7.25 -1.008 1 96.56 366 VAL B CA 1
ATOM 6345 C C . VAL B 1 366 ? -1.702 -7.406 -0.849 1 96.56 366 VAL B C 1
ATOM 6347 O O . VAL B 1 366 ? -2.324 -6.699 -0.053 1 96.56 366 VAL B O 1
ATOM 6350 N N . GLN B 1 367 ? -2.227 -8.312 -1.57 1 96.31 367 GLN B N 1
ATOM 6351 C CA . GLN B 1 367 ? -3.668 -8.523 -1.499 1 96.31 367 GLN B CA 1
ATOM 6352 C C . GLN B 1 367 ? -4.094 -8.938 -0.094 1 96.31 367 GLN B C 1
ATOM 6354 O O . GLN B 1 367 ? -5.141 -8.508 0.396 1 96.31 367 GLN B O 1
ATOM 6359 N N . MET B 1 368 ? -3.305 -9.789 0.539 1 94.25 368 MET B N 1
ATOM 6360 C CA . MET B 1 368 ? -3.623 -10.234 1.892 1 94.25 368 MET B CA 1
ATOM 6361 C C . MET B 1 368 ? -3.695 -9.055 2.854 1 94.25 368 MET B C 1
ATOM 6363 O O . MET B 1 368 ? -4.574 -9.008 3.717 1 94.25 368 MET B O 1
ATOM 6367 N N . ALA B 1 369 ? -2.758 -8.141 2.672 1 93.25 369 ALA B N 1
ATOM 6368 C CA . ALA B 1 369 ? -2.775 -6.941 3.51 1 93.25 369 ALA B CA 1
ATOM 6369 C C . ALA B 1 369 ? -4.07 -6.16 3.322 1 93.25 369 ALA B C 1
ATOM 6371 O O . ALA B 1 369 ? -4.582 -5.559 4.27 1 93.25 369 ALA B O 1
ATOM 6372 N N . LEU B 1 370 ? -4.582 -6.137 2.164 1 94.06 370 LEU B N 1
ATOM 6373 C CA . LEU B 1 370 ? -5.82 -5.434 1.853 1 94.06 370 LEU B CA 1
ATOM 6374 C C . LEU B 1 370 ? -7.031 -6.211 2.357 1 94.06 370 LEU B C 1
ATOM 6376 O O . LEU B 1 370 ? -7.949 -5.629 2.936 1 94.06 370 LEU B O 1
ATOM 6380 N N . PHE B 1 371 ? -6.984 -7.539 2.18 1 91.62 371 PHE B N 1
ATOM 6381 C CA . PHE B 1 371 ? -8.062 -8.422 2.609 1 91.62 371 PHE B CA 1
ATOM 6382 C C . PHE B 1 371 ? -8.305 -8.289 4.109 1 91.62 371 PHE B C 1
ATOM 6384 O O . PHE B 1 371 ? -9.453 -8.18 4.551 1 91.62 371 PHE B O 1
ATOM 6391 N N . PHE B 1 372 ? -7.301 -8.242 4.824 1 89.75 372 PHE B N 1
ATOM 6392 C CA . PHE B 1 372 ? -7.422 -8.398 6.27 1 89.75 372 PHE B CA 1
ATOM 6393 C C . PHE B 1 372 ? -7.289 -7.055 6.973 1 89.75 372 PHE B C 1
ATOM 6395 O O . PHE B 1 372 ? -7.047 -7 8.18 1 89.75 372 PHE B O 1
ATOM 6402 N N . ALA B 1 373 ? -7.422 -5.988 6.219 1 90.31 373 ALA B N 1
ATOM 6403 C CA . ALA B 1 373 ? -7.289 -4.652 6.797 1 90.31 373 ALA B CA 1
ATOM 6404 C C . ALA B 1 373 ? -8.383 -4.391 7.828 1 90.31 373 ALA B C 1
ATOM 6406 O O . ALA B 1 373 ? -9.57 -4.504 7.52 1 90.31 373 ALA B O 1
ATOM 6407 N N . THR B 1 374 ? -7.953 -4 9.125 1 84.75 374 THR B N 1
ATOM 6408 C CA . THR B 1 374 ? -8.93 -3.727 10.172 1 84.75 374 THR B CA 1
ATOM 6409 C C . THR B 1 374 ? -8.578 -2.439 10.914 1 84.75 374 THR B C 1
ATOM 6411 O O . THR B 1 374 ? -9.445 -1.82 11.539 1 84.75 374 THR B O 1
ATOM 6414 N N . THR B 1 375 ? -7.324 -2.031 10.867 1 87.25 375 THR B N 1
ATOM 6415 C CA . THR B 1 375 ? -6.883 -0.836 11.578 1 87.25 375 THR B CA 1
ATOM 6416 C C . THR B 1 375 ? -6.977 0.393 10.672 1 87.25 375 THR B C 1
ATOM 6418 O O . THR B 1 375 ? -7.098 0.267 9.453 1 87.25 375 THR B O 1
ATOM 6421 N N . GLU B 1 376 ? -6.879 1.547 11.273 1 89.69 376 GLU B N 1
ATOM 6422 C CA . GLU B 1 376 ? -6.914 2.789 10.508 1 89.69 376 GLU B CA 1
ATOM 6423 C C . GLU B 1 376 ? -5.734 2.875 9.539 1 89.69 376 GLU B C 1
ATOM 6425 O O . GLU B 1 376 ? -5.879 3.379 8.422 1 89.69 376 GLU B O 1
ATOM 6430 N N . GLN B 1 377 ? -4.617 2.43 10 1 92.12 377 GLN B N 1
ATOM 6431 C CA . GLN B 1 377 ? -3.439 2.451 9.141 1 92.12 377 GLN B CA 1
ATOM 6432 C C . GLN B 1 377 ? -3.621 1.532 7.934 1 92.12 377 GLN B C 1
ATOM 6434 O O . GLN B 1 377 ? -3.285 1.901 6.809 1 92.12 377 GLN B O 1
ATOM 6439 N N . GLU B 1 378 ? -4.16 0.361 8.18 1 91.94 378 GLU B N 1
ATOM 6440 C CA . GLU B 1 378 ? -4.406 -0.581 7.094 1 91.94 378 GLU B CA 1
ATOM 6441 C C . GLU B 1 378 ? -5.453 -0.039 6.125 1 91.94 378 GLU B C 1
ATOM 6443 O O . GLU B 1 378 ? -5.34 -0.23 4.91 1 91.94 378 GLU B O 1
ATOM 6448 N N . GLN B 1 379 ? -6.434 0.602 6.691 1 92.25 379 GLN B N 1
ATOM 6449 C CA . GLN B 1 379 ? -7.453 1.202 5.84 1 92.25 379 GLN B CA 1
ATOM 6450 C C . GLN B 1 379 ? -6.867 2.32 4.984 1 92.25 379 GLN B C 1
ATOM 6452 O O . GLN B 1 379 ? -7.27 2.506 3.834 1 92.25 379 GLN B O 1
ATOM 6457 N N . ALA B 1 380 ? -5.938 3.082 5.539 1 94.56 380 ALA B N 1
ATOM 6458 C CA . ALA B 1 380 ? -5.25 4.098 4.75 1 94.56 380 ALA B CA 1
ATOM 6459 C C . ALA B 1 380 ? -4.512 3.473 3.568 1 94.56 380 ALA B C 1
ATOM 6461 O O . ALA B 1 380 ? -4.484 4.039 2.475 1 94.56 380 ALA B O 1
ATOM 6462 N N . MET B 1 381 ? -3.936 2.33 3.779 1 95.75 381 MET B N 1
ATOM 6463 C CA . MET B 1 381 ? -3.254 1.604 2.713 1 95.75 381 MET B CA 1
ATOM 6464 C C . MET B 1 381 ? -4.246 1.142 1.649 1 95.75 381 MET B C 1
ATOM 6466 O O . MET B 1 381 ? -3.959 1.22 0.453 1 95.75 381 MET B O 1
ATOM 6470 N N . VAL B 1 382 ? -5.398 0.649 2.131 1 94.75 382 VAL B N 1
ATOM 6471 C CA . VAL B 1 382 ? -6.453 0.25 1.201 1 94.75 382 VAL B CA 1
ATOM 6472 C C . VAL B 1 382 ? -6.812 1.425 0.294 1 94.75 382 VAL B C 1
ATOM 6474 O O . VAL B 1 382 ? -6.883 1.274 -0.928 1 94.75 382 VAL B O 1
ATOM 6477 N N . ASP B 1 383 ? -6.98 2.607 0.91 1 94.69 383 ASP B N 1
ATOM 6478 C CA . ASP B 1 383 ? -7.336 3.803 0.153 1 94.69 383 ASP B CA 1
ATOM 6479 C C . ASP B 1 383 ? -6.23 4.18 -0.832 1 94.69 383 ASP B C 1
ATOM 6481 O O . ASP B 1 383 ? -6.512 4.57 -1.968 1 94.69 383 ASP B O 1
ATOM 6485 N N . PHE B 1 384 ? -5.035 4.074 -0.399 1 96.56 384 PHE B N 1
ATOM 6486 C CA . PHE B 1 384 ? -3.896 4.406 -1.247 1 96.56 384 PHE B CA 1
ATOM 6487 C C . PHE B 1 384 ? -3.854 3.5 -2.471 1 96.56 384 PHE B C 1
ATOM 6489 O O . PHE B 1 384 ? -3.721 3.979 -3.6 1 96.56 384 PHE B O 1
ATOM 6496 N N . VAL B 1 385 ? -3.943 2.148 -2.273 1 97.62 385 VAL B N 1
ATOM 6497 C CA . VAL B 1 385 ? -3.861 1.183 -3.363 1 97.62 385 VAL B CA 1
ATOM 6498 C C . VAL B 1 385 ? -5.035 1.381 -4.32 1 97.62 385 VAL B C 1
ATOM 6500 O O . VAL B 1 385 ? -4.871 1.286 -5.539 1 97.62 385 VAL B O 1
ATOM 6503 N N . THR B 1 386 ? -6.215 1.68 -3.768 1 96.06 386 THR B N 1
ATOM 6504 C CA . THR B 1 386 ? -7.387 1.963 -4.586 1 96.06 386 THR B CA 1
ATOM 6505 C C . THR B 1 386 ? -7.125 3.139 -5.523 1 96.06 386 THR B C 1
ATOM 6507 O O . THR B 1 386 ? -7.402 3.059 -6.719 1 96.06 386 THR B O 1
ATOM 6510 N N . GLU B 1 387 ? -6.539 4.141 -4.957 1 95.56 387 GLU B N 1
ATOM 6511 C CA . GLU B 1 387 ? -6.246 5.324 -5.754 1 95.56 387 GLU B CA 1
ATOM 6512 C C . GLU B 1 387 ? -5.18 5.035 -6.809 1 95.56 387 GLU B C 1
ATOM 6514 O O . GLU B 1 387 ? -5.234 5.566 -7.918 1 95.56 387 GLU B O 1
ATOM 6519 N N . ALA B 1 388 ? -4.184 4.238 -6.457 1 97.06 388 ALA B N 1
ATOM 6520 C CA . ALA B 1 388 ? -3.162 3.844 -7.426 1 97.06 388 ALA B CA 1
ATOM 6521 C C . ALA B 1 388 ? -3.789 3.156 -8.633 1 97.06 388 ALA B C 1
ATOM 6523 O O . ALA B 1 388 ? -3.412 3.432 -9.781 1 97.06 388 ALA B O 1
ATOM 6524 N N . PHE B 1 389 ? -4.797 2.357 -8.391 1 97.19 389 PHE B N 1
ATOM 6525 C CA . PHE B 1 389 ? -5.426 1.6 -9.469 1 97.19 389 PHE B CA 1
ATOM 6526 C C . PHE B 1 389 ? -6.383 2.48 -10.266 1 97.19 389 PHE B C 1
ATOM 6528 O O . PHE B 1 389 ? -6.84 2.096 -11.336 1 97.19 389 PHE B O 1
ATOM 6535 N N . ASP B 1 390 ? -6.688 3.678 -9.734 1 95.25 390 ASP B N 1
ATOM 6536 C CA . ASP B 1 390 ? -7.438 4.641 -10.531 1 95.25 390 ASP B CA 1
ATOM 6537 C C . ASP B 1 390 ? -6.59 5.172 -11.688 1 95.25 390 ASP B C 1
ATOM 6539 O O . ASP B 1 390 ? -7.121 5.758 -12.633 1 95.25 390 ASP B O 1
ATOM 6543 N N . GLN B 1 391 ? -5.27 5.004 -11.578 1 95.25 391 GLN B N 1
ATOM 6544 C CA . GLN B 1 391 ? -4.387 5.332 -12.695 1 95.25 391 GLN B CA 1
ATOM 6545 C C . GLN B 1 391 ? -4.484 4.281 -13.797 1 95.25 391 GLN B C 1
ATOM 6547 O O . GLN B 1 391 ? -4.117 3.123 -13.594 1 95.25 391 GLN B O 1
ATOM 6552 N N . PRO B 1 392 ? -4.863 4.656 -14.984 1 95.19 392 PRO B N 1
ATOM 6553 C CA . PRO B 1 392 ? -5.129 3.668 -16.031 1 95.19 392 PRO B CA 1
ATOM 6554 C C . PRO B 1 392 ? -3.902 2.826 -16.375 1 95.19 392 PRO B C 1
ATOM 6556 O O . PRO B 1 392 ? -4.012 1.611 -16.562 1 95.19 392 PRO B O 1
ATOM 6559 N N . THR B 1 393 ? -2.738 3.449 -16.469 1 94.25 393 THR B N 1
ATOM 6560 C CA . THR B 1 393 ? -1.531 2.721 -16.844 1 94.25 393 THR B CA 1
ATOM 6561 C C . THR B 1 393 ? -1.162 1.699 -15.766 1 94.25 393 THR B C 1
ATOM 6563 O O . THR B 1 393 ? -0.73 0.588 -16.078 1 94.25 393 THR B O 1
ATOM 6566 N N . PHE B 1 394 ? -1.356 2.08 -14.547 1 96.06 394 PHE B N 1
ATOM 6567 C CA . PHE B 1 394 ? -1.035 1.178 -13.445 1 96.06 394 PHE B CA 1
ATOM 6568 C C . PHE B 1 394 ? -2.051 0.044 -13.359 1 96.06 394 PHE B C 1
ATOM 6570 O O . PHE B 1 394 ? -1.686 -1.105 -13.109 1 96.06 394 PHE B O 1
ATOM 6577 N N . ASN B 1 395 ? -3.318 0.378 -13.555 1 96.81 395 ASN B N 1
ATOM 6578 C CA . ASN B 1 395 ? -4.375 -0.626 -13.609 1 96.81 395 ASN B CA 1
ATOM 6579 C C . ASN B 1 395 ? -4.105 -1.67 -14.688 1 96.81 395 ASN B C 1
ATOM 6581 O O . ASN B 1 395 ? -4.172 -2.873 -14.422 1 96.81 395 ASN B O 1
ATOM 6585 N N . ARG B 1 396 ? -3.686 -1.245 -15.859 1 94.19 396 ARG B N 1
ATOM 6586 C CA . ARG B 1 396 ? -3.404 -2.146 -16.969 1 94.19 396 ARG B CA 1
ATOM 6587 C C . ARG B 1 396 ? -2.236 -3.072 -16.656 1 94.19 396 ARG B C 1
ATOM 6589 O O . ARG B 1 396 ? -2.275 -4.262 -16.969 1 94.19 396 ARG B O 1
ATOM 6596 N N . LEU B 1 397 ? -1.239 -2.514 -16.047 1 92.81 397 LEU B N 1
ATOM 6597 C CA . LEU B 1 397 ? -0.054 -3.283 -15.688 1 92.81 397 LEU B CA 1
ATOM 6598 C C . LEU B 1 397 ? -0.417 -4.426 -14.742 1 92.81 397 LEU B C 1
ATOM 6600 O O . LEU B 1 397 ? -0.015 -5.57 -14.969 1 92.81 397 LEU B O 1
ATOM 6604 N N . TRP B 1 398 ? -1.179 -4.125 -13.766 1 95.25 398 TRP B N 1
ATOM 6605 C CA . TRP B 1 398 ? -1.486 -5.125 -12.75 1 95.25 398 TRP B CA 1
ATOM 6606 C C . TRP B 1 398 ? -2.566 -6.082 -13.234 1 95.25 398 TRP B C 1
ATOM 6608 O O . TRP B 1 398 ? -2.611 -7.242 -12.82 1 95.25 398 TRP B O 1
ATOM 6618 N N . ALA B 1 399 ? -3.438 -5.637 -14.156 1 95.31 399 ALA B N 1
ATOM 6619 C CA . ALA B 1 399 ? -4.355 -6.559 -14.82 1 95.31 399 ALA B CA 1
ATOM 6620 C C . ALA B 1 399 ? -3.594 -7.66 -15.555 1 95.31 399 ALA B C 1
ATOM 6622 O O . ALA B 1 399 ? -3.938 -8.836 -15.445 1 95.31 399 ALA B O 1
ATOM 6623 N N . ARG B 1 400 ? -2.566 -7.285 -16.25 1 92.62 400 ARG B N 1
ATOM 6624 C CA . ARG B 1 400 ? -1.739 -8.25 -16.953 1 92.62 400 ARG B CA 1
ATOM 6625 C C . ARG B 1 400 ? -1.031 -9.188 -15.992 1 92.62 400 ARG B C 1
ATOM 6627 O O . ARG B 1 400 ? -0.955 -10.398 -16.234 1 92.62 400 ARG B O 1
ATOM 6634 N N . ARG B 1 401 ? -0.604 -8.648 -14.883 1 92.06 401 ARG B N 1
ATOM 6635 C CA . ARG B 1 401 ? 0.129 -9.445 -13.906 1 92.06 401 ARG B CA 1
ATOM 6636 C C . ARG B 1 401 ? -0.782 -10.477 -13.25 1 92.06 401 ARG B C 1
ATOM 6638 O O . ARG B 1 401 ? -0.436 -11.656 -13.164 1 92.06 401 ARG B O 1
ATOM 6645 N N . VAL B 1 402 ? -1.984 -10.055 -12.859 1 94 402 VAL B N 1
ATOM 6646 C CA . VAL B 1 402 ? -2.855 -10.945 -12.102 1 94 402 VAL B CA 1
ATOM 6647 C C . VAL B 1 402 ? -3.461 -11.992 -13.031 1 94 402 VAL B C 1
ATOM 6649 O O . VAL B 1 402 ? -3.994 -13.008 -12.57 1 94 402 VAL B O 1
ATOM 6652 N N . THR B 1 403 ? -3.363 -11.719 -14.367 1 93.06 403 THR B N 1
ATOM 6653 C CA . THR B 1 403 ? -3.893 -12.688 -15.328 1 93.06 403 THR B CA 1
ATOM 6654 C C . THR B 1 403 ? -2.77 -13.531 -15.922 1 93.06 403 THR B C 1
ATOM 6656 O O . THR B 1 403 ? -2.977 -14.242 -16.906 1 93.06 403 THR B O 1
ATOM 6659 N N . GLY B 1 404 ? -1.571 -13.391 -15.445 1 89.19 404 GLY B N 1
ATOM 6660 C CA . GLY B 1 404 ? -0.48 -14.297 -15.766 1 89.19 404 GLY B CA 1
ATOM 6661 C C . GLY B 1 404 ? 0.359 -13.836 -16.938 1 89.19 404 GLY B C 1
ATOM 6662 O O . GLY B 1 404 ? 1.114 -14.617 -17.516 1 89.19 404 GLY B O 1
ATOM 6663 N N . PHE B 1 405 ? 0.3 -12.57 -17.5 1 77.81 405 PHE B N 1
ATOM 6664 C CA . PHE B 1 405 ? 1.011 -12.117 -18.703 1 77.81 405 PHE B CA 1
ATOM 6665 C C . PHE B 1 405 ? 2.193 -11.234 -18.328 1 77.81 405 PHE B C 1
ATOM 6667 O O . PHE B 1 405 ? 3.064 -10.969 -19.156 1 77.81 405 PHE B O 1
ATOM 6674 N N . ASP B 1 406 ? 2.357 -10.703 -17.172 1 67.19 406 ASP B N 1
ATOM 6675 C CA . ASP B 1 406 ? 3.443 -9.773 -16.875 1 67.19 406 ASP B CA 1
ATOM 6676 C C . ASP B 1 406 ? 4.238 -10.211 -15.656 1 67.19 406 ASP B C 1
ATOM 6678 O O . ASP B 1 406 ? 4.637 -9.383 -14.836 1 67.19 406 ASP B O 1
ATOM 6682 N N . ASP B 1 407 ? 4.434 -11.43 -15.633 1 61.06 407 ASP B N 1
ATOM 6683 C CA . ASP B 1 407 ? 5.355 -11.891 -14.602 1 61.06 407 ASP B CA 1
ATOM 6684 C C . ASP B 1 407 ? 6.805 -11.594 -14.977 1 61.06 407 ASP B C 1
ATOM 6686 O O . ASP B 1 407 ? 7.16 -11.617 -16.156 1 61.06 407 ASP B O 1
ATOM 6690 N N . PRO B 1 408 ? 7.562 -10.773 -14.125 1 53.09 408 PRO B N 1
ATOM 6691 C CA . PRO B 1 408 ? 8.961 -10.539 -14.508 1 53.09 408 PRO B CA 1
ATOM 6692 C C . PRO B 1 408 ? 9.648 -11.805 -15 1 53.09 408 PRO B C 1
ATOM 6694 O O . PRO B 1 408 ? 9.664 -12.82 -14.305 1 53.09 408 PRO B O 1
ATOM 6697 N N . THR B 1 409 ? 9.375 -12.234 -16.219 1 46.66 409 THR B N 1
ATOM 6698 C CA . THR B 1 409 ? 10.148 -13.383 -16.672 1 46.66 409 THR B CA 1
ATOM 6699 C C . THR B 1 409 ? 11.641 -13.062 -16.656 1 46.66 409 THR B C 1
ATOM 6701 O O . THR B 1 409 ? 12.047 -11.93 -16.938 1 46.66 409 THR B O 1
ATOM 6704 N N . GLU B 1 410 ? 12.375 -13.469 -15.695 1 44.19 410 GLU B N 1
ATOM 6705 C CA . GLU B 1 410 ? 13.797 -13.398 -16.016 1 44.19 410 GLU B CA 1
ATOM 6706 C C . GLU B 1 410 ? 14.039 -13.656 -17.5 1 44.19 410 GLU B C 1
ATOM 6708 O O . GLU B 1 410 ? 13.617 -14.688 -18.031 1 44.19 410 GLU B O 1
ATOM 6713 N N . PRO B 1 411 ? 14.266 -12.672 -18.219 1 41.75 411 PRO B N 1
ATOM 6714 C CA . PRO B 1 411 ? 14.539 -12.938 -19.625 1 41.75 411 PRO B CA 1
ATOM 6715 C C . PRO B 1 411 ? 15.438 -14.148 -19.844 1 41.75 411 PRO B C 1
ATOM 6717 O O . PRO B 1 411 ? 16.25 -14.477 -18.969 1 41.75 411 PRO B O 1
ATOM 6720 N N . TYR B 1 412 ? 14.945 -15.102 -20.578 1 40.25 412 TYR B N 1
ATOM 6721 C CA . TYR B 1 412 ? 15.852 -16.125 -21.078 1 40.25 412 TYR B CA 1
ATOM 6722 C C . TYR B 1 412 ? 17.25 -15.578 -21.281 1 40.25 412 TYR B C 1
ATOM 6724 O O . TYR B 1 412 ? 17.438 -14.609 -22.016 1 40.25 412 TYR B O 1
ATOM 6732 N N . HIS B 1 413 ? 17.984 -15.516 -20.266 1 40.62 413 HIS B N 1
ATOM 6733 C CA . HIS B 1 413 ? 19.391 -15.148 -20.469 1 40.62 413 HIS B CA 1
ATOM 6734 C C . HIS B 1 413 ? 20.031 -16.016 -21.547 1 40.62 413 HIS B C 1
ATOM 6736 O O . HIS B 1 413 ? 20.297 -17.203 -21.328 1 40.62 413 HIS B O 1
ATOM 6742 N N . LEU B 1 414 ? 19.531 -15.703 -22.672 1 36.72 414 LEU B N 1
ATOM 6743 C CA . LEU B 1 414 ? 20.359 -16.266 -23.734 1 36.72 414 LEU B CA 1
ATOM 6744 C C . LEU B 1 414 ? 21.797 -15.781 -23.609 1 36.72 414 LEU B C 1
ATOM 6746 O O . LEU B 1 414 ? 22.062 -14.578 -23.734 1 36.72 414 LEU B O 1
ATOM 6750 N N . GLY B 1 415 ? 22.656 -16.641 -23.219 1 43.19 415 GLY B N 1
ATOM 6751 C CA . GLY B 1 415 ? 24.109 -16.578 -23.094 1 43.19 415 GLY B CA 1
ATOM 6752 C C . GLY B 1 415 ? 24.562 -15.625 -22 1 43.19 415 GLY B C 1
ATOM 6753 O O . GLY B 1 415 ? 23.734 -15.039 -21.297 1 43.19 415 GLY B O 1
ATOM 6754 N N . ASP B 1 416 ? 25.828 -15.68 -21.641 1 43.06 416 ASP B N 1
ATOM 6755 C CA . ASP B 1 416 ? 26.609 -14.93 -20.656 1 43.06 416 ASP B CA 1
ATOM 6756 C C . ASP B 1 416 ? 26.422 -13.43 -20.844 1 43.06 416 ASP B C 1
ATOM 6758 O O . ASP B 1 416 ? 27.172 -12.633 -20.281 1 43.06 416 ASP B O 1
ATOM 6762 N N . GLU B 1 417 ? 25.797 -13.031 -21.938 1 46.25 417 GLU B N 1
ATOM 6763 C CA . GLU B 1 417 ? 25.891 -11.594 -22.188 1 46.25 417 GLU B CA 1
ATOM 6764 C C . GLU B 1 417 ? 25.031 -10.805 -21.219 1 46.25 417 GLU B C 1
ATOM 6766 O O . GLU B 1 417 ? 23.938 -11.25 -20.844 1 46.25 417 GLU B O 1
ATOM 6771 N N . GLY B 1 418 ? 25.578 -9.992 -20.359 1 46.03 418 GLY B N 1
ATOM 6772 C CA . GLY B 1 418 ? 25 -9.062 -19.391 1 46.03 418 GLY B CA 1
ATOM 6773 C C . GLY B 1 418 ? 23.719 -8.414 -19.891 1 46.03 418 GLY B C 1
ATOM 6774 O O . GLY B 1 418 ? 23.438 -8.422 -21.094 1 46.03 418 GLY B O 1
ATOM 6775 N N . PRO B 1 419 ? 22.75 -8.195 -19.109 1 49.88 419 PRO B N 1
ATOM 6776 C CA . PRO B 1 419 ? 21.484 -7.531 -19.422 1 49.88 419 PRO B CA 1
ATOM 6777 C C . PRO B 1 419 ? 21.641 -6.414 -20.438 1 49.88 419 PRO B C 1
ATOM 6779 O O . PRO B 1 419 ? 20.672 -6.031 -21.094 1 49.88 419 PRO B O 1
ATOM 6782 N N . GLN B 1 420 ? 22.766 -5.898 -20.594 1 49.75 420 GLN B N 1
ATOM 6783 C CA . GLN B 1 420 ? 22.969 -4.664 -21.344 1 49.75 420 GLN B CA 1
ATOM 6784 C C . GLN B 1 420 ? 22.812 -4.902 -22.844 1 49.75 420 GLN B C 1
ATOM 6786 O O . GLN B 1 420 ? 22.625 -3.955 -23.609 1 49.75 420 GLN B O 1
ATOM 6791 N N . THR B 1 421 ? 23.141 -6.078 -23.344 1 51.06 421 THR B N 1
ATOM 6792 C CA . THR B 1 421 ? 23.219 -6.141 -24.797 1 51.06 421 THR B CA 1
ATOM 6793 C C . THR B 1 421 ? 21.938 -6.742 -25.391 1 51.06 421 THR B C 1
ATOM 6795 O O . THR B 1 421 ? 21.828 -6.93 -26.594 1 51.06 421 THR B O 1
ATOM 6798 N N . ARG B 1 422 ? 21.094 -6.938 -24.562 1 54.88 422 ARG B N 1
ATOM 6799 C CA . ARG B 1 422 ? 19.922 -7.621 -25.109 1 54.88 422 ARG B CA 1
ATOM 6800 C C . ARG B 1 422 ? 18.875 -6.621 -25.594 1 54.88 422 ARG B C 1
ATOM 6802 O O . ARG B 1 422 ? 18.734 -5.543 -25.016 1 54.88 422 ARG B O 1
ATOM 6809 N N . HIS B 1 423 ? 18.297 -7.133 -26.844 1 56.09 423 HIS B N 1
ATOM 6810 C CA . HIS B 1 423 ? 17.203 -6.32 -27.359 1 56.09 423 HIS B CA 1
ATOM 6811 C C . HIS B 1 423 ? 16 -6.352 -26.422 1 56.09 423 HIS B C 1
ATOM 6813 O O . HIS B 1 423 ? 15.703 -7.387 -25.812 1 56.09 423 HIS B O 1
ATOM 6819 N N . ARG B 1 424 ? 15.305 -5.371 -26.25 1 59.06 424 ARG B N 1
ATOM 6820 C CA . ARG B 1 424 ? 14.203 -5.156 -25.312 1 59.06 424 ARG B CA 1
ATOM 6821 C C . ARG B 1 424 ? 13.062 -6.129 -25.578 1 59.06 424 ARG B C 1
ATOM 6823 O O . ARG B 1 424 ? 12.289 -6.441 -24.672 1 59.06 424 ARG B O 1
ATOM 6830 N N . LEU B 1 425 ? 13.086 -6.75 -26.75 1 59.28 425 LEU B N 1
ATOM 6831 C CA . LEU B 1 425 ? 11.953 -7.59 -27.109 1 59.28 425 LEU B CA 1
ATOM 6832 C C . LEU B 1 425 ? 12.18 -9.031 -26.672 1 59.28 425 LEU B C 1
ATOM 6834 O O . LEU B 1 425 ? 11.242 -9.836 -26.625 1 59.28 425 LEU B O 1
ATOM 6838 N N . VAL B 1 426 ? 13.391 -9.242 -26.406 1 58.62 426 VAL B N 1
ATOM 6839 C CA . VAL B 1 426 ? 13.688 -10.609 -25.984 1 58.62 426 VAL B CA 1
ATOM 6840 C C . VAL B 1 426 ? 12.992 -10.914 -24.656 1 58.62 426 VAL B C 1
ATOM 6842 O O . VAL B 1 426 ? 13.148 -10.172 -23.688 1 58.62 426 VAL B O 1
ATOM 6845 N N . GLY B 1 427 ? 12.094 -11.812 -24.672 1 62 427 GLY B N 1
ATOM 6846 C CA . GLY B 1 427 ? 11.398 -12.219 -23.453 1 62 427 GLY B CA 1
ATOM 6847 C C . GLY B 1 427 ? 10.031 -11.57 -23.312 1 62 427 GLY B C 1
ATOM 6848 O O . GLY B 1 427 ? 9.32 -11.812 -22.328 1 62 427 GLY B O 1
ATOM 6849 N N . THR B 1 428 ? 9.758 -10.812 -24.391 1 64.19 428 THR B N 1
ATOM 6850 C CA . THR B 1 428 ? 8.469 -10.141 -24.312 1 64.19 428 THR B CA 1
ATOM 6851 C C . THR B 1 428 ? 7.387 -10.984 -25 1 64.19 428 THR B C 1
ATOM 6853 O O . THR B 1 428 ? 7.641 -11.609 -26.031 1 64.19 428 THR B O 1
ATOM 6856 N N . ARG B 1 429 ? 6.234 -10.961 -24.438 1 69.25 429 ARG B N 1
ATOM 6857 C CA . ARG B 1 429 ? 5.078 -11.656 -25 1 69.25 429 ARG B CA 1
ATOM 6858 C C . ARG B 1 429 ? 4.559 -10.953 -26.25 1 69.25 429 ARG B C 1
ATOM 6860 O O . ARG B 1 429 ? 4.48 -9.727 -26.281 1 69.25 429 ARG B O 1
ATOM 6867 N N . LEU B 1 430 ? 4.352 -11.781 -27.281 1 65.88 430 LEU B N 1
ATOM 6868 C CA . LEU B 1 430 ? 3.658 -11.258 -28.453 1 65.88 430 LEU B CA 1
ATOM 6869 C C . LEU B 1 430 ? 2.156 -11.164 -28.203 1 65.88 430 LEU B C 1
ATOM 6871 O O . LEU B 1 430 ? 1.525 -12.156 -27.828 1 65.88 430 LEU B O 1
ATOM 6875 N N . THR B 1 431 ? 1.68 -9.961 -28.266 1 71.94 431 THR B N 1
ATOM 6876 C CA . THR B 1 431 ? 0.272 -9.727 -27.969 1 71.94 431 THR B CA 1
ATOM 6877 C C . THR B 1 431 ? -0.468 -9.203 -29.188 1 71.94 431 THR B C 1
ATOM 6879 O O . THR B 1 431 ? 0.153 -8.859 -30.203 1 71.94 431 THR B O 1
ATOM 6882 N N . HIS B 1 432 ? -1.783 -9.305 -29.25 1 64.69 432 HIS B N 1
ATOM 6883 C CA . HIS B 1 432 ? -2.674 -8.719 -30.25 1 64.69 432 HIS B CA 1
ATOM 6884 C C . HIS B 1 432 ? -2.49 -9.383 -31.609 1 64.69 432 HIS B C 1
ATOM 6886 O O . HIS B 1 432 ? -2.457 -8.703 -32.625 1 64.69 432 HIS B O 1
ATOM 6892 N N . VAL B 1 433 ? -2.119 -10.609 -31.406 1 61.69 433 VAL B N 1
ATOM 6893 C CA . VAL B 1 433 ? -2.014 -11.359 -32.656 1 61.69 433 VAL B CA 1
ATOM 6894 C C . VAL B 1 433 ? -3.395 -11.844 -33.094 1 61.69 433 VAL B C 1
ATOM 6896 O O . VAL B 1 433 ? -4.086 -12.531 -32.312 1 61.69 433 VAL B O 1
ATOM 6899 N N . SER B 1 434 ? -4.094 -11.062 -33.906 1 56.53 434 SER B N 1
ATOM 6900 C CA . SER B 1 434 ? -5.457 -11.375 -34.344 1 56.53 434 SER B CA 1
ATOM 6901 C C . SER B 1 434 ? -5.5 -12.641 -35.188 1 56.53 434 SER B C 1
ATOM 6903 O O . SER B 1 434 ? -4.555 -12.938 -35.906 1 56.53 434 SER B O 1
ATOM 6905 N N . ASP B 1 435 ? -6.422 -13.641 -34.812 1 56.22 435 ASP B N 1
ATOM 6906 C CA . ASP B 1 435 ? -6.688 -14.82 -35.625 1 56.22 435 ASP B CA 1
ATOM 6907 C C . ASP B 1 435 ? -6.848 -14.445 -37.094 1 56.22 435 ASP B C 1
ATOM 6909 O O . ASP B 1 435 ? -6.477 -15.211 -38 1 56.22 435 ASP B O 1
ATOM 6913 N N . GLU B 1 436 ? -7.492 -13.367 -37.25 1 51.38 436 GLU B N 1
ATOM 6914 C CA . GLU B 1 436 ? -7.785 -12.984 -38.625 1 51.38 436 GLU B CA 1
ATOM 6915 C C . GLU B 1 436 ? -6.508 -12.617 -39.375 1 51.38 436 GLU B C 1
ATOM 6917 O O . GLU B 1 436 ? -6.379 -12.898 -40.562 1 51.38 436 GLU B O 1
ATOM 6922 N N . HIS B 1 437 ? -5.586 -12.094 -38.656 1 48.62 437 HIS B N 1
ATOM 6923 C CA . HIS B 1 437 ? -4.469 -11.516 -39.375 1 48.62 437 HIS B CA 1
ATOM 6924 C C . HIS B 1 437 ? -3.223 -12.391 -39.281 1 48.62 437 HIS B C 1
ATOM 6926 O O . HIS B 1 437 ? -2.246 -12.18 -40 1 48.62 437 HIS B O 1
ATOM 6932 N N . ALA B 1 438 ? -3.246 -13.414 -38.281 1 53.03 438 ALA B N 1
ATOM 6933 C CA . ALA B 1 438 ? -2.029 -14.211 -38.219 1 53.03 438 ALA B CA 1
ATOM 6934 C C . ALA B 1 438 ? -2.354 -15.672 -37.875 1 53.03 438 ALA B C 1
ATOM 6936 O O . ALA B 1 438 ? -1.857 -16.219 -36.906 1 53.03 438 ALA B O 1
ATOM 6937 N N . PRO B 1 439 ? -3.26 -16.203 -38.656 1 53.19 439 PRO B N 1
ATOM 6938 C CA . PRO B 1 439 ? -3.613 -17.594 -38.406 1 53.19 439 PRO B CA 1
ATOM 6939 C C . PRO B 1 439 ? -2.391 -18.516 -38.344 1 53.19 439 PRO B C 1
ATOM 6941 O O . PRO B 1 439 ? -2.4 -19.5 -37.594 1 53.19 439 PRO B O 1
ATOM 6944 N N . ASP B 1 440 ? -1.442 -18.047 -38.969 1 51.91 440 ASP B N 1
ATOM 6945 C CA . ASP B 1 440 ? -0.248 -18.875 -39.094 1 51.91 440 ASP B CA 1
ATOM 6946 C C . ASP B 1 440 ? 0.5 -18.938 -37.75 1 51.91 440 ASP B C 1
ATOM 6948 O O . ASP B 1 440 ? 1.044 -19.984 -37.406 1 51.91 440 ASP B O 1
ATOM 6952 N N . ILE B 1 441 ? 0.5 -17.859 -37.062 1 57.34 441 ILE B N 1
ATOM 6953 C CA . ILE B 1 441 ? 1.218 -17.844 -35.781 1 57.34 441 ILE B CA 1
ATOM 6954 C C . ILE B 1 441 ? 0.498 -18.734 -34.781 1 57.34 441 ILE B C 1
ATOM 6956 O O . ILE B 1 441 ? 1.137 -19.484 -34.031 1 57.34 441 ILE B O 1
ATOM 6960 N N . LEU B 1 442 ? -0.755 -18.719 -34.938 1 56.09 442 LEU B N 1
ATOM 6961 C CA . LEU B 1 442 ? -1.534 -19.562 -34.062 1 56.09 442 LEU B CA 1
ATOM 6962 C C . LEU B 1 442 ? -1.38 -21.031 -34.438 1 56.09 442 LEU B C 1
ATOM 6964 O O . LEU B 1 442 ? -1.29 -21.906 -33.562 1 56.09 442 LEU B O 1
ATOM 6968 N N . GLU B 1 443 ? -1.368 -21.172 -35.75 1 57.12 443 GLU B N 1
ATOM 6969 C CA . GLU B 1 443 ? -1.155 -22.547 -36.219 1 57.12 443 GLU B CA 1
ATOM 6970 C C . GLU B 1 443 ? 0.219 -23.062 -35.781 1 57.12 443 GLU B C 1
ATOM 6972 O O . GLU B 1 443 ? 0.362 -24.234 -35.406 1 57.12 443 GLU B O 1
ATOM 6977 N N . ALA B 1 444 ? 1.11 -22.125 -35.844 1 56.53 444 ALA B N 1
ATOM 6978 C CA . ALA B 1 444 ? 2.459 -22.5 -35.406 1 56.53 444 ALA B CA 1
ATOM 6979 C C . ALA B 1 444 ? 2.502 -22.828 -33.906 1 56.53 444 ALA B C 1
ATOM 6981 O O . ALA B 1 444 ? 3.154 -23.781 -33.5 1 56.53 444 ALA B O 1
ATOM 6982 N N . ALA B 1 445 ? 1.785 -22.125 -33.219 1 58.44 445 ALA B N 1
ATOM 6983 C CA . ALA B 1 445 ? 1.726 -22.359 -31.766 1 58.44 445 ALA B CA 1
ATOM 6984 C C . ALA B 1 445 ? 1.038 -23.672 -31.453 1 58.44 445 ALA B C 1
ATOM 6986 O O . ALA B 1 445 ? 1.463 -24.406 -30.547 1 58.44 445 ALA B O 1
ATOM 6987 N N . ARG B 1 446 ? 0.074 -23.922 -32.312 1 54.88 446 ARG B N 1
ATOM 6988 C CA . ARG B 1 446 ? -0.655 -25.188 -32.125 1 54.88 446 ARG B CA 1
ATOM 6989 C C . ARG B 1 446 ? 0.254 -26.375 -32.375 1 54.88 446 ARG B C 1
ATOM 6991 O O . ARG B 1 446 ? 0.076 -27.438 -31.766 1 54.88 446 ARG B O 1
ATOM 6998 N N . LYS B 1 447 ? 1.239 -26.031 -33.219 1 54 447 LYS B N 1
ATOM 6999 C CA . LYS B 1 447 ? 2.133 -27.109 -33.594 1 54 447 LYS B CA 1
ATOM 7000 C C . LYS B 1 447 ? 3.461 -27.016 -32.844 1 54 447 LYS B C 1
ATOM 7002 O O . LYS B 1 447 ? 4.422 -27.719 -33.188 1 54 447 LYS B O 1
ATOM 7007 N N . ASN B 1 448 ? 3.381 -26.125 -31.75 1 52.09 448 ASN B N 1
ATOM 7008 C CA . ASN B 1 448 ? 4.57 -25.891 -30.938 1 52.09 448 ASN B CA 1
ATOM 7009 C C . ASN B 1 448 ? 5.793 -25.594 -31.797 1 52.09 448 ASN B C 1
ATOM 7011 O O . ASN B 1 448 ? 6.859 -26.172 -31.578 1 52.09 448 ASN B O 1
ATOM 7015 N N . VAL B 1 449 ? 5.539 -24.891 -32.969 1 51.62 449 VAL B N 1
ATOM 7016 C CA . VAL B 1 449 ? 6.629 -24.484 -33.844 1 51.62 449 VAL B CA 1
ATOM 7017 C C . VAL B 1 449 ? 7.121 -23.094 -33.438 1 51.62 449 VAL B C 1
ATOM 7019 O O . VAL B 1 449 ? 6.32 -22.203 -33.156 1 51.62 449 VAL B O 1
ATOM 7022 N N . PHE B 1 450 ? 8.328 -23.016 -33.156 1 54.5 450 PHE B N 1
ATOM 7023 C CA . PHE B 1 450 ? 8.938 -21.719 -32.844 1 54.5 450 PHE B CA 1
ATOM 7024 C C . PHE B 1 450 ? 8.875 -20.797 -34.062 1 54.5 450 PHE B C 1
ATOM 7026 O O . PHE B 1 450 ? 9.109 -21.234 -35.188 1 54.5 450 PHE B O 1
ATOM 7033 N N . VAL B 1 451 ? 8.164 -19.688 -33.875 1 53.41 451 VAL B N 1
ATOM 7034 C CA . VAL B 1 451 ? 8.094 -18.719 -34.969 1 53.41 451 VAL B CA 1
ATOM 7035 C C . VAL B 1 451 ? 9.164 -17.641 -34.781 1 53.41 451 VAL B C 1
ATOM 7037 O O . VAL B 1 451 ? 9.273 -17.062 -33.688 1 53.41 451 VAL B O 1
ATOM 7040 N N . LEU B 1 452 ? 10.195 -17.672 -35.531 1 47.19 452 LEU B N 1
ATOM 7041 C CA . LEU B 1 452 ? 11.133 -16.547 -35.562 1 47.19 452 LEU B CA 1
ATOM 7042 C C . LEU B 1 452 ? 10.516 -15.336 -36.25 1 47.19 452 LEU B C 1
ATOM 7044 O O . LEU B 1 452 ? 10.125 -15.422 -37.406 1 47.19 452 LEU B O 1
ATOM 7048 N N . ALA B 1 453 ? 9.961 -14.484 -35.406 1 48.09 453 ALA B N 1
ATOM 7049 C CA . ALA B 1 453 ? 9.414 -13.266 -36 1 48.09 453 ALA B CA 1
ATOM 7050 C C . ALA B 1 453 ? 10.477 -12.18 -36.125 1 48.09 453 ALA B C 1
ATOM 7052 O O . ALA B 1 453 ? 11.289 -12 -35.219 1 48.09 453 ALA B O 1
ATOM 7053 N N . PHE B 1 454 ? 10.781 -11.742 -37.375 1 41.59 454 PHE B N 1
ATOM 7054 C CA . PHE B 1 454 ? 11.586 -10.547 -37.625 1 41.59 454 PHE B CA 1
ATOM 7055 C C . PHE B 1 454 ? 10.766 -9.289 -37.375 1 41.59 454 PHE B C 1
ATOM 7057 O O . PHE B 1 454 ? 9.664 -9.148 -37.906 1 41.59 454 PHE B O 1
ATOM 7064 N N . VAL B 1 455 ? 10.906 -8.781 -36.219 1 43.97 455 VAL B N 1
ATOM 7065 C CA . VAL B 1 455 ? 10.266 -7.5 -35.938 1 43.97 455 VAL B CA 1
ATOM 7066 C C . VAL B 1 455 ? 11.078 -6.375 -36.562 1 43.97 455 VAL B C 1
ATOM 7068 O O . VAL B 1 455 ? 12.281 -6.238 -36.312 1 43.97 455 VAL B O 1
ATOM 7071 N N . TYR B 1 456 ? 10.633 -5.914 -37.719 1 37 456 TYR B N 1
ATOM 7072 C CA . TYR B 1 456 ? 11.195 -4.688 -38.281 1 37 456 TYR B CA 1
ATOM 7073 C C . TYR B 1 456 ? 10.797 -3.477 -37.438 1 37 456 TYR B C 1
ATOM 7075 O O . TYR B 1 456 ? 9.609 -3.238 -37.219 1 37 456 TYR B O 1
ATOM 7083 N N . LEU B 1 457 ? 11.594 -3.164 -36.5 1 37.72 457 LEU B N 1
ATOM 7084 C CA . LEU B 1 457 ? 11.406 -1.902 -35.812 1 37.72 457 LEU B CA 1
ATOM 7085 C C . LEU B 1 457 ? 11.352 -0.733 -36.781 1 37.72 457 LEU B C 1
ATOM 7087 O O . LEU B 1 457 ? 12.32 -0.482 -37.5 1 37.72 457 LEU B O 1
ATOM 7091 N N . ILE B 1 458 ? 10.242 -0.475 -37.344 1 34.88 458 ILE B N 1
ATOM 7092 C CA . ILE B 1 458 ? 10.141 0.768 -38.094 1 34.88 458 ILE B CA 1
ATOM 7093 C C . ILE B 1 458 ? 10.375 1.958 -37.156 1 34.88 458 ILE B C 1
ATOM 7095 O O . ILE B 1 458 ? 9.594 2.191 -36.219 1 34.88 458 ILE B O 1
ATOM 7099 N N . THR B 1 459 ? 11.555 2.109 -36.75 1 35.25 459 THR B N 1
ATOM 7100 C CA . THR B 1 459 ? 11.906 3.365 -36.094 1 35.25 459 THR B CA 1
ATOM 7101 C C . THR B 1 459 ? 11.422 4.555 -36.938 1 35.25 459 THR B C 1
ATOM 7103 O O . THR B 1 459 ? 11.68 4.637 -38.125 1 35.25 459 THR B O 1
ATOM 7106 N N . SER B 1 460 ? 10.203 4.934 -36.719 1 32.31 460 SER B N 1
ATOM 7107 C CA . SER B 1 460 ? 9.914 6.223 -37.344 1 32.31 460 SER B CA 1
ATOM 7108 C C . SER B 1 460 ? 11.078 7.195 -37.156 1 32.31 460 SER B C 1
ATOM 7110 O O . SER B 1 460 ? 11.539 7.414 -36.031 1 32.31 460 SER B O 1
ATOM 7112 N N . THR B 1 461 ? 11.898 7.324 -38.125 1 31.48 461 THR B N 1
ATOM 7113 C CA . THR B 1 461 ? 12.719 8.523 -38.25 1 31.48 461 THR B CA 1
ATOM 7114 C C . THR B 1 461 ? 11.883 9.773 -38.031 1 31.48 461 THR B C 1
ATOM 7116 O O . THR B 1 461 ? 10.773 9.891 -38.562 1 31.48 461 THR B O 1
#

InterPro domains:
  IPR002938 FAD-binding domain [PF01494] (5-363)
  IPR036188 FAD/NAD(P)-binding domain superfamily [G3DSA:3.50.50.60] (6-363)
  IPR036188 FAD/NAD(P)-binding domain superfamily [SSF51905] (4-394)
  IPR050641 Rifampicin monooxygenase-like [PTHR43004] (5-370)

Radius of gyration: 34.09 Å; Cα contacts (8 Å, |Δi|>4): 1848; chains: 2; bounding box: 65×109×87 Å

Nearest PDB structures (foldseek):
  4k2x-assembly1_A  TM=8.865E-01  e=7.049E-38  Streptomyces rimosus subsp. rimosus ATCC 10970
  4k2x-assembly1_B  TM=8.666E-01  e=2.512E-38  Streptomyces rimosus subsp. rimosus ATCC 10970
  6brd-assembly1_A  TM=8.391E-01  e=4.454E-32  Streptomyces venezuelae ATCC 10712
  7mwa-assembly1_A  TM=7.988E-01  e=2.033E-22  Acinetobacter baumannii ATCC 19606 = CIP 70.34 = JCM 6841
  7mwa-assembly1_B-2  TM=8.030E-01  e=1.273E-21  Acinetobacter baumannii ATCC 19606 = CIP 70.34 = JCM 6841

Secondary structure (DSSP, 8-state):
----SEEEE--SHHHHHHHHHHHHTT--GGGEEEE-SSSSS--TTS--PEEEE-HHHHHHHHHTT-HHHHHTT--EE-EE-STT-SSPEE--HHHH-SSS-SEEEEEHHHHHHHHHHHHHHHT--EE-SEEEEEEEE-SS-EEEEEEE--S----------EEEEEESEEEE---TT-HHHHHTT----EE---SEEEEEEEEESS---SEEEEEETTEEEEEEEEETTEEEEEEE--GGG---TTSPPPPP-HHHHHHHHHHHHS---SEEEEEEEEEEE--EEE-S-SEETTEEE-GGGTEE---SSSHHHHHHHHHHHHHHHHHHHHHTTTTTT-HHHHHHHHHHHHHHHHHHHHHHHHHHHHHHHHHT--SHHHHHHHHHHHHHHTSHHHHHHHHHHHTTS---------SS--GGGS-TTTTPPP----TTT-HHHHHHHHTT-------------/----SEEEE--SHHHHHHHHHHHHTT--GGGEEEE-SSSSS--TTS--PEEEE-HHHHHHHHHTT-HHHHHTT--EE-EE-STT-SSPEE--HHHH-SSS-SEEEEEHHHHHHHHHHHHHHHT--EE-SEEEEEEEE-SS-EEEEEEE--S----------EEEEEESEEEE---TT-HHHHHTT----EE---SEEEEEEEEESS---SEEEEEETTEEEEEEEEETTEEEEEEEPPGGG---TTSPPPPP-HHHHHHHHHHHHS---SEEEEEEEEEEE--EEE-S-SEETTEEE-GGGTEE---SSSHHHHHHHHHHHHHHHHHHHHHTTTTTT-HHHHHHHHHHHHHHHHHHHHHHHHHHHHHHHHHT--SHHHHHHHHHHHHHHTSHHHHHHHHHHHTTS---------SS--GGGS-TTTTPPP----TTT-HHHHHHHHTT-------------

Foldseek 3Di:
DPFAQEEEEDLFLLSLLLLLLLVLLPRALANYEYEYQAQDLDCVVPFFDKFKAFPLLLVSCVLSVQNCVVPVQWDFAQWFDALQFPQTFGWDCVLAQDPRRGMTIGGRSSSSVSSVVSSVVSPRYYHYNWAWQAWDDDQFKIWTKTFHPHPPPPPPPPDRDIDIHIYRAYEYPHAQPTNLCVRLVWDKDWDDFQWKKKKWKFFADADDDQWDWFDDLQKIKIWHDNHVRIIMIMITDANVVDPDSPDFDDWDDPVVLQVSCCRGPVGPRHTDHTSDMDMFGQMKIATPFQDDNRYGYFFRRGIDHGCGRNQRVNLRSVLSNQQSNLVSCVVVCVVPDDPVSNVVSNRVSRVFSRQLVVQVRVSRVLSNLSNRDRDPVSVVVSVVVSVQCVDPVSSSQVSCSSSPQDRPGPFPPPDPDPPPPDDPCRPHDDRNPDCVVCVPVSVCSSSVHDDPDDDPPPPPD/DPFAQEEEEDLFLLSLLLLLLLVLLPRALANYEYEYQAQDLDCVPPFQDKFKAFPLLLVSCVLSVQNCVVPVQWDFAQWFDALQFPQTFGWDCVLAQDPRRGMTIGGRSSSSVSSVVSSVVSPRYYHYNWAWQAWDDDQFKIWTKTFHPHPPCPPPPPPRDIDIHIYRAYEYPHAQPTNLCVRLVWDKDWDDFQWKKKKWKFFADADDDQWDWFDDPQKIKIWHDNHVRIIMIMITDANVVDDDSPDFDDWDDPVVLQVSCCRGPVGPRHTDHTRDMDMFGQMKIATPFQDDNRYGYFFRRGIDHGCGRNQRVNLRSVLSNQQSNLVSCVVVCVVPDDPVSNVVSNRVSRVFSRQLVVQVRVSRVLSVLSNRDRDPVSVVVSVVVSVQCVPPVSSSQVSCSSSPQDRPGPFPPPDPDPPPPDDPCRPHDDRNPDCVVCVPVSVCSSSVHDDPDDDPPPPPD

Sequence (922 aa):
MTSPQVLIVGAGPVGLTTALALHQAGVPASAILVADVRPSRDLTHNWSKGLTFSASSLEIFRTLGIATRFLEDATAVPNAHFGALRRLLDLNYDVLGTKYPFNCTFPQVKTEAVLIKRCEEVGIPFAWGRKFVGLEQKADVVSAIFERHGSDNNDDNGDNDVETVETSWLVGCDGTHSAVRKAARISWPGTQATRYGWLADCTVQDKTPGIRTAMVQGEKMLMQTISPGVVRYMGLIPPSAATDPVQRPAPPDKDLIRKWADRCFGTDYGLQDVGWSSVTGNGMYHADTYRWGRIFLAGDAAHQLFPAGGQGMNTGLLDAANLAWKLAAVVGGGISGQEEVVERVLDSYTRERRPAVQAVIKNIKVQMALFFATTEQEQAMVDFVTEAFDQPTFNRLWARRVTGFDDPTEPYHLGDEGPQTRHRLVGTRLTHVSDEHAPDILEAARKNVFVLAFVYLITSTMTSPQVLIVGAGPVGLTTALALHQAGVPASAILVADVRPSRDLTHNWSKGLTFSASSLEIFRTLGIATRFLEDATAVPNAHFGALRRLLDLNYDVLGTKYPFNCTFPQVKTEAVLIKRCEEVGIPFAWGRKFVGLEQKADVVSAIFERHGSDNNDDNGDNDVETVETSWLVGCDGTHSAVRKAARISWPGTQATRYGWLADCTVQDKTPGIRTAMVQGEKMLMQTISPGVVRYMGLIPPSAATDPVQRPAPPDKDLIRKWADRCFGTDYGLQDVGWSSVTGNGMYHADTYRWGRIFLAGDAAHQLFPAGGQGMNTGLLDAANLAWKLAAVVGGGISGQEEVVERVLDSYTRERRPAVQAVIKNIKVQMALFFATTEQEQAMVDFVTEAFDQPTFNRLWARRVTGFDDPTEPYHLGDEGPQTRHRLVGTRLTHVSDEHAPDILEAARKNVFVLAFVYLITST

pLDDT: mean 84.76, std 17.1, range [31.48, 98.88]

Organism: Cryphonectria parasitica (strain ATCC 38755 / EP155) (NCBI:txid660469)